Protein AF-0000000071243850 (afdb_homodimer)

Nearest PDB structures (foldseek):
  5xnp-assembly1_B  TM=9.540E-01  e=8.725E-47  Homo sapiens
  5xwt-assembly1_B  TM=9.571E-01  e=5.098E-42  Homo sapiens
  5xnq-assembly1_A-2  TM=9.497E-01  e=1.233E-32  Homo sapiens
  6tl8-assembly1_A  TM=9.738E-01  e=6.598E-27  Homo sapiens
  2id5-assembly1_B  TM=3.981E-01  e=1.956E-21  Homo sapiens

Organism: Cyprinus carpio (NCBI:txid7962)

Foldseek 3Di:
DVVVVVVVVVVVVVVVVPPPQFAPPPWDWDCPPPAIATHQAPVQDCDQDQRHDLSHQHYAHEHYAHAEADLNNNPNNQNHAYYAHYQYAHAYYDFCSCQSPQNHAEYHPDQYAYAEADLRRCHNPQNHAYDAHENYAHAYYDLNNCVSPARYAYDAHYHYAYQDDNLVSQLNRQNHAEYHQDNYAHADDDPASCQSNQNHAEYEHAQYAYQEDADYPVVVQQLECDDPDDDDPSHRHYHYANYQYAQALRCLVVLPRHYDDFPHAHCDDPVRHPPTSNVDDSVPRHKFWKDWDDWDAAAEEEFFAKDKTDIAIDIVVFWFKWKAAQVRHTDDDDPQWDADRRRMIIGNGDDQSRFAWMKIWTDDPVGIDIDIHGYHYDYDPPPPPPPDDDPDDDPDPPPPDPPPDDPDDDDPDPCPVPPPPQQWDWDDDDPVDIRIRGHPPDPPPPPDDDWDWDCDPPRDTDIRD/DVVVVVVVVVVVVVVVVPPPQFAPPPWDWDCPPPAIATHQAPVQDCDQDQRHDLSHQHYAHEHYAHAEADLNNNPNNQNHAYYAHYQYAHAYYDFCSCQSPQNHAEYHPDQYAYAEADLRRCHNPQNHAYDAHENYAHAYYDLNNCVSPARYAYDAHYHYAYQDDNLVSQLNRQNHAEYHQDNYAHADDDPASCQSNQNHAEYEHAQYAYQADADYPVVVQQLECDDPDDDDPSHRHYHYANYQYAQALRCLVVLPRHYDDFPHAHCDDPVRHPPTSNPDDSVPRHKFWKDWDDWDAAAEEEFFAKDKTDIAIDIVVFWFKWKAAQVRHTDDDDPQWDADRRRMIIGRGHDQSRFAWMKIWTDDPVGIDIDIHGYHYDYDPPPPPPPDDPCPDPPDDPCPPPPPPDPDDDDPPPPPPPPPPQQWDWDDDDPVDIRIRGHPPDPPPPPDDDWDWCCDPPRDTDIRD

Secondary structure (DSSP, 8-state):
-HHHHHHHHHHHHHHHTS------TT-EEEEETTEEEEE-TTS--SS--TT--TTEEEEE--SS---EE-TTTTTT-TT--EEE--SS---EE-TTTTTT-TT--EEE--SS---EE-TTTTTT-TT--EEE--SS---EE-TTTTTT-TT-SEEE--SS--S---HHHHHT-TT--EEE--SS------TTTTTT-TT--EEE-TTS--S-----HHHHTTSEE--SS---TT--EEE-TT--EE-SGGGHHHHTSEES----BEEESGGGTT-BTTTS-GGG---EEEEEEEE---EEEETT--EEE-EEEEEESPPEEEEE-TTSPBP---SSEEE-TTS-EEESS--GGG-EEEEEEEEETTEEEEEEEEEEEEPP--------S---------------------S-----------SEEEE---SSEEEEEE---S--TT-----EEEE-SSS-EEEE-/-HHHHHHHHHHHHHHHTS------TT-EEEEETTEEEEE-TTS--SS--TT--TTEEEEE--SS---EE-TTTTTT-TT--EEE--SS---EE-TTTTTT-TT--EEE--SS---EE-TTTTTT-TT--EEE--SS---EE-TTTTTT-TT-SEEE--SS--S---HHHHHT-TT--EEE--SS------TTTTTT-TT--EEE-TTS--S-----HHHHTTSEE--SS---TT--EEE-TT--EE-SGGGHHHHTSEES----BEEESGGGTT-BTTTS-GGG---EEEEEEEE---EEEETT--EEE-EEEEEESPPEEEEE-TTSPBP---SSEEE-TTS-EEESS--GGG-EEEEEEEEETTEEEEEEEEEEEEP---------S---------------------S-----------SEEEE---SSEEEEEE---S--TT-----EEEE-SSS-EEEE-

Radius of gyration: 37.72 Å; Cα contacts (8 Å, |Δi|>4): 2124; chains: 2; bounding box: 123×96×114 Å

InterPro domains:
  IPR001611 Leucine-rich repeat [PF13855] (103-162)
  IPR001611 Leucine-rich repeat [PS51450] (103-124)
  IPR001611 Leucine-rich repeat [PS51450] (151-172)
  IPR001611 Leucine-rich repeat [PS51450] (175-196)
  IPR003591 Leucine-rich repeat, typical subtype [SM00369] (77-100)
  IPR003591 Leucine-rich repeat, typical subtype [SM00369] (101-124)
  IPR003591 Leucine-rich repeat, typical subtype [SM00369] (125-148)
  IPR003591 Leucine-rich repeat, typical subtype [SM00369] (149-172)
  IPR003591 Leucine-rich repeat, typical subtype [SM00369] (173-196)
  IPR003591 Leucine-rich repeat, typical subtype [SM00369] (197-221)
  IPR003598 Immunoglobulin subtype 2 [SM00408] (302-367)
  IPR003599 Immunoglobulin domain subtype [SM00409] (296-378)
  IPR007110 Immunoglobulin-like domain [PS50835] (290-374)
  IPR013098 Immunoglobulin I-set [PF07679] (292-376)
  IPR013783 Immunoglobulin-like fold [G3DSA:2.60.40.10] (286-383)
  IPR032675 Leucine-rich repeat domain superfamily [G3DSA:3.80.10.10] (20-172)
  IPR032675 Leucine-rich repeat domain superfamily [G3DSA:3.80.10.10] (173-285)
  IPR036179 Immunoglobulin-like domain superfamily [SSF48726] (288-383)
  IPR050467 Leucine-rich repeat and fibronectin type-III domain-containing [PTHR45842] (5-465)

Sequence (930 aa):
METLLVYLMVVVMALKAQKIQVCPKRCICQVLSPNLATLCDKKGLLFVPPNIDRRTVELRLGDNFITGIKRKDFANMTKLVDLTLSRNTIGSVTPHAFNDLENLRALHLDSNRLTHITNDTFSGMSKLHHLILNNNQLTHIHIGAFNDLLALEELDLSYNNLESVPWIAIQLMSNLHTLNLDHNMINYIPEGTFSGLQKLKRLDVTSNKLHKLPPDPVFQRAGVLATSGVLGPSSFALSFGGNPLHCNCELLWLRRLRREDDLETCAAPQHLAGRYFWTVSEEEFLCEPPLITRHSQETRALEGQQVSLRCKARGDPDPVIHWIAPDGKLVFNSSRTVLHSDGTLDILISTVKDSGSFTCVASNPSGEAQQTVDLLITKLPHFTNDTSMVQEPDPGSSDIATSAKTGGDGGPSMGNKGGQEKRVLISEITASTALVKFNFQRNIPGIRMFQVQYNGTYDDSLVYRMETLLVYLMVVVMALKAQKIQVCPKRCICQVLSPNLATLCDKKGLLFVPPNIDRRTVELRLGDNFITGIKRKDFANMTKLVDLTLSRNTIGSVTPHAFNDLENLRALHLDSNRLTHITNDTFSGMSKLHHLILNNNQLTHIHIGAFNDLLALEELDLSYNNLESVPWIAIQLMSNLHTLNLDHNMINYIPEGTFSGLQKLKRLDVTSNKLHKLPPDPVFQRAGVLATSGVLGPSSFALSFGGNPLHCNCELLWLRRLRREDDLETCAAPQHLAGRYFWTVSEEEFLCEPPLITRHSQETRALEGQQVSLRCKARGDPDPVIHWIAPDGKLVFNSSRTVLHSDGTLDILISTVKDSGSFTCVASNPSGEAQQTVDLLITKLPHFTNDTSMVQEPDPGSSDIATSAKTGGDGGPSMGNKGGQEKRVLISEITASTALVKFNFQRNIPGIRMFQVQYNGTYDDSLVYR

pLDDT: mean 80.3, std 23.33, range [18.81, 98.81]

Structure (mmCIF, N/CA/C/O backbone):
data_AF-0000000071243850-model_v1
#
loop_
_entity.id
_entity.type
_entity.pdbx_description
1 polymer 'Leucine rich repeat and fibronectin type III domain containing 5b'
#
loop_
_atom_site.group_PDB
_atom_site.id
_atom_site.type_symbol
_atom_site.label_atom_id
_atom_site.label_alt_id
_atom_site.label_comp_id
_atom_site.label_asym_id
_atom_site.label_entity_id
_atom_site.label_seq_id
_atom_site.pdbx_PDB_ins_code
_atom_site.Cartn_x
_atom_site.Cartn_y
_atom_site.Cartn_z
_atom_site.occupancy
_atom_site.B_iso_or_equiv
_atom_site.auth_seq_id
_atom_site.auth_comp_id
_atom_site.auth_asym_id
_atom_site.auth_atom_id
_atom_site.pdbx_PDB_model_num
ATOM 1 N N . MET A 1 1 ? 66.312 -9.656 -31.719 1 66.19 1 MET A N 1
ATOM 2 C CA . MET A 1 1 ? 65.375 -10.75 -31.391 1 66.19 1 MET A CA 1
ATOM 3 C C . MET A 1 1 ? 64.875 -10.617 -29.969 1 66.19 1 MET A C 1
ATOM 5 O O . MET A 1 1 ? 63.688 -10.836 -29.719 1 66.19 1 MET A O 1
ATOM 9 N N . GLU A 1 2 ? 65.688 -10.133 -29.094 1 81.81 2 GLU A N 1
ATOM 10 C CA . GLU A 1 2 ? 65.312 -10 -27.688 1 81.81 2 GLU A CA 1
ATOM 11 C C . GLU A 1 2 ? 64.312 -8.852 -27.484 1 81.81 2 GLU A C 1
ATOM 13 O O . GLU A 1 2 ? 63.375 -8.969 -26.703 1 81.81 2 GLU A O 1
ATOM 18 N N . THR A 1 3 ? 64.5 -7.801 -28.219 1 83.06 3 THR A N 1
ATOM 19 C CA . THR A 1 3 ? 63.594 -6.656 -28.078 1 83.06 3 THR A CA 1
ATOM 20 C C . THR A 1 3 ? 62.219 -6.973 -28.656 1 83.06 3 THR A C 1
ATOM 22 O O . THR A 1 3 ? 61.219 -6.551 -28.094 1 83.06 3 THR A O 1
ATOM 25 N N . LEU A 1 4 ? 62.188 -7.77 -29.703 1 78.44 4 LEU A N 1
ATOM 26 C CA . LEU A 1 4 ? 60.906 -8.172 -30.312 1 78.44 4 LEU A CA 1
ATOM 27 C C . LEU A 1 4 ? 60.125 -9.117 -29.391 1 78.44 4 LEU A C 1
ATOM 29 O O . LEU A 1 4 ? 58.906 -9.016 -29.281 1 78.44 4 LEU A O 1
ATOM 33 N N . LEU A 1 5 ? 60.875 -9.93 -28.656 1 77.94 5 LEU A N 1
ATOM 34 C CA . LEU A 1 5 ? 60.281 -10.875 -27.734 1 77.94 5 LEU A CA 1
ATOM 35 C C . LEU A 1 5 ? 59.656 -10.148 -26.531 1 77.94 5 LEU A C 1
ATOM 37 O O . LEU A 1 5 ? 58.594 -10.508 -26.062 1 77.94 5 LEU A O 1
ATOM 41 N N . VAL A 1 6 ? 60.312 -9.078 -26.094 1 80.31 6 VAL A N 1
ATOM 42 C CA . VAL A 1 6 ? 59.812 -8.297 -24.969 1 80.31 6 VAL A CA 1
ATOM 43 C C . VAL A 1 6 ? 58.531 -7.547 -25.391 1 80.31 6 VAL A C 1
ATOM 45 O O . VAL A 1 6 ? 57.562 -7.488 -24.641 1 80.31 6 VAL A O 1
ATOM 48 N N . TYR A 1 7 ? 58.531 -7.035 -26.625 1 78.25 7 TYR A N 1
ATOM 49 C CA . TYR A 1 7 ? 57.375 -6.34 -27.141 1 78.25 7 TYR A CA 1
ATOM 50 C C . TYR A 1 7 ? 56.188 -7.301 -27.297 1 78.25 7 TYR A C 1
ATOM 52 O O . TYR A 1 7 ? 55.031 -6.953 -26.984 1 78.25 7 TYR A O 1
ATOM 60 N N . LEU A 1 8 ? 56.5 -8.477 -27.703 1 78.31 8 LEU A N 1
ATOM 61 C CA . LEU A 1 8 ? 55.469 -9.492 -27.875 1 78.31 8 LEU A CA 1
ATOM 62 C C . LEU A 1 8 ? 54.906 -9.938 -26.531 1 78.31 8 LEU A C 1
ATOM 64 O O . LEU A 1 8 ? 53.688 -10.125 -26.391 1 78.31 8 LEU A O 1
ATOM 68 N N . MET A 1 9 ? 55.75 -9.984 -25.547 1 78.31 9 MET A N 1
ATOM 69 C CA . MET A 1 9 ? 55.312 -10.375 -24.203 1 78.31 9 MET A CA 1
ATOM 70 C C . MET A 1 9 ? 54.438 -9.289 -23.578 1 78.31 9 MET A C 1
ATOM 72 O O . MET A 1 9 ? 53.438 -9.594 -22.922 1 78.31 9 MET A O 1
ATOM 76 N N . VAL A 1 10 ? 54.75 -8.055 -23.797 1 76.31 10 VAL A N 1
ATOM 77 C CA . VAL A 1 10 ? 53.969 -6.945 -23.266 1 76.31 10 VAL A CA 1
ATOM 78 C C . VAL A 1 10 ? 52.625 -6.891 -23.969 1 76.31 10 VAL A C 1
AT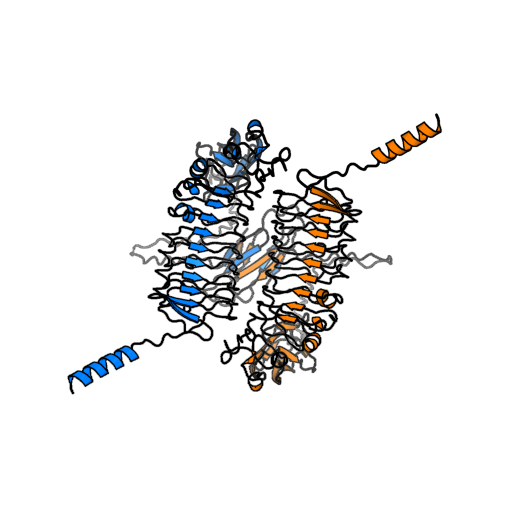OM 80 O O . VAL A 1 10 ? 51.594 -6.645 -23.328 1 76.31 10 VAL A O 1
ATOM 83 N N . VAL A 1 11 ? 52.594 -7.137 -25.25 1 73.81 11 VAL A N 1
ATOM 84 C CA . VAL A 1 11 ? 51.344 -7.137 -26 1 73.81 11 VAL A CA 1
ATOM 85 C C . VAL A 1 11 ? 50.469 -8.289 -25.531 1 73.81 11 VAL A C 1
ATOM 87 O O . VAL A 1 11 ? 49.25 -8.109 -25.359 1 73.81 11 VAL A O 1
ATOM 90 N N . VAL A 1 12 ? 51.094 -9.406 -25.328 1 70.12 12 VAL A N 1
ATOM 91 C CA . VAL A 1 12 ? 50.344 -10.562 -24.859 1 70.12 12 VAL A CA 1
ATOM 92 C C . VAL A 1 12 ? 49.812 -10.305 -23.453 1 70.12 12 VAL A C 1
ATOM 94 O O . VAL A 1 12 ? 48.688 -10.648 -23.141 1 70.12 12 VAL A O 1
ATOM 97 N N . MET A 1 13 ? 50.656 -9.719 -22.625 1 64.56 13 MET A N 1
ATOM 98 C CA . MET A 1 13 ? 50.219 -9.375 -21.281 1 64.56 13 MET A CA 1
ATOM 99 C C . MET A 1 13 ? 49.125 -8.328 -21.312 1 64.56 13 MET A C 1
ATOM 101 O O . MET A 1 13 ? 48.188 -8.375 -20.516 1 64.56 13 MET A O 1
ATOM 105 N N . ALA A 1 14 ? 49.312 -7.34 -22.156 1 63.78 14 ALA A N 1
ATOM 106 C CA . ALA A 1 14 ? 48.25 -6.324 -22.328 1 63.78 14 ALA A CA 1
ATOM 107 C C . ALA A 1 14 ? 46.969 -6.938 -22.844 1 63.78 14 ALA A C 1
ATOM 109 O O . ALA A 1 14 ? 45.875 -6.555 -22.406 1 63.78 14 ALA A O 1
ATOM 110 N N . LEU A 1 15 ? 47.094 -7.809 -23.812 1 61.12 15 LEU A N 1
ATOM 111 C CA . LEU A 1 15 ? 45.906 -8.492 -24.328 1 61.12 15 LEU A CA 1
ATOM 112 C C . LEU A 1 15 ? 45.281 -9.375 -23.266 1 61.12 15 LEU A C 1
ATOM 114 O O . LEU A 1 15 ? 44.062 -9.508 -23.203 1 61.12 15 LEU A O 1
ATOM 118 N N . LYS A 1 16 ? 46.125 -10 -22.594 1 53.56 16 LYS A N 1
ATOM 119 C CA . LYS A 1 16 ? 45.625 -10.82 -21.5 1 53.56 16 LYS A CA 1
ATOM 120 C C . LYS A 1 16 ? 45.031 -9.953 -20.406 1 53.56 16 LYS A C 1
ATOM 122 O O . LYS A 1 16 ? 44.125 -10.398 -19.672 1 53.56 16 LYS A O 1
ATOM 127 N N . ALA A 1 17 ? 45.656 -8.852 -20.203 1 49.78 17 ALA A N 1
ATOM 128 C CA . ALA A 1 17 ? 45.062 -7.945 -19.234 1 49.78 17 ALA A CA 1
ATOM 129 C C . ALA A 1 17 ? 43.688 -7.449 -19.688 1 49.78 17 ALA A C 1
ATOM 131 O O . ALA A 1 17 ? 43.094 -6.59 -19.047 1 49.78 17 ALA A O 1
ATOM 132 N N . GLN A 1 18 ? 43.469 -7.508 -20.906 1 51.44 18 GLN A N 1
ATOM 133 C CA . GLN A 1 18 ? 42.094 -7.191 -21.188 1 51.44 18 GLN A CA 1
ATOM 134 C C . GLN A 1 18 ? 41.125 -7.996 -20.297 1 51.44 18 GLN A C 1
ATOM 136 O O . GLN A 1 18 ? 41 -9.211 -20.469 1 51.44 18 GLN A O 1
ATOM 141 N N . LYS A 1 19 ? 41.188 -7.684 -19.047 1 53.44 19 LYS A N 1
ATOM 142 C CA . LYS A 1 19 ? 40.281 -8.188 -18.031 1 53.44 19 LYS A CA 1
ATOM 143 C C . LYS A 1 19 ? 38.906 -8.531 -18.625 1 53.44 19 LYS A C 1
ATOM 145 O O . LYS A 1 19 ? 38.281 -7.684 -19.25 1 53.44 19 LYS A O 1
ATOM 150 N N . ILE A 1 20 ? 38.719 -9.773 -19 1 58.78 20 ILE A N 1
ATOM 151 C CA . ILE A 1 20 ? 37.469 -10.344 -19.469 1 58.78 20 ILE A CA 1
ATOM 152 C C . ILE A 1 20 ? 36.312 -9.742 -18.688 1 58.78 20 ILE A C 1
ATOM 154 O O . ILE A 1 20 ? 36.219 -9.875 -17.469 1 58.78 20 ILE A O 1
ATOM 158 N N . GLN A 1 21 ? 35.812 -8.602 -19.156 1 67.62 21 GLN A N 1
ATOM 159 C CA . GLN A 1 21 ? 34.562 -8.031 -18.656 1 67.62 21 GLN A CA 1
ATOM 160 C C . GLN A 1 21 ? 33.469 -9.094 -18.562 1 67.62 21 GLN A C 1
ATOM 162 O O . GLN A 1 21 ? 33.188 -9.766 -19.547 1 67.62 21 GLN A O 1
ATOM 167 N N . VAL A 1 22 ? 33.25 -9.57 -17.328 1 82.44 22 VAL A N 1
ATOM 168 C CA . VAL A 1 22 ? 32.188 -10.516 -17.109 1 82.44 22 VAL A CA 1
ATOM 169 C C . VAL A 1 22 ? 30.828 -9.797 -17.266 1 82.44 22 VAL A C 1
ATOM 171 O O . VAL A 1 22 ? 30.625 -8.734 -16.672 1 82.44 22 VAL A O 1
ATOM 174 N N . CYS A 1 23 ? 30.078 -10.102 -18.188 1 89.44 23 CYS A N 1
ATOM 175 C CA . CYS A 1 23 ? 28.75 -9.562 -18.391 1 89.44 23 CYS A CA 1
ATOM 176 C C . CYS A 1 23 ? 27.688 -10.656 -18.25 1 89.44 23 CYS A C 1
ATOM 178 O O . CYS A 1 23 ? 27.734 -11.672 -18.953 1 89.44 23 CYS A O 1
ATOM 180 N N . PRO A 1 24 ? 26.859 -10.445 -17.266 1 87.44 24 PRO A N 1
ATOM 181 C CA . PRO A 1 24 ? 25.812 -11.445 -17.094 1 87.44 24 PRO A CA 1
ATOM 182 C C . PRO A 1 24 ? 25.031 -11.711 -18.375 1 87.44 24 PRO A C 1
ATOM 184 O O . PRO A 1 24 ? 24.922 -10.82 -19.219 1 87.44 24 PRO A O 1
ATOM 187 N N . LYS A 1 25 ? 24.484 -12.875 -18.406 1 81.56 25 LYS A N 1
ATOM 188 C CA . LYS A 1 25 ? 23.75 -13.266 -19.594 1 81.56 25 LYS A CA 1
ATOM 189 C C . LYS A 1 25 ? 22.578 -12.312 -19.859 1 81.56 25 LYS A C 1
ATOM 191 O O . LYS A 1 25 ? 21.859 -11.93 -18.938 1 81.56 25 LYS A O 1
ATOM 196 N N . ARG A 1 26 ? 22.484 -11.656 -21.109 1 80.12 26 ARG A N 1
ATOM 197 C CA . ARG A 1 26 ? 21.391 -10.828 -21.656 1 80.12 26 ARG A CA 1
ATOM 198 C C . ARG A 1 26 ? 21.531 -9.383 -21.203 1 80.12 26 ARG A C 1
ATOM 200 O O . ARG A 1 26 ? 20.781 -8.508 -21.641 1 80.12 26 ARG A O 1
ATOM 207 N N . CYS A 1 27 ? 22.375 -9.281 -20.172 1 91.44 27 CYS A N 1
ATOM 208 C CA . CYS A 1 27 ? 22.656 -7.887 -19.859 1 91.44 27 CYS A CA 1
ATOM 209 C C . CYS A 1 27 ? 23.562 -7.273 -20.938 1 91.44 27 CYS A C 1
ATOM 211 O O . CYS A 1 27 ? 24.156 -7.988 -21.734 1 91.44 27 CYS A O 1
ATOM 213 N N . ILE A 1 28 ? 23.5 -5.945 -21.062 1 93.62 28 ILE A N 1
ATOM 214 C CA . ILE A 1 28 ? 24.375 -5.207 -21.969 1 93.62 28 ILE A CA 1
ATOM 215 C C . ILE A 1 28 ? 25.422 -4.441 -21.188 1 93.62 28 ILE A C 1
ATOM 217 O O . ILE A 1 28 ? 25.094 -3.621 -20.328 1 93.62 28 ILE A O 1
ATOM 221 N N . CYS A 1 29 ? 26.625 -4.867 -21.406 1 92.62 29 CYS A N 1
ATOM 222 C CA . CYS A 1 29 ? 27.734 -4.191 -20.734 1 92.62 29 CYS A CA 1
ATOM 223 C C . CYS A 1 29 ? 28.484 -3.291 -21.703 1 92.62 29 CYS A C 1
ATOM 225 O O . CYS A 1 29 ? 28.953 -3.752 -22.734 1 92.62 29 CYS A O 1
ATOM 227 N N . GLN A 1 30 ? 28.344 -1.951 -21.469 1 91.88 30 GLN A N 1
ATOM 228 C CA . GLN A 1 30 ? 28.953 -0.953 -22.344 1 91.88 30 GLN A CA 1
ATOM 229 C C . GLN A 1 30 ? 30.031 -0.159 -21.609 1 91.88 30 GLN A C 1
ATOM 231 O O . GLN A 1 30 ? 29.859 0.187 -20.438 1 91.88 30 GLN A O 1
ATOM 236 N N . VAL A 1 31 ? 31.172 -0.058 -22.203 1 84.69 31 VAL A N 1
ATOM 237 C CA . VAL A 1 31 ? 32.25 0.774 -21.656 1 84.69 31 VAL A CA 1
ATOM 238 C C . VAL A 1 31 ? 32.188 2.17 -22.266 1 84.69 31 VAL A C 1
ATOM 240 O O . VAL A 1 31 ? 32.344 2.326 -23.484 1 84.69 31 VAL A O 1
ATOM 243 N N . LEU A 1 32 ? 31.328 3.057 -21.781 1 70.56 32 LEU A N 1
ATOM 244 C CA . LEU A 1 32 ? 31.391 4.449 -22.203 1 70.56 32 LEU A CA 1
ATOM 245 C C . LEU A 1 32 ? 32.594 5.152 -21.594 1 70.56 32 LEU A C 1
ATOM 247 O O . LEU A 1 32 ? 32.656 5.355 -20.375 1 70.56 32 LEU A O 1
ATOM 251 N N . SER A 1 33 ? 33.812 5.148 -22.078 1 65.5 33 SER A N 1
ATOM 252 C CA . SER A 1 33 ? 35.125 5.59 -21.609 1 65.5 33 SER A CA 1
ATOM 253 C C . SER A 1 33 ? 35 6.781 -20.656 1 65.5 33 SER A C 1
ATOM 255 O O . SER A 1 33 ? 34.5 7.832 -21.047 1 65.5 33 SER A O 1
ATOM 257 N N . PRO A 1 34 ? 35.5 6.414 -19.391 1 79.44 34 PRO A N 1
ATOM 258 C CA . PRO A 1 34 ? 36.125 5.258 -18.75 1 79.44 34 PRO A CA 1
ATOM 259 C C . PRO A 1 34 ? 35.188 4.473 -17.859 1 79.44 34 PRO A C 1
ATOM 261 O O . PRO A 1 34 ? 35.594 3.547 -17.156 1 79.44 34 PRO A O 1
ATOM 264 N N . ASN A 1 35 ? 33.875 4.738 -17.969 1 89 35 ASN A N 1
ATOM 265 C CA . ASN A 1 35 ? 32.969 4.141 -17 1 89 35 ASN A CA 1
ATOM 266 C C . ASN A 1 35 ? 32.25 2.945 -17.578 1 89 35 ASN A C 1
ATOM 268 O O . ASN A 1 35 ? 31.891 2.951 -18.766 1 89 35 ASN A O 1
ATOM 272 N N . LEU A 1 36 ? 32.25 1.876 -16.781 1 92.75 36 LEU A N 1
ATOM 273 C CA . LEU A 1 36 ? 31.531 0.667 -17.172 1 92.75 36 LEU A CA 1
ATOM 274 C C . LEU A 1 36 ? 30.078 0.746 -16.75 1 92.75 36 LEU A C 1
ATOM 276 O O . LEU A 1 36 ? 29.766 1.03 -15.586 1 92.75 36 LEU A O 1
ATOM 280 N N . ALA A 1 37 ? 29.156 0.633 -17.688 1 95.44 37 ALA A N 1
ATOM 281 C CA . ALA A 1 37 ? 27.719 0.594 -17.422 1 95.44 37 ALA A CA 1
ATOM 282 C C . ALA A 1 37 ? 27.141 -0.789 -17.719 1 95.44 37 ALA A C 1
ATOM 284 O O . ALA A 1 37 ? 27.438 -1.379 -18.766 1 95.44 37 ALA A O 1
ATOM 285 N N . THR A 1 38 ? 26.469 -1.4 -16.766 1 96.12 38 THR A N 1
ATOM 286 C CA . THR A 1 38 ? 25.797 -2.68 -16.922 1 96.12 38 THR A CA 1
ATOM 287 C C . THR A 1 38 ? 24.281 -2.486 -16.969 1 96.12 38 THR A C 1
ATOM 289 O O . THR A 1 38 ? 23.672 -2.084 -15.969 1 96.12 38 THR A O 1
ATOM 292 N N . LEU A 1 39 ? 23.703 -2.713 -18.094 1 96.25 39 LEU A N 1
ATOM 293 C CA . LEU A 1 39 ? 22.281 -2.51 -18.312 1 96.25 39 LEU A CA 1
ATOM 294 C C . LEU A 1 39 ? 21.531 -3.842 -18.344 1 96.25 39 LEU A C 1
ATOM 296 O O . LEU A 1 39 ? 21.656 -4.617 -19.297 1 96.25 39 LEU A O 1
ATOM 300 N N . CYS A 1 40 ? 20.734 -4.125 -17.297 1 95 40 CYS A N 1
ATOM 301 C CA . CYS A 1 40 ? 19.984 -5.367 -17.156 1 95 40 CYS A CA 1
ATOM 302 C C . CYS A 1 40 ? 18.5 -5.09 -17.031 1 95 40 CYS A C 1
ATOM 304 O O . CYS A 1 40 ? 17.781 -5.82 -16.344 1 95 40 CYS A O 1
ATOM 306 N N . ASP A 1 41 ? 18 -4.07 -17.625 1 93.5 41 ASP A N 1
ATOM 307 C CA . ASP A 1 41 ? 16.594 -3.707 -17.531 1 93.5 41 ASP A CA 1
ATOM 308 C C . ASP A 1 41 ? 15.727 -4.621 -18.391 1 93.5 41 ASP A C 1
ATOM 310 O O . ASP A 1 41 ? 16.141 -5.02 -19.484 1 93.5 41 ASP A O 1
ATOM 314 N N . LYS A 1 42 ? 14.562 -4.969 -17.938 1 87.69 42 LYS A N 1
ATOM 315 C CA . LYS A 1 42 ? 13.547 -5.699 -18.688 1 87.69 42 LYS A CA 1
ATOM 316 C C . LYS A 1 42 ? 14.094 -7.035 -19.188 1 87.69 42 LYS A C 1
ATOM 318 O O . LYS A 1 42 ? 13.984 -7.352 -20.375 1 87.69 42 LYS A O 1
ATOM 323 N N . LYS A 1 43 ? 14.758 -7.777 -18.297 1 87 43 LYS A N 1
ATOM 324 C CA . LYS A 1 43 ? 15.312 -9.078 -18.672 1 87 43 LYS A CA 1
ATOM 325 C C . LYS A 1 43 ? 14.594 -10.211 -17.953 1 87 43 LYS A C 1
ATOM 327 O O . LYS A 1 43 ? 14.992 -11.375 -18.062 1 87 43 LYS A O 1
ATOM 332 N N . GLY A 1 44 ? 13.586 -9.859 -17.188 1 84.5 44 GLY A N 1
ATOM 333 C CA . GLY A 1 44 ? 12.805 -10.867 -16.484 1 84.5 44 GLY A CA 1
ATOM 334 C C . GLY A 1 44 ? 13.539 -11.492 -15.312 1 84.5 44 GLY A C 1
ATOM 335 O O . GLY A 1 44 ? 13.297 -12.648 -14.969 1 84.5 44 GLY A O 1
ATOM 336 N N . LEU A 1 45 ? 14.398 -10.711 -14.656 1 89 45 LEU A N 1
ATOM 337 C CA . LEU A 1 45 ? 15.234 -11.211 -13.57 1 89 45 LEU A CA 1
ATOM 338 C C . LEU A 1 45 ? 14.414 -11.383 -12.297 1 89 45 LEU A C 1
ATOM 340 O O . LEU A 1 45 ? 13.609 -10.516 -11.945 1 89 45 LEU A O 1
ATOM 344 N N . LEU A 1 46 ? 14.617 -12.531 -11.641 1 90.44 46 LEU A N 1
ATOM 345 C CA . LEU A 1 46 ? 13.977 -12.773 -10.352 1 90.44 46 LEU A CA 1
ATOM 346 C C . LEU A 1 46 ? 14.906 -12.398 -9.203 1 90.44 46 LEU A C 1
ATOM 348 O O . LEU A 1 46 ? 14.453 -12.211 -8.07 1 90.44 46 LEU A O 1
ATOM 352 N N . PHE A 1 47 ? 16.219 -12.414 -9.656 1 90.25 47 PHE A N 1
ATOM 353 C CA . PHE A 1 47 ? 17.266 -12.094 -8.688 1 90.25 47 PHE A CA 1
ATOM 354 C C . PHE A 1 47 ? 18.344 -11.219 -9.328 1 90.25 47 PHE A C 1
ATOM 356 O O . PHE A 1 47 ? 18.422 -11.133 -10.555 1 90.25 47 PHE A O 1
ATOM 363 N N . VAL A 1 48 ? 19.047 -10.555 -8.438 1 93.69 48 VAL A N 1
ATOM 364 C CA . VAL A 1 48 ? 20.219 -9.852 -8.938 1 93.69 48 VAL A CA 1
ATOM 365 C C . VAL A 1 48 ? 21.234 -10.852 -9.461 1 93.69 48 VAL A C 1
ATOM 367 O O . VAL A 1 48 ? 21.594 -11.812 -8.773 1 93.69 48 VAL A O 1
ATOM 370 N N . PRO A 1 49 ? 21.656 -10.625 -10.695 1 91.06 49 PRO A N 1
ATOM 371 C CA . PRO A 1 49 ? 22.625 -11.57 -11.25 1 91.06 49 PRO A CA 1
ATOM 372 C C . PRO A 1 49 ? 23.906 -11.648 -10.414 1 91.06 49 PRO A C 1
ATOM 374 O O . PRO A 1 49 ? 24.422 -10.617 -9.977 1 91.06 49 PRO A O 1
ATOM 377 N N . PRO A 1 50 ? 24.453 -12.844 -10.172 1 87.31 50 PRO A N 1
ATOM 378 C CA . PRO A 1 50 ? 25.625 -13 -9.32 1 87.31 50 PRO A CA 1
ATOM 379 C C . PRO A 1 50 ? 26.922 -12.617 -10.023 1 87.31 50 PRO A C 1
ATOM 381 O O . PRO A 1 50 ? 27.938 -12.328 -9.367 1 87.31 50 PRO A O 1
ATOM 384 N N . ASN A 1 51 ? 27 -12.547 -11.359 1 88.69 51 ASN A N 1
ATOM 385 C CA . ASN A 1 51 ? 28.25 -12.344 -12.078 1 88.69 51 ASN A CA 1
ATOM 386 C C . ASN A 1 51 ? 28.328 -10.938 -12.672 1 88.69 51 ASN A C 1
ATOM 388 O O . ASN A 1 51 ? 28.75 -10.773 -13.82 1 88.69 51 ASN A O 1
ATOM 392 N N . ILE A 1 52 ? 27.906 -9.992 -11.93 1 93.5 52 ILE A N 1
ATOM 393 C CA . ILE A 1 52 ? 28.047 -8.609 -12.383 1 93.5 52 ILE A CA 1
ATOM 394 C C . ILE A 1 52 ? 29.484 -8.148 -12.148 1 93.5 52 ILE A C 1
ATOM 396 O O . ILE A 1 52 ? 30.078 -8.438 -11.102 1 93.5 52 ILE A O 1
ATOM 400 N N . ASP A 1 53 ? 30.078 -7.496 -13.102 1 93.69 53 ASP A N 1
ATOM 401 C CA . ASP A 1 53 ? 31.406 -6.938 -12.945 1 93.69 53 ASP A CA 1
ATOM 402 C C . ASP A 1 53 ? 31.453 -5.902 -11.828 1 93.69 53 ASP A C 1
ATOM 404 O O . ASP A 1 53 ? 30.688 -4.934 -11.836 1 93.69 53 ASP A O 1
ATOM 408 N N . ARG A 1 54 ? 32.312 -6.102 -10.867 1 93.56 54 ARG A N 1
ATOM 409 C CA . ARG A 1 54 ? 32.375 -5.258 -9.68 1 93.56 54 ARG A CA 1
ATOM 410 C C . ARG A 1 54 ? 32.906 -3.865 -10.016 1 93.56 54 ARG A C 1
ATOM 412 O O . ARG A 1 54 ? 32.75 -2.932 -9.227 1 93.56 54 ARG A O 1
ATOM 419 N N . ARG A 1 55 ? 33.438 -3.619 -11.227 1 93.5 55 ARG A N 1
ATOM 420 C CA . ARG A 1 55 ? 33.969 -2.328 -11.664 1 93.5 55 ARG A CA 1
ATOM 421 C C . ARG A 1 55 ? 32.844 -1.475 -12.273 1 93.5 55 ARG A C 1
ATOM 423 O O . ARG A 1 55 ? 33.094 -0.331 -12.672 1 93.5 55 ARG A O 1
ATOM 430 N N . THR A 1 56 ? 31.578 -2.004 -12.195 1 95.31 56 THR A N 1
ATOM 431 C CA . THR A 1 56 ? 30.453 -1.305 -12.789 1 95.31 56 THR A CA 1
ATOM 432 C C . THR A 1 56 ? 30.203 0.023 -12.078 1 95.31 56 THR A C 1
ATOM 434 O O . THR A 1 56 ? 30.25 0.093 -10.852 1 95.31 56 THR A O 1
ATOM 437 N N . VAL A 1 57 ? 30.016 1.078 -12.852 1 96.94 57 VAL A N 1
ATOM 438 C CA . VAL A 1 57 ? 29.797 2.418 -12.32 1 96.94 57 VAL A CA 1
ATOM 439 C C . VAL A 1 57 ? 28.312 2.76 -12.375 1 96.94 57 VAL A C 1
ATOM 441 O O . VAL A 1 57 ? 27.797 3.451 -11.5 1 96.94 57 VAL A O 1
ATOM 444 N N . GLU A 1 58 ? 27.656 2.367 -13.398 1 97 58 GLU A N 1
ATOM 445 C CA . GLU A 1 58 ? 26.219 2.52 -13.578 1 97 58 GLU A CA 1
ATOM 446 C C . GLU A 1 58 ? 25.531 1.166 -13.766 1 97 58 GLU A C 1
ATOM 448 O O . GLU A 1 58 ? 25.859 0.424 -14.695 1 97 58 GLU A O 1
ATOM 453 N N . LEU A 1 59 ? 24.656 0.833 -12.898 1 97.56 59 LEU A N 1
ATOM 454 C CA . LEU A 1 59 ? 23.953 -0.444 -12.953 1 97.56 59 LEU A CA 1
ATOM 455 C C . LEU A 1 59 ? 22.438 -0.233 -13.047 1 97.56 59 LEU A C 1
ATOM 457 O O . LEU A 1 59 ? 21.844 0.412 -12.188 1 97.56 59 LEU A O 1
ATOM 461 N N . ARG A 1 60 ? 21.828 -0.745 -14.047 1 97.88 60 ARG A N 1
ATOM 462 C CA . ARG A 1 60 ? 20.391 -0.632 -14.258 1 97.88 60 ARG A CA 1
ATOM 463 C C . ARG A 1 60 ? 19.703 -1.994 -14.148 1 97.88 60 ARG A C 1
ATOM 465 O O . ARG A 1 60 ? 19.938 -2.875 -14.977 1 97.88 60 ARG A O 1
ATOM 472 N N . LEU A 1 61 ? 18.922 -2.164 -13.148 1 97.69 61 LEU A N 1
ATOM 473 C CA . LEU A 1 61 ? 18.219 -3.414 -12.883 1 97.69 61 LEU A CA 1
ATOM 474 C C . LEU A 1 61 ? 16.719 -3.189 -12.828 1 97.69 61 LEU A C 1
ATOM 476 O O . LEU A 1 61 ? 15.984 -3.975 -12.211 1 97.69 61 LEU A O 1
ATOM 480 N N . GLY A 1 62 ? 16.234 -2.129 -13.469 1 96.62 62 GLY A N 1
ATOM 481 C CA . GLY A 1 62 ? 14.82 -1.782 -13.406 1 96.62 62 GLY A CA 1
ATOM 482 C C . GLY A 1 62 ? 13.953 -2.654 -14.289 1 96.62 62 GLY A C 1
ATOM 483 O O . GLY A 1 62 ? 14.461 -3.35 -15.172 1 96.62 62 GLY A O 1
ATOM 484 N N . ASP A 1 63 ? 12.695 -2.652 -14.023 1 92.38 63 ASP A N 1
ATOM 485 C CA . ASP A 1 63 ? 11.68 -3.293 -14.852 1 92.38 63 ASP A CA 1
ATOM 486 C C . ASP A 1 63 ? 11.898 -4.801 -14.922 1 92.38 63 ASP A C 1
ATOM 488 O O . ASP A 1 63 ? 11.906 -5.383 -16.016 1 92.38 63 ASP A O 1
ATOM 492 N N . ASN A 1 64 ? 12.219 -5.418 -13.789 1 93.19 64 ASN A N 1
ATOM 493 C CA . ASN A 1 64 ? 12.328 -6.863 -13.617 1 93.19 64 ASN A CA 1
ATOM 494 C C . ASN A 1 64 ? 11.383 -7.371 -12.531 1 93.19 64 ASN A C 1
ATOM 496 O O . ASN A 1 64 ? 10.359 -6.75 -12.25 1 93.19 64 ASN A O 1
ATOM 500 N N . PHE A 1 65 ? 11.703 -8.609 -12.031 1 91.19 65 PHE A N 1
ATOM 501 C CA . PHE A 1 65 ? 10.836 -9.211 -11.023 1 91.19 65 PHE A CA 1
ATOM 502 C C . PHE A 1 65 ? 11.617 -9.539 -9.758 1 91.19 65 PHE A C 1
ATOM 504 O O . PHE A 1 65 ? 11.297 -10.5 -9.055 1 91.19 65 PHE A O 1
ATOM 511 N N . ILE A 1 66 ? 12.609 -8.703 -9.523 1 93.5 66 ILE A N 1
ATOM 512 C CA . ILE A 1 66 ? 13.461 -8.953 -8.367 1 93.5 66 ILE A CA 1
ATOM 513 C C . ILE A 1 66 ? 12.648 -8.805 -7.082 1 93.5 66 ILE A C 1
ATOM 515 O O . ILE A 1 66 ? 11.906 -7.836 -6.922 1 93.5 66 ILE A O 1
ATOM 519 N N . THR A 1 67 ? 12.766 -9.734 -6.168 1 90.88 67 THR A N 1
ATOM 520 C CA . THR A 1 67 ? 11.875 -9.781 -5.012 1 90.88 67 THR A CA 1
ATOM 521 C C . THR A 1 67 ? 12.578 -9.258 -3.766 1 90.88 67 THR A C 1
ATOM 523 O O . THR A 1 67 ? 11.93 -8.797 -2.822 1 90.88 67 THR A O 1
ATOM 526 N N . GLY A 1 68 ? 13.883 -9.375 -3.799 1 94.5 68 GLY A N 1
ATOM 527 C CA . GLY A 1 68 ? 14.633 -8.945 -2.629 1 94.5 68 GLY A CA 1
ATOM 528 C C . GLY A 1 68 ? 16.094 -8.672 -2.926 1 94.5 68 GLY A C 1
ATOM 529 O O . GLY A 1 68 ? 16.609 -9.078 -3.965 1 94.5 68 GLY A O 1
ATOM 530 N N . ILE A 1 69 ? 16.703 -7.934 -2.002 1 97.25 69 ILE A N 1
ATOM 531 C CA . ILE A 1 69 ? 18.125 -7.605 -2.113 1 97.25 69 ILE A CA 1
ATOM 532 C C . ILE A 1 69 ? 18.906 -8.297 -0.993 1 97.25 69 ILE A C 1
ATOM 534 O O . ILE A 1 69 ? 18.562 -8.164 0.183 1 97.25 69 ILE A O 1
ATOM 538 N N . LYS A 1 70 ? 19.875 -8.953 -1.414 1 96 70 LYS A N 1
ATOM 539 C CA . LYS A 1 70 ? 20.719 -9.68 -0.464 1 96 70 LYS A CA 1
ATOM 540 C C . LYS A 1 70 ? 22.047 -8.961 -0.236 1 96 70 LYS A C 1
ATOM 542 O O . LYS A 1 70 ? 22.422 -8.102 -1.029 1 96 70 LYS A O 1
ATOM 547 N N . ARG A 1 71 ? 22.766 -9.391 0.817 1 94.19 71 ARG A N 1
ATOM 548 C CA . ARG A 1 71 ? 24.016 -8.758 1.201 1 94.19 71 ARG A CA 1
ATOM 549 C C . ARG A 1 71 ? 25.078 -8.961 0.129 1 94.19 71 ARG A C 1
ATOM 551 O O . ARG A 1 71 ? 25.891 -8.062 -0.12 1 94.19 71 ARG A O 1
ATOM 558 N N . LYS A 1 72 ? 25.031 -10.07 -0.531 1 94.81 72 LYS A N 1
ATOM 559 C CA . LYS A 1 72 ? 26.078 -10.43 -1.497 1 94.81 72 LYS A CA 1
ATOM 560 C C . LYS A 1 72 ? 25.828 -9.742 -2.84 1 94.81 72 LYS A C 1
ATOM 562 O O . LYS A 1 72 ? 26.719 -9.68 -3.684 1 94.81 72 LYS A O 1
ATOM 567 N N . ASP A 1 73 ? 24.672 -9.203 -3.068 1 96.25 73 ASP A N 1
ATOM 568 C CA . ASP A 1 73 ? 24.266 -8.727 -4.391 1 96.25 73 ASP A CA 1
ATOM 569 C C . ASP A 1 73 ? 25.156 -7.582 -4.859 1 96.25 73 ASP A C 1
ATOM 571 O O . ASP A 1 73 ? 25.547 -7.531 -6.027 1 96.25 73 ASP A O 1
ATOM 575 N N . PHE A 1 74 ? 25.516 -6.715 -3.902 1 96.75 74 PHE A N 1
ATOM 576 C CA . PHE A 1 74 ? 26.297 -5.551 -4.297 1 96.75 74 PHE A CA 1
ATOM 577 C C . PHE A 1 74 ? 27.609 -5.477 -3.508 1 96.75 74 PHE A C 1
ATOM 579 O O . PHE A 1 74 ? 28.188 -4.398 -3.354 1 96.75 74 PHE A O 1
ATOM 586 N N . ALA A 1 75 ? 28.016 -6.656 -3.029 1 95.19 75 ALA A N 1
ATOM 587 C CA . ALA A 1 75 ? 29.25 -6.727 -2.268 1 95.19 75 ALA A CA 1
ATOM 588 C C . ALA A 1 75 ? 30.453 -6.312 -3.125 1 95.19 75 ALA A C 1
ATOM 590 O O . ALA A 1 75 ? 30.531 -6.672 -4.301 1 95.19 75 ALA A O 1
ATOM 591 N N . ASN A 1 76 ? 31.328 -5.477 -2.607 1 94.94 76 ASN A N 1
ATOM 592 C CA . ASN A 1 76 ? 32.594 -5.062 -3.186 1 94.94 76 ASN A CA 1
ATOM 593 C C . ASN A 1 76 ? 32.406 -4.152 -4.391 1 94.94 76 ASN A C 1
ATOM 595 O O . ASN A 1 76 ? 33.312 -3.975 -5.199 1 94.94 76 ASN A O 1
ATOM 599 N N . MET A 1 77 ? 31.234 -3.502 -4.527 1 95.62 77 MET A N 1
ATOM 600 C CA . MET A 1 77 ? 31.016 -2.582 -5.641 1 95.62 77 MET A CA 1
ATOM 601 C C . MET A 1 77 ? 31.25 -1.14 -5.207 1 95.62 77 MET A C 1
ATOM 603 O O . MET A 1 77 ? 30.344 -0.306 -5.293 1 95.62 77 MET A O 1
ATOM 607 N N . THR A 1 78 ? 32.438 -0.824 -4.879 1 95.56 78 THR A N 1
ATOM 608 C CA . THR A 1 78 ? 32.812 0.454 -4.281 1 95.56 78 THR A CA 1
ATOM 609 C C . THR A 1 78 ? 32.812 1.562 -5.332 1 95.56 78 THR A C 1
ATOM 611 O O . THR A 1 78 ? 32.75 2.746 -4.992 1 95.56 78 THR A O 1
ATOM 614 N N . LYS A 1 79 ? 32.781 1.242 -6.637 1 95.25 79 LYS A N 1
ATOM 615 C CA . LYS A 1 79 ? 32.875 2.252 -7.688 1 95.25 79 LYS A CA 1
ATOM 616 C C . LYS A 1 79 ? 31.484 2.613 -8.219 1 95.25 79 LYS A C 1
ATOM 618 O O . LYS A 1 79 ? 31.344 3.537 -9.023 1 95.25 79 LYS A O 1
ATOM 623 N N . LEU A 1 80 ? 30.5 1.935 -7.75 1 97.12 80 LEU A N 1
ATOM 624 C CA . LEU A 1 80 ? 29.141 2.16 -8.242 1 97.12 80 LEU A CA 1
ATOM 625 C C . LEU A 1 80 ? 28.656 3.568 -7.898 1 97.12 80 LEU A C 1
ATOM 627 O O . LEU A 1 80 ? 28.797 4.008 -6.754 1 97.12 80 LEU A O 1
ATOM 631 N N . VAL A 1 81 ? 28.125 4.262 -8.875 1 97.94 81 VAL A N 1
ATOM 632 C CA . VAL A 1 81 ? 27.703 5.648 -8.688 1 97.94 81 VAL A CA 1
ATOM 633 C C . VAL A 1 81 ? 26.188 5.754 -8.836 1 97.94 81 VAL A C 1
ATOM 635 O O . VAL A 1 81 ? 25.547 6.543 -8.141 1 97.94 81 VAL A O 1
ATOM 638 N N . ASP A 1 82 ? 25.641 5 -9.766 1 98.12 82 ASP A N 1
ATOM 639 C CA . ASP A 1 82 ? 24.203 5.027 -10.055 1 98.12 82 ASP A CA 1
ATOM 640 C C . ASP A 1 82 ? 23.609 3.621 -10.047 1 98.12 82 ASP A C 1
ATOM 642 O O . ASP A 1 82 ? 24.062 2.75 -10.797 1 98.12 82 ASP A O 1
ATOM 646 N N . LEU A 1 83 ? 22.625 3.414 -9.219 1 98.5 83 LEU A N 1
ATOM 647 C CA . LEU A 1 83 ? 21.953 2.125 -9.125 1 98.5 83 LEU A CA 1
ATOM 648 C C . LEU A 1 83 ? 20.453 2.285 -9.312 1 98.5 83 LEU A C 1
ATOM 650 O O . LEU A 1 83 ? 19.797 3.018 -8.562 1 98.5 83 LEU A O 1
ATOM 654 N N . THR A 1 84 ? 19.875 1.648 -10.305 1 98.69 84 THR A N 1
ATOM 655 C CA . THR A 1 84 ? 18.453 1.706 -10.578 1 98.69 84 THR A CA 1
ATOM 656 C C . THR A 1 84 ? 17.797 0.353 -10.312 1 98.69 84 THR A C 1
ATOM 658 O O . THR A 1 84 ? 18.094 -0.632 -10.984 1 98.69 84 THR A O 1
ATOM 661 N N . LEU A 1 85 ? 16.969 0.319 -9.344 1 98.44 85 LEU A N 1
ATOM 662 C CA . LEU A 1 85 ? 16.219 -0.872 -8.969 1 98.44 85 LEU A CA 1
ATOM 663 C C . LEU A 1 85 ? 14.711 -0.625 -9.086 1 98.44 85 LEU A C 1
ATOM 665 O O . LEU A 1 85 ? 13.914 -1.305 -8.438 1 98.44 85 LEU A O 1
ATOM 669 N N . SER A 1 86 ? 14.312 0.282 -9.938 1 97.62 86 SER A N 1
ATOM 670 C CA . SER A 1 86 ? 12.93 0.725 -10.086 1 97.62 86 SER A CA 1
ATOM 671 C C . SER A 1 86 ? 12.062 -0.357 -10.727 1 97.62 86 SER A C 1
ATOM 673 O O . SER A 1 86 ? 12.539 -1.107 -11.578 1 97.62 86 SER A O 1
ATOM 675 N N . ARG A 1 87 ? 10.797 -0.402 -10.336 1 93 87 ARG A N 1
ATOM 676 C CA . ARG A 1 87 ? 9.766 -1.203 -10.984 1 93 87 ARG A CA 1
ATOM 677 C C . ARG A 1 87 ? 10.117 -2.686 -10.953 1 93 87 ARG A C 1
ATOM 679 O O . ARG A 1 87 ? 10.172 -3.338 -12 1 93 87 ARG A O 1
ATOM 686 N N . ASN A 1 88 ? 10.43 -3.172 -9.797 1 95.06 88 ASN A N 1
ATOM 687 C CA . ASN A 1 88 ? 10.523 -4.582 -9.445 1 95.06 88 ASN A CA 1
ATOM 688 C C . ASN A 1 88 ? 9.445 -4.984 -8.438 1 95.06 88 ASN A C 1
ATOM 690 O O . ASN A 1 88 ? 8.367 -4.395 -8.414 1 95.06 88 ASN A O 1
ATOM 694 N N . THR A 1 89 ? 9.609 -6.02 -7.738 1 92.44 89 THR A N 1
ATOM 695 C CA . THR A 1 89 ? 8.734 -6.453 -6.656 1 92.44 89 THR A CA 1
ATOM 696 C C . THR A 1 89 ? 9.523 -6.637 -5.363 1 92.44 89 THR A C 1
ATOM 698 O O . THR A 1 89 ? 9.266 -7.57 -4.598 1 92.44 89 THR A O 1
ATOM 701 N N . ILE A 1 90 ? 10.453 -5.723 -5.156 1 95.75 90 ILE A N 1
ATOM 702 C CA . ILE A 1 90 ? 11.336 -5.844 -4.004 1 95.75 90 ILE A CA 1
ATOM 703 C C . ILE A 1 90 ? 10.547 -5.602 -2.719 1 95.75 90 ILE A C 1
ATOM 705 O O . ILE A 1 90 ? 10.016 -4.508 -2.506 1 95.75 90 ILE A O 1
ATOM 709 N N . GLY A 1 91 ? 10.531 -6.574 -1.932 1 94.19 91 GLY A N 1
ATOM 710 C CA . GLY A 1 91 ? 9.789 -6.461 -0.688 1 94.19 91 GLY A CA 1
ATOM 711 C C . GLY A 1 91 ? 10.68 -6.328 0.533 1 94.19 91 GLY A C 1
ATOM 712 O O . GLY A 1 91 ? 10.211 -5.934 1.605 1 94.19 91 GLY A O 1
ATOM 713 N N . SER A 1 92 ? 11.953 -6.652 0.227 1 94.69 92 SER A N 1
ATOM 714 C CA . SER A 1 92 ? 12.852 -6.59 1.374 1 94.69 92 SER A CA 1
ATOM 715 C C . SER A 1 92 ? 14.289 -6.305 0.938 1 94.69 92 SER A C 1
ATOM 717 O O . SER A 1 92 ? 14.703 -6.715 -0.147 1 94.69 92 SER A O 1
ATOM 719 N N . VAL A 1 93 ? 14.984 -5.582 1.877 1 96.81 93 VAL A N 1
ATOM 720 C CA . VAL A 1 93 ? 16.422 -5.34 1.744 1 96.81 93 VAL A CA 1
ATOM 721 C C . VAL A 1 93 ? 17.141 -5.848 2.986 1 96.81 93 VAL A C 1
ATOM 723 O O . VAL A 1 93 ? 16.859 -5.41 4.102 1 96.81 93 VAL A O 1
ATOM 726 N N . THR A 1 94 ? 18.031 -6.773 2.773 1 96.5 94 THR A N 1
ATOM 727 C CA . THR A 1 94 ? 18.797 -7.309 3.893 1 96.5 94 THR A CA 1
ATOM 728 C C . THR A 1 94 ? 19.641 -6.215 4.543 1 96.5 94 THR A C 1
ATOM 730 O O . THR A 1 94 ? 20.203 -5.367 3.854 1 96.5 94 THR A O 1
ATOM 733 N N . PRO A 1 95 ? 19.75 -6.277 5.883 1 93.25 95 PRO A N 1
ATOM 734 C CA . PRO A 1 95 ? 20.578 -5.277 6.57 1 93.25 95 PRO A CA 1
ATOM 735 C C . PRO A 1 95 ? 22 -5.211 6.023 1 93.25 95 PRO A C 1
ATOM 737 O O . PRO A 1 95 ? 22.609 -6.25 5.746 1 93.25 95 PRO A O 1
ATOM 740 N N . HIS A 1 96 ? 22.5 -4.059 5.75 1 94.12 96 HIS A N 1
ATOM 741 C CA . HIS A 1 96 ? 23.875 -3.777 5.344 1 94.12 96 HIS A CA 1
ATOM 742 C C . HIS A 1 96 ? 24.125 -4.238 3.912 1 94.12 96 HIS A C 1
ATOM 744 O O . HIS A 1 96 ? 25.281 -4.418 3.508 1 94.12 96 HIS A O 1
ATOM 750 N N . ALA A 1 97 ? 23.016 -4.434 3.209 1 95.94 97 ALA A N 1
ATOM 751 C CA . ALA A 1 97 ? 23.156 -4.895 1.831 1 95.94 97 ALA A CA 1
ATOM 752 C C . ALA A 1 97 ? 23.859 -3.846 0.973 1 95.94 97 ALA A C 1
ATOM 754 O O . ALA A 1 97 ? 24.531 -4.184 -0.007 1 95.94 97 ALA A O 1
ATOM 755 N N . PHE A 1 98 ? 23.828 -2.547 1.347 1 96.69 98 PHE A N 1
ATOM 756 C CA . PHE A 1 98 ? 24.375 -1.469 0.538 1 96.69 98 PHE A CA 1
ATOM 757 C C . PHE A 1 98 ? 25.656 -0.915 1.173 1 96.69 98 PHE A C 1
ATOM 759 O O . PHE A 1 98 ? 26.125 0.155 0.788 1 96.69 98 PHE A O 1
ATOM 766 N N . ASN A 1 99 ? 26.266 -1.582 2.082 1 94.81 99 ASN A N 1
ATOM 767 C CA . ASN A 1 99 ? 27.359 -1.077 2.902 1 94.81 99 ASN A CA 1
ATOM 768 C C . ASN A 1 99 ? 28.578 -0.74 2.057 1 94.81 99 ASN A C 1
ATOM 770 O O . ASN A 1 99 ? 29.344 0.174 2.389 1 94.81 99 ASN A O 1
ATOM 774 N N . ASP A 1 100 ? 28.812 -1.43 0.98 1 95.75 100 ASP A N 1
ATOM 775 C CA . ASP A 1 100 ? 30.031 -1.273 0.188 1 95.75 100 ASP A CA 1
ATOM 776 C C . ASP A 1 100 ? 29.859 -0.197 -0.881 1 95.75 100 ASP A C 1
ATOM 778 O O . ASP A 1 100 ? 30.812 0.147 -1.584 1 95.75 100 ASP A O 1
ATOM 782 N N . LEU A 1 101 ? 28.641 0.377 -0.965 1 96.75 101 LEU A N 1
ATOM 783 C CA . LEU A 1 101 ? 28.375 1.362 -2.008 1 96.75 101 LEU A CA 1
ATOM 784 C C . LEU A 1 101 ? 28.75 2.764 -1.54 1 96.75 101 LEU A C 1
ATOM 786 O O . LEU A 1 101 ? 27.922 3.674 -1.562 1 96.75 101 LEU A O 1
ATOM 790 N N . GLU A 1 102 ? 29.969 2.977 -1.261 1 94.69 102 GLU A N 1
ATOM 791 C CA . GLU A 1 102 ? 30.469 4.191 -0.628 1 94.69 102 GLU A CA 1
ATOM 792 C C . GLU A 1 102 ? 30.406 5.379 -1.589 1 94.69 102 GLU A C 1
ATOM 794 O O . GLU A 1 102 ? 30.297 6.527 -1.158 1 94.69 102 GLU A O 1
ATOM 799 N N . ASN A 1 103 ? 30.453 5.145 -2.861 1 96.62 103 ASN A N 1
ATOM 800 C CA . ASN A 1 103 ? 30.516 6.23 -3.834 1 96.62 103 ASN A CA 1
ATOM 801 C C . ASN A 1 103 ? 29.172 6.414 -4.551 1 96.62 103 ASN A C 1
ATOM 803 O O . ASN A 1 103 ? 29.078 7.199 -5.496 1 96.62 103 ASN A O 1
ATOM 807 N N . LEU A 1 104 ? 28.172 5.707 -4.066 1 98.06 104 LEU A N 1
ATOM 808 C CA . LEU A 1 104 ? 26.875 5.797 -4.715 1 98.06 104 LEU A CA 1
ATOM 809 C C . LEU A 1 104 ? 26.297 7.203 -4.586 1 98.06 104 LEU A C 1
ATOM 811 O O . LEU A 1 104 ? 26.297 7.785 -3.5 1 98.06 104 LEU A O 1
ATOM 815 N N . ARG A 1 105 ? 25.781 7.754 -5.656 1 98.56 105 ARG A N 1
ATOM 816 C CA . ARG A 1 105 ? 25.234 9.109 -5.672 1 98.56 105 ARG A CA 1
ATOM 817 C C . ARG A 1 105 ? 23.719 9.078 -5.887 1 98.56 105 ARG A C 1
ATOM 819 O O . ARG A 1 105 ? 23.016 9.984 -5.441 1 98.56 105 ARG A O 1
ATOM 826 N N . ALA A 1 106 ? 23.297 8.078 -6.617 1 98.69 106 ALA A N 1
ATOM 827 C CA . ALA A 1 106 ? 21.859 7.992 -6.91 1 98.69 106 ALA A CA 1
ATOM 828 C C . ALA A 1 106 ? 21.359 6.562 -6.734 1 98.69 106 ALA A C 1
ATOM 830 O O . ALA A 1 106 ? 21.938 5.621 -7.289 1 98.69 106 ALA A O 1
ATOM 831 N N . LEU A 1 107 ? 20.344 6.422 -5.953 1 98.69 107 LEU A N 1
ATOM 832 C CA . LEU A 1 107 ? 19.656 5.145 -5.75 1 98.69 107 LEU A CA 1
ATOM 833 C C . LEU A 1 107 ? 18.172 5.258 -6.074 1 98.69 107 LEU A C 1
ATOM 835 O O . LEU A 1 107 ? 17.453 6.008 -5.426 1 98.69 107 LEU A O 1
ATOM 839 N N . HIS A 1 108 ? 17.734 4.566 -7.078 1 98.75 108 HIS A N 1
ATOM 840 C CA . HIS A 1 108 ? 16.328 4.492 -7.449 1 98.75 108 HIS A CA 1
ATOM 841 C C . HIS A 1 108 ? 15.703 3.182 -6.98 1 98.75 108 HIS A C 1
ATOM 843 O O . HIS A 1 108 ? 15.969 2.119 -7.547 1 98.75 108 HIS A O 1
ATOM 849 N N . LEU A 1 109 ? 14.922 3.268 -5.961 1 98.31 109 LEU A N 1
ATOM 850 C CA . LEU A 1 109 ? 14.25 2.113 -5.383 1 98.31 109 LEU A CA 1
ATOM 851 C C . LEU A 1 109 ? 12.734 2.285 -5.445 1 98.31 109 LEU A C 1
ATOM 853 O O . LEU A 1 109 ? 12.008 1.704 -4.637 1 98.31 109 LEU A O 1
ATOM 857 N N . ASP A 1 110 ? 12.273 3.057 -6.379 1 97.19 110 ASP A N 1
ATOM 858 C CA . ASP A 1 110 ? 10.859 3.395 -6.504 1 97.19 110 ASP A CA 1
ATOM 859 C C . ASP A 1 110 ? 10.078 2.256 -7.152 1 97.19 110 ASP A C 1
ATOM 861 O O . ASP A 1 110 ? 10.664 1.392 -7.812 1 97.19 110 ASP A O 1
ATOM 865 N N . SER A 1 111 ? 8.781 2.273 -6.945 1 93.88 111 SER A N 1
ATOM 866 C CA . SER A 1 111 ? 7.848 1.354 -7.59 1 93.88 111 SER A CA 1
ATOM 867 C C . SER A 1 111 ? 8.203 -0.097 -7.277 1 93.88 111 SER A C 1
ATOM 869 O O . SER A 1 111 ? 8.336 -0.919 -8.188 1 93.88 111 SER A O 1
ATOM 871 N N . ASN A 1 112 ? 8.422 -0.366 -5.992 1 96.12 112 ASN A N 1
ATOM 872 C CA . ASN A 1 112 ? 8.609 -1.7 -5.434 1 96.12 112 ASN A CA 1
ATOM 873 C C . ASN A 1 112 ? 7.578 -2.014 -4.359 1 96.12 112 ASN A C 1
ATOM 875 O O . ASN A 1 112 ? 6.445 -1.533 -4.422 1 96.12 112 ASN A O 1
ATOM 879 N N . ARG A 1 113 ? 7.93 -2.924 -3.488 1 94.75 113 ARG A N 1
ATOM 880 C CA . ARG A 1 113 ? 6.949 -3.346 -2.492 1 94.75 113 ARG A CA 1
ATOM 881 C C . ARG A 1 113 ? 7.535 -3.27 -1.086 1 94.75 113 ARG A C 1
ATOM 883 O O . ARG A 1 113 ? 7.23 -4.113 -0.237 1 94.75 113 ARG A O 1
ATOM 890 N N . LEU A 1 114 ? 8.359 -2.291 -0.862 1 96.5 114 LEU A N 1
ATOM 891 C CA . LEU A 1 114 ? 8.93 -2.115 0.468 1 96.5 114 LEU A CA 1
ATOM 892 C C . LEU A 1 114 ? 7.879 -1.627 1.455 1 96.5 114 LEU A C 1
ATOM 894 O O . LEU A 1 114 ? 7.066 -0.762 1.124 1 96.5 114 LEU A O 1
ATOM 898 N N . THR A 1 115 ? 7.883 -2.145 2.639 1 95.12 115 THR A N 1
ATOM 899 C CA . THR A 1 115 ? 6.898 -1.751 3.643 1 95.12 115 THR A CA 1
ATOM 900 C C . THR A 1 115 ? 7.57 -1.004 4.793 1 95.12 115 THR A C 1
ATOM 902 O O . THR A 1 115 ? 6.918 -0.242 5.508 1 95.12 115 THR A O 1
ATOM 905 N N . HIS A 1 116 ? 8.859 -1.325 5.016 1 97.06 116 HIS A N 1
ATOM 906 C CA . HIS A 1 116 ? 9.586 -0.684 6.105 1 97.06 116 HIS A CA 1
ATOM 907 C C . HIS A 1 116 ? 11.039 -0.423 5.727 1 97.06 116 HIS A C 1
ATOM 909 O O . HIS A 1 116 ? 11.586 -1.107 4.863 1 97.06 116 HIS A O 1
ATOM 915 N N . ILE A 1 117 ? 11.656 0.547 6.336 1 97.44 117 ILE A N 1
ATOM 916 C CA . ILE A 1 117 ? 13.078 0.844 6.23 1 97.44 117 ILE A CA 1
ATOM 917 C C . ILE A 1 117 ? 13.727 0.786 7.617 1 97.44 117 ILE A C 1
ATOM 919 O O . ILE A 1 117 ? 13.273 1.459 8.547 1 97.44 117 ILE A O 1
ATOM 923 N N . THR A 1 118 ? 14.711 -0.044 7.699 1 96.31 118 THR A N 1
ATOM 924 C CA . THR A 1 118 ? 15.375 -0.21 8.984 1 96.31 118 THR A CA 1
ATOM 925 C C . THR A 1 118 ? 16.562 0.748 9.109 1 96.31 118 THR A C 1
ATOM 927 O O . THR A 1 118 ? 16.906 1.439 8.148 1 96.31 118 THR A O 1
ATOM 930 N N . ASN A 1 119 ? 17.172 0.828 10.305 1 94.75 119 ASN A N 1
ATOM 931 C CA . ASN A 1 119 ? 18.25 1.766 10.594 1 94.75 119 ASN A CA 1
ATOM 932 C C . ASN A 1 119 ? 19.5 1.438 9.789 1 94.75 119 ASN A C 1
ATOM 934 O O . ASN A 1 119 ? 20.328 2.314 9.547 1 94.75 119 ASN A O 1
ATOM 938 N N . ASP A 1 120 ? 19.562 0.181 9.328 1 94.44 120 ASP A N 1
ATOM 939 C CA . ASP A 1 120 ? 20.797 -0.259 8.688 1 94.44 120 ASP A CA 1
ATOM 940 C C . ASP A 1 120 ? 20.609 -0.381 7.172 1 94.44 120 ASP A C 1
ATOM 942 O O . ASP A 1 120 ? 21.531 -0.793 6.461 1 94.44 120 ASP A O 1
ATOM 946 N N . THR A 1 121 ? 19.5 -0.01 6.676 1 95.56 121 THR A N 1
ATOM 947 C CA . THR A 1 121 ? 19.203 -0.22 5.266 1 95.56 121 THR A CA 1
ATOM 948 C C . THR A 1 121 ? 20.125 0.61 4.383 1 95.56 121 THR A C 1
ATOM 950 O O . THR A 1 121 ? 20.625 0.121 3.369 1 95.56 121 THR A O 1
ATOM 953 N N . PHE A 1 122 ? 20.406 1.88 4.781 1 96.12 122 PHE A N 1
ATOM 954 C CA . PHE A 1 122 ? 21.203 2.781 3.959 1 96.12 122 PHE A CA 1
ATOM 955 C C . PHE A 1 122 ? 22.547 3.092 4.633 1 96.12 122 PHE A C 1
ATOM 957 O O . PHE A 1 122 ? 23.109 4.164 4.426 1 96.12 122 PHE A O 1
ATOM 964 N N . SER A 1 123 ? 22.984 2.102 5.379 1 92.06 123 SER A N 1
ATOM 965 C CA . SER A 1 123 ? 24.266 2.281 6.07 1 92.06 123 SER A CA 1
ATOM 966 C C . SER A 1 123 ? 25.406 2.391 5.082 1 92.06 123 SER A C 1
ATOM 968 O O . SER A 1 123 ? 25.453 1.666 4.082 1 92.06 123 SER A O 1
ATOM 970 N N . GLY A 1 124 ? 26.297 3.402 5.273 1 88.12 124 GLY A N 1
ATOM 971 C CA . GLY A 1 124 ? 27.516 3.521 4.492 1 88.12 124 GLY A CA 1
ATOM 972 C C . GLY A 1 124 ? 27.359 4.41 3.275 1 88.12 124 GLY A C 1
ATOM 973 O O . GLY A 1 124 ? 28.344 4.703 2.586 1 88.12 124 GLY A O 1
ATOM 974 N N . MET A 1 125 ? 26.188 4.957 3.021 1 94.12 125 MET A N 1
ATOM 975 C CA . MET A 1 125 ? 25.953 5.727 1.805 1 94.12 125 MET A CA 1
ATOM 976 C C . MET A 1 125 ? 26.062 7.223 2.078 1 94.12 125 MET A C 1
ATOM 978 O O . MET A 1 125 ? 25.141 7.98 1.77 1 94.12 125 MET A O 1
ATOM 982 N N . SER A 1 126 ? 27.203 7.707 2.482 1 94.31 126 SER A N 1
ATOM 983 C CA . SER A 1 126 ? 27.422 9.086 2.922 1 94.31 126 SER A CA 1
ATOM 984 C C . SER A 1 126 ? 27.453 10.039 1.737 1 94.31 126 SER A C 1
ATOM 986 O O . SER A 1 126 ? 27.25 11.242 1.897 1 94.31 126 SER A O 1
ATOM 988 N N . LYS A 1 127 ? 27.641 9.492 0.51 1 97.44 127 LYS A N 1
ATOM 989 C CA . LYS A 1 127 ? 27.797 10.359 -0.655 1 97.44 127 LYS A CA 1
ATOM 990 C C . LYS A 1 127 ? 26.531 10.359 -1.507 1 97.44 127 LYS A C 1
ATOM 992 O O . LYS A 1 127 ? 26.516 10.914 -2.607 1 97.44 127 LYS A O 1
ATOM 997 N N . LEU A 1 128 ? 25.469 9.758 -0.976 1 98.12 128 LEU A N 1
ATOM 998 C CA . LEU A 1 128 ? 24.234 9.656 -1.732 1 98.12 128 LEU A CA 1
ATOM 999 C C . LEU A 1 128 ? 23.578 11.031 -1.883 1 98.12 128 LEU A C 1
ATOM 1001 O O . LEU A 1 128 ? 23.406 11.75 -0.898 1 98.12 128 LEU A O 1
ATOM 1005 N N . HIS A 1 129 ? 23.188 11.414 -3.119 1 98.56 129 HIS A N 1
ATOM 1006 C CA . HIS A 1 129 ? 22.562 12.695 -3.41 1 98.56 129 HIS A CA 1
ATOM 1007 C C . HIS A 1 129 ? 21.078 12.523 -3.682 1 98.56 129 HIS A C 1
ATOM 1009 O O . HIS A 1 129 ? 20.266 13.391 -3.316 1 98.56 129 HIS A O 1
ATOM 1015 N N . HIS A 1 130 ? 20.719 11.461 -4.348 1 98.62 130 HIS A N 1
ATOM 1016 C CA . HIS A 1 130 ? 19.344 11.234 -4.758 1 98.62 130 HIS A CA 1
ATOM 1017 C C . HIS A 1 130 ? 18.828 9.898 -4.234 1 98.62 130 HIS A C 1
ATOM 1019 O O . HIS A 1 130 ? 19.359 8.844 -4.578 1 98.62 130 HIS A O 1
ATOM 1025 N N . LEU A 1 131 ? 17.891 9.938 -3.408 1 98.75 131 LEU A N 1
ATOM 1026 C CA . LEU A 1 131 ? 17.219 8.742 -2.9 1 98.75 131 LEU A CA 1
ATOM 1027 C C . LEU A 1 131 ? 15.75 8.734 -3.285 1 98.75 131 LEU A C 1
ATOM 1029 O O . LEU A 1 131 ? 14.961 9.516 -2.74 1 98.75 131 LEU A O 1
ATOM 1033 N N . ILE A 1 132 ? 15.375 7.914 -4.203 1 98.75 132 ILE A N 1
ATOM 1034 C CA . ILE A 1 132 ? 14.023 7.863 -4.75 1 98.75 132 ILE A CA 1
ATOM 1035 C C . ILE A 1 132 ? 13.312 6.609 -4.25 1 98.75 132 ILE A C 1
ATOM 1037 O O . ILE A 1 132 ? 13.648 5.496 -4.648 1 98.75 132 ILE A O 1
ATOM 1041 N N . LEU A 1 133 ? 12.328 6.77 -3.357 1 98.5 133 LEU A N 1
ATOM 1042 C CA . LEU A 1 133 ? 11.648 5.664 -2.701 1 98.5 133 LEU A CA 1
ATOM 1043 C C . LEU A 1 133 ? 10.141 5.734 -2.945 1 98.5 133 LEU A C 1
ATOM 1045 O O . LEU A 1 133 ? 9.367 5.055 -2.27 1 98.5 133 LEU A O 1
ATOM 1049 N N . ASN A 1 134 ? 9.734 6.496 -3.939 1 97.31 134 ASN A N 1
ATOM 1050 C CA . ASN A 1 134 ? 8.305 6.715 -4.156 1 97.31 134 ASN A CA 1
ATOM 1051 C C . ASN A 1 134 ? 7.625 5.461 -4.691 1 97.31 134 ASN A C 1
ATOM 1053 O O . ASN A 1 134 ? 8.289 4.562 -5.215 1 97.31 134 ASN A O 1
ATOM 1057 N N . ASN A 1 135 ? 6.34 5.363 -4.504 1 92.88 135 ASN A N 1
ATOM 1058 C CA . ASN A 1 135 ? 5.496 4.305 -5.047 1 92.88 135 ASN A CA 1
ATOM 1059 C C . ASN A 1 135 ? 5.895 2.938 -4.504 1 92.88 135 ASN A C 1
ATOM 1061 O O . ASN A 1 135 ? 6.086 1.989 -5.266 1 92.88 135 ASN A O 1
ATOM 1065 N N . ASN A 1 136 ? 6.191 2.877 -3.25 1 95.75 136 ASN A N 1
ATOM 1066 C CA . ASN A 1 136 ? 6.289 1.647 -2.471 1 95.75 136 ASN A CA 1
ATOM 1067 C C . ASN A 1 136 ? 5.082 1.471 -1.55 1 95.75 136 ASN A C 1
ATOM 1069 O O . ASN A 1 136 ? 3.994 1.965 -1.843 1 95.75 136 ASN A O 1
ATOM 1073 N N . GLN A 1 137 ? 5.191 0.695 -0.546 1 92.75 137 GLN A N 1
ATOM 1074 C CA . GLN A 1 137 ? 4.156 0.487 0.46 1 92.75 137 GLN A CA 1
ATOM 1075 C C . GLN A 1 137 ? 4.672 0.813 1.857 1 92.75 137 GLN A C 1
ATOM 1077 O O . GLN A 1 137 ? 4.316 0.144 2.83 1 92.75 137 GLN A O 1
ATOM 1082 N N . LEU A 1 138 ? 5.48 1.816 1.937 1 96.94 138 LEU A N 1
ATOM 1083 C CA . LEU A 1 138 ? 6.137 2.139 3.199 1 96.94 138 LEU A CA 1
ATOM 1084 C C . LEU A 1 138 ? 5.125 2.609 4.234 1 96.94 138 LEU A C 1
ATOM 1086 O O . LEU A 1 138 ? 4.324 3.508 3.965 1 96.94 138 LEU A O 1
ATOM 1090 N N . THR A 1 139 ? 5.145 2.033 5.336 1 95.69 139 THR A N 1
ATOM 1091 C CA . THR A 1 139 ? 4.305 2.443 6.457 1 95.69 139 THR A CA 1
ATOM 1092 C C . THR A 1 139 ? 5.156 3 7.594 1 95.69 139 THR A C 1
ATOM 1094 O O . THR A 1 139 ? 4.668 3.773 8.422 1 95.69 139 THR A O 1
ATOM 1097 N N . HIS A 1 140 ? 6.441 2.494 7.52 1 97.31 140 HIS A N 1
ATOM 1098 C CA . HIS A 1 140 ? 7.301 2.896 8.625 1 97.31 140 HIS A CA 1
ATOM 1099 C C . HIS A 1 140 ? 8.742 3.068 8.164 1 97.31 140 HIS A C 1
ATOM 1101 O O . HIS A 1 140 ? 9.258 2.246 7.406 1 97.31 140 HIS A O 1
ATOM 1107 N N . ILE A 1 141 ? 9.344 4.129 8.656 1 97.88 141 ILE A N 1
ATOM 1108 C CA . ILE A 1 141 ? 10.773 4.375 8.477 1 97.88 141 ILE A CA 1
ATOM 1109 C C . ILE A 1 141 ? 11.43 4.586 9.836 1 97.88 141 ILE A C 1
ATOM 1111 O O . ILE A 1 141 ? 11.023 5.465 10.602 1 97.88 141 ILE A O 1
ATOM 1115 N N . HIS A 1 142 ? 12.414 3.793 10.086 1 96.94 142 HIS A N 1
ATOM 1116 C CA . HIS A 1 142 ? 13.125 3.902 11.359 1 96.94 142 HIS A CA 1
ATOM 1117 C C . HIS A 1 142 ? 13.711 5.297 11.547 1 96.94 142 HIS A C 1
ATOM 1119 O O . HIS A 1 142 ? 14.18 5.91 10.586 1 96.94 142 HIS A O 1
ATOM 1125 N N . ILE A 1 143 ? 13.75 5.805 12.734 1 94.69 143 ILE A N 1
ATOM 1126 C CA . ILE A 1 143 ? 14.172 7.16 13.078 1 94.69 143 ILE A CA 1
ATOM 1127 C C . ILE A 1 143 ? 15.625 7.363 12.664 1 94.69 143 ILE A C 1
ATOM 1129 O O . ILE A 1 143 ? 16.016 8.469 12.281 1 94.69 143 ILE A O 1
ATOM 1133 N N . GLY A 1 144 ? 16.391 6.262 12.68 1 94.19 144 GLY A N 1
ATOM 1134 C CA . GLY A 1 144 ? 17.797 6.359 12.352 1 94.19 144 GLY A CA 1
ATOM 1135 C C . GLY A 1 144 ? 18.109 5.91 10.938 1 94.19 144 GLY A C 1
ATOM 1136 O O . GLY A 1 144 ? 19.281 5.73 10.578 1 94.19 144 GLY A O 1
ATOM 1137 N N . ALA A 1 145 ? 17.109 5.73 10.117 1 95.25 145 ALA A N 1
ATOM 1138 C CA . ALA A 1 145 ? 17.297 5.141 8.789 1 95.25 145 ALA A CA 1
ATOM 1139 C C . ALA A 1 145 ? 18.141 6.043 7.898 1 95.25 145 ALA A C 1
ATOM 1141 O O . ALA A 1 145 ? 18.859 5.559 7.027 1 95.25 145 ALA A O 1
ATOM 1142 N N . PHE A 1 146 ? 18.125 7.43 8.172 1 95.69 146 PHE A N 1
ATOM 1143 C CA . PHE A 1 146 ? 18.75 8.383 7.266 1 95.69 146 PHE A CA 1
ATOM 1144 C C . PHE A 1 146 ? 20 8.992 7.902 1 95.69 146 PHE A C 1
ATOM 1146 O O . PHE A 1 146 ? 20.531 9.992 7.41 1 95.69 146 PHE A O 1
ATOM 1153 N N . ASN A 1 147 ? 20.531 8.43 8.898 1 91.31 147 ASN A N 1
ATOM 1154 C CA . ASN A 1 147 ? 21.609 9.023 9.688 1 91.31 147 ASN A CA 1
ATOM 1155 C C . ASN A 1 147 ? 22.906 9.125 8.875 1 91.31 147 ASN A C 1
ATOM 1157 O O . ASN A 1 147 ? 23.672 10.078 9.047 1 91.31 147 ASN A O 1
ATOM 1161 N N . ASP A 1 148 ? 23.094 8.219 7.953 1 92.25 148 ASP A N 1
ATOM 1162 C CA . ASP A 1 148 ? 24.359 8.18 7.215 1 92.25 148 ASP A CA 1
ATOM 1163 C C . ASP A 1 148 ? 24.25 8.984 5.918 1 92.25 148 ASP A C 1
ATOM 1165 O O . ASP A 1 148 ? 25.234 9.117 5.188 1 92.25 148 ASP A O 1
ATOM 1169 N N . LEU A 1 149 ? 23.078 9.5 5.633 1 95.25 149 LEU A N 1
ATOM 1170 C CA . LEU A 1 149 ? 22.875 10.195 4.367 1 95.25 149 LEU A CA 1
ATOM 1171 C C . LEU A 1 149 ? 23.203 11.672 4.492 1 95.25 149 LEU A C 1
ATOM 1173 O O . LEU A 1 149 ? 22.297 12.516 4.547 1 95.25 149 LEU A O 1
ATOM 1177 N N . LEU A 1 150 ? 24.406 12.055 4.355 1 93.56 150 LEU A N 1
ATOM 1178 C CA . LEU A 1 150 ? 24.922 13.375 4.707 1 93.56 150 LEU A CA 1
ATOM 1179 C C . LEU A 1 150 ? 24.891 14.305 3.498 1 93.56 150 LEU A C 1
ATOM 1181 O O . LEU A 1 150 ? 24.938 15.531 3.648 1 93.56 150 LEU A O 1
ATOM 1185 N N . ALA A 1 151 ? 24.719 13.773 2.33 1 96.88 151 ALA A N 1
ATOM 1186 C CA . ALA A 1 151 ? 24.859 14.602 1.135 1 96.88 151 ALA A CA 1
ATOM 1187 C C . ALA A 1 151 ? 23.562 14.641 0.329 1 96.88 151 ALA A C 1
ATOM 1189 O O . ALA A 1 151 ? 23.562 15.094 -0.819 1 96.88 151 ALA A O 1
ATOM 1190 N N . LEU A 1 152 ? 22.469 14.281 0.922 1 97.69 152 LEU A N 1
ATOM 1191 C CA . LEU A 1 152 ? 21.203 14.133 0.19 1 97.69 152 LEU A CA 1
ATOM 1192 C C . LEU A 1 152 ? 20.734 15.477 -0.348 1 97.69 152 LEU A C 1
ATOM 1194 O O . LEU A 1 152 ? 20.688 16.469 0.388 1 97.69 152 LEU A O 1
ATOM 1198 N N . GLU A 1 153 ? 20.406 15.531 -1.627 1 98.38 153 GLU A N 1
ATOM 1199 C CA . GLU A 1 153 ? 19.844 16.703 -2.283 1 98.38 153 GLU A CA 1
ATOM 1200 C C . GLU A 1 153 ? 18.391 16.484 -2.674 1 98.38 153 GLU A C 1
ATOM 1202 O O . GLU A 1 153 ? 17.625 17.438 -2.811 1 98.38 153 GLU A O 1
ATOM 1207 N N . GLU A 1 154 ? 18.047 15.281 -2.891 1 98.56 154 GLU A N 1
ATOM 1208 C CA . GLU A 1 154 ? 16.688 14.922 -3.258 1 98.56 154 GLU A CA 1
ATOM 1209 C C . GLU A 1 154 ? 16.219 13.68 -2.502 1 98.56 154 GLU A C 1
ATOM 1211 O O . GLU A 1 154 ? 16.891 12.656 -2.508 1 98.56 154 GLU A O 1
ATOM 1216 N N . LEU A 1 155 ? 15.125 13.805 -1.859 1 98.62 155 LEU A N 1
ATOM 1217 C CA . LEU A 1 155 ? 14.453 12.695 -1.181 1 98.62 155 LEU A CA 1
ATOM 1218 C C . LEU A 1 155 ? 13 12.586 -1.615 1 98.62 155 LEU A C 1
ATOM 1220 O O . LEU A 1 155 ? 12.219 13.523 -1.433 1 98.62 155 LEU A O 1
ATOM 1224 N N . ASP A 1 156 ? 12.664 11.516 -2.229 1 98.69 156 ASP A N 1
ATOM 1225 C CA . ASP A 1 156 ? 11.297 11.305 -2.697 1 98.69 156 ASP A CA 1
ATOM 1226 C C . ASP A 1 156 ? 10.633 10.148 -1.951 1 98.69 156 ASP A C 1
ATOM 1228 O O . ASP A 1 156 ? 10.961 8.984 -2.178 1 98.69 156 ASP A O 1
ATOM 1232 N N . LEU A 1 157 ? 9.711 10.461 -1.118 1 98.56 157 LEU A N 1
ATOM 1233 C CA . LEU A 1 157 ? 8.961 9.484 -0.338 1 98.56 157 LEU A CA 1
ATOM 1234 C C . LEU A 1 157 ? 7.484 9.508 -0.717 1 98.56 157 LEU A C 1
ATOM 1236 O O . LEU A 1 157 ? 6.633 9.094 0.071 1 98.56 157 LEU A O 1
ATOM 1240 N N . SER A 1 158 ? 7.184 9.953 -1.935 1 96.94 158 SER A N 1
ATOM 1241 C CA . SER A 1 158 ? 5.801 10.141 -2.355 1 96.94 158 SER A CA 1
ATOM 1242 C C . SER A 1 158 ? 5.117 8.805 -2.627 1 96.94 158 SER A C 1
ATOM 1244 O O . SER A 1 158 ? 5.785 7.797 -2.846 1 96.94 158 SER A O 1
ATOM 1246 N N . TYR A 1 159 ? 3.793 8.781 -2.523 1 92.06 159 TYR A N 1
ATOM 1247 C CA . TYR A 1 159 ? 2.953 7.645 -2.877 1 92.06 159 TYR A CA 1
ATOM 1248 C C . TYR A 1 159 ? 3.32 6.418 -2.049 1 92.06 159 TYR A C 1
ATOM 1250 O O . TYR A 1 159 ? 3.59 5.348 -2.6 1 92.06 159 TYR A O 1
ATOM 1258 N N . ASN A 1 160 ? 3.361 6.586 -0.806 1 95.81 160 ASN A N 1
ATOM 1259 C CA . ASN A 1 160 ? 3.482 5.531 0.194 1 95.81 160 ASN A CA 1
ATOM 1260 C C . ASN A 1 160 ? 2.348 5.594 1.215 1 95.81 160 ASN A C 1
ATOM 1262 O O . ASN A 1 160 ? 1.279 6.137 0.929 1 95.81 160 ASN A O 1
ATOM 1266 N N . ASN A 1 161 ? 2.469 4.914 2.32 1 93.81 161 ASN A N 1
ATOM 1267 C CA . ASN A 1 161 ? 1.461 4.902 3.377 1 93.81 161 ASN A CA 1
ATOM 1268 C C . ASN A 1 161 ? 2.027 5.418 4.695 1 93.81 161 ASN A C 1
ATOM 1270 O O . ASN A 1 161 ? 1.704 4.895 5.762 1 93.81 161 ASN A O 1
ATOM 1274 N N . LEU A 1 162 ? 2.82 6.422 4.598 1 97.38 162 LEU A N 1
ATOM 1275 C CA . LEU A 1 162 ? 3.512 6.93 5.777 1 97.38 162 LEU A CA 1
ATOM 1276 C C . LEU A 1 162 ? 2.596 7.828 6.602 1 97.38 162 LEU A C 1
ATOM 1278 O O . LEU A 1 162 ? 1.963 8.742 6.059 1 97.38 162 LEU A O 1
ATOM 1282 N N . GLU A 1 163 ? 2.566 7.555 7.855 1 96.56 163 GLU A N 1
ATOM 1283 C CA . GLU A 1 163 ? 1.858 8.438 8.781 1 96.56 163 GLU A CA 1
ATOM 1284 C C . GLU A 1 163 ? 2.799 9.477 9.383 1 96.56 163 GLU A C 1
ATOM 1286 O O . GLU A 1 163 ? 2.354 10.523 9.852 1 96.56 163 GLU A O 1
ATOM 1291 N N . SER A 1 164 ? 3.996 9.086 9.367 1 96.81 164 SER A N 1
ATOM 1292 C CA . SER A 1 164 ? 5.055 9.961 9.859 1 96.81 164 SER A CA 1
ATOM 1293 C C . SER A 1 164 ? 6.395 9.625 9.211 1 96.81 164 SER A C 1
ATOM 1295 O O . SER A 1 164 ? 6.551 8.555 8.625 1 96.81 164 SER A O 1
ATOM 1297 N N . VAL A 1 165 ? 7.301 10.562 9.266 1 97.25 165 VAL A N 1
ATOM 1298 C CA . VAL A 1 165 ? 8.656 10.375 8.766 1 97.25 165 VAL A CA 1
ATOM 1299 C C . VAL A 1 165 ? 9.664 10.773 9.836 1 97.25 165 VAL A C 1
ATOM 1301 O O . VAL A 1 165 ? 9.297 11.375 10.852 1 97.25 165 VAL A O 1
ATOM 1304 N N . PRO A 1 166 ? 10.883 10.305 9.711 1 96.62 166 PRO A N 1
ATOM 1305 C CA . PRO A 1 166 ? 11.891 10.719 10.695 1 96.62 166 PRO A CA 1
ATOM 1306 C C . PRO A 1 166 ? 12.227 12.203 10.602 1 96.62 166 PRO A C 1
ATOM 1308 O O . PRO A 1 166 ? 13.25 12.578 10.016 1 96.62 166 PRO A O 1
ATOM 1311 N N . TRP A 1 167 ? 11.5 13.031 11.258 1 96.31 167 TRP A N 1
ATOM 1312 C CA . TRP A 1 167 ? 11.562 14.484 11.133 1 96.31 167 TRP A CA 1
ATOM 1313 C C . TRP A 1 167 ? 12.914 15.016 11.594 1 96.31 167 TRP A C 1
ATOM 1315 O O . TRP A 1 167 ? 13.469 15.938 10.992 1 96.31 167 TRP A O 1
ATOM 1325 N N . ILE A 1 168 ? 13.445 14.484 12.641 1 94.44 168 ILE A N 1
ATOM 1326 C CA . ILE A 1 168 ? 14.719 14.961 13.172 1 94.44 168 ILE A CA 1
ATOM 1327 C C . ILE A 1 168 ? 15.82 14.758 12.125 1 94.44 168 ILE A C 1
ATOM 1329 O O . ILE A 1 168 ? 16.641 15.648 11.891 1 94.44 168 ILE A O 1
ATOM 1333 N N . ALA A 1 169 ? 15.758 13.602 11.547 1 94.75 169 ALA A N 1
ATOM 1334 C CA . ALA A 1 169 ? 16.734 13.336 10.5 1 94.75 169 ALA A CA 1
ATOM 1335 C C . ALA A 1 169 ? 16.578 14.312 9.336 1 94.75 169 ALA A C 1
ATOM 1337 O O . ALA A 1 169 ? 17.562 14.805 8.789 1 94.75 169 ALA A O 1
ATOM 1338 N N . ILE A 1 170 ? 15.359 14.617 8.945 1 95.31 170 ILE A N 1
ATOM 1339 C CA . ILE A 1 170 ? 15.07 15.516 7.84 1 95.31 170 ILE A CA 1
ATOM 1340 C C . ILE A 1 170 ? 15.562 16.922 8.18 1 95.31 170 ILE A C 1
ATOM 1342 O O . ILE A 1 170 ? 16.141 17.609 7.328 1 95.31 170 ILE A O 1
ATOM 1346 N N . GLN A 1 171 ? 15.445 17.344 9.375 1 94.25 171 GLN A N 1
ATOM 1347 C CA . GLN A 1 171 ? 15.875 18.672 9.828 1 94.25 171 GLN A CA 1
ATOM 1348 C C . GLN A 1 171 ? 17.375 18.844 9.617 1 94.25 171 GLN A C 1
ATOM 1350 O O . GLN A 1 171 ? 17.844 19.969 9.438 1 94.25 171 GLN A O 1
ATOM 1355 N N . LEU A 1 172 ? 18.062 17.734 9.625 1 93.38 172 LEU A N 1
ATOM 1356 C CA . LEU A 1 172 ? 19.516 17.797 9.578 1 93.38 172 LEU A CA 1
ATOM 1357 C C . LEU A 1 172 ? 20.016 17.703 8.141 1 93.38 172 LEU A C 1
ATOM 1359 O O . LEU A 1 172 ? 21.219 17.797 7.898 1 93.38 172 LEU A O 1
ATOM 1363 N N . MET A 1 173 ? 19.094 17.625 7.195 1 95.31 173 MET A N 1
ATOM 1364 C CA . MET A 1 173 ? 19.5 17.484 5.797 1 95.31 173 MET A CA 1
ATOM 1365 C C . MET A 1 173 ? 19.672 18.859 5.156 1 95.31 173 MET A C 1
ATOM 1367 O O . MET A 1 173 ? 18.906 19.234 4.262 1 95.31 173 MET A O 1
ATOM 1371 N N . SER A 1 174 ? 20.734 19.516 5.395 1 94 174 SER A N 1
ATOM 1372 C CA . SER A 1 174 ? 20.953 20.906 5.031 1 94 174 SER A CA 1
ATOM 1373 C C . SER A 1 174 ? 21.156 21.062 3.529 1 94 174 SER A C 1
ATOM 1375 O O . SER A 1 174 ? 21 22.156 2.986 1 94 174 SER A O 1
ATOM 1377 N N . ASN A 1 175 ? 21.422 19.938 2.834 1 96.19 175 ASN A N 1
ATOM 1378 C CA . ASN A 1 175 ? 21.703 20.031 1.405 1 96.19 175 ASN A CA 1
ATOM 1379 C C . ASN A 1 175 ? 20.484 19.688 0.571 1 96.19 175 ASN A C 1
ATOM 1381 O O . ASN A 1 175 ? 20.531 19.688 -0.66 1 96.19 175 ASN A O 1
ATOM 1385 N N . LEU A 1 176 ? 19.406 19.5 1.236 1 96.25 176 LEU A N 1
ATOM 1386 C CA . LEU A 1 176 ? 18.188 19.047 0.553 1 96.25 176 LEU A CA 1
ATOM 1387 C C . LEU A 1 176 ? 17.625 20.141 -0.341 1 96.25 176 LEU A C 1
ATOM 1389 O O . LEU A 1 176 ? 17.438 21.281 0.108 1 96.25 176 LEU A O 1
ATOM 1393 N N . HIS A 1 177 ? 17.391 19.797 -1.634 1 96 177 HIS A N 1
ATOM 1394 C CA . HIS A 1 177 ? 16.797 20.719 -2.604 1 96 177 HIS A CA 1
ATOM 1395 C C . HIS A 1 177 ? 15.328 20.375 -2.85 1 96 177 HIS A C 1
ATOM 1397 O O . HIS A 1 177 ? 14.508 21.266 -3.029 1 96 177 HIS A O 1
ATOM 1403 N N . THR A 1 178 ? 15.086 19.141 -2.891 1 96.69 178 THR A N 1
ATOM 1404 C CA . THR A 1 178 ? 13.727 18.688 -3.184 1 96.69 178 THR A CA 1
ATOM 1405 C C . THR A 1 178 ? 13.289 17.625 -2.176 1 96.69 178 THR A C 1
ATOM 1407 O O . THR A 1 178 ? 14 16.656 -1.934 1 96.69 178 THR A O 1
ATOM 1410 N N . LEU A 1 179 ? 12.18 17.828 -1.555 1 97.38 179 LEU A N 1
ATOM 1411 C CA . LEU A 1 179 ? 11.562 16.891 -0.63 1 97.38 179 LEU A CA 1
ATOM 1412 C C . LEU A 1 179 ? 10.125 16.578 -1.037 1 97.38 179 LEU A C 1
ATOM 1414 O O . LEU A 1 179 ? 9.266 17.469 -0.98 1 97.38 179 LEU A O 1
ATOM 1418 N N . ASN A 1 180 ? 9.883 15.406 -1.477 1 97.81 180 ASN A N 1
ATOM 1419 C CA . ASN A 1 180 ? 8.547 14.984 -1.881 1 97.81 180 ASN A CA 1
ATOM 1420 C C . ASN A 1 180 ? 7.918 14.047 -0.852 1 97.81 180 ASN A C 1
ATOM 1422 O O . ASN A 1 180 ? 8.398 12.93 -0.646 1 97.81 180 ASN A O 1
ATOM 1426 N N . LEU A 1 181 ? 6.867 14.5 -0.234 1 97.88 181 LEU A N 1
ATOM 1427 C CA . LEU A 1 181 ? 6.148 13.734 0.78 1 97.88 181 LEU A CA 1
ATOM 1428 C C . LEU A 1 181 ? 4.684 13.562 0.394 1 97.88 181 LEU A C 1
ATOM 1430 O O . LEU A 1 181 ? 3.859 13.18 1.227 1 97.88 181 LEU A O 1
ATOM 1434 N N . ASP A 1 182 ? 4.391 13.789 -0.844 1 94.25 182 ASP A N 1
ATOM 1435 C CA . ASP A 1 182 ? 2.996 13.844 -1.268 1 94.25 182 ASP A CA 1
ATOM 1436 C C . ASP A 1 182 ? 2.385 12.445 -1.306 1 94.25 182 ASP A C 1
ATOM 1438 O O . ASP A 1 182 ? 3.105 11.445 -1.38 1 94.25 182 ASP A O 1
ATOM 1442 N N . HIS A 1 183 ? 1.061 12.352 -1.183 1 92.06 183 HIS A N 1
ATOM 1443 C CA . HIS A 1 183 ? 0.245 11.148 -1.279 1 92.06 183 HIS A CA 1
ATOM 1444 C C . HIS A 1 183 ? 0.657 10.117 -0.232 1 92.06 183 HIS A C 1
ATOM 1446 O O . HIS A 1 183 ? 0.943 8.969 -0.567 1 92.06 183 HIS A O 1
ATOM 1452 N N . ASN A 1 184 ? 0.749 10.57 0.983 1 95.81 184 ASN A N 1
ATOM 1453 C CA . ASN A 1 184 ? 0.906 9.758 2.188 1 95.81 184 ASN A CA 1
ATOM 1454 C C . ASN A 1 184 ? -0.222 10.008 3.184 1 95.81 184 ASN A C 1
ATOM 1456 O O . ASN A 1 184 ? -1.315 10.43 2.797 1 95.81 184 ASN A O 1
ATOM 1460 N N . MET A 1 185 ? -0.059 9.578 4.379 1 95.06 185 MET A N 1
ATOM 1461 C CA . MET A 1 185 ? -1.053 9.773 5.43 1 95.06 185 MET A CA 1
ATOM 1462 C C . MET A 1 185 ? -0.489 10.633 6.559 1 95.06 185 MET A C 1
ATOM 1464 O O . MET A 1 185 ? -0.853 10.453 7.723 1 95.06 185 MET A O 1
ATOM 1468 N N . ILE A 1 186 ? 0.398 11.469 6.207 1 97.06 186 ILE A N 1
ATOM 1469 C CA . ILE A 1 186 ? 1.037 12.312 7.207 1 97.06 186 ILE A CA 1
ATOM 1470 C C . ILE A 1 186 ? 0.018 13.297 7.777 1 97.06 186 ILE A C 1
ATOM 1472 O O . ILE A 1 186 ? -0.683 13.984 7.027 1 97.06 186 ILE A O 1
ATOM 1476 N N . ASN A 1 187 ? -0.079 13.367 9.07 1 95.81 187 ASN A N 1
ATOM 1477 C CA . ASN A 1 187 ? -1.123 14.195 9.664 1 95.81 187 ASN A CA 1
ATOM 1478 C C . ASN A 1 187 ? -0.535 15.305 10.531 1 95.81 187 ASN A C 1
ATOM 1480 O O . ASN A 1 187 ? -1.271 16.125 11.07 1 95.81 187 ASN A O 1
ATOM 1484 N N . TYR A 1 188 ? 0.808 15.242 10.648 1 94.31 188 TYR A N 1
ATOM 1485 C CA . TYR A 1 188 ? 1.438 16.219 11.531 1 94.31 188 TYR A CA 1
ATOM 1486 C C . TYR A 1 188 ? 2.857 16.531 11.078 1 94.31 188 TYR A C 1
ATOM 1488 O O . TYR A 1 188 ? 3.602 15.633 10.68 1 94.31 188 TYR A O 1
ATOM 1496 N N . ILE A 1 189 ? 3.178 17.797 11.07 1 95.75 189 ILE A N 1
ATOM 1497 C CA . ILE A 1 189 ? 4.539 18.266 10.828 1 95.75 189 ILE A CA 1
ATOM 1498 C C . ILE A 1 189 ? 5.02 19.109 12 1 95.75 189 ILE A C 1
ATOM 1500 O O . ILE A 1 189 ? 4.414 20.141 12.32 1 95.75 189 ILE A O 1
ATOM 1504 N N . PRO A 1 190 ? 6.098 18.688 12.586 1 94.56 190 PRO A N 1
ATOM 1505 C CA . PRO A 1 190 ? 6.605 19.484 13.711 1 94.56 190 PRO A CA 1
ATOM 1506 C C . PRO A 1 190 ? 7.051 20.875 13.297 1 94.56 190 PRO A C 1
ATOM 1508 O O . PRO A 1 190 ? 7.602 21.062 12.211 1 94.56 190 PRO A O 1
ATOM 1511 N N . GLU A 1 191 ? 6.887 21.797 14.227 1 92 191 GLU A N 1
ATOM 1512 C CA . GLU A 1 191 ? 7.297 23.172 13.984 1 92 191 GLU A CA 1
ATOM 1513 C C . GLU A 1 191 ? 8.812 23.281 13.828 1 92 191 GLU A C 1
ATOM 1515 O O . GLU A 1 191 ? 9.562 22.625 14.562 1 92 191 GLU A O 1
ATOM 1520 N N . GLY A 1 192 ? 9.203 23.984 12.859 1 92 192 GLY A N 1
ATOM 1521 C CA . GLY A 1 192 ? 10.617 24.266 12.68 1 92 192 GLY A CA 1
ATOM 1522 C C . GLY A 1 192 ? 11.336 23.203 11.875 1 92 192 GLY A C 1
ATOM 1523 O O . GLY A 1 192 ? 12.562 23.25 11.719 1 92 192 GLY A O 1
ATOM 1524 N N . THR A 1 193 ? 10.648 22.312 11.352 1 93.31 193 THR A N 1
ATOM 1525 C CA . THR A 1 193 ? 11.242 21.188 10.641 1 93.31 193 THR A CA 1
ATOM 1526 C C . THR A 1 193 ? 12.102 21.688 9.469 1 93.31 193 THR A C 1
ATOM 1528 O O . THR A 1 193 ? 13.18 21.141 9.211 1 93.31 193 THR A O 1
ATOM 1531 N N . PHE A 1 194 ? 11.703 22.766 8.844 1 93.31 194 PHE A N 1
ATOM 1532 C CA . PHE A 1 194 ? 12.352 23.156 7.598 1 93.31 194 PHE A CA 1
ATOM 1533 C C . PHE A 1 194 ? 13.227 24.375 7.793 1 93.31 194 PHE A C 1
ATOM 1535 O O . PHE A 1 194 ? 13.789 24.906 6.832 1 93.31 194 PHE A O 1
ATOM 1542 N N . SER A 1 195 ? 13.352 24.906 8.945 1 90.44 195 SER A N 1
ATOM 1543 C CA . SER A 1 195 ? 14.055 26.141 9.242 1 90.44 195 SER A CA 1
ATOM 1544 C C . SER A 1 195 ? 15.531 26.047 8.867 1 90.44 195 SER A C 1
ATOM 1546 O O . SER A 1 195 ? 16.125 27.031 8.414 1 90.44 195 SER A O 1
ATOM 1548 N N . GLY A 1 196 ? 16.094 24.859 8.984 1 88.88 196 GLY A N 1
ATOM 1549 C CA . GLY A 1 196 ? 17.5 24.672 8.711 1 88.88 196 GLY A CA 1
ATOM 1550 C C . GLY A 1 196 ? 17.781 24.25 7.277 1 88.88 196 GLY A C 1
ATOM 1551 O O . GLY A 1 196 ? 18.938 24.078 6.887 1 88.88 196 GLY A O 1
ATOM 1552 N N . LEU A 1 197 ? 16.734 24.156 6.512 1 93.06 197 LEU A N 1
ATOM 1553 C CA . LEU A 1 197 ? 16.891 23.688 5.141 1 93.06 197 LEU A CA 1
ATOM 1554 C C . LEU A 1 197 ? 16.953 24.859 4.168 1 93.06 197 LEU A C 1
ATOM 1556 O O . LEU A 1 197 ? 16.062 25.016 3.33 1 93.06 197 LEU A O 1
ATOM 1560 N N . GLN A 1 198 ? 18.047 25.531 4.094 1 87.94 198 GLN A N 1
ATOM 1561 C CA . GLN A 1 198 ? 18.203 26.781 3.352 1 87.94 198 GLN A CA 1
ATOM 1562 C C . GLN A 1 198 ? 18.25 26.531 1.849 1 87.94 198 GLN A C 1
ATOM 1564 O O . GLN A 1 198 ? 17.891 27.406 1.054 1 87.94 198 GLN A O 1
ATOM 1569 N N . LYS A 1 199 ? 18.609 25.328 1.527 1 92 199 LYS A N 1
ATOM 1570 C CA . LYS A 1 199 ? 18.766 25.031 0.105 1 92 199 LYS A CA 1
ATOM 1571 C C . LYS A 1 199 ? 17.484 24.438 -0.477 1 92 199 LYS A C 1
ATOM 1573 O O . LYS A 1 199 ? 17.391 24.188 -1.681 1 92 199 LYS A O 1
ATOM 1578 N N . LEU A 1 200 ? 16.5 24.25 0.38 1 92.94 200 LEU A N 1
ATOM 1579 C CA . LEU A 1 200 ? 15.258 23.641 -0.063 1 92.94 200 LEU A CA 1
ATOM 1580 C C . LEU A 1 200 ? 14.539 24.516 -1.078 1 92.94 200 LEU A C 1
ATOM 1582 O O . LEU A 1 200 ? 14.258 25.688 -0.8 1 92.94 200 LEU A O 1
ATOM 1586 N N . LYS A 1 201 ? 14.219 23.922 -2.283 1 89.25 201 LYS A N 1
ATOM 1587 C CA . LYS A 1 201 ? 13.57 24.672 -3.348 1 89.25 201 LYS A CA 1
ATOM 1588 C C . LYS A 1 201 ? 12.164 24.156 -3.615 1 89.25 201 LYS A C 1
ATOM 1590 O O . LYS A 1 201 ? 11.305 24.891 -4.105 1 89.25 201 LYS A O 1
ATOM 1595 N N . ARG A 1 202 ? 12.016 22.906 -3.293 1 92.12 202 ARG A N 1
ATOM 1596 C CA . ARG A 1 202 ? 10.703 22.312 -3.553 1 92.12 202 ARG A CA 1
ATOM 1597 C C . ARG A 1 202 ? 10.273 21.422 -2.398 1 92.12 202 ARG A C 1
ATOM 1599 O O . ARG A 1 202 ? 11.023 20.547 -1.966 1 92.12 202 ARG A O 1
ATOM 1606 N N . LEU A 1 203 ? 9.109 21.656 -1.886 1 93.56 203 LEU A N 1
ATOM 1607 C CA . LEU A 1 203 ? 8.453 20.812 -0.881 1 93.56 203 LEU A CA 1
ATOM 1608 C C . LEU A 1 203 ? 7.043 20.453 -1.32 1 93.56 203 LEU A C 1
ATOM 1610 O O . LEU A 1 203 ? 6.219 21.328 -1.592 1 93.56 203 LEU A O 1
ATOM 1614 N N . ASP A 1 204 ? 6.777 19.203 -1.408 1 93.69 204 ASP A N 1
ATOM 1615 C CA . ASP A 1 204 ? 5.453 18.734 -1.806 1 93.69 204 ASP A CA 1
ATOM 1616 C C . ASP A 1 204 ? 4.812 17.891 -0.704 1 93.69 204 ASP A C 1
ATOM 1618 O O . ASP A 1 204 ? 5.293 16.797 -0.391 1 93.69 204 ASP A O 1
ATOM 1622 N N . VAL A 1 205 ? 3.773 18.359 -0.125 1 94.31 205 VAL A N 1
ATOM 1623 C CA . VAL A 1 205 ? 3.035 17.641 0.902 1 94.31 205 VAL A CA 1
ATOM 1624 C C . VAL A 1 205 ? 1.581 17.469 0.471 1 94.31 205 VAL A C 1
ATOM 1626 O O . VAL A 1 205 ? 0.676 17.453 1.31 1 94.31 205 VAL A O 1
ATOM 1629 N N . THR A 1 206 ? 1.403 17.375 -0.803 1 91.06 206 THR A N 1
ATOM 1630 C CA . THR A 1 206 ? 0.074 17.234 -1.386 1 91.06 206 THR A CA 1
ATOM 1631 C C . THR A 1 206 ? -0.575 15.93 -0.947 1 91.06 206 THR A C 1
ATOM 1633 O O . THR A 1 206 ? 0.096 14.898 -0.855 1 91.06 206 THR A O 1
ATOM 1636 N N . SER A 1 207 ? -1.911 15.953 -0.694 1 90.5 207 SER A N 1
ATOM 1637 C CA . SER A 1 207 ? -2.754 14.781 -0.472 1 90.5 207 SER A CA 1
ATOM 1638 C C . SER A 1 207 ? -2.252 13.953 0.709 1 90.5 207 SER A C 1
ATOM 1640 O O . SER A 1 207 ? -2.029 12.75 0.582 1 90.5 207 SER A O 1
ATOM 1642 N N . ASN A 1 208 ? -2.033 14.609 1.806 1 94.44 208 ASN A N 1
ATOM 1643 C CA . ASN A 1 208 ? -1.833 13.992 3.113 1 94.44 208 ASN A CA 1
ATOM 1644 C C . ASN A 1 208 ? -3.035 14.219 4.027 1 94.44 208 ASN A C 1
ATOM 1646 O O . ASN A 1 208 ? -4.156 14.414 3.551 1 94.44 208 ASN A O 1
ATOM 1650 N N . LYS A 1 209 ? -2.879 14.031 5.277 1 94.75 209 LYS A N 1
ATOM 1651 C CA . LYS A 1 209 ? -3.955 14.242 6.246 1 94.75 209 LYS A CA 1
ATOM 1652 C C . LYS A 1 209 ? -3.654 15.422 7.16 1 94.75 209 LYS A C 1
ATOM 1654 O O . LYS A 1 209 ? -3.955 15.383 8.352 1 94.75 209 LYS A O 1
ATOM 1659 N N . LEU A 1 210 ? -3.096 16.391 6.566 1 95.81 210 LEU A N 1
ATOM 1660 C CA . LEU A 1 210 ? -2.699 17.562 7.344 1 95.81 210 LEU A CA 1
ATOM 1661 C C . LEU A 1 210 ? -3.875 18.516 7.539 1 95.81 210 LEU A C 1
ATOM 1663 O O . LEU A 1 210 ? -4.527 18.906 6.57 1 95.81 210 LEU A O 1
ATOM 1667 N N . HIS A 1 211 ? -4.094 18.922 8.805 1 95.81 211 HIS A N 1
ATOM 1668 C CA . HIS A 1 211 ? -5.121 19.906 9.102 1 95.81 211 HIS A CA 1
ATOM 1669 C C . HIS A 1 211 ? -4.543 21.312 9.117 1 95.81 211 HIS A C 1
ATOM 1671 O O . HIS A 1 211 ? -5.285 22.297 9.039 1 95.81 211 HIS A O 1
ATOM 1677 N N . LYS A 1 212 ? -3.258 21.328 9.297 1 94.5 212 LYS A N 1
ATOM 1678 C CA . LYS A 1 212 ? -2.559 22.625 9.305 1 94.5 212 LYS A CA 1
ATOM 1679 C C . LYS A 1 212 ? -1.11 22.453 8.852 1 94.5 212 LYS A C 1
ATOM 1681 O O . LYS A 1 212 ? -0.595 21.344 8.781 1 94.5 212 LYS A O 1
ATOM 1686 N N . LEU A 1 213 ? -0.516 23.547 8.453 1 92.62 213 LEU A N 1
ATOM 1687 C CA . LEU A 1 213 ? 0.907 23.656 8.156 1 92.62 213 LEU A CA 1
ATOM 1688 C C . LEU A 1 213 ? 1.569 24.703 9.055 1 92.62 213 LEU A C 1
ATOM 1690 O O . LEU A 1 213 ? 1.181 25.875 9.047 1 92.62 213 LEU A O 1
ATOM 1694 N N . PRO A 1 214 ? 2.516 24.203 9.82 1 92.44 214 PRO A N 1
ATOM 1695 C CA . PRO A 1 214 ? 3.178 25.203 10.664 1 92.44 214 PRO A CA 1
ATOM 1696 C C . PRO A 1 214 ? 3.98 26.219 9.844 1 92.44 214 PRO A C 1
ATOM 1698 O O . PRO A 1 214 ? 4.578 25.859 8.828 1 92.44 214 PRO A O 1
ATOM 1701 N N . PRO A 1 215 ? 3.945 27.391 10.352 1 90.06 215 PRO A N 1
ATOM 1702 C CA . PRO A 1 215 ? 4.77 28.375 9.664 1 90.06 215 PRO A CA 1
ATOM 1703 C C . PRO A 1 215 ? 6.258 28.047 9.703 1 90.06 215 PRO A C 1
ATOM 1705 O O . PRO A 1 215 ? 6.727 27.422 10.656 1 90.06 215 PRO A O 1
ATOM 1708 N N . ASP A 1 216 ? 6.895 28.375 8.695 1 89.06 216 ASP A N 1
ATOM 1709 C CA . ASP A 1 216 ? 8.328 28.141 8.57 1 89.06 216 ASP A CA 1
ATOM 1710 C C . ASP A 1 216 ? 8.992 29.266 7.77 1 89.06 216 ASP A C 1
ATOM 1712 O O . ASP A 1 216 ? 8.422 29.766 6.797 1 89.06 216 ASP A O 1
ATOM 1716 N N . PRO A 1 217 ? 10.172 29.688 8.25 1 83.69 217 PRO A N 1
ATOM 1717 C CA . PRO A 1 217 ? 10.859 30.766 7.531 1 83.69 217 PRO A CA 1
ATOM 1718 C C . PRO A 1 217 ? 11.094 30.438 6.055 1 83.69 217 PRO A C 1
ATOM 1720 O O . PRO A 1 217 ? 11.109 31.344 5.215 1 83.69 217 PRO A O 1
ATOM 1723 N N . VAL A 1 218 ? 11.18 29.203 5.773 1 85.19 218 VAL A N 1
ATOM 172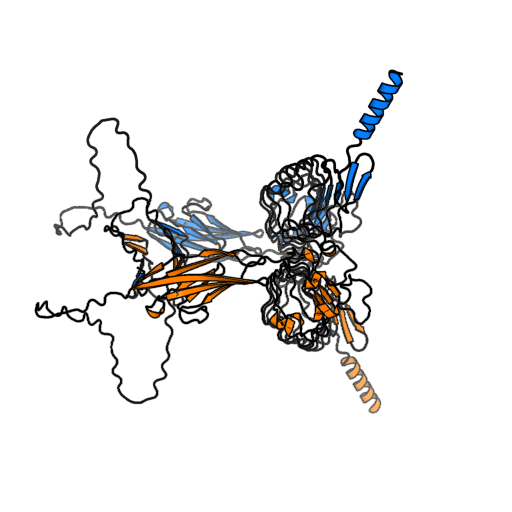4 C CA . VAL A 1 218 ? 11.438 28.797 4.395 1 85.19 218 VAL A CA 1
ATOM 1725 C C . VAL A 1 218 ? 10.234 29.141 3.52 1 85.19 218 VAL A C 1
ATOM 1727 O O . VAL A 1 218 ? 10.391 29.438 2.332 1 85.19 218 VAL A O 1
ATOM 1730 N N . PHE A 1 219 ? 9.039 29.156 4.121 1 82.56 219 PHE A N 1
ATOM 1731 C CA . PHE A 1 219 ? 7.816 29.406 3.365 1 82.56 219 PHE A CA 1
ATOM 1732 C C . PHE A 1 219 ? 7.695 30.891 3.025 1 82.56 219 PHE A C 1
ATOM 1734 O O . PHE A 1 219 ? 7.004 31.266 2.072 1 82.56 219 PHE A O 1
ATOM 1741 N N . GLN A 1 220 ? 8.297 31.672 3.809 1 73.25 220 GLN A N 1
ATOM 1742 C CA . GLN A 1 220 ? 8.242 33.125 3.582 1 73.25 220 GLN A CA 1
ATOM 1743 C C . GLN A 1 220 ? 9.047 33.5 2.35 1 73.25 220 GLN A C 1
ATOM 1745 O O . GLN A 1 220 ? 8.789 34.531 1.736 1 73.25 220 GLN A O 1
ATOM 1750 N N . ARG A 1 221 ? 9.961 32.625 2.059 1 71.25 221 ARG A N 1
ATOM 1751 C CA . ARG A 1 221 ? 10.758 32.875 0.854 1 71.25 221 ARG A CA 1
ATOM 1752 C C . ARG A 1 221 ? 9.945 32.562 -0.4 1 71.25 221 ARG A C 1
ATOM 1754 O O . ARG A 1 221 ? 10.32 32.969 -1.503 1 71.25 221 ARG A O 1
ATOM 1761 N N . ALA A 1 222 ? 8.953 31.656 -0.277 1 63.31 222 ALA A N 1
ATOM 1762 C CA . ALA A 1 222 ? 8.164 31.156 -1.404 1 63.31 222 ALA A CA 1
ATOM 1763 C C . ALA A 1 222 ? 7.418 32.312 -2.09 1 63.31 222 ALA A C 1
ATOM 1765 O O . ALA A 1 222 ? 7.125 32.219 -3.285 1 63.31 222 ALA A O 1
ATOM 1766 N N . GLY A 1 223 ? 7.727 33.5 -1.713 1 55.72 223 GLY A N 1
ATOM 1767 C CA . GLY A 1 223 ? 6.938 34.594 -2.26 1 55.72 223 GLY A CA 1
ATOM 1768 C C . GLY A 1 223 ? 5.645 34.125 -2.908 1 55.72 223 GLY A C 1
ATOM 1769 O O . GLY A 1 223 ? 4.566 34.594 -2.562 1 55.72 223 GLY A O 1
ATOM 1770 N N . VAL A 1 224 ? 5.73 33.344 -4.129 1 53.03 224 VAL A N 1
ATOM 1771 C CA . VAL A 1 224 ? 4.625 32.844 -4.938 1 53.03 224 VAL A CA 1
ATOM 1772 C C . VAL A 1 224 ? 4.539 31.328 -4.812 1 53.03 224 VAL A C 1
ATOM 1774 O O . VAL A 1 224 ? 5.516 30.625 -5.082 1 53.03 224 VAL A O 1
ATOM 1777 N N . LEU A 1 225 ? 3.66 30.891 -3.99 1 55.16 225 LEU A N 1
ATOM 1778 C CA . LEU A 1 225 ? 3.42 29.453 -3.928 1 55.16 225 LEU A CA 1
ATOM 1779 C C . LEU A 1 225 ? 3.121 28.891 -5.312 1 55.16 225 LEU A C 1
ATOM 1781 O O . LEU A 1 225 ? 2.1 29.219 -5.918 1 55.16 225 LEU A O 1
ATOM 1785 N N . ALA A 1 226 ? 4.191 28.984 -6.258 1 49.81 226 ALA A N 1
ATOM 1786 C CA . ALA A 1 226 ? 4.078 28.672 -7.68 1 49.81 226 ALA A CA 1
ATOM 1787 C C . ALA A 1 226 ? 3.727 27.219 -7.906 1 49.81 226 ALA A C 1
ATOM 1789 O O . ALA A 1 226 ? 4.113 26.344 -7.117 1 49.81 226 ALA A O 1
ATOM 1790 N N . THR A 1 227 ? 2.676 26.875 -8.555 1 51.38 227 THR A N 1
ATOM 1791 C CA . THR A 1 227 ? 2.508 25.578 -9.203 1 51.38 227 THR A CA 1
ATOM 1792 C C . THR A 1 227 ? 3.77 25.188 -9.961 1 51.38 227 THR A C 1
ATOM 1794 O O . THR A 1 227 ? 4.629 26.031 -10.227 1 51.38 227 THR A O 1
ATOM 1797 N N . SER A 1 228 ? 3.908 23.859 -10.438 1 48.81 228 SER A N 1
ATOM 1798 C CA . SER A 1 228 ? 5.004 23.141 -11.078 1 48.81 228 SER A CA 1
ATOM 1799 C C . SER A 1 228 ? 5.695 24.016 -12.125 1 48.81 228 SER A C 1
ATOM 1801 O O . SER A 1 228 ? 6.605 23.562 -12.812 1 48.81 228 SER A O 1
ATOM 1803 N N . GLY A 1 229 ? 5.117 25.094 -12.531 1 46.03 229 GLY A N 1
ATOM 1804 C CA . GLY A 1 229 ? 5.75 25.641 -13.719 1 46.03 229 GLY A CA 1
ATOM 1805 C C . GLY A 1 229 ? 7.105 26.25 -13.453 1 46.03 229 GLY A C 1
ATOM 1806 O O . GLY A 1 229 ? 7.68 26.062 -12.375 1 46.03 229 GLY A O 1
ATOM 1807 N N . VAL A 1 230 ? 7.578 27.188 -14.391 1 47.31 230 VAL A N 1
ATOM 1808 C CA . VAL A 1 230 ? 8.883 27.797 -14.633 1 47.31 230 VAL A CA 1
ATOM 1809 C C . VAL A 1 230 ? 9.305 28.625 -13.414 1 47.31 230 VAL A C 1
ATOM 1811 O O . VAL A 1 230 ? 8.703 29.672 -13.133 1 47.31 230 VAL A O 1
ATOM 1814 N N . LEU A 1 231 ? 9.727 27.969 -12.398 1 52.22 231 LEU A N 1
ATOM 1815 C CA . LEU A 1 231 ? 10.25 28.656 -11.219 1 52.22 231 LEU A CA 1
ATOM 1816 C C . LEU A 1 231 ? 11.492 29.469 -11.57 1 52.22 231 LEU A C 1
ATOM 1818 O O . LEU A 1 231 ? 12.383 28.969 -12.266 1 52.22 231 LEU A O 1
ATOM 1822 N N . GLY A 1 232 ? 11.438 30.625 -11.539 1 52.59 232 GLY A N 1
ATOM 1823 C CA . GLY A 1 232 ? 12.695 31.344 -11.594 1 52.59 232 GLY A CA 1
ATOM 1824 C C . GLY A 1 232 ? 13.719 30.859 -10.586 1 52.59 232 GLY A C 1
ATOM 1825 O O . GLY A 1 232 ? 13.406 30.016 -9.742 1 52.59 232 GLY A O 1
ATOM 1826 N N . PRO A 1 233 ? 14.992 31.094 -10.672 1 54.56 233 PRO A N 1
ATOM 1827 C CA . PRO A 1 233 ? 16.141 30.578 -9.914 1 54.56 233 PRO A CA 1
ATOM 1828 C C . PRO A 1 233 ? 15.945 30.703 -8.398 1 54.56 233 PRO A C 1
ATOM 1830 O O . PRO A 1 233 ? 16.5 29.891 -7.641 1 54.56 233 PRO A O 1
ATOM 1833 N N . SER A 1 234 ? 15.242 31.688 -7.789 1 58.81 234 SER A N 1
ATOM 1834 C CA . SER A 1 234 ? 15.172 31.922 -6.352 1 58.81 234 SER A CA 1
ATOM 1835 C C . SER A 1 234 ? 13.844 31.438 -5.777 1 58.81 234 SER A C 1
ATOM 1837 O O . SER A 1 234 ? 13.594 31.578 -4.578 1 58.81 234 SER A O 1
ATOM 1839 N N . SER A 1 235 ? 13.148 30.641 -6.535 1 70.38 235 SER A N 1
ATOM 1840 C CA . SER A 1 235 ? 11.758 30.469 -6.133 1 70.38 235 SER A CA 1
ATOM 1841 C C . SER A 1 235 ? 11.531 29.125 -5.449 1 70.38 235 SER A C 1
ATOM 1843 O O . SER A 1 235 ? 12.125 28.125 -5.836 1 70.38 235 SER A O 1
ATOM 1845 N N . PHE A 1 236 ? 11.109 29.234 -4.145 1 83 236 PHE A N 1
ATOM 1846 C CA . PHE A 1 236 ? 10.672 28.094 -3.344 1 83 236 PHE A CA 1
ATOM 1847 C C . PHE A 1 236 ? 9.25 27.688 -3.721 1 83 236 PHE A C 1
ATOM 1849 O O . PHE A 1 236 ? 8.352 28.531 -3.787 1 83 236 PHE A O 1
ATOM 1856 N N . ALA A 1 237 ? 9.102 26.391 -4.109 1 84.75 237 ALA A N 1
ATOM 1857 C CA . ALA A 1 237 ? 7.789 25.875 -4.488 1 84.75 237 ALA A CA 1
ATOM 1858 C C . ALA A 1 237 ? 7.211 24.984 -3.396 1 84.75 237 ALA A C 1
ATOM 1860 O O . ALA A 1 237 ? 7.832 24 -2.996 1 84.75 237 ALA A O 1
ATOM 1861 N N . LEU A 1 238 ? 6.051 25.328 -2.854 1 88.25 238 LEU A N 1
ATOM 1862 C CA . LEU A 1 238 ? 5.328 24.547 -1.854 1 88.25 238 LEU A CA 1
ATOM 1863 C C . LEU A 1 238 ? 4.008 24.031 -2.412 1 88.25 238 LEU A C 1
ATOM 1865 O O . LEU A 1 238 ? 3.205 24.812 -2.936 1 88.25 238 LEU A O 1
ATOM 1869 N N . SER A 1 239 ? 3.809 22.766 -2.418 1 86.88 239 SER A N 1
ATOM 1870 C CA . SER A 1 239 ? 2.539 22.141 -2.793 1 86.88 239 SER A CA 1
ATOM 1871 C C . SER A 1 239 ? 1.88 21.469 -1.6 1 86.88 239 SER A C 1
ATOM 1873 O O . SER A 1 239 ? 2.523 20.688 -0.887 1 86.88 239 SER A O 1
ATOM 1875 N N . PHE A 1 240 ? 0.638 21.734 -1.346 1 89.69 240 PHE A N 1
ATOM 1876 C CA . PHE A 1 240 ? -0.01 21.172 -0.165 1 89.69 240 PHE A CA 1
ATOM 1877 C C . PHE A 1 240 ? -1.48 20.875 -0.441 1 89.69 240 PHE A C 1
ATOM 1879 O O . PHE A 1 240 ? -2.27 20.703 0.49 1 89.69 240 PHE A O 1
ATOM 1886 N N . GLY A 1 241 ? -1.827 20.812 -1.656 1 86.31 241 GLY A N 1
ATOM 1887 C CA . GLY A 1 241 ? -3.213 20.562 -2.018 1 86.31 241 GLY A CA 1
ATOM 1888 C C . GLY A 1 241 ? -3.715 19.203 -1.563 1 86.31 241 GLY A C 1
ATOM 1889 O O . GLY A 1 241 ? -2.926 18.281 -1.373 1 86.31 241 GLY A O 1
ATOM 1890 N N . GLY A 1 242 ? -5.09 19.109 -1.3 1 89.12 242 GLY A N 1
ATOM 1891 C CA . GLY A 1 242 ? -5.703 17.828 -1.006 1 89.12 242 GLY A CA 1
ATOM 1892 C C . GLY A 1 242 ? -5.648 17.453 0.465 1 89.12 242 GLY A C 1
ATOM 1893 O O . GLY A 1 242 ? -6.051 16.359 0.853 1 89.12 242 GLY A O 1
ATOM 1894 N N . ASN A 1 243 ? -5.039 18.281 1.243 1 92.12 243 ASN A N 1
ATOM 1895 C CA . ASN A 1 243 ? -5.066 18.094 2.688 1 92.12 243 ASN A CA 1
ATOM 1896 C C . ASN A 1 243 ? -6.355 18.625 3.305 1 92.12 243 ASN A C 1
ATOM 1898 O O . ASN A 1 243 ? -6.895 19.625 2.852 1 92.12 243 ASN A O 1
ATOM 1902 N N . PRO A 1 244 ? -6.926 17.875 4.238 1 93.88 244 PRO A N 1
ATOM 1903 C CA . PRO A 1 244 ? -8.125 18.375 4.91 1 93.88 244 PRO A CA 1
ATOM 1904 C C . PRO A 1 244 ? -7.828 19.531 5.871 1 93.88 244 PRO A C 1
ATOM 1906 O O . PRO A 1 244 ? -7.918 19.359 7.09 1 93.88 244 PRO A O 1
ATOM 1909 N N . LEU A 1 245 ? -7.605 20.688 5.348 1 95.12 245 LEU A N 1
ATOM 1910 C CA . LEU A 1 245 ? -7.148 21.844 6.102 1 95.12 245 LEU A CA 1
ATOM 1911 C C . LEU A 1 245 ? -8.25 22.359 7.023 1 95.12 245 LEU A C 1
ATOM 1913 O O . LEU A 1 245 ? -9.414 22.422 6.625 1 95.12 245 LEU A O 1
ATOM 1917 N N . HIS A 1 246 ? -7.879 22.594 8.234 1 96.75 246 HIS A N 1
ATOM 1918 C CA . HIS A 1 246 ? -8.719 23.328 9.172 1 96.75 246 HIS A CA 1
ATOM 1919 C C . HIS A 1 246 ? -8.461 24.828 9.094 1 96.75 246 HIS A C 1
ATOM 1921 O O . HIS A 1 246 ? -7.508 25.328 9.695 1 96.75 246 HIS A O 1
ATOM 1927 N N . CYS A 1 247 ? -9.344 25.484 8.43 1 95.75 247 CYS A N 1
ATOM 1928 C CA . CYS A 1 247 ? -9.109 26.891 8.094 1 95.75 247 CYS A CA 1
ATOM 1929 C C . CYS A 1 247 ? -9.445 27.797 9.273 1 95.75 247 CYS A C 1
ATOM 1931 O O . CYS A 1 247 ? -10.523 28.391 9.312 1 95.75 247 CYS A O 1
ATOM 1933 N N . ASN A 1 248 ? -8.508 27.906 10.172 1 96.5 248 ASN A N 1
ATOM 1934 C CA . ASN A 1 248 ? -8.609 28.797 11.32 1 96.5 248 ASN A CA 1
ATOM 1935 C C . ASN A 1 248 ? -7.387 29.703 11.43 1 96.5 248 ASN A C 1
ATOM 1937 O O . ASN A 1 248 ? -6.656 29.891 10.453 1 96.5 248 ASN A O 1
ATOM 1941 N N . CYS A 1 249 ? -7.148 30.359 12.586 1 95.44 249 CYS A N 1
ATOM 1942 C CA . CYS A 1 249 ? -6.113 31.391 12.727 1 95.44 249 CYS A CA 1
ATOM 1943 C C . CYS A 1 249 ? -4.73 30.781 12.516 1 95.44 249 CYS A C 1
ATOM 1945 O O . CYS A 1 249 ? -3.789 31.5 12.164 1 95.44 249 CYS A O 1
ATOM 1947 N N . GLU A 1 250 ? -4.645 29.484 12.695 1 94.75 250 GLU A N 1
ATOM 1948 C CA . GLU A 1 250 ? -3.34 28.844 12.578 1 94.75 250 GLU A CA 1
ATOM 1949 C C . GLU A 1 250 ? -2.873 28.797 11.125 1 94.75 250 GLU A C 1
ATOM 1951 O O . GLU A 1 250 ? -1.685 28.609 10.859 1 94.75 250 GLU A O 1
ATOM 1956 N N . LEU A 1 251 ? -3.799 28.984 10.195 1 94.25 251 LEU A N 1
ATOM 1957 C CA . LEU A 1 251 ? -3.455 28.922 8.781 1 94.25 251 LEU A CA 1
ATOM 1958 C C . LEU A 1 251 ? -3.473 30.328 8.164 1 94.25 251 LEU A C 1
ATOM 1960 O O . LEU A 1 251 ? -3.336 30.469 6.949 1 94.25 251 LEU A O 1
ATOM 1964 N N . LEU A 1 252 ? -3.641 31.328 8.961 1 92.75 252 LEU A N 1
ATOM 1965 C CA . LEU A 1 252 ? -3.713 32.688 8.469 1 92.75 252 LEU A CA 1
ATOM 1966 C C . LEU A 1 252 ? -2.43 33.094 7.742 1 92.75 252 LEU A C 1
ATOM 1968 O O . LEU A 1 252 ? -2.473 33.781 6.734 1 92.75 252 LEU A O 1
ATOM 1972 N N . TRP A 1 253 ? -1.293 32.625 8.266 1 89.56 253 TRP A N 1
ATOM 1973 C CA . TRP A 1 253 ? -0.011 32.938 7.637 1 89.56 253 TRP A CA 1
ATOM 1974 C C . TRP A 1 253 ? 0.03 32.438 6.199 1 89.56 253 TRP A C 1
ATOM 1976 O O . TRP A 1 253 ? 0.576 33.094 5.316 1 89.56 253 TRP A O 1
ATOM 1986 N N . LEU A 1 254 ? -0.513 31.266 6.02 1 89.44 254 LEU A N 1
ATOM 1987 C CA . LEU A 1 254 ? -0.546 30.641 4.699 1 89.44 254 LEU A CA 1
ATOM 1988 C C . LEU A 1 254 ? -1.472 31.406 3.76 1 89.44 254 LEU A C 1
ATOM 1990 O O . LEU A 1 254 ? -1.153 31.594 2.584 1 89.44 254 LEU A O 1
ATOM 1994 N N . ARG A 1 255 ? -2.615 31.781 4.266 1 89 255 ARG A N 1
ATOM 1995 C CA . ARG A 1 255 ? -3.592 32.562 3.498 1 89 255 ARG A CA 1
ATOM 1996 C C . ARG A 1 255 ? -2.984 33.844 2.988 1 89 255 ARG A C 1
ATOM 1998 O O . ARG A 1 255 ? -3.363 34.344 1.925 1 89 255 ARG A O 1
ATOM 2005 N N . ARG A 1 256 ? -1.995 34.344 3.586 1 86.5 256 ARG A N 1
ATOM 2006 C CA . ARG A 1 256 ? -1.398 35.625 3.26 1 86.5 256 ARG A CA 1
ATOM 2007 C C . ARG A 1 256 ? -0.367 35.5 2.145 1 86.5 256 ARG A C 1
ATOM 2009 O O . ARG A 1 256 ? 0.063 36.5 1.561 1 86.5 256 ARG A O 1
ATOM 2016 N N . LEU A 1 257 ? -0.142 34.281 1.895 1 80.44 257 LEU A N 1
ATOM 2017 C CA . LEU A 1 257 ? 0.791 34.031 0.797 1 80.44 257 LEU A CA 1
ATOM 2018 C C . LEU A 1 257 ? 0.094 34.188 -0.551 1 80.44 257 LEU A C 1
ATOM 2020 O O . LEU A 1 257 ? -1.116 33.969 -0.657 1 80.44 257 LEU A O 1
ATOM 2024 N N . ARG A 1 258 ? 0.763 34.656 -1.576 1 72.25 258 ARG A N 1
ATOM 2025 C CA . ARG A 1 258 ? 0.172 34.844 -2.896 1 72.25 258 ARG A CA 1
ATOM 2026 C C . ARG A 1 258 ? 0.174 33.562 -3.689 1 72.25 258 ARG A C 1
ATOM 2028 O O . ARG A 1 258 ? 1.157 32.812 -3.67 1 72.25 258 ARG A O 1
ATOM 2035 N N . ARG A 1 259 ? -1.025 33.188 -4.051 1 70.75 259 ARG A N 1
ATOM 2036 C CA . ARG A 1 259 ? -1.056 31.984 -4.867 1 70.75 259 ARG A CA 1
ATOM 2037 C C . ARG A 1 259 ? -1.87 32.188 -6.141 1 70.75 259 ARG A C 1
ATOM 2039 O O . ARG A 1 259 ? -2.877 32.906 -6.121 1 70.75 259 ARG A O 1
ATOM 2046 N N . GLU A 1 260 ? -1.213 31.688 -7.309 1 62.53 260 GLU A N 1
ATOM 2047 C CA . GLU A 1 260 ? -1.897 31.797 -8.594 1 62.53 260 GLU A CA 1
ATOM 2048 C C . GLU A 1 260 ? -2.986 30.734 -8.727 1 62.53 260 GLU A C 1
ATOM 2050 O O . GLU A 1 260 ? -4.035 30.984 -9.328 1 62.53 260 GLU A O 1
ATOM 2055 N N . ASP A 1 261 ? -2.658 29.484 -8.281 1 59.16 261 ASP A N 1
ATOM 2056 C CA . ASP A 1 261 ? -3.592 28.391 -8.508 1 59.16 261 ASP A CA 1
ATOM 2057 C C . ASP A 1 261 ? -4.371 28.062 -7.238 1 59.16 261 ASP A C 1
ATOM 2059 O O . ASP A 1 261 ? -3.785 27.938 -6.156 1 59.16 261 ASP A O 1
ATOM 2063 N N . ASP A 1 262 ? -5.699 28.141 -7.223 1 62.38 262 ASP A N 1
ATOM 2064 C CA . ASP A 1 262 ? -6.676 28.156 -6.137 1 62.38 262 ASP A CA 1
ATOM 2065 C C . ASP A 1 262 ? -7.371 26.812 -5.988 1 62.38 262 ASP A C 1
ATOM 2067 O O . ASP A 1 262 ? -8.594 26.75 -5.871 1 62.38 262 ASP A O 1
ATOM 2071 N N . LEU A 1 263 ? -6.582 25.75 -6.008 1 71.06 263 LEU A N 1
ATOM 2072 C CA . LEU A 1 263 ? -7.426 24.562 -5.992 1 71.06 263 LEU A CA 1
ATOM 2073 C C . LEU A 1 263 ? -7.516 23.984 -4.582 1 71.06 263 LEU A C 1
ATOM 2075 O O . LEU A 1 263 ? -8.258 23.016 -4.348 1 71.06 263 LEU A O 1
ATOM 2079 N N . GLU A 1 264 ? -6.93 24.656 -3.613 1 83.06 264 GLU A N 1
ATOM 2080 C CA . GLU A 1 264 ? -7.016 24.141 -2.248 1 83.06 264 GLU A CA 1
ATOM 2081 C C . GLU A 1 264 ? -8.328 24.562 -1.587 1 83.06 264 GLU A C 1
ATOM 2083 O O . GLU A 1 264 ? -8.836 25.656 -1.83 1 83.06 264 GLU A O 1
ATOM 2088 N N . THR A 1 265 ? -8.914 23.609 -0.857 1 86.94 265 THR A N 1
ATOM 2089 C CA . THR A 1 265 ? -10.18 23.906 -0.186 1 86.94 265 THR A CA 1
ATOM 2090 C C . THR A 1 265 ? -10.062 23.641 1.314 1 86.94 265 THR A C 1
ATOM 2092 O O . THR A 1 265 ? -9.148 22.953 1.763 1 86.94 265 THR A O 1
ATOM 2095 N N . CYS A 1 266 ? -10.93 24.25 1.984 1 91.81 266 CYS A N 1
ATOM 2096 C CA . CYS A 1 266 ? -11 24.031 3.422 1 91.81 266 CYS A CA 1
ATOM 2097 C C . CYS A 1 266 ? -11.859 22.812 3.736 1 91.81 266 CYS A C 1
ATOM 2099 O O . CYS A 1 266 ? -12.891 22.578 3.098 1 91.81 266 CYS A O 1
ATOM 2101 N N . ALA A 1 267 ? -11.422 22.047 4.617 1 93 267 ALA A N 1
ATOM 2102 C CA . ALA A 1 267 ? -12.195 20.906 5.07 1 93 267 ALA A CA 1
ATOM 2103 C C . ALA A 1 267 ? -13.023 21.25 6.309 1 93 267 ALA A C 1
ATOM 2105 O O . ALA A 1 267 ? -14.109 20.703 6.512 1 93 267 ALA A O 1
ATOM 2106 N N . ALA A 1 268 ? -12.477 22.062 7.133 1 94.25 268 ALA A N 1
ATOM 2107 C CA . ALA A 1 268 ? -13.094 22.547 8.367 1 94.25 268 ALA A CA 1
ATOM 2108 C C . ALA A 1 268 ? -12.688 23.984 8.641 1 94.25 268 ALA A C 1
ATOM 2110 O O . ALA A 1 268 ? -11.672 24.469 8.117 1 94.25 268 ALA A O 1
ATOM 2111 N N . PRO A 1 269 ? -13.484 24.562 9.406 1 94.38 269 PRO A N 1
ATOM 2112 C CA . PRO A 1 269 ? -14.727 24.188 10.094 1 94.38 269 PRO A CA 1
ATOM 2113 C C . PRO A 1 269 ? -15.906 24.031 9.133 1 94.38 269 PRO A C 1
ATOM 2115 O O . PRO A 1 269 ? -15.773 24.312 7.938 1 94.38 269 PRO A O 1
ATOM 2118 N N . GLN A 1 270 ? -17.078 23.719 9.641 1 91.31 270 GLN A N 1
ATOM 2119 C CA . GLN A 1 270 ? -18.219 23.328 8.828 1 91.31 270 GLN A CA 1
ATOM 2120 C C . GLN A 1 270 ? -18.672 24.484 7.926 1 91.31 270 GLN A C 1
ATOM 2122 O O . GLN A 1 270 ? -18.969 24.266 6.75 1 91.31 270 GLN A O 1
ATOM 2127 N N . HIS A 1 271 ? -18.625 25.688 8.438 1 92.38 271 HIS A N 1
ATOM 2128 C CA . HIS A 1 271 ? -19.125 26.828 7.684 1 92.38 271 HIS A CA 1
ATOM 2129 C C . HIS A 1 271 ? -18.172 27.203 6.555 1 92.38 271 HIS A C 1
ATOM 2131 O O . HIS A 1 271 ? -18.562 27.891 5.613 1 92.38 271 HIS A O 1
ATOM 2137 N N . LEU A 1 272 ? -16.953 26.703 6.582 1 93.44 272 LEU A N 1
ATOM 2138 C CA . LEU A 1 272 ? -15.984 27.016 5.543 1 93.44 272 LEU A CA 1
ATOM 2139 C C . LEU A 1 272 ? -15.672 25.781 4.707 1 93.44 272 LEU A C 1
ATOM 2141 O O . LEU A 1 272 ? -14.898 25.859 3.752 1 93.44 272 LEU A O 1
ATOM 2145 N N . ALA A 1 273 ? -16.281 24.703 5.055 1 89.38 273 ALA A N 1
ATOM 2146 C CA . ALA A 1 273 ? -15.984 23.438 4.383 1 89.38 273 ALA A CA 1
ATOM 2147 C C . ALA A 1 273 ? -16.328 23.5 2.9 1 89.38 273 ALA A C 1
ATOM 2149 O O . ALA A 1 273 ? -17.438 23.922 2.533 1 89.38 273 ALA A O 1
ATOM 2150 N N . GLY A 1 274 ? -15.305 23.172 2.051 1 82.75 274 GLY A N 1
ATOM 2151 C CA . GLY A 1 274 ? -15.547 23.109 0.617 1 82.75 274 GLY A CA 1
ATOM 2152 C C . GLY A 1 274 ? -15.203 24.422 -0.09 1 82.75 274 GLY A C 1
ATOM 2153 O O . GLY A 1 274 ? -15.141 24.453 -1.32 1 82.75 274 GLY A O 1
ATOM 2154 N N . ARG A 1 275 ? -15.031 25.438 0.688 1 86.88 275 ARG A N 1
ATOM 2155 C CA . ARG A 1 275 ? -14.672 26.719 0.079 1 86.88 275 ARG A CA 1
ATOM 2156 C C . ARG A 1 275 ? -13.203 26.734 -0.323 1 86.88 275 ARG A C 1
ATOM 2158 O O . ARG A 1 275 ? -12.367 26.125 0.341 1 86.88 275 ARG A O 1
ATOM 2165 N N . TYR A 1 276 ? -12.969 27.344 -1.383 1 85.25 276 TYR A N 1
ATOM 2166 C CA . TYR A 1 276 ? -11.586 27.484 -1.827 1 85.25 276 TYR A CA 1
ATOM 2167 C C . TYR A 1 276 ? -10.781 28.328 -0.848 1 85.25 276 TYR A C 1
ATOM 2169 O O . TYR A 1 276 ? -11.25 29.375 -0.385 1 85.25 276 TYR A O 1
ATOM 2177 N N . PHE A 1 277 ? -9.625 27.953 -0.618 1 89.12 277 PHE A N 1
ATOM 2178 C CA . PHE A 1 277 ? -8.766 28.484 0.438 1 89.12 277 PHE A CA 1
ATOM 2179 C C . PHE A 1 277 ? -8.5 29.969 0.233 1 89.12 277 PHE A C 1
ATOM 2181 O O . PHE A 1 277 ? -8.57 30.75 1.181 1 89.12 277 PHE A O 1
ATOM 2188 N N . TRP A 1 278 ? -8.273 30.406 -0.962 1 87.81 278 TRP A N 1
ATOM 2189 C CA . TRP A 1 278 ? -7.859 31.781 -1.217 1 87.81 278 TRP A CA 1
ATOM 2190 C C . TRP A 1 278 ? -9.07 32.688 -1.473 1 87.81 278 TRP A C 1
ATOM 2192 O O . TRP A 1 278 ? -8.93 33.875 -1.625 1 87.81 278 TRP A O 1
ATOM 2202 N N . THR A 1 279 ? -10.258 32.094 -1.486 1 87.12 279 THR A N 1
ATOM 2203 C CA . THR A 1 279 ? -11.477 32.875 -1.582 1 87.12 279 THR A CA 1
ATOM 2204 C C . THR A 1 279 ? -11.992 33.25 -0.194 1 87.12 279 THR A C 1
ATOM 2206 O O . THR A 1 279 ? -12.781 34.188 -0.05 1 87.12 279 THR A O 1
ATOM 2209 N N . VAL A 1 280 ? -11.547 32.562 0.742 1 91.25 280 VAL A N 1
ATOM 2210 C CA . VAL A 1 280 ? -11.93 32.844 2.117 1 91.25 280 VAL A CA 1
ATOM 2211 C C . VAL A 1 280 ? -11.188 34.094 2.602 1 91.25 280 VAL A C 1
ATOM 2213 O O . VAL A 1 280 ? -9.977 34.219 2.438 1 91.25 280 VAL A O 1
ATOM 2216 N N . SER A 1 281 ? -11.867 35 3.166 1 93.56 281 SER A N 1
ATOM 2217 C CA . SER A 1 281 ? -11.242 36.219 3.643 1 93.56 281 SER A CA 1
ATOM 2218 C C . SER A 1 281 ? -10.367 35.969 4.867 1 93.56 281 SER A C 1
ATOM 2220 O O . SER A 1 281 ? -10.609 35.031 5.617 1 93.56 281 SER A O 1
ATOM 2222 N N . GLU A 1 282 ? -9.336 36.75 5.035 1 94 282 GLU A N 1
ATOM 2223 C CA . GLU A 1 282 ? -8.422 36.625 6.164 1 94 282 GLU A CA 1
ATOM 2224 C C . GLU A 1 282 ? -9.164 36.719 7.492 1 94 282 GLU A C 1
ATOM 2226 O O . GLU A 1 282 ? -8.797 36.094 8.477 1 94 282 GLU A O 1
ATOM 2231 N N . GLU A 1 283 ? -10.305 37.5 7.508 1 95.12 283 GLU A N 1
ATOM 2232 C CA . GLU A 1 283 ? -11.055 37.75 8.734 1 95.12 283 GLU A CA 1
ATOM 2233 C C . GLU A 1 283 ? -11.828 36.5 9.172 1 95.12 283 GLU A C 1
ATOM 2235 O O . GLU A 1 283 ? -12.234 36.406 10.336 1 95.12 283 GLU A O 1
ATOM 2240 N N . GLU A 1 284 ? -11.945 35.594 8.281 1 95.56 284 GLU A N 1
ATOM 2241 C CA . GLU A 1 284 ? -12.719 34.406 8.578 1 95.56 284 GLU A CA 1
ATOM 2242 C C . GLU A 1 284 ? -11.844 33.312 9.203 1 95.56 284 GLU A C 1
ATOM 2244 O O . GLU A 1 284 ? -12.352 32.312 9.727 1 95.56 284 GLU A O 1
ATOM 2249 N N . PHE A 1 285 ? -10.562 33.531 9.156 1 95.75 285 PHE A N 1
ATOM 2250 C CA . PHE A 1 285 ? -9.641 32.594 9.812 1 95.75 285 PHE A CA 1
ATOM 2251 C C . PHE A 1 285 ? -9.562 32.875 11.305 1 95.75 285 PHE A C 1
ATOM 2253 O O . PHE A 1 285 ? -8.594 33.469 11.773 1 95.75 285 PHE A O 1
ATOM 2260 N N . LEU A 1 286 ? -10.516 32.344 12.039 1 95 286 LEU A N 1
ATOM 2261 C CA . LEU A 1 286 ? -10.648 32.688 13.453 1 95 286 LEU A CA 1
ATOM 2262 C C . LEU A 1 286 ? -10.398 31.469 14.336 1 95 286 LEU A C 1
ATOM 2264 O O . LEU A 1 286 ? -10.672 30.344 13.938 1 95 286 LEU A O 1
ATOM 2268 N N . CYS A 1 287 ? -9.805 31.734 15.43 1 95.62 287 CYS A N 1
ATOM 2269 C CA . CYS A 1 287 ? -9.656 30.75 16.5 1 95.62 287 CYS A CA 1
ATOM 2270 C C . CYS A 1 287 ? -10.578 31.078 17.672 1 95.62 287 CYS A C 1
ATOM 2272 O O . CYS A 1 287 ? -11.016 32.219 17.828 1 95.62 287 CYS A O 1
ATOM 2274 N N . GLU A 1 288 ? -11 30.062 18.391 1 95.69 288 GLU A N 1
ATOM 2275 C CA . GLU A 1 288 ? -11.828 30.203 19.578 1 95.69 288 GLU A CA 1
ATOM 2276 C C . GLU A 1 288 ? -11.039 29.875 20.844 1 95.69 288 GLU A C 1
ATOM 2278 O O . GLU A 1 288 ? -10.391 28.844 20.922 1 95.69 288 GLU A O 1
ATOM 2283 N N . PRO A 1 289 ? -11.07 30.75 21.766 1 96 289 PRO A N 1
ATOM 2284 C CA . PRO A 1 289 ? -10.352 30.484 23.016 1 96 289 PRO A CA 1
ATOM 2285 C C . PRO A 1 289 ? -10.906 29.281 23.766 1 96 289 PRO A C 1
ATOM 2287 O O . PRO A 1 289 ? -12.07 28.922 23.578 1 96 289 PRO A O 1
ATOM 2290 N N . PRO A 1 290 ? -10.062 28.703 24.516 1 96.44 290 PRO A N 1
ATOM 2291 C CA . PRO A 1 290 ? -10.5 27.531 25.266 1 96.44 290 PRO A CA 1
ATOM 2292 C C . PRO A 1 290 ? -11.57 27.844 26.297 1 96.44 290 PRO A C 1
ATOM 2294 O O . PRO A 1 290 ? -11.539 28.922 26.906 1 96.44 290 PRO A O 1
ATOM 2297 N N . LEU A 1 291 ? -12.531 26.969 26.438 1 96.38 291 LEU A N 1
ATOM 2298 C CA . LEU A 1 291 ? -13.562 27 27.469 1 96.38 291 LEU A CA 1
ATOM 2299 C C . LEU A 1 291 ? -13.625 25.672 28.203 1 96.38 291 LEU A C 1
ATOM 2301 O O . LEU A 1 291 ? -13.891 24.625 27.594 1 96.38 291 LEU A O 1
ATOM 2305 N N . ILE A 1 292 ? -13.32 25.734 29.422 1 95.69 292 ILE A N 1
ATOM 2306 C CA . ILE A 1 292 ? -13.367 24.516 30.219 1 95.69 292 ILE A CA 1
ATOM 2307 C C . ILE A 1 292 ? -14.82 24.094 30.453 1 95.69 292 ILE A C 1
ATOM 2309 O O . ILE A 1 292 ? -15.594 24.844 31.047 1 95.69 292 ILE A O 1
ATOM 2313 N N . THR A 1 293 ? -15.188 22.969 29.922 1 94.94 293 THR A N 1
ATOM 2314 C CA . THR A 1 293 ? -16.578 22.516 29.938 1 94.94 293 THR A CA 1
ATOM 2315 C C . THR A 1 293 ? -16.812 21.547 31.094 1 94.94 293 THR A C 1
ATOM 2317 O O . THR A 1 293 ? -17.906 21.5 31.656 1 94.94 293 THR A O 1
ATOM 2320 N N . ARG A 1 294 ? -15.883 20.75 31.375 1 94.06 294 ARG A N 1
ATOM 2321 C CA . ARG A 1 294 ? -16.016 19.766 32.438 1 94.06 294 ARG A CA 1
ATOM 2322 C C . ARG A 1 294 ? -14.758 19.703 33.281 1 94.06 294 ARG A C 1
ATOM 2324 O O . ARG A 1 294 ? -13.641 19.828 32.781 1 94.06 294 ARG A O 1
ATOM 2331 N N . HIS A 1 295 ? -14.898 19.578 34.562 1 93.38 295 HIS A N 1
ATOM 2332 C CA . HIS A 1 295 ? -13.781 19.422 35.5 1 93.38 295 HIS A CA 1
ATOM 2333 C C . HIS A 1 295 ? -14.234 18.719 36.781 1 93.38 295 HIS A C 1
ATOM 2335 O O . HIS A 1 295 ? -15.414 18.734 37.125 1 93.38 295 HIS A O 1
ATOM 2341 N N . SER A 1 296 ? -13.297 18.094 37.281 1 93.5 296 SER A N 1
ATOM 2342 C CA . SER A 1 296 ? -13.578 17.453 38.562 1 93.5 296 SER A CA 1
ATOM 2343 C C . SER A 1 296 ? -13.883 18.469 39.656 1 93.5 296 SER A C 1
ATOM 2345 O O . SER A 1 296 ? -13.312 19.562 39.656 1 93.5 296 SER A O 1
ATOM 2347 N N . GLN A 1 297 ? -14.844 18.094 40.5 1 89.62 297 GLN A N 1
ATOM 2348 C CA . GLN A 1 297 ? -15.125 18.906 41.656 1 89.62 297 GLN A CA 1
ATOM 2349 C C . GLN A 1 297 ? -14.242 18.516 42.844 1 89.62 297 GLN A C 1
ATOM 2351 O O . GLN A 1 297 ? -13.359 17.656 42.688 1 89.62 297 GLN A O 1
ATOM 2356 N N . GLU A 1 298 ? -14.5 19.125 43.906 1 91 298 GLU A N 1
ATOM 2357 C CA . GLU A 1 298 ? -13.711 18.797 45.094 1 91 298 GLU A CA 1
ATOM 2358 C C . GLU A 1 298 ? -13.648 17.297 45.312 1 91 298 GLU A C 1
ATOM 2360 O O . GLU A 1 298 ? -14.688 16.625 45.375 1 91 298 GLU A O 1
ATOM 2365 N N . THR A 1 299 ? -12.367 16.844 45.281 1 91.06 299 THR A N 1
ATOM 2366 C CA . THR A 1 299 ? -12.141 15.414 45.406 1 91.06 299 THR A CA 1
ATOM 2367 C C . THR A 1 299 ? -11.438 15.078 46.688 1 91.06 299 THR A C 1
ATOM 2369 O O . THR A 1 299 ? -10.484 15.758 47.094 1 91.06 299 THR A O 1
ATOM 2372 N N . ARG A 1 300 ? -11.914 14.055 47.406 1 91.56 300 ARG A N 1
ATOM 2373 C CA . ARG A 1 300 ? -11.312 13.57 48.656 1 91.56 300 ARG A CA 1
ATOM 2374 C C . ARG A 1 300 ? -10.766 12.156 48.469 1 91.56 300 ARG A C 1
ATOM 2376 O O . ARG A 1 300 ? -11.359 11.336 47.781 1 91.56 300 ARG A O 1
ATOM 2383 N N . ALA A 1 301 ? -9.594 11.984 49 1 91.44 301 ALA A N 1
ATOM 2384 C CA . ALA A 1 301 ? -9 10.656 48.906 1 91.44 301 ALA A CA 1
ATOM 2385 C C . ALA A 1 301 ? -8.125 10.359 50.125 1 91.44 301 ALA A C 1
ATOM 2387 O O . ALA A 1 301 ? -7.754 11.273 50.844 1 91.44 301 ALA A O 1
ATOM 2388 N N . LEU A 1 302 ? -7.957 8.984 50.344 1 88.56 302 LEU A N 1
ATOM 2389 C CA . LEU A 1 302 ? -7.035 8.555 51.375 1 88.56 302 LEU A CA 1
ATOM 2390 C C . LEU A 1 302 ? -5.609 8.477 50.844 1 88.56 302 LEU A C 1
ATOM 2392 O O . LEU A 1 302 ? -5.398 8.258 49.656 1 88.56 302 LEU A O 1
ATOM 2396 N N . GLU A 1 303 ? -4.762 8.711 51.812 1 88.81 303 GLU A N 1
ATOM 2397 C CA . GLU A 1 303 ? -3.359 8.617 51.406 1 88.81 303 GLU A CA 1
ATOM 2398 C C . GLU A 1 303 ? -3.055 7.27 50.75 1 88.81 303 GLU A C 1
ATOM 2400 O O . GLU A 1 303 ? -3.488 6.23 51.25 1 88.81 303 GLU A O 1
ATOM 2405 N N . GLY A 1 304 ? -2.441 7.301 49.594 1 87.06 304 GLY A N 1
ATOM 2406 C CA . GLY A 1 304 ? -2.066 6.07 48.938 1 87.06 304 GLY A CA 1
ATOM 2407 C C . GLY A 1 304 ? -3.049 5.668 47.844 1 87.06 304 GLY A C 1
ATOM 2408 O O . GLY A 1 304 ? -2.727 4.852 46.969 1 87.06 304 GLY A O 1
ATOM 2409 N N . GLN A 1 305 ? -4.195 6.32 47.906 1 89.62 305 GLN A N 1
ATOM 2410 C CA . GLN A 1 305 ? -5.242 5.977 46.938 1 89.62 305 GLN A CA 1
ATOM 2411 C C . GLN A 1 305 ? -5.008 6.656 45.594 1 89.62 305 GLN A C 1
ATOM 2413 O O . GLN A 1 305 ? -4.453 7.758 45.531 1 89.62 305 GLN A O 1
ATOM 2418 N N . GLN A 1 306 ? -5.414 5.961 44.562 1 93.5 306 GLN A N 1
ATOM 2419 C CA . GLN A 1 306 ? -5.34 6.559 43.25 1 93.5 306 GLN A CA 1
ATOM 2420 C C . GLN A 1 306 ? -6.457 7.578 43.031 1 93.5 306 GLN A C 1
ATOM 2422 O O . GLN A 1 306 ? -7.609 7.328 43.406 1 93.5 306 GLN A O 1
ATOM 2427 N N . VAL A 1 307 ? -6.035 8.766 42.594 1 94.25 307 VAL A N 1
ATOM 2428 C CA . VAL A 1 307 ? -7.004 9.836 42.375 1 94.25 307 VAL A CA 1
ATOM 2429 C C . VAL A 1 307 ? -6.941 10.289 40.906 1 94.25 307 VAL A C 1
ATOM 2431 O O . VAL A 1 307 ? -5.859 10.375 40.344 1 94.25 307 VAL A O 1
ATOM 2434 N N . SER A 1 308 ? -8.109 10.477 40.281 1 95.69 308 SER A N 1
ATOM 2435 C CA . SER A 1 308 ? -8.188 10.984 38.938 1 95.69 308 SER A CA 1
ATOM 2436 C C . SER A 1 308 ? -8.859 12.352 38.875 1 95.69 308 SER A C 1
ATOM 2438 O O . SER A 1 308 ? -9.984 12.516 39.375 1 95.69 308 SER A O 1
ATOM 2440 N N . LEU A 1 309 ? -8.117 13.312 38.469 1 95.94 309 LEU A N 1
ATOM 2441 C CA . LEU A 1 309 ? -8.648 14.656 38.25 1 95.94 309 LEU A CA 1
ATOM 2442 C C . LEU A 1 309 ? -8.977 14.891 36.781 1 95.94 309 LEU A C 1
ATOM 2444 O O . LEU A 1 309 ? -8.109 14.727 35.906 1 95.94 309 LEU A O 1
ATOM 2448 N N . ARG A 1 310 ? -10.133 15.266 36.469 1 96.25 310 ARG A N 1
ATOM 2449 C CA . ARG A 1 310 ? -10.578 15.43 35.094 1 96.25 310 ARG A CA 1
ATOM 2450 C C . ARG A 1 310 ? -10.703 16.906 34.719 1 96.25 310 ARG A C 1
ATOM 2452 O O . ARG A 1 310 ? -11.086 17.734 35.562 1 96.25 310 ARG A O 1
ATOM 2459 N N . CYS A 1 311 ? -10.328 17.234 33.562 1 95 311 CYS A N 1
ATOM 2460 C CA . CYS A 1 311 ? -10.445 18.578 32.969 1 95 311 CYS A CA 1
ATOM 2461 C C . CYS A 1 311 ? -10.641 18.5 31.469 1 95 311 CYS A C 1
ATOM 2463 O O . CYS A 1 311 ? -9.781 17.984 30.75 1 95 311 CYS A O 1
ATOM 2465 N N . LYS A 1 312 ? -11.789 18.953 30.984 1 95.62 312 LYS A N 1
ATOM 2466 C CA . LYS A 1 312 ? -12.078 18.969 29.562 1 95.62 312 LYS A CA 1
ATOM 2467 C C . LYS A 1 312 ? -12.344 20.375 29.062 1 95.62 312 LYS A C 1
ATOM 2469 O O . LYS A 1 312 ? -13.008 21.172 29.75 1 95.62 312 LYS A O 1
ATOM 2474 N N . ALA A 1 313 ? -11.727 20.688 28.031 1 95.69 313 ALA A N 1
ATOM 2475 C CA . ALA A 1 313 ? -11.898 22.016 27.453 1 95.69 313 ALA A CA 1
ATOM 2476 C C . ALA A 1 313 ? -12.203 21.938 25.953 1 95.69 313 ALA A C 1
ATOM 2478 O O . ALA A 1 313 ? -11.836 20.969 25.297 1 95.69 313 ALA A O 1
ATOM 2479 N N . ARG A 1 314 ? -13 22.875 25.547 1 95.06 314 ARG A N 1
ATOM 2480 C CA . ARG A 1 314 ? -13.297 23 24.125 1 95.06 314 ARG A CA 1
ATOM 2481 C C . ARG A 1 314 ? -12.734 24.297 23.562 1 95.06 314 ARG A C 1
ATOM 2483 O O . ARG A 1 314 ? -12.617 25.297 24.266 1 95.06 314 ARG A O 1
ATOM 2490 N N . GLY A 1 315 ? -12.258 24.25 22.375 1 95 315 GLY A N 1
ATOM 2491 C CA . GLY A 1 315 ? -11.711 25.391 21.656 1 95 315 GLY A CA 1
ATOM 2492 C C . GLY A 1 315 ? -11.32 25.062 20.219 1 95 315 GLY A C 1
ATOM 2493 O O . GLY A 1 315 ? -11.406 23.906 19.797 1 95 315 GLY A O 1
ATOM 2494 N N . ASP A 1 316 ? -10.93 26.141 19.562 1 94.25 316 ASP A N 1
ATOM 2495 C CA . ASP A 1 316 ? -10.453 25.953 18.203 1 94.25 316 ASP A CA 1
ATOM 2496 C C . ASP A 1 316 ? -9.125 26.688 17.984 1 94.25 316 ASP A C 1
ATOM 2498 O O . ASP A 1 316 ? -9.094 27.922 17.922 1 94.25 316 ASP A O 1
ATOM 2502 N N . PRO A 1 317 ? -8.125 25.969 17.781 1 93.94 317 PRO A N 1
ATOM 2503 C CA . PRO A 1 317 ? -7.977 24.516 17.797 1 93.94 317 PRO A CA 1
ATOM 2504 C C . PRO A 1 317 ? -8.164 23.906 19.188 1 93.94 317 PRO A C 1
ATOM 2506 O O . PRO A 1 317 ? -8.273 24.641 20.172 1 93.94 317 PRO A O 1
ATOM 2509 N N . ASP A 1 318 ? -8.203 22.641 19.188 1 93.5 318 ASP A N 1
ATOM 2510 C CA . ASP A 1 318 ? -8.336 21.953 20.484 1 93.5 318 ASP A CA 1
ATOM 2511 C C . ASP A 1 318 ? -7.219 22.359 21.438 1 93.5 318 ASP A C 1
ATOM 2513 O O . ASP A 1 318 ? -6.039 22.281 21.094 1 93.5 318 ASP A O 1
ATOM 2517 N N . PRO A 1 319 ? -7.57 22.766 22.594 1 94.88 319 PRO A N 1
ATOM 2518 C CA . PRO A 1 319 ? -6.566 23.25 23.547 1 94.88 319 PRO A CA 1
ATOM 2519 C C . PRO A 1 319 ? -5.715 22.125 24.125 1 94.88 319 PRO A C 1
ATOM 2521 O O . PRO A 1 319 ? -6.18 20.984 24.25 1 94.88 319 PRO A O 1
ATOM 2524 N N . VAL A 1 320 ? -4.578 22.516 24.453 1 93.12 320 VAL A N 1
ATOM 2525 C CA . VAL A 1 320 ? -3.695 21.609 25.188 1 93.12 320 VAL A CA 1
ATOM 2526 C C . VAL A 1 320 ? -3.867 21.812 26.688 1 93.12 320 VAL A C 1
ATOM 2528 O O . VAL A 1 320 ? -3.848 22.938 27.172 1 93.12 320 VAL A O 1
ATOM 2531 N N . ILE A 1 321 ? -4.008 20.672 27.406 1 95.06 321 ILE A N 1
ATOM 2532 C CA . ILE A 1 321 ? -4.297 20.75 28.844 1 95.06 321 ILE A CA 1
ATOM 2533 C C . ILE A 1 321 ? -3.027 20.469 29.641 1 95.06 321 ILE A C 1
ATOM 2535 O O . ILE A 1 321 ? -2.322 19.5 29.359 1 95.06 321 ILE A O 1
ATOM 2539 N N . HIS A 1 322 ? -2.797 21.344 30.531 1 95 322 HIS A N 1
ATOM 2540 C CA . HIS A 1 322 ? -1.711 21.203 31.484 1 95 322 HIS A CA 1
ATOM 2541 C C . HIS A 1 322 ? -2.221 21.328 32.906 1 95 322 HIS A C 1
ATOM 2543 O O . HIS A 1 322 ? -3.25 21.969 33.156 1 95 322 HIS A O 1
ATOM 2549 N N . TRP A 1 323 ? -1.413 20.703 33.844 1 96.06 323 TRP A N 1
ATOM 2550 C CA . TRP A 1 323 ? -1.798 20.781 35.25 1 96.06 323 TRP A CA 1
ATOM 2551 C C . TRP A 1 323 ? -0.692 21.422 36.062 1 96.06 323 TRP A C 1
ATOM 2553 O O . TRP A 1 323 ? 0.491 21.141 35.875 1 96.06 323 TRP A O 1
ATOM 2563 N N . ILE A 1 324 ? -1.182 22.297 36.938 1 95.62 324 ILE A N 1
ATOM 2564 C CA . ILE A 1 324 ? -0.28 22.922 37.906 1 95.62 324 ILE A CA 1
ATOM 2565 C C . ILE A 1 324 ? -0.575 22.391 39.312 1 95.62 324 ILE A C 1
ATOM 2567 O O . ILE A 1 324 ? -1.715 22.453 39.781 1 95.62 324 ILE A O 1
ATOM 2571 N N . ALA A 1 325 ? 0.442 21.891 39.875 1 94.12 325 ALA A N 1
ATOM 2572 C CA . ALA A 1 325 ? 0.313 21.344 41.219 1 94.12 325 ALA A CA 1
ATOM 2573 C C . ALA A 1 325 ? 0.108 22.453 42.25 1 94.12 325 ALA A C 1
ATOM 2575 O O . ALA A 1 325 ? 0.277 23.641 41.938 1 94.12 325 ALA A O 1
ATOM 2576 N N . PRO A 1 326 ? -0.336 22.062 43.5 1 93.5 326 PRO A N 1
ATOM 2577 C CA . PRO A 1 326 ? -0.558 23.078 44.531 1 93.5 326 PRO A CA 1
ATOM 2578 C C . PRO A 1 326 ? 0.702 23.875 44.844 1 93.5 326 PRO A C 1
ATOM 2580 O O . PRO A 1 326 ? 0.611 25.016 45.312 1 93.5 326 PRO A O 1
ATOM 2583 N N . ASP A 1 327 ? 1.845 23.297 44.531 1 91.69 327 ASP A N 1
ATOM 2584 C CA . ASP A 1 327 ? 3.098 23.984 44.812 1 91.69 327 ASP A CA 1
ATOM 2585 C C . ASP A 1 327 ? 3.455 24.953 43.688 1 91.69 327 ASP A C 1
ATOM 2587 O O . ASP A 1 327 ? 4.496 25.609 43.719 1 91.69 327 ASP A O 1
ATOM 2591 N N . GLY A 1 328 ? 2.637 25.016 42.688 1 91.75 328 GLY A N 1
ATOM 2592 C CA . GLY A 1 328 ? 2.824 25.969 41.594 1 91.75 328 GLY A CA 1
ATOM 2593 C C . GLY A 1 328 ? 3.627 25.391 40.438 1 91.75 328 GLY A C 1
ATOM 2594 O O . GLY A 1 328 ? 3.848 26.078 39.438 1 91.75 328 GLY A O 1
ATOM 2595 N N . LYS A 1 329 ? 3.986 24.234 40.594 1 92.88 329 LYS A N 1
ATOM 2596 C CA . LYS A 1 329 ? 4.812 23.641 39.562 1 92.88 329 LYS A CA 1
ATOM 2597 C C . LYS A 1 329 ? 3.953 22.875 38.562 1 92.88 329 LYS A C 1
ATOM 2599 O O . LYS A 1 329 ? 2.904 22.344 38.906 1 92.88 329 LYS A O 1
ATOM 2604 N N . LEU A 1 330 ? 4.441 22.859 37.344 1 93.81 330 LEU A N 1
ATOM 2605 C CA . LEU A 1 330 ? 3.77 22.109 36.281 1 93.81 330 LEU A CA 1
ATOM 2606 C C . LEU A 1 330 ? 3.914 20.609 36.531 1 93.81 330 LEU A C 1
ATOM 2608 O O . LEU A 1 330 ? 4.992 20.125 36.875 1 93.81 330 LEU A O 1
ATOM 2612 N N . VAL A 1 331 ? 2.838 19.953 36.344 1 92.44 331 VAL A N 1
ATOM 2613 C CA . VAL A 1 331 ? 2.838 18.5 36.562 1 92.44 331 VAL A CA 1
ATOM 2614 C C . VAL A 1 331 ? 3.334 17.797 35.312 1 92.44 331 VAL A C 1
ATOM 2616 O O . VAL A 1 331 ? 2.871 18.078 34.188 1 92.44 331 VAL A O 1
ATOM 2619 N N . PHE A 1 332 ? 4.305 16.938 35.469 1 90 332 PHE A N 1
ATOM 2620 C CA . PHE A 1 332 ? 4.82 16.109 34.375 1 90 332 PHE A CA 1
ATOM 2621 C C . PHE A 1 332 ? 4.59 14.633 34.656 1 90 332 PHE A C 1
ATOM 2623 O O . PHE A 1 332 ? 4.293 14.25 35.781 1 90 332 PHE A O 1
ATOM 2630 N N . ASN A 1 333 ? 4.641 13.906 33.5 1 90.31 333 ASN A N 1
ATOM 2631 C CA . ASN A 1 333 ? 4.523 12.469 33.688 1 90.31 333 ASN A CA 1
ATOM 2632 C C . ASN A 1 333 ? 5.691 11.898 34.5 1 90.31 333 ASN A C 1
ATOM 2634 O O . ASN A 1 333 ? 6.848 12.25 34.25 1 90.31 333 ASN A O 1
ATOM 2638 N N . SER A 1 334 ? 5.309 11.227 35.531 1 89.94 334 SER A N 1
ATOM 2639 C CA . SER A 1 334 ? 6.27 10.57 36.406 1 89.94 334 SER A CA 1
ATOM 2640 C C . SER A 1 334 ? 5.777 9.195 36.844 1 89.94 334 SER A C 1
ATOM 2642 O O . SER A 1 334 ? 4.805 8.68 36.281 1 89.94 334 SER A O 1
ATOM 2644 N N . SER A 1 335 ? 6.465 8.602 37.75 1 89.12 335 SER A N 1
ATOM 2645 C CA . SER A 1 335 ? 6.035 7.316 38.281 1 89.12 335 SER A CA 1
ATOM 2646 C C . SER A 1 335 ? 4.75 7.453 39.094 1 89.12 335 SER A C 1
ATOM 2648 O O . SER A 1 335 ? 3.988 6.496 39.219 1 89.12 335 SER A O 1
ATOM 2650 N N . ARG A 1 336 ? 4.531 8.625 39.531 1 91.44 336 ARG A N 1
ATOM 2651 C CA . ARG A 1 336 ? 3.379 8.82 40.406 1 91.44 336 ARG A CA 1
ATOM 2652 C C . ARG A 1 336 ? 2.232 9.492 39.656 1 91.44 336 ARG A C 1
ATOM 2654 O O . ARG A 1 336 ? 1.084 9.453 40.094 1 91.44 336 ARG A O 1
ATOM 2661 N N . THR A 1 337 ? 2.602 10.242 38.594 1 93.12 337 THR A N 1
ATOM 2662 C CA . THR A 1 337 ? 1.575 11.016 37.906 1 93.12 337 THR A CA 1
ATOM 2663 C C . THR A 1 337 ? 1.575 10.711 36.406 1 93.12 337 THR A C 1
ATOM 2665 O O . THR A 1 337 ? 2.635 10.523 35.781 1 93.12 337 THR A O 1
ATOM 2668 N N . VAL A 1 338 ? 0.366 10.594 35.844 1 94.81 338 VAL A N 1
ATOM 2669 C CA . VAL A 1 338 ? 0.203 10.359 34.438 1 94.81 338 VAL A CA 1
ATOM 2670 C C . VAL A 1 338 ? -0.84 11.312 33.844 1 94.81 338 VAL A C 1
ATOM 2672 O O . VAL A 1 338 ? -1.989 11.328 34.312 1 94.81 338 VAL A O 1
ATOM 2675 N N . LEU A 1 339 ? -0.294 12.102 32.969 1 93.62 339 LEU A N 1
ATOM 2676 C CA . LEU A 1 339 ? -1.207 12.984 32.25 1 93.62 339 LEU A CA 1
ATOM 2677 C C . LEU A 1 339 ? -1.645 12.367 30.938 1 93.62 339 LEU A C 1
ATOM 2679 O O . LEU A 1 339 ? -0.812 12.086 30.062 1 93.62 339 LEU A O 1
ATOM 2683 N N . HIS A 1 340 ? -2.998 12.266 30.766 1 91.5 340 HIS A N 1
ATOM 2684 C CA . HIS A 1 340 ? -3.551 11.672 29.562 1 91.5 340 HIS A CA 1
ATOM 2685 C C . HIS A 1 340 ? -3.855 12.727 28.516 1 91.5 340 HIS A C 1
ATOM 2687 O O . HIS A 1 340 ? -3.975 13.914 28.828 1 91.5 340 HIS A O 1
ATOM 2693 N N . SER A 1 341 ? -4.09 12.281 27.266 1 88.06 341 SER A N 1
ATOM 2694 C CA . SER A 1 341 ? -4.336 13.172 26.141 1 88.06 341 SER A CA 1
ATOM 2695 C C . SER A 1 341 ? -5.691 13.859 26.266 1 88.06 341 SER A C 1
ATOM 2697 O O . SER A 1 341 ? -5.895 14.945 25.719 1 88.06 341 SER A O 1
ATOM 2699 N N . ASP A 1 342 ? -6.488 13.203 27.031 1 87.5 342 ASP A N 1
ATOM 2700 C CA . ASP A 1 342 ? -7.824 13.781 27.141 1 87.5 342 ASP A CA 1
ATOM 2701 C C . ASP A 1 342 ? -7.867 14.844 28.25 1 87.5 342 ASP A C 1
ATOM 2703 O O . ASP A 1 342 ? -8.914 15.445 28.484 1 87.5 342 ASP A O 1
ATOM 2707 N N . GLY A 1 343 ? -6.742 15.023 28.938 1 91.88 343 GLY A N 1
ATOM 2708 C CA . GLY A 1 343 ? -6.66 16.062 29.953 1 91.88 343 GLY A CA 1
ATOM 2709 C C . GLY A 1 343 ? -6.801 15.531 31.359 1 91.88 343 GLY A C 1
ATOM 2710 O O . GLY A 1 343 ? -6.68 16.281 32.344 1 91.88 343 GLY A O 1
ATOM 2711 N N . THR A 1 344 ? -6.973 14.258 31.469 1 94.12 344 THR A N 1
ATOM 2712 C CA . THR A 1 344 ? -7.121 13.648 32.781 1 94.12 344 THR A CA 1
ATOM 2713 C C . THR A 1 344 ? -5.762 13.453 33.438 1 94.12 344 THR A C 1
ATOM 2715 O O . THR A 1 344 ? -4.812 13 32.812 1 94.12 344 THR A O 1
ATOM 2718 N N . LEU A 1 345 ? -5.73 13.82 34.656 1 95.62 345 LEU A N 1
ATOM 2719 C CA . LEU A 1 345 ? -4.531 13.609 35.469 1 95.62 345 LEU A CA 1
ATOM 2720 C C . LEU A 1 345 ? -4.746 12.492 36.469 1 95.62 345 LEU A C 1
ATOM 2722 O O . LEU A 1 345 ? -5.602 12.617 37.375 1 95.62 345 LEU A O 1
ATOM 2726 N N . ASP A 1 346 ? -3.947 11.523 36.375 1 95.25 346 ASP A N 1
ATOM 2727 C CA . ASP A 1 346 ? -4.012 10.43 37.344 1 95.25 346 ASP A CA 1
ATOM 2728 C C . ASP A 1 346 ? -2.844 10.484 38.312 1 95.25 346 ASP A C 1
ATOM 2730 O O . ASP A 1 346 ? -1.681 10.461 37.906 1 95.25 346 ASP A O 1
ATOM 2734 N N . ILE A 1 347 ? -3.211 10.57 39.531 1 94.75 347 ILE A N 1
ATOM 2735 C CA . ILE A 1 347 ? -2.236 10.43 40.625 1 94.75 347 ILE A CA 1
ATOM 2736 C C . ILE A 1 347 ? -2.277 9.008 41.156 1 94.75 347 ILE A C 1
ATOM 2738 O O . ILE A 1 347 ? -3.209 8.648 41.875 1 94.75 347 ILE A O 1
ATOM 2742 N N . LEU A 1 348 ? -1.324 8.281 40.812 1 93.88 348 LEU A N 1
ATOM 2743 C CA . LEU A 1 348 ? -1.322 6.852 41.094 1 93.88 348 LEU A CA 1
ATOM 2744 C C . LEU A 1 348 ? -1.119 6.602 42.594 1 93.88 348 LEU A C 1
ATOM 2746 O O . LEU A 1 348 ? -1.716 5.684 43.156 1 93.88 348 LEU A O 1
ATOM 2750 N N . ILE A 1 349 ? -0.212 7.375 43.156 1 90.06 349 ILE A N 1
ATOM 2751 C CA . ILE A 1 349 ? 0.039 7.309 44.594 1 90.06 349 ILE A CA 1
ATOM 2752 C C . ILE A 1 349 ? -0.1 8.695 45.219 1 90.06 349 ILE A C 1
ATOM 2754 O O . ILE A 1 349 ? 0.806 9.531 45.094 1 90.06 349 ILE A O 1
ATOM 2758 N N . SER A 1 350 ? -1.166 8.836 45.906 1 91.56 350 SER A N 1
ATOM 2759 C CA . SER A 1 350 ? -1.416 10.141 46.5 1 91.56 350 SER A CA 1
ATOM 2760 C C . SER A 1 350 ? -0.72 10.273 47.844 1 91.56 350 SER A C 1
ATOM 2762 O O . SER A 1 350 ? -0.614 9.305 48.594 1 91.56 350 SER A O 1
ATOM 2764 N N . THR A 1 351 ? -0.147 11.352 48.094 1 90.19 351 THR A N 1
ATOM 2765 C CA . THR A 1 351 ? 0.456 11.703 49.375 1 90.19 351 THR A CA 1
ATOM 2766 C C . THR A 1 351 ? -0.193 12.953 49.969 1 90.19 351 THR A C 1
ATOM 2768 O O . THR A 1 351 ? -0.942 13.648 49.281 1 90.19 351 THR A O 1
ATOM 2771 N N . VAL A 1 352 ? 0.085 13.164 51.25 1 89.75 352 VAL A N 1
ATOM 2772 C CA . VAL A 1 352 ? -0.487 14.32 51.938 1 89.75 352 VAL A CA 1
ATOM 2773 C C . VAL A 1 352 ? -0.002 15.602 51.25 1 89.75 352 VAL A C 1
ATOM 2775 O O . VAL A 1 352 ? -0.695 16.625 51.281 1 89.75 352 VAL A O 1
ATOM 2778 N N . LYS A 1 353 ? 1.128 15.508 50.594 1 88 353 LYS A N 1
ATOM 2779 C CA . LYS A 1 353 ? 1.683 16.672 49.906 1 88 353 LYS A CA 1
ATOM 2780 C C . LYS A 1 353 ? 0.842 17.062 48.688 1 88 353 LYS A C 1
ATOM 2782 O O . LYS A 1 353 ? 0.922 18.188 48.219 1 88 353 LYS A O 1
ATOM 2787 N N . ASP A 1 354 ? 0.053 16.141 48.281 1 91.56 354 ASP A N 1
ATOM 2788 C CA . ASP A 1 354 ? -0.778 16.359 47.094 1 91.56 354 ASP A CA 1
ATOM 2789 C C . ASP A 1 354 ? -2.064 17.094 47.469 1 91.56 354 ASP A C 1
ATOM 2791 O O . ASP A 1 354 ? -2.842 17.469 46.594 1 91.56 354 ASP A O 1
ATOM 2795 N N . SER A 1 355 ? -2.244 17.219 48.75 1 92.62 355 SER A N 1
ATOM 2796 C CA . SER A 1 355 ? -3.445 17.938 49.156 1 92.62 355 SER A CA 1
ATOM 2797 C C . SER A 1 355 ? -3.352 19.422 48.812 1 92.62 355 SER A C 1
ATOM 2799 O O . SER A 1 355 ? -2.314 20.047 49.031 1 92.62 355 SER A O 1
ATOM 2801 N N . GLY A 1 356 ? -4.34 19.969 48.156 1 93.88 356 GLY A N 1
ATOM 2802 C CA . GLY A 1 356 ? -4.367 21.359 47.75 1 93.88 356 GLY A CA 1
ATOM 2803 C C . GLY A 1 356 ? -5.133 21.578 46.438 1 93.88 356 GLY A C 1
ATOM 2804 O O . GLY A 1 356 ? -5.938 20.75 46.031 1 93.88 356 GLY A O 1
ATOM 2805 N N . SER A 1 357 ? -4.852 22.797 45.938 1 94.62 357 SER A N 1
ATOM 2806 C CA . SER A 1 357 ? -5.586 23.188 44.75 1 94.62 357 SER A CA 1
ATOM 2807 C C . SER A 1 357 ? -4.758 22.938 43.5 1 94.62 357 SER A C 1
ATOM 2809 O O . SER A 1 357 ? -3.715 23.562 43.281 1 94.62 357 SER A O 1
ATOM 2811 N N . PHE A 1 358 ? -5.277 22.016 42.719 1 96.19 358 PHE A N 1
ATOM 2812 C CA . PHE A 1 358 ? -4.707 21.797 41.375 1 96.19 358 PHE A CA 1
ATOM 2813 C C . PHE A 1 358 ? -5.348 22.719 40.375 1 96.19 358 PHE A C 1
ATOM 2815 O O . PHE A 1 358 ? -6.555 22.969 40.406 1 96.19 358 PHE A O 1
ATOM 2822 N N . THR A 1 359 ? -4.504 23.219 39.5 1 96.5 359 THR A N 1
ATOM 2823 C CA . THR A 1 359 ? -5.043 24.094 38.469 1 96.5 359 THR A CA 1
ATOM 2824 C C . THR A 1 359 ? -4.887 23.484 37.094 1 96.5 359 THR A C 1
ATOM 2826 O O . THR A 1 359 ? -3.777 23.141 36.688 1 96.5 359 THR A O 1
ATOM 2829 N N . CYS A 1 360 ? -5.977 23.297 36.438 1 96.12 360 CYS A N 1
ATOM 2830 C CA . CYS A 1 360 ? -5.961 22.844 35.062 1 96.12 360 CYS A CA 1
ATOM 2831 C C . CYS A 1 360 ? -5.93 24.031 34.094 1 96.12 360 CYS A C 1
ATOM 2833 O O . CYS A 1 360 ? -6.781 24.922 34.188 1 96.12 360 CYS A O 1
ATOM 2835 N N . VAL A 1 361 ? -4.934 24.062 33.312 1 96.69 361 VAL A N 1
ATOM 2836 C CA . VAL A 1 361 ? -4.777 25.172 32.344 1 96.69 361 VAL A CA 1
ATOM 2837 C C . VAL A 1 361 ? -4.965 24.656 30.938 1 96.69 361 VAL A C 1
ATOM 2839 O O . VAL A 1 361 ? -4.199 23.812 30.469 1 96.69 361 VAL A O 1
ATOM 2842 N N . ALA A 1 362 ? -5.988 25.125 30.25 1 96.69 362 ALA A N 1
ATOM 2843 C CA . ALA A 1 362 ? -6.211 24.859 28.828 1 96.69 362 ALA A CA 1
ATOM 2844 C C . ALA A 1 362 ? -5.703 26 27.953 1 96.69 362 ALA A C 1
ATOM 2846 O O . ALA A 1 362 ? -6.086 27.156 28.156 1 96.69 362 ALA A O 1
ATOM 2847 N N . SER A 1 363 ? -4.82 25.609 27.062 1 95.56 363 SER A N 1
ATOM 2848 C CA . SER A 1 363 ? -4.215 26.688 26.281 1 95.56 363 SER A CA 1
ATOM 2849 C C . SER A 1 363 ? -4.277 26.391 24.797 1 95.56 363 SER A C 1
ATOM 2851 O O . SER A 1 363 ? -4.125 25.25 24.375 1 95.56 363 SER A O 1
ATOM 2853 N N . ASN A 1 364 ? -4.59 27.438 23.969 1 94.06 364 ASN A N 1
ATOM 2854 C CA . ASN A 1 364 ? -4.445 27.438 22.516 1 94.06 364 ASN A CA 1
ATOM 2855 C C . ASN A 1 364 ? -4.02 28.797 21.984 1 94.06 364 ASN A C 1
ATOM 2857 O O . ASN A 1 364 ? -3.766 29.719 22.766 1 94.06 364 ASN A O 1
ATOM 2861 N N . PRO A 1 365 ? -3.846 29.031 20.688 1 91.5 365 PRO A N 1
ATOM 2862 C CA . PRO A 1 365 ? -3.312 30.281 20.156 1 91.5 365 PRO A CA 1
ATOM 2863 C C . PRO A 1 365 ? -4.223 31.484 20.422 1 91.5 365 PRO A C 1
ATOM 2865 O O . PRO A 1 365 ? -3.773 32.625 20.375 1 91.5 365 PRO A O 1
ATOM 2868 N N . SER A 1 366 ? -5.379 31.188 20.781 1 93.94 366 SER A N 1
ATOM 2869 C CA . SER A 1 366 ? -6.324 32.281 20.984 1 93.94 366 SER A CA 1
ATOM 2870 C C . SER A 1 366 ? -6.371 32.688 22.453 1 93.94 366 SER A C 1
ATOM 2872 O O . SER A 1 366 ? -6.867 33.781 22.781 1 93.94 366 SER A O 1
ATOM 2874 N N . GLY A 1 367 ? -5.953 31.688 23.297 1 94.31 367 GLY A N 1
ATOM 2875 C CA . GLY A 1 367 ? -5.953 32.094 24.703 1 94.31 367 GLY A CA 1
ATOM 2876 C C . GLY A 1 367 ? -5.812 30.922 25.656 1 94.31 367 GLY A C 1
ATOM 2877 O O . GLY A 1 367 ? -5.293 29.859 25.281 1 94.31 367 GLY A O 1
ATOM 2878 N N . GLU A 1 368 ? -6.059 31.281 26.906 1 96.12 368 GLU A N 1
ATOM 2879 C CA . GLU A 1 368 ? -5.953 30.266 27.969 1 96.12 368 GLU A CA 1
ATOM 2880 C C . GLU A 1 368 ? -7.152 30.344 28.906 1 96.12 368 GLU A C 1
ATOM 2882 O O . GLU A 1 368 ? -7.777 31.391 29.047 1 96.12 368 GLU A O 1
ATOM 2887 N N . ALA A 1 369 ? -7.504 29.234 29.391 1 96.81 369 ALA A N 1
ATOM 2888 C CA . ALA A 1 369 ? -8.516 29.094 30.438 1 96.81 369 ALA A CA 1
ATOM 2889 C C . ALA A 1 369 ? -8.008 28.234 31.594 1 96.81 369 ALA A C 1
ATOM 2891 O O . ALA A 1 369 ? -7.234 27.297 31.375 1 96.81 369 ALA A O 1
ATOM 2892 N N . GLN A 1 370 ? -8.375 28.672 32.781 1 96.38 370 GLN A N 1
ATOM 2893 C CA . GLN A 1 370 ? -7.906 27.922 33.938 1 96.38 370 GLN A CA 1
ATOM 2894 C C . GLN A 1 370 ? -9.062 27.578 34.875 1 96.38 370 GLN A C 1
ATOM 2896 O O . GLN A 1 370 ? -10.062 28.297 34.906 1 96.38 370 GLN A O 1
ATOM 2901 N N . GLN A 1 371 ? -8.984 26.484 35.5 1 95.56 371 GLN A N 1
ATOM 2902 C CA . GLN A 1 371 ? -9.922 26.031 36.5 1 95.56 371 GLN A CA 1
ATOM 2903 C C . GLN A 1 371 ? -9.195 25.297 37.625 1 95.56 371 GLN A C 1
ATOM 2905 O O . GLN A 1 371 ? -8.266 24.531 37.375 1 95.56 371 GLN A O 1
ATOM 2910 N N . THR A 1 372 ? -9.562 25.594 38.844 1 95.25 372 THR A N 1
ATOM 2911 C CA . THR A 1 372 ? -8.922 24.953 40 1 95.25 372 THR A CA 1
ATOM 2912 C C . THR A 1 372 ? -9.758 23.797 40.5 1 95.25 372 THR A C 1
ATOM 2914 O O . THR A 1 372 ? -10.992 23.844 40.469 1 95.25 372 THR A O 1
ATOM 2917 N N . VAL A 1 373 ? -9.086 22.734 40.875 1 94.94 373 VAL A N 1
ATOM 2918 C CA . VAL A 1 373 ? -9.711 21.562 41.469 1 94.94 373 VAL A CA 1
ATOM 2919 C C . VAL A 1 373 ? -9.055 21.281 42.812 1 94.94 373 VAL A C 1
ATOM 2921 O O . VAL A 1 373 ? -7.844 21.078 42.906 1 94.94 373 VAL A O 1
ATOM 2924 N N . ASP A 1 374 ? -9.93 21.188 43.844 1 95.06 374 ASP A N 1
ATOM 2925 C CA . ASP A 1 374 ? -9.406 20.953 45.188 1 95.06 374 ASP A CA 1
ATOM 2926 C C . ASP A 1 374 ? -9.32 19.453 45.5 1 95.06 374 ASP A C 1
ATOM 2928 O O . ASP A 1 374 ? -10.297 18.719 45.281 1 95.06 374 ASP A O 1
ATOM 2932 N N . LEU A 1 375 ? -8.148 19.109 45.875 1 95.19 375 LEU A N 1
ATOM 2933 C CA . LEU A 1 375 ? -7.926 17.734 46.312 1 95.19 375 LEU A CA 1
ATOM 2934 C C . LEU A 1 375 ? -7.57 17.688 47.781 1 95.19 375 LEU A C 1
ATOM 2936 O O . LEU A 1 375 ? -6.625 18.344 48.219 1 95.19 375 LEU A O 1
ATOM 2940 N N . LEU A 1 376 ? -8.383 16.875 48.562 1 93.38 376 LEU A N 1
ATOM 2941 C CA . LEU A 1 376 ? -8.133 16.703 49.969 1 93.38 376 LEU A CA 1
ATOM 2942 C C . LEU A 1 376 ? -7.727 15.273 50.281 1 93.38 376 LEU A C 1
ATOM 2944 O O . LEU A 1 376 ? -8.508 14.336 50.062 1 93.38 376 LEU A O 1
ATOM 2948 N N . ILE A 1 377 ? -6.531 15.18 50.719 1 92.12 377 ILE A N 1
ATOM 2949 C CA . ILE A 1 377 ? -6.035 13.852 51.094 1 92.12 377 ILE A CA 1
ATOM 2950 C C . ILE A 1 377 ? -6.051 13.695 52.594 1 92.12 377 ILE A C 1
ATOM 2952 O O . ILE A 1 377 ? -5.488 14.516 53.344 1 92.12 377 ILE A O 1
ATOM 2956 N N . THR A 1 378 ? -6.68 12.602 53.094 1 88.81 378 THR A N 1
ATOM 2957 C CA . THR A 1 378 ? -6.715 12.297 54.531 1 88.81 378 THR A CA 1
ATOM 2958 C C . THR A 1 378 ? -5.656 11.258 54.875 1 88.81 378 THR A C 1
ATOM 2960 O O . THR A 1 378 ? -5.496 10.258 54.188 1 88.81 378 THR A O 1
ATOM 2963 N N . LYS A 1 379 ? -4.926 11.586 55.875 1 82.62 379 LYS A N 1
ATOM 2964 C CA . LYS A 1 379 ? -3.881 10.68 56.344 1 82.62 379 LYS A CA 1
ATOM 2965 C C . LYS A 1 379 ? -4.48 9.414 56.938 1 82.62 379 LYS A C 1
ATOM 2967 O O . LYS A 1 379 ? -5.535 9.461 57.562 1 82.62 379 LYS A O 1
ATOM 2972 N N . LEU A 1 380 ? -3.896 8.375 56.562 1 73.19 380 LEU A N 1
ATOM 2973 C CA . LEU A 1 380 ? -4.324 7.125 57.219 1 73.19 380 LEU A CA 1
ATOM 2974 C C . LEU A 1 380 ? -4.082 7.168 58.719 1 73.19 380 LEU A C 1
ATOM 2976 O O . LEU A 1 380 ? -3.014 7.586 59.156 1 73.19 380 LEU A O 1
ATOM 2980 N N . PRO A 1 381 ? -5.098 7.09 59.5 1 60.62 381 PRO A N 1
ATOM 2981 C CA . PRO A 1 381 ? -4.898 7.109 60.969 1 60.62 381 PRO A CA 1
ATOM 2982 C C . PRO A 1 381 ? -3.816 6.133 61.438 1 60.62 381 PRO A C 1
ATOM 2984 O O . PRO A 1 381 ? -3.76 5 60.938 1 60.62 381 PRO A O 1
ATOM 2987 N N . HIS A 1 382 ? -2.676 6.691 61.656 1 51.72 382 HIS A N 1
ATOM 2988 C CA . HIS A 1 382 ? -1.757 5.809 62.344 1 51.72 382 HIS A CA 1
ATOM 2989 C C . HIS A 1 382 ? -2.365 5.324 63.656 1 51.72 382 HIS A C 1
ATOM 2991 O O . HIS A 1 382 ? -2.793 6.133 64.5 1 51.72 382 HIS A O 1
ATOM 2997 N N . PHE A 1 383 ? -2.963 4.254 63.719 1 39.66 383 PHE A N 1
ATOM 2998 C CA . PHE A 1 383 ? -3.359 3.732 65 1 39.66 383 PHE A CA 1
ATOM 2999 C C . PHE A 1 383 ? -2.184 3.74 66 1 39.66 383 PHE A C 1
ATOM 3001 O O . PHE A 1 383 ? -1.153 3.115 65.688 1 39.66 383 PHE A O 1
ATOM 3008 N N . THR A 1 384 ? -1.838 4.879 66.5 1 35.75 384 THR A N 1
ATOM 3009 C CA . THR A 1 384 ? -0.939 4.738 67.625 1 35.75 384 THR A CA 1
ATOM 3010 C C . THR A 1 384 ? -1.457 3.676 68.625 1 35.75 384 THR A C 1
ATOM 3012 O O . THR A 1 384 ? -2.639 3.674 68.938 1 35.75 384 THR A O 1
ATOM 3015 N N . ASN A 1 385 ? -0.851 2.514 68.625 1 35.66 385 ASN A N 1
ATOM 3016 C CA . ASN A 1 385 ? -0.987 1.577 69.688 1 35.66 385 ASN A CA 1
ATOM 3017 C C . ASN A 1 385 ? -0.879 2.285 71.062 1 35.66 385 ASN A C 1
ATOM 3019 O O . ASN A 1 385 ? 0.223 2.52 71.562 1 35.66 385 ASN A O 1
ATOM 3023 N N . ASP A 1 386 ? -1.587 3.322 71.312 1 31.88 386 ASP A N 1
ATOM 3024 C CA . ASP A 1 386 ? -1.655 3.627 72.75 1 31.88 386 ASP A CA 1
ATOM 3025 C C . ASP A 1 386 ? -2.191 2.436 73.562 1 31.88 386 ASP A C 1
ATOM 3027 O O . ASP A 1 386 ? -3.387 2.135 73.5 1 31.88 386 ASP A O 1
ATOM 3031 N N . THR A 1 387 ? -1.405 1.359 73.812 1 33.28 387 THR A N 1
ATOM 3032 C CA . THR A 1 387 ? -1.49 0.344 74.875 1 33.28 387 THR A CA 1
ATOM 3033 C C . THR A 1 387 ? -1.815 0.98 76.188 1 33.28 387 THR A C 1
ATOM 3035 O O . THR A 1 387 ? -0.924 1.187 77 1 33.28 387 THR A O 1
ATOM 3038 N N . SER A 1 388 ? -2.365 2.045 76.5 1 31.83 388 SER A N 1
ATOM 3039 C CA . SER A 1 388 ? -2.836 1.951 77.875 1 31.83 388 SER A CA 1
ATOM 3040 C C . SER A 1 388 ? -3.727 0.729 78.125 1 31.83 388 SER A C 1
ATOM 3042 O O . SER A 1 388 ? -4.172 0.114 77.125 1 31.83 388 SER A O 1
ATOM 3044 N N . MET A 1 389 ? -4.727 0.605 79.312 1 29.77 389 MET A N 1
ATOM 3045 C CA . MET A 1 389 ? -5.152 -0.485 80.188 1 29.77 389 MET A CA 1
ATOM 3046 C C . MET A 1 389 ? -6.074 -1.448 79.5 1 29.77 389 MET A C 1
ATOM 3048 O O . MET A 1 389 ? -6.531 -2.439 80.062 1 29.77 389 MET A O 1
ATOM 3052 N N . VAL A 1 390 ? -7.035 -1.061 78.625 1 31.36 390 VAL A N 1
ATOM 3053 C CA . VAL A 1 390 ? -8.078 -2.078 78.625 1 31.36 390 VAL A CA 1
ATOM 3054 C C . VAL A 1 390 ? -7.512 -3.41 78.125 1 31.36 390 VAL A C 1
ATOM 3056 O O . VAL A 1 390 ? -6.766 -3.449 77.188 1 31.36 390 VAL A O 1
ATOM 3059 N N . GLN A 1 391 ? -7.582 -4.469 79 1 29.22 391 GLN A N 1
ATOM 3060 C CA . GLN A 1 391 ? -7.32 -5.902 79.062 1 29.22 391 GLN A CA 1
ATOM 3061 C C . GLN A 1 391 ? -7.859 -6.617 77.812 1 29.22 391 GLN A C 1
ATOM 3063 O O . GLN A 1 391 ? -8.828 -7.375 77.938 1 29.22 391 GLN A O 1
ATOM 3068 N N . GLU A 1 392 ? -8.398 -5.906 76.812 1 30.64 392 GLU A N 1
ATOM 3069 C CA . GLU A 1 392 ? -9.078 -6.965 76.062 1 30.64 392 GLU A CA 1
ATOM 3070 C C . GLU A 1 392 ? -8.102 -8.062 75.625 1 30.64 392 GLU A C 1
ATOM 3072 O O . GLU A 1 392 ? -6.926 -7.797 75.375 1 30.64 392 GLU A O 1
ATOM 3077 N N . PRO A 1 393 ? -8.508 -9.391 75.812 1 27.12 393 PRO A N 1
ATOM 3078 C CA . PRO A 1 393 ? -7.785 -10.648 75.625 1 27.12 393 PRO A CA 1
ATOM 3079 C C . PRO A 1 393 ? -7 -10.672 74.312 1 27.12 393 PRO A C 1
ATOM 3081 O O . PRO A 1 393 ? -7.25 -9.852 73.438 1 27.12 393 PRO A O 1
ATOM 3084 N N . ASP A 1 394 ? -6.129 -11.555 74.188 1 26.17 394 ASP A N 1
ATOM 3085 C CA . ASP A 1 394 ? -5.094 -12.086 73.312 1 26.17 394 ASP A CA 1
ATOM 3086 C C . ASP A 1 394 ? -5.629 -12.266 71.875 1 26.17 394 ASP A C 1
ATOM 3088 O O . ASP A 1 394 ? -4.973 -12.883 71.062 1 26.17 394 ASP A O 1
ATOM 3092 N N . PRO A 1 395 ? -6.664 -11.438 71.375 1 26.69 395 PRO A N 1
ATOM 3093 C CA . PRO A 1 395 ? -7.023 -12.188 70.188 1 26.69 395 PRO A CA 1
ATOM 3094 C C . PRO A 1 395 ? -5.816 -12.516 69.312 1 26.69 395 PRO A C 1
ATOM 3096 O O . PRO A 1 395 ? -4.785 -11.844 69.375 1 26.69 395 PRO A O 1
ATOM 3099 N N . GLY A 1 396 ? -5.754 -13.664 68.75 1 22.84 396 GLY A N 1
ATOM 3100 C CA . GLY A 1 396 ? -4.941 -14.492 67.875 1 22.84 396 GLY A CA 1
ATOM 3101 C C . GLY A 1 396 ? -4.445 -13.758 66.625 1 22.84 396 GLY A C 1
ATOM 3102 O O . GLY A 1 396 ? -5.234 -13.406 65.75 1 22.84 396 GLY A O 1
ATOM 3103 N N . SER A 1 397 ? -3.664 -12.719 66.812 1 23.14 397 SER A N 1
ATOM 3104 C CA . SER A 1 397 ? -3.053 -11.953 65.75 1 23.14 397 SER A CA 1
ATOM 3105 C C . SER A 1 397 ? -2.42 -12.875 64.688 1 23.14 397 SER A C 1
ATOM 3107 O O . SER A 1 397 ? -1.634 -13.758 65 1 23.14 397 SER A O 1
ATOM 3109 N N . SER A 1 398 ? -3.203 -13.203 63.719 1 22.17 398 SER A N 1
ATOM 3110 C CA . SER A 1 398 ? -2.752 -13.977 62.594 1 22.17 398 SER A CA 1
ATOM 3111 C C . SER A 1 398 ? -1.419 -13.461 62.062 1 22.17 398 SER A C 1
ATOM 3113 O O . SER A 1 398 ? -1.386 -12.656 61.125 1 22.17 398 SER A O 1
ATOM 3115 N N . ASP A 1 399 ? -0.584 -12.859 62.906 1 20.72 399 ASP A N 1
ATOM 3116 C CA . ASP A 1 399 ? 0.689 -12.281 62.5 1 20.72 399 ASP A CA 1
ATOM 3117 C C . ASP A 1 399 ? 1.577 -13.328 61.812 1 20.72 399 ASP A C 1
ATOM 3119 O O . ASP A 1 399 ? 1.907 -14.352 62.438 1 20.72 399 ASP A O 1
ATOM 3123 N N . ILE A 1 400 ? 1.425 -13.5 60.5 1 22.61 400 ILE A N 1
ATOM 3124 C CA . ILE A 1 400 ? 2.377 -14.266 59.719 1 22.61 400 ILE A CA 1
ATOM 3125 C C . ILE A 1 400 ? 3.799 -13.797 60.031 1 22.61 400 ILE A C 1
ATOM 3127 O O . ILE A 1 400 ? 4.133 -12.625 59.812 1 22.61 400 ILE A O 1
ATOM 3131 N N . ALA A 1 401 ? 4.496 -14.289 60.969 1 20.25 401 ALA A N 1
ATOM 3132 C CA . ALA A 1 401 ? 5.801 -14.109 61.594 1 20.25 401 ALA A CA 1
ATOM 3133 C C . ALA A 1 401 ? 6.922 -14.164 60.562 1 20.25 401 ALA A C 1
ATOM 3135 O O . ALA A 1 401 ? 7.164 -15.211 59.938 1 20.25 401 ALA A O 1
ATOM 3136 N N . THR A 1 402 ? 7.16 -13.133 59.75 1 19.83 402 THR A N 1
ATOM 3137 C CA . THR A 1 402 ? 8.383 -13.07 58.938 1 19.83 402 THR A CA 1
ATOM 3138 C C . THR A 1 402 ? 9.602 -13.352 59.812 1 19.83 402 THR A C 1
ATOM 3140 O O . THR A 1 402 ? 9.742 -12.789 60.906 1 19.83 402 THR A O 1
ATOM 3143 N N . SER A 1 403 ? 10.328 -14.43 59.594 1 20.75 403 SER A N 1
ATOM 3144 C CA . SER A 1 403 ? 11.5 -15 60.25 1 20.75 403 SER A CA 1
ATOM 3145 C C . SER A 1 403 ? 12.617 -13.969 60.375 1 20.75 403 SER A C 1
ATOM 3147 O O . SER A 1 403 ? 13.148 -13.5 59.375 1 20.75 403 SER A O 1
ATOM 3149 N N . ALA A 1 404 ? 12.555 -13.109 61.25 1 21.39 404 ALA A N 1
ATOM 3150 C CA . ALA A 1 404 ? 13.625 -12.164 61.531 1 21.39 404 ALA A CA 1
ATOM 3151 C C . ALA A 1 404 ? 14.914 -12.883 61.906 1 21.39 404 ALA A C 1
ATOM 3153 O O . ALA A 1 404 ? 14.945 -13.609 62.906 1 21.39 404 ALA A O 1
ATOM 3154 N N . LYS A 1 405 ? 15.781 -13.188 60.875 1 22.22 405 LYS A N 1
ATOM 3155 C CA . LYS A 1 405 ? 17.125 -13.695 61.156 1 22.22 405 LYS A CA 1
ATOM 3156 C C . LYS A 1 405 ? 17.828 -12.844 62.219 1 22.22 405 LYS A C 1
ATOM 3158 O O . LYS A 1 405 ? 17.688 -11.617 62.219 1 22.22 405 LYS A O 1
ATOM 3163 N N . THR A 1 406 ? 18.359 -13.492 63.156 1 21.66 406 THR A N 1
ATOM 3164 C CA . THR A 1 406 ? 19.094 -13.211 64.375 1 21.66 406 THR A CA 1
ATOM 3165 C C . THR A 1 406 ? 20.469 -12.633 64.062 1 21.66 406 THR A C 1
ATOM 3167 O O . THR A 1 406 ? 21.219 -13.188 63.25 1 21.66 406 THR A O 1
ATOM 3170 N N . GLY A 1 407 ? 20.734 -11.367 64.188 1 21.61 407 GLY A N 1
ATOM 3171 C CA . GLY A 1 407 ? 21.938 -10.562 64 1 21.61 407 GLY A CA 1
ATOM 3172 C C . GLY A 1 407 ? 23.125 -11.109 64.75 1 21.61 407 GLY A C 1
ATOM 3173 O O . GLY A 1 407 ? 24.109 -10.398 65 1 21.61 407 GLY A O 1
ATOM 3174 N N . GLY A 1 408 ? 23.219 -12.375 65.188 1 20.66 408 GLY A N 1
ATOM 3175 C CA . GLY A 1 408 ? 24.312 -12.336 66.188 1 20.66 408 GLY A CA 1
ATOM 3176 C C . GLY A 1 408 ? 25.609 -11.836 65.562 1 20.66 408 GLY A C 1
ATOM 3177 O O . GLY A 1 408 ? 25.922 -10.648 65.625 1 20.66 408 GLY A O 1
ATOM 3178 N N . ASP A 1 409 ? 26.656 -12.648 65.5 1 24.2 409 ASP A N 1
ATOM 3179 C CA . ASP A 1 409 ? 28.062 -12.438 65.812 1 24.2 409 ASP A CA 1
ATOM 3180 C C . ASP A 1 409 ? 28.781 -11.742 64.625 1 24.2 409 ASP A C 1
ATOM 3182 O O . ASP A 1 409 ? 28.297 -11.734 63.5 1 24.2 409 ASP A O 1
ATOM 3186 N N . GLY A 1 410 ? 30.109 -11.242 64.75 1 24.8 410 GLY A N 1
ATOM 3187 C CA . GLY A 1 410 ? 31.078 -10.258 64.25 1 24.8 410 GLY A CA 1
ATOM 3188 C C . GLY A 1 410 ? 31.484 -10.492 62.844 1 24.8 410 GLY A C 1
ATOM 3189 O O . GLY A 1 410 ? 31.984 -9.586 62.188 1 24.8 410 GLY A O 1
ATOM 3190 N N . GLY A 1 411 ? 31.812 -11.773 62.5 1 27.03 411 GLY A N 1
ATOM 3191 C CA . GLY A 1 411 ? 32.906 -11.961 61.562 1 27.03 411 GLY A CA 1
ATOM 3192 C C . GLY A 1 411 ? 32.531 -11.547 60.156 1 27.03 411 GLY A C 1
ATOM 3193 O O . GLY A 1 411 ? 31.359 -11.391 59.812 1 27.03 411 GLY A O 1
ATOM 3194 N N . PRO A 1 412 ? 33.469 -10.891 59.25 1 30.06 412 PRO A N 1
ATOM 3195 C CA . PRO A 1 412 ? 33.219 -10.125 58.031 1 30.06 412 PRO A CA 1
ATOM 3196 C C . PRO A 1 412 ? 32.375 -10.898 57.031 1 30.06 412 PRO A C 1
ATOM 3198 O O . PRO A 1 412 ? 32.812 -11.922 56.5 1 30.06 412 PRO A O 1
ATOM 3201 N N . SER A 1 413 ? 31.078 -11.289 57.406 1 24.22 413 SER A N 1
ATOM 3202 C CA . SER A 1 413 ? 30.297 -12.359 56.781 1 24.22 413 SER A CA 1
ATOM 3203 C C . SER A 1 413 ? 29.953 -12.039 55.344 1 24.22 413 SER A C 1
ATOM 3205 O O . SER A 1 413 ? 29.625 -10.898 55.031 1 24.22 413 SER A O 1
ATOM 3207 N N . MET A 1 414 ? 30.5 -12.82 54.312 1 24.34 414 MET A N 1
ATOM 3208 C CA . MET A 1 414 ? 30.344 -12.922 52.844 1 24.34 414 MET A CA 1
ATOM 3209 C C . MET A 1 414 ? 28.875 -12.898 52.469 1 24.34 414 MET A C 1
ATOM 3211 O O . MET A 1 414 ? 28.141 -13.859 52.688 1 24.34 414 MET A O 1
ATOM 3215 N N . GLY A 1 415 ? 28.078 -11.844 52.719 1 23.75 415 GLY A N 1
ATOM 3216 C CA . GLY A 1 415 ? 26.641 -11.68 52.562 1 23.75 415 GLY A CA 1
ATOM 3217 C C . GLY A 1 415 ? 26.141 -11.992 51.156 1 23.75 415 GLY A C 1
ATOM 3218 O O . GLY A 1 415 ? 26.406 -11.242 50.219 1 23.75 415 GLY A O 1
ATOM 3219 N N . ASN A 1 416 ? 26.203 -13.32 50.781 1 24.08 416 ASN A N 1
ATOM 3220 C CA . ASN A 1 416 ? 25.656 -13.727 49.469 1 24.08 416 ASN A CA 1
ATOM 3221 C C . ASN A 1 416 ? 24.172 -13.375 49.375 1 24.08 416 ASN A C 1
ATOM 3223 O O . ASN A 1 416 ? 23.344 -13.93 50.094 1 24.08 416 ASN A O 1
ATOM 3227 N N . LYS A 1 417 ? 23.688 -12.133 49.312 1 27.33 417 LYS A N 1
ATOM 3228 C CA . LYS A 1 417 ? 22.328 -11.664 49.094 1 27.33 417 LYS A CA 1
ATOM 3229 C C . LYS A 1 417 ? 21.656 -12.43 47.969 1 27.33 417 LYS A C 1
ATOM 3231 O O . LYS A 1 417 ? 22.016 -12.273 46.781 1 27.33 417 LYS A O 1
ATOM 3236 N N . GLY A 1 418 ? 21.391 -13.734 48.125 1 26.44 418 GLY A N 1
ATOM 3237 C CA . GLY A 1 418 ? 20.641 -14.477 47.125 1 26.44 418 GLY A CA 1
ATOM 3238 C C . GLY A 1 418 ? 19.312 -13.836 46.75 1 26.44 418 GLY A C 1
ATOM 3239 O O . GLY A 1 418 ? 18.5 -13.531 47.625 1 26.44 418 GLY A O 1
ATOM 3240 N N . GLY A 1 419 ? 19.219 -12.805 45.875 1 29.78 419 GLY A N 1
ATOM 3241 C CA . GLY A 1 419 ? 18.047 -12.227 45.25 1 29.78 419 GLY A CA 1
ATOM 3242 C C . GLY A 1 419 ? 16.953 -13.25 44.969 1 29.78 419 GLY A C 1
ATOM 3243 O O . GLY A 1 419 ? 17.219 -14.305 44.406 1 29.78 419 GLY A O 1
ATOM 3244 N N . GLN A 1 420 ? 16.047 -13.445 45.938 1 30.8 420 GLN A N 1
ATOM 3245 C CA . GLN A 1 420 ? 14.859 -14.281 45.812 1 30.8 420 GLN A CA 1
ATOM 3246 C C . GLN A 1 420 ? 14.156 -14.039 44.469 1 30.8 420 GLN A C 1
ATOM 3248 O O . GLN A 1 420 ? 13.688 -12.93 44.219 1 30.8 420 GLN A O 1
ATOM 3253 N N . GLU A 1 421 ? 14.656 -14.555 43.344 1 37.16 421 GLU A N 1
ATOM 3254 C CA . GLU A 1 421 ? 14.023 -14.594 42.031 1 37.16 421 GLU A CA 1
ATOM 3255 C C . GLU A 1 421 ? 12.523 -14.844 42.156 1 37.16 421 GLU A C 1
ATOM 3257 O O . GLU A 1 421 ? 12.102 -15.844 42.75 1 37.16 421 GLU A O 1
ATOM 3262 N N . LYS A 1 422 ? 11.773 -13.852 42.219 1 45.16 422 LYS A N 1
ATOM 3263 C CA . LYS A 1 422 ? 10.32 -13.914 42.156 1 45.16 422 LYS A CA 1
ATOM 3264 C C . LYS A 1 422 ? 9.867 -15 41.156 1 45.16 422 LYS A C 1
ATOM 3266 O O . LYS A 1 422 ? 10.242 -14.984 40 1 45.16 422 LYS A O 1
ATOM 3271 N N . ARG A 1 423 ? 9.359 -16.125 41.656 1 47.75 423 ARG A N 1
ATOM 3272 C CA . ARG A 1 423 ? 9.078 -17.391 40.969 1 47.75 423 ARG A CA 1
ATOM 3273 C C . ARG A 1 423 ? 7.953 -17.234 39.938 1 47.75 423 ARG A C 1
ATOM 3275 O O . ARG A 1 423 ? 7.969 -17.875 38.906 1 47.75 423 ARG A O 1
ATOM 3282 N N . VAL A 1 424 ? 6.766 -16.547 40.281 1 44.97 424 VAL A N 1
ATOM 3283 C CA . VAL A 1 424 ? 5.699 -16.266 39.344 1 44.97 424 VAL A CA 1
ATOM 3284 C C . VAL A 1 424 ? 5.582 -14.758 39.125 1 44.97 424 VAL A C 1
ATOM 3286 O O . VAL A 1 424 ? 5.551 -13.984 40.062 1 44.97 424 VAL A O 1
ATOM 3289 N N . LEU A 1 425 ? 5.855 -14.281 37.938 1 56.94 425 LEU A N 1
ATOM 3290 C CA . LEU A 1 425 ? 5.703 -12.898 37.5 1 56.94 425 LEU A CA 1
ATOM 3291 C C . LEU A 1 425 ? 4.461 -12.742 36.625 1 56.94 425 LEU A C 1
ATOM 3293 O O . LEU A 1 425 ? 4.238 -13.531 35.719 1 56.94 425 LEU A O 1
ATOM 3297 N N . ILE A 1 426 ? 3.355 -12.039 37.125 1 52.34 426 ILE A N 1
ATOM 3298 C CA . ILE A 1 426 ? 2.232 -11.664 36.25 1 52.34 426 ILE A CA 1
ATOM 3299 C C . ILE A 1 426 ? 2.562 -10.375 35.5 1 52.34 426 ILE A C 1
ATOM 3301 O O . ILE A 1 426 ? 2.953 -9.383 36.125 1 52.34 426 ILE A O 1
ATOM 3305 N N . SER A 1 427 ? 2.648 -10.438 34.312 1 63.78 427 SER A N 1
ATOM 3306 C CA . SER A 1 427 ? 2.912 -9.289 33.438 1 63.78 427 SER A CA 1
ATOM 3307 C C . SER A 1 427 ? 1.825 -9.133 32.375 1 63.78 427 SER A C 1
ATOM 3309 O O . SER A 1 427 ? 0.995 -10.023 32.188 1 63.78 427 SER A O 1
ATOM 3311 N N . GLU A 1 428 ? 1.554 -8.07 31.781 1 57.97 428 GLU A N 1
ATOM 3312 C CA . GLU A 1 428 ? 0.704 -7.738 30.641 1 57.97 428 GLU A CA 1
ATOM 3313 C C . GLU A 1 428 ? -0.774 -7.832 31.016 1 57.97 428 GLU A C 1
ATOM 3315 O O . GLU A 1 428 ? -1.542 -8.531 30.344 1 57.97 428 GLU A O 1
ATOM 3320 N N . ILE A 1 429 ? -1.035 -7.316 32.188 1 52.88 429 ILE A N 1
ATOM 3321 C CA . ILE A 1 429 ? -2.408 -7.297 32.656 1 52.88 429 ILE A CA 1
ATOM 3322 C C . ILE A 1 429 ? -3.211 -6.234 31.922 1 52.88 429 ILE A C 1
ATOM 3324 O O . ILE A 1 429 ? -2.809 -5.07 31.859 1 52.88 429 ILE A O 1
ATOM 3328 N N . THR A 1 430 ? -4.105 -6.707 31.094 1 55.94 430 THR A N 1
ATOM 3329 C CA . THR A 1 430 ? -5.07 -5.801 30.469 1 55.94 430 THR A CA 1
ATOM 3330 C C . THR A 1 430 ? -6.441 -5.949 31.125 1 55.94 430 THR A C 1
ATOM 3332 O O . THR A 1 430 ? -6.602 -6.711 32.094 1 55.94 430 THR A O 1
ATOM 3335 N N . ALA A 1 431 ? -7.523 -5.293 30.609 1 58.91 431 ALA A N 1
ATOM 3336 C CA . ALA A 1 431 ? -8.891 -5.352 31.125 1 58.91 431 ALA A CA 1
ATOM 3337 C C . ALA A 1 431 ? -9.484 -6.746 30.953 1 58.91 431 ALA A C 1
ATOM 3339 O O . ALA A 1 431 ? -10.398 -7.137 31.672 1 58.91 431 ALA A O 1
ATOM 3340 N N . SER A 1 432 ? -8.875 -7.461 30.016 1 57.12 432 SER A N 1
ATOM 3341 C CA . SER A 1 432 ? -9.477 -8.75 29.703 1 57.12 432 SER A CA 1
ATOM 3342 C C . SER A 1 432 ? -8.422 -9.859 29.656 1 57.12 432 SER A C 1
ATOM 3344 O O . SER A 1 432 ? -8.758 -11.031 29.469 1 57.12 432 SER A O 1
ATOM 3346 N N . THR A 1 433 ? -7.059 -9.477 29.812 1 65 433 THR A N 1
ATOM 3347 C CA . THR A 1 433 ? -6.039 -10.516 29.703 1 65 433 THR A CA 1
ATOM 3348 C C . THR A 1 433 ? -4.914 -10.266 30.703 1 65 433 THR A C 1
ATOM 3350 O O . THR A 1 433 ? -4.656 -9.125 31.094 1 65 433 THR A O 1
ATOM 3353 N N . ALA A 1 434 ? -4.379 -11.242 31.438 1 63.69 434 ALA A N 1
ATOM 3354 C CA . ALA A 1 434 ? -3.145 -11.172 32.219 1 63.69 434 ALA A CA 1
ATOM 3355 C C . ALA A 1 434 ? -2.188 -12.297 31.828 1 63.69 434 ALA A C 1
ATOM 3357 O O . ALA A 1 434 ? -2.611 -13.438 31.609 1 63.69 434 ALA A O 1
ATOM 3358 N N . LEU A 1 435 ? -0.888 -11.953 31.547 1 67.44 435 LEU A N 1
ATOM 3359 C CA . LEU A 1 435 ? 0.181 -12.922 31.328 1 67.44 435 LEU A CA 1
ATOM 3360 C C . LEU A 1 435 ? 0.848 -13.305 32.625 1 67.44 435 LEU A C 1
ATOM 3362 O O . LEU A 1 435 ? 1.354 -12.438 33.344 1 67.44 435 LEU A O 1
ATOM 3366 N N . VAL A 1 436 ? 0.782 -14.508 33.062 1 61.5 436 VAL A N 1
ATOM 3367 C CA . VAL A 1 436 ? 1.424 -15.047 34.25 1 61.5 436 VAL A CA 1
ATOM 3368 C C . VAL A 1 436 ? 2.697 -15.789 33.875 1 61.5 436 VAL A C 1
ATOM 3370 O O . VAL A 1 436 ? 2.656 -16.719 33.062 1 61.5 436 VAL A O 1
ATOM 3373 N N . LYS A 1 437 ? 3.883 -15.281 34.188 1 63.5 437 LYS A N 1
ATOM 3374 C CA . LYS A 1 437 ? 5.184 -15.914 34 1 63.5 437 LYS A CA 1
ATOM 3375 C C . LYS A 1 437 ? 5.68 -16.547 35.312 1 63.5 437 LYS A C 1
ATOM 3377 O O . LYS A 1 437 ? 5.59 -15.945 36.375 1 63.5 437 LYS A O 1
ATOM 3382 N N . PHE A 1 438 ? 6.012 -17.844 35.375 1 55.91 438 PHE A N 1
ATOM 3383 C CA . PHE A 1 438 ? 6.527 -18.469 36.594 1 55.91 438 PHE A CA 1
ATOM 3384 C C . PHE A 1 438 ? 7.812 -19.234 36.312 1 55.91 438 PHE A C 1
ATOM 3386 O O . PHE A 1 438 ? 7.996 -19.766 35.219 1 55.91 438 PHE A O 1
ATOM 3393 N N . ASN A 1 439 ? 9.016 -18.828 36.781 1 48.03 439 ASN A N 1
ATOM 3394 C CA . ASN A 1 439 ? 10.328 -19.469 36.656 1 48.03 439 ASN A CA 1
ATOM 3395 C C . ASN A 1 439 ? 10.5 -20.578 37.688 1 48.03 439 ASN A C 1
ATOM 3397 O O . ASN A 1 439 ? 10.523 -20.312 38.906 1 48.03 439 ASN A O 1
ATOM 3401 N N . PHE A 1 440 ? 10.234 -21.859 37.344 1 41.84 440 PHE A N 1
ATOM 3402 C CA . PHE A 1 440 ? 10.422 -22.984 38.25 1 41.84 440 PHE A CA 1
ATOM 3403 C C . PHE A 1 440 ? 11.891 -23.375 38.344 1 41.84 440 PHE A C 1
ATOM 3405 O O . PHE A 1 440 ? 12.391 -24.094 37.469 1 41.84 440 PHE A O 1
ATOM 3412 N N . GLN A 1 441 ? 12.836 -22.625 38.531 1 42.03 441 GLN A N 1
ATOM 3413 C CA . GLN A 1 441 ? 14.172 -23.203 38.562 1 42.03 441 GLN A CA 1
ATOM 3414 C C . GLN A 1 441 ? 14.203 -24.453 39.469 1 42.03 441 GLN A C 1
ATOM 3416 O O . GLN A 1 441 ? 15.016 -25.344 39.25 1 42.03 441 GLN A O 1
ATOM 3421 N N . ARG A 1 442 ? 13.734 -24.406 40.656 1 38.81 442 ARG A N 1
ATOM 3422 C CA . ARG A 1 442 ? 13.945 -25.562 41.531 1 38.81 442 ARG A CA 1
ATOM 3423 C C . ARG A 1 442 ? 12.781 -26.547 41.406 1 38.81 442 ARG A C 1
ATOM 3425 O O . ARG A 1 442 ? 11.617 -26.141 41.406 1 38.81 442 ARG A O 1
ATOM 3432 N N . ASN A 1 443 ? 13.008 -27.734 40.688 1 38.31 443 ASN A N 1
ATOM 3433 C CA . ASN A 1 443 ? 12.125 -28.891 40.688 1 38.31 443 ASN A CA 1
ATOM 3434 C C . ASN A 1 443 ? 11.523 -29.156 42.062 1 38.31 443 ASN A C 1
ATOM 3436 O O . ASN A 1 443 ? 12.25 -29.484 43 1 38.31 443 ASN A O 1
ATOM 3440 N N . ILE A 1 444 ? 10.695 -28.266 42.5 1 38.44 444 ILE A N 1
ATOM 3441 C CA . ILE A 1 444 ? 10.125 -28.703 43.781 1 38.44 444 ILE A CA 1
ATOM 3442 C C . ILE A 1 444 ? 9.453 -30.062 43.594 1 38.44 444 ILE A C 1
ATOM 3444 O O . ILE A 1 444 ? 8.477 -30.188 42.844 1 38.44 444 ILE A O 1
ATOM 3448 N N . PRO A 1 445 ? 10.148 -31.141 44 1 39.22 445 PRO A N 1
ATOM 3449 C CA . PRO A 1 445 ? 9.625 -32.5 43.969 1 39.22 445 PRO A CA 1
ATOM 3450 C C . PRO A 1 445 ? 8.25 -32.625 44.625 1 39.22 445 PRO A C 1
ATOM 3452 O O . PRO A 1 445 ? 7.988 -31.984 45.656 1 39.22 445 PRO A O 1
ATOM 3455 N N . GLY A 1 446 ? 7.133 -33.062 43.938 1 37.59 446 GLY A N 1
ATOM 3456 C CA . GLY A 1 446 ? 5.797 -33.344 44.406 1 37.59 446 GLY A CA 1
ATOM 3457 C C . GLY A 1 446 ? 4.727 -32.469 43.812 1 37.59 446 GLY A C 1
ATOM 3458 O O . GLY A 1 446 ? 3.568 -32.5 44.219 1 37.59 446 GLY A O 1
ATOM 3459 N N . ILE A 1 447 ? 5.188 -31.406 43.094 1 36.59 447 ILE A N 1
ATOM 3460 C CA . ILE A 1 447 ? 4.117 -30.594 42.531 1 36.59 447 ILE A CA 1
ATOM 3461 C C . ILE A 1 447 ? 3.514 -31.328 41.312 1 36.59 447 ILE A C 1
ATOM 3463 O O . ILE A 1 447 ? 4.207 -31.594 40.344 1 36.59 447 ILE A O 1
ATOM 3467 N N . ARG A 1 448 ? 2.369 -32.031 41.375 1 35.59 448 ARG A N 1
ATOM 3468 C CA . ARG A 1 448 ? 1.74 -32.812 40.312 1 35.59 448 ARG A CA 1
ATOM 3469 C C . ARG A 1 448 ? 0.763 -31.953 39.531 1 35.59 448 ARG A C 1
ATOM 3471 O O . ARG A 1 448 ? 0.507 -32.25 38.344 1 35.59 448 ARG A O 1
ATOM 3478 N N . MET A 1 449 ? -0.111 -31.062 40.125 1 36.56 449 MET A N 1
ATOM 3479 C CA . MET A 1 449 ? -1.159 -30.375 39.375 1 36.56 449 MET A CA 1
ATOM 3480 C C . MET A 1 449 ? -1.145 -28.875 39.656 1 36.56 449 MET A C 1
ATOM 3482 O O . MET A 1 449 ? -0.728 -28.469 40.75 1 36.56 449 MET A O 1
ATOM 3486 N N . PHE A 1 450 ? -1.084 -27.984 38.688 1 36.19 450 PHE A N 1
ATOM 3487 C CA . PHE A 1 450 ? -1.313 -26.547 38.812 1 36.19 450 PHE A CA 1
ATOM 3488 C C . PHE A 1 450 ? -2.793 -26.219 38.625 1 36.19 450 PHE A C 1
ATOM 3490 O O . PHE A 1 450 ? -3.465 -26.781 37.781 1 36.19 450 PHE A O 1
ATOM 3497 N N . GLN A 1 451 ? -3.561 -25.641 39.719 1 40.78 451 GLN A N 1
ATOM 3498 C CA . GLN A 1 451 ? -4.961 -25.234 39.656 1 40.78 451 GLN A CA 1
ATOM 3499 C C . GLN A 1 451 ? -5.094 -23.719 39.562 1 40.78 451 GLN A C 1
ATOM 3501 O O . GLN A 1 451 ? -4.426 -23 40.312 1 40.78 451 GLN A O 1
ATOM 3506 N N . VAL A 1 452 ? -5.578 -23.109 38.531 1 40.91 452 VAL A N 1
ATOM 3507 C CA . VAL A 1 452 ? -5.949 -21.703 38.344 1 40.91 452 VAL A CA 1
ATOM 3508 C C . VAL A 1 452 ? -7.43 -21.531 38.688 1 40.91 452 VAL A C 1
ATOM 3510 O O . VAL A 1 452 ? -8.289 -22.203 38.125 1 40.91 452 VAL A O 1
ATOM 3513 N N . GLN A 1 453 ? -7.734 -20.812 39.938 1 40.22 453 GLN A N 1
ATOM 3514 C CA . GLN A 1 453 ? -9.102 -20.594 40.406 1 40.22 453 GLN A CA 1
ATOM 3515 C C . GLN A 1 453 ? -9.516 -19.141 40.25 1 40.22 453 GLN A C 1
ATOM 3517 O O . GLN A 1 453 ? -8.734 -18.234 40.562 1 40.22 453 GLN A O 1
ATOM 3522 N N . TYR A 1 454 ? -10.531 -18.875 39.375 1 36.25 454 TYR A N 1
ATOM 3523 C CA . TYR A 1 454 ? -11.234 -17.594 39.219 1 36.25 454 TYR A CA 1
ATOM 3524 C C . TYR A 1 454 ? -12.43 -17.531 40.188 1 36.25 454 TYR A C 1
ATOM 3526 O O . TYR A 1 454 ? -13.32 -18.375 40.125 1 36.25 454 TYR A O 1
ATOM 3534 N N . ASN A 1 455 ? -12.234 -16.688 41.281 1 36.16 455 ASN A N 1
ATOM 3535 C CA . ASN A 1 455 ? -13.344 -16.484 42.219 1 36.16 455 ASN A CA 1
ATOM 3536 C C . ASN A 1 455 ? -14.156 -15.25 41.844 1 36.16 455 ASN A C 1
ATOM 3538 O O . ASN A 1 455 ? -13.625 -14.141 41.812 1 36.16 455 ASN A O 1
ATOM 3542 N N . GLY A 1 456 ? -15.227 -15.406 41 1 33.53 456 GLY A N 1
ATOM 3543 C CA . GLY A 1 456 ? -16.172 -14.32 40.781 1 33.53 456 GLY A CA 1
ATOM 3544 C C . GLY A 1 456 ? -16.922 -13.914 42.031 1 33.53 456 GLY A C 1
ATOM 3545 O O . GLY A 1 456 ? -16.859 -14.617 43.062 1 33.53 456 GLY A O 1
ATOM 3546 N N . THR A 1 457 ? -17.219 -12.617 42.188 1 37.31 457 THR A N 1
ATOM 3547 C CA . THR A 1 457 ? -17.984 -12.18 43.344 1 37.31 457 THR A CA 1
ATOM 3548 C C . THR A 1 457 ? -19.094 -13.18 43.656 1 37.31 457 THR A C 1
ATOM 3550 O O . THR A 1 457 ? -19.453 -13.383 44.812 1 37.31 457 THR A O 1
ATOM 3553 N N . TYR A 1 458 ? -19.906 -13.453 42.625 1 35.34 458 TYR A N 1
ATOM 3554 C CA . TYR A 1 458 ? -20.953 -14.43 42.938 1 35.34 458 TYR A CA 1
ATOM 3555 C C . TYR A 1 458 ? -20.406 -15.852 42.812 1 35.34 458 TYR A C 1
ATOM 3557 O O . TYR A 1 458 ? -19.688 -16.172 41.875 1 35.34 458 TYR A O 1
ATOM 3565 N N . ASP A 1 459 ? -20.297 -16.562 43.969 1 37.66 459 ASP A N 1
ATOM 3566 C CA . ASP A 1 459 ? -19.953 -17.906 44.438 1 37.66 459 ASP A CA 1
ATOM 3567 C C . ASP A 1 459 ? -19.344 -18.734 43.312 1 37.66 459 ASP A C 1
ATOM 3569 O O . ASP A 1 459 ? -19.188 -19.953 43.469 1 37.66 459 ASP A O 1
ATOM 3573 N N . ASP A 1 460 ? -19.25 -18.156 42.031 1 37.25 460 ASP A N 1
ATOM 3574 C CA . ASP A 1 460 ? -18.812 -19.141 41.031 1 37.25 460 ASP A CA 1
ATOM 3575 C C . ASP A 1 460 ? -17.297 -19.094 40.875 1 37.25 460 ASP A C 1
ATOM 3577 O O . ASP A 1 460 ? -16.703 -18.031 40.75 1 37.25 460 ASP A O 1
ATOM 3581 N N . SER A 1 461 ? -16.469 -19.828 41.625 1 39.09 461 SER A N 1
ATOM 3582 C CA . SER A 1 461 ? -15.023 -20.031 41.5 1 39.09 461 SER A CA 1
ATOM 3583 C C . SER A 1 461 ? -14.688 -20.922 40.312 1 39.09 461 SER A C 1
ATOM 3585 O O . SER A 1 461 ? -15.352 -21.938 40.094 1 39.09 461 SER A O 1
ATOM 3587 N N . LEU A 1 462 ? -14.227 -20.375 39.219 1 37.56 462 LEU A N 1
ATOM 3588 C CA . LEU A 1 462 ? -13.758 -21.234 38.156 1 37.56 462 LEU A CA 1
ATOM 3589 C C . LEU A 1 462 ? -12.336 -21.719 38.406 1 37.56 462 LEU A C 1
ATOM 3591 O O . LEU A 1 462 ? -11.461 -20.922 38.75 1 37.56 462 LEU A O 1
ATOM 3595 N N . VAL A 1 463 ? -12.133 -22.953 38.844 1 39.44 463 VAL A N 1
ATOM 3596 C CA . VAL A 1 463 ? -10.867 -23.609 39.125 1 39.44 463 VAL A CA 1
ATOM 3597 C C . VAL A 1 463 ? -10.359 -24.344 37.906 1 39.44 463 VAL A C 1
ATOM 3599 O O . VAL A 1 463 ? -11.086 -25.156 37.312 1 39.44 463 VAL A O 1
ATOM 3602 N N . TYR A 1 464 ? -9.352 -23.812 37.25 1 37.62 464 TYR A N 1
ATOM 3603 C CA . TYR A 1 464 ? -8.711 -24.625 36.219 1 37.62 464 TYR A CA 1
ATOM 3604 C C . TYR A 1 464 ? -7.48 -25.328 36.781 1 37.62 464 TYR A C 1
ATOM 3606 O O . TYR A 1 464 ? -6.664 -24.734 37.469 1 37.62 464 TYR A O 1
ATOM 3614 N N . ARG A 1 465 ? -7.363 -26.719 36.688 1 40.47 465 ARG A N 1
ATOM 3615 C CA . ARG A 1 465 ? -6.258 -27.578 37.094 1 40.47 465 ARG A CA 1
ATOM 3616 C C . ARG A 1 465 ? -5.359 -27.922 35.938 1 40.47 465 ARG A C 1
ATOM 3618 O O . ARG A 1 465 ? -5.844 -28.172 34.812 1 40.47 465 ARG A O 1
ATOM 3625 N N . MET B 1 1 ? -57.281 35.781 -29.656 1 65.75 1 MET B N 1
ATOM 3626 C CA . MET B 1 1 ? -56.625 36.125 -28.406 1 65.75 1 MET B CA 1
ATOM 3627 C C . MET B 1 1 ? -56.438 34.938 -27.5 1 65.75 1 MET B C 1
ATOM 3629 O O . MET B 1 1 ? -55.375 34.75 -26.891 1 65.75 1 MET B O 1
ATOM 3633 N N . GLU B 1 2 ? -57.312 34.031 -27.547 1 81.56 2 GLU B N 1
ATOM 3634 C CA . GLU B 1 2 ? -57.281 32.844 -26.703 1 81.56 2 GLU B CA 1
ATOM 3635 C C . GLU B 1 2 ? -56.25 31.844 -27.188 1 81.56 2 GLU B C 1
ATOM 3637 O O . GLU B 1 2 ? -55.531 31.234 -26.391 1 81.56 2 GLU B O 1
ATOM 3642 N N . THR B 1 3 ? -56.094 31.734 -28.469 1 83 3 THR B N 1
ATOM 3643 C CA . THR B 1 3 ? -55.125 30.797 -29.016 1 83 3 THR B CA 1
ATOM 3644 C C . THR B 1 3 ? -53.719 31.281 -28.781 1 83 3 THR B C 1
ATOM 3646 O O . THR B 1 3 ? -52.812 30.5 -28.5 1 83 3 THR B O 1
ATOM 3649 N N . LEU B 1 4 ? -53.531 32.594 -28.797 1 78 4 LEU B N 1
ATOM 3650 C CA . LEU B 1 4 ? -52.219 33.188 -28.547 1 78 4 LEU B CA 1
ATOM 3651 C C . LEU B 1 4 ? -51.812 33.031 -27.094 1 78 4 LEU B C 1
ATOM 3653 O O . LEU B 1 4 ? -50.625 32.781 -26.781 1 78 4 LEU B O 1
ATOM 3657 N N . LEU B 1 5 ? -52.812 33.062 -26.219 1 77.69 5 LEU B N 1
ATOM 3658 C CA . LEU B 1 5 ? -52.562 32.938 -24.797 1 77.69 5 LEU B CA 1
ATOM 3659 C C . LEU B 1 5 ? -52.156 31.484 -24.453 1 77.69 5 LEU B C 1
ATOM 3661 O O . LEU B 1 5 ? -51.281 31.266 -23.625 1 77.69 5 LEU B O 1
ATOM 3665 N N . VAL B 1 6 ? -52.75 30.531 -25.141 1 80.06 6 VAL B N 1
ATOM 3666 C CA . VAL B 1 6 ? -52.438 29.125 -24.922 1 80.06 6 VAL B CA 1
ATOM 3667 C C . VAL B 1 6 ? -51 28.828 -25.422 1 80.06 6 VAL B C 1
ATOM 3669 O O . VAL B 1 6 ? -50.25 28.125 -24.766 1 80.06 6 VAL B O 1
ATOM 3672 N N . TYR B 1 7 ? -50.656 29.438 -26.547 1 77.88 7 TYR B N 1
ATOM 3673 C CA . TYR B 1 7 ? -49.312 29.25 -27.094 1 77.88 7 TYR B CA 1
ATOM 3674 C C . TYR B 1 7 ? -48.25 29.875 -26.172 1 77.88 7 TYR B C 1
ATOM 3676 O O . TYR B 1 7 ? -47.188 29.297 -25.953 1 77.88 7 TYR B O 1
ATOM 3684 N N . LEU B 1 8 ? -48.625 30.969 -25.609 1 77.88 8 LEU B N 1
ATOM 3685 C CA . LEU B 1 8 ? -47.688 31.641 -24.703 1 77.88 8 LEU B CA 1
ATOM 3686 C C . LEU B 1 8 ? -47.531 30.875 -23.406 1 77.88 8 LEU B C 1
ATOM 3688 O O . LEU B 1 8 ? -46.438 30.766 -22.859 1 77.88 8 LEU B O 1
ATOM 3692 N N . MET B 1 9 ? -48.562 30.234 -22.984 1 77.94 9 MET B N 1
ATOM 3693 C CA . MET B 1 9 ? -48.5 29.438 -21.766 1 77.94 9 MET B CA 1
ATOM 3694 C C . MET B 1 9 ? -47.688 28.172 -21.969 1 77.94 9 MET B C 1
ATOM 3696 O O . MET B 1 9 ? -46.938 27.766 -21.094 1 77.94 9 MET B O 1
ATOM 3700 N N . VAL B 1 10 ? -47.781 27.562 -23.109 1 76.38 10 VAL B N 1
ATOM 3701 C CA . VAL B 1 10 ? -47.031 26.359 -23.422 1 76.38 10 VAL B CA 1
ATOM 3702 C C . VAL B 1 10 ? -45.531 26.703 -23.531 1 76.38 10 VAL B C 1
ATOM 3704 O O . VAL B 1 10 ? -44.688 25.953 -23.078 1 76.38 10 VAL B O 1
ATOM 3707 N N . VAL B 1 11 ? -45.25 27.859 -24.109 1 73.75 11 VAL B N 1
ATOM 3708 C CA . VAL B 1 11 ? -43.875 28.297 -24.25 1 73.75 11 VAL B CA 1
ATOM 3709 C C . VAL B 1 11 ? -43.281 28.594 -22.875 1 73.75 11 VAL B C 1
ATOM 3711 O O . VAL B 1 11 ? -42.156 28.234 -22.578 1 73.75 11 VAL B O 1
ATOM 3714 N N . VAL B 1 12 ? -44.094 29.219 -22.078 1 69.56 12 VAL B N 1
ATOM 3715 C CA . VAL B 1 12 ? -43.625 29.547 -20.734 1 69.56 12 VAL B CA 1
ATOM 3716 C C . VAL B 1 12 ? -43.438 28.266 -19.938 1 69.56 12 VAL B C 1
ATOM 3718 O O . VAL B 1 12 ? -42.438 28.141 -19.203 1 69.56 12 VAL B O 1
ATOM 3721 N N . MET B 1 13 ? -44.344 27.344 -20.094 1 64.88 13 MET B N 1
ATOM 3722 C CA . MET B 1 13 ? -44.219 26.062 -19.406 1 64.88 13 MET B CA 1
ATOM 3723 C C . MET B 1 13 ? -43 25.297 -19.922 1 64.88 13 MET B C 1
ATOM 3725 O O . MET B 1 13 ? -42.312 24.641 -19.156 1 64.88 13 MET B O 1
ATOM 3729 N N . ALA B 1 14 ? -42.844 25.312 -21.219 1 63.81 14 ALA B N 1
ATOM 3730 C CA . ALA B 1 14 ? -41.656 24.672 -21.812 1 63.81 14 ALA B CA 1
ATOM 3731 C C . ALA B 1 14 ? -40.375 25.328 -21.328 1 63.81 14 ALA B C 1
ATOM 3733 O O . ALA B 1 14 ? -39.375 24.641 -21.078 1 63.81 14 ALA B O 1
ATOM 3734 N N . LEU B 1 15 ? -40.344 26.641 -21.328 1 60.59 15 LEU B N 1
ATOM 3735 C CA . LEU B 1 15 ? -39.188 27.359 -20.828 1 60.59 15 LEU B CA 1
ATOM 3736 C C . LEU B 1 15 ? -38.969 27.062 -19.344 1 60.59 15 LEU B C 1
ATOM 3738 O O . LEU B 1 15 ? -37.812 26.984 -18.891 1 60.59 15 LEU B O 1
ATOM 3742 N N . LYS B 1 16 ? -40.031 27.047 -18.688 1 53.19 16 LYS B N 1
ATOM 3743 C CA . LYS B 1 16 ? -39.906 26.719 -17.281 1 53.19 16 LYS B CA 1
ATOM 3744 C C . LYS B 1 16 ? -39.469 25.266 -17.078 1 53.19 16 LYS B C 1
ATOM 3746 O O . LYS B 1 16 ? -38.844 24.938 -16.078 1 53.19 16 LYS B O 1
ATOM 3751 N N . ALA B 1 17 ? -40 24.484 -17.938 1 50.19 17 ALA B N 1
ATOM 3752 C CA . ALA B 1 17 ? -39.531 23.094 -17.859 1 50.19 17 ALA B CA 1
ATOM 3753 C C . ALA B 1 17 ? -38.031 22.984 -18.172 1 50.19 17 ALA B C 1
ATOM 3755 O O . ALA B 1 17 ? -37.5 21.891 -18.219 1 50.19 17 ALA B O 1
ATOM 3756 N N . GLN B 1 18 ? -37.562 23.938 -18.828 1 51.44 18 GLN B N 1
ATOM 3757 C CA . GLN B 1 18 ? -36.125 23.812 -18.891 1 51.44 18 GLN B CA 1
ATOM 3758 C C . GLN B 1 18 ? -35.5 23.641 -17.5 1 51.44 18 GLN B C 1
ATOM 3760 O O . GLN B 1 18 ? -35.469 24.578 -16.703 1 51.44 18 GLN B O 1
ATOM 3765 N N . LYS B 1 19 ? -35.781 22.531 -16.906 1 53.41 19 LYS B N 1
ATOM 3766 C CA . LYS B 1 19 ? -35.219 22.031 -15.656 1 53.41 19 LYS B CA 1
ATOM 3767 C C . LYS B 1 19 ? -33.781 22.562 -15.469 1 53.41 19 LYS B C 1
ATOM 3769 O O . LYS B 1 19 ? -32.938 22.359 -16.328 1 53.41 19 LYS B O 1
ATOM 3774 N N . ILE B 1 20 ? -33.656 23.656 -14.781 1 58.75 20 ILE B N 1
ATOM 3775 C CA . ILE B 1 20 ? -32.406 24.25 -14.359 1 58.75 20 ILE B CA 1
ATOM 3776 C C . ILE B 1 20 ? -31.406 23.141 -14.008 1 58.75 20 ILE B C 1
ATOM 3778 O O . ILE B 1 20 ? -31.656 22.344 -13.102 1 58.75 20 ILE B O 1
ATOM 3782 N N . GLN B 1 21 ? -30.703 22.672 -15.008 1 67.75 21 GLN B N 1
ATOM 3783 C CA . GLN B 1 21 ? -29.562 21.781 -14.797 1 67.75 21 GLN B CA 1
ATOM 3784 C C . GLN B 1 21 ? -28.641 22.328 -13.711 1 67.75 21 GLN B C 1
ATOM 3786 O O . GLN B 1 21 ? -28.203 23.484 -13.781 1 67.75 21 GLN B O 1
ATOM 3791 N N . VAL B 1 22 ? -28.781 21.734 -12.516 1 82.44 22 VAL B N 1
ATOM 3792 C CA . VAL B 1 22 ? -27.875 22.109 -11.43 1 82.44 22 VAL B CA 1
ATOM 3793 C C . VAL B 1 22 ? -26.469 21.578 -11.719 1 82.44 22 VAL B C 1
ATOM 3795 O O . VAL B 1 22 ? -26.297 20.406 -12.031 1 82.44 22 VAL B O 1
ATOM 3798 N N . CYS B 1 23 ? -25.562 22.391 -11.922 1 89.44 23 CYS B N 1
ATOM 3799 C CA . CYS B 1 23 ? -24.156 22.031 -12.125 1 89.44 23 CYS B CA 1
ATOM 3800 C C . CYS B 1 23 ? -23.297 22.562 -10.984 1 89.44 23 CYS B C 1
ATOM 3802 O O . CYS B 1 23 ? -23.281 23.766 -10.711 1 89.44 23 CYS B O 1
ATOM 3804 N N . PRO B 1 24 ? -22.688 21.609 -10.312 1 87.5 24 PRO B N 1
ATOM 3805 C CA . PRO B 1 24 ? -21.812 22.047 -9.219 1 87.5 24 PRO B CA 1
ATOM 3806 C C . PRO B 1 24 ? -20.781 23.078 -9.68 1 87.5 24 PRO B C 1
ATOM 3808 O O . PRO B 1 24 ? -20.375 23.078 -10.844 1 87.5 24 PRO B O 1
ATOM 3811 N N . LYS B 1 25 ? -20.375 23.828 -8.703 1 81.56 25 LYS B N 1
ATOM 3812 C CA . LYS B 1 25 ? -19.406 24.891 -9.008 1 81.56 25 LYS B CA 1
ATOM 3813 C C . LYS B 1 25 ? -18.125 24.312 -9.594 1 81.56 25 LYS B C 1
ATOM 3815 O O . LYS B 1 25 ? -17.609 23.297 -9.102 1 81.56 25 LYS B O 1
ATOM 3820 N N . ARG B 1 26 ? -17.656 24.75 -10.844 1 80.19 26 ARG B N 1
ATOM 3821 C CA . ARG B 1 26 ? -16.391 24.469 -11.531 1 80.19 26 ARG B CA 1
ATOM 3822 C C . ARG B 1 26 ? -16.484 23.172 -12.32 1 80.19 26 ARG B C 1
ATOM 3824 O O . ARG B 1 26 ? -15.555 22.828 -13.055 1 80.19 26 ARG B O 1
ATOM 3831 N N . CYS B 1 27 ? -17.547 22.453 -11.953 1 91.5 27 CYS B N 1
ATOM 3832 C CA . CYS B 1 27 ? -17.734 21.312 -12.836 1 91.5 27 CYS B CA 1
ATOM 3833 C C . CYS B 1 27 ? -18.297 21.766 -14.188 1 91.5 27 CYS B C 1
ATOM 3835 O O . CYS B 1 27 ? -18.75 22.891 -14.328 1 91.5 27 CYS B O 1
ATOM 3837 N N . ILE B 1 28 ? -18.062 20.938 -15.219 1 93.62 28 ILE B N 1
ATOM 3838 C CA . ILE B 1 28 ? -18.609 21.203 -16.547 1 93.62 28 ILE B CA 1
ATOM 3839 C C . ILE B 1 28 ? -19.734 20.219 -16.844 1 93.62 28 ILE B C 1
ATOM 3841 O O . ILE B 1 28 ? -19.531 19 -16.812 1 93.62 28 ILE B O 1
ATOM 3845 N N . CYS B 1 29 ? -20.875 20.781 -16.969 1 92.62 29 CYS B N 1
ATOM 3846 C CA . CYS B 1 29 ? -22.031 19.953 -17.297 1 92.62 29 CYS B CA 1
ATOM 3847 C C . CYS B 1 29 ? -22.438 20.125 -18.75 1 92.62 29 CYS B C 1
ATOM 3849 O O . CYS B 1 29 ? -22.703 21.234 -19.203 1 92.62 29 CYS B O 1
ATOM 3851 N N . GLN B 1 30 ? -22.219 19.047 -19.516 1 91.81 30 GLN B N 1
ATOM 3852 C CA . GLN B 1 30 ? -22.484 19.062 -20.953 1 91.81 30 GLN B CA 1
ATOM 3853 C C . GLN B 1 30 ? -23.625 18.109 -21.312 1 91.81 30 GLN B C 1
ATOM 3855 O O . GLN B 1 30 ? -23.703 17 -20.766 1 91.81 30 GLN B O 1
ATOM 3860 N N . VAL B 1 31 ? -24.562 18.609 -22.047 1 84.38 31 VAL B N 1
ATOM 3861 C CA . VAL B 1 31 ? -25.641 17.766 -22.547 1 84.38 31 VAL B CA 1
ATOM 3862 C C . VAL B 1 31 ? -25.297 17.25 -23.938 1 84.38 31 VAL B C 1
ATOM 3864 O O . VAL B 1 31 ? -25.125 18.031 -24.875 1 84.38 31 VAL B O 1
ATOM 3867 N N . LEU B 1 32 ? -24.5 16.203 -24.078 1 70.38 32 LEU B N 1
ATOM 3868 C CA . LEU B 1 32 ? -24.328 15.57 -25.391 1 70.38 32 LEU B CA 1
ATOM 3869 C C . LEU B 1 32 ? -25.562 14.773 -25.781 1 70.38 32 LEU B C 1
ATOM 3871 O O . LEU B 1 32 ? -25.875 13.75 -25.156 1 70.38 32 LEU B O 1
ATOM 3875 N N . SER B 1 33 ? -26.641 15.273 -26.344 1 65.69 33 SER B N 1
ATOM 3876 C CA . SER B 1 33 ? -27.969 14.758 -26.656 1 65.69 33 SER B CA 1
ATOM 3877 C C . SER B 1 33 ? -27.938 13.258 -26.922 1 65.69 33 SER B C 1
ATOM 3879 O O . SER B 1 33 ? -27.234 12.805 -27.828 1 65.69 33 SER B O 1
ATOM 3881 N N . PRO B 1 34 ? -28.734 12.609 -25.969 1 79.25 34 PRO B N 1
ATOM 3882 C CA . PRO B 1 34 ? -29.625 12.984 -24.859 1 79.25 34 PRO B CA 1
ATOM 3883 C C . PRO B 1 34 ? -29 12.766 -23.484 1 79.25 34 PRO B C 1
ATOM 3885 O O . PRO B 1 34 ? -29.672 12.93 -22.469 1 79.25 34 PRO B O 1
ATOM 3888 N N . ASN B 1 35 ? -27.719 12.539 -23.469 1 88.75 35 ASN B N 1
ATOM 3889 C CA . ASN B 1 35 ? -27.125 12.148 -22.188 1 88.75 35 ASN B CA 1
ATOM 3890 C C . ASN B 1 35 ? -26.406 13.312 -21.531 1 88.75 35 ASN B C 1
ATOM 3892 O O . ASN B 1 35 ? -25.797 14.141 -22.203 1 88.75 35 ASN B O 1
ATOM 3896 N N . LEU B 1 36 ? -26.719 13.445 -20.219 1 92.62 36 LEU B N 1
ATOM 3897 C CA . LEU B 1 36 ? -26.062 14.477 -19.422 1 92.62 36 LEU B CA 1
ATOM 3898 C C . LEU B 1 36 ? -24.734 13.961 -18.859 1 92.62 36 LEU B C 1
ATOM 3900 O O . LEU B 1 36 ? -24.688 12.898 -18.25 1 92.62 36 LEU B O 1
ATOM 3904 N N . ALA B 1 37 ? -23.656 14.625 -19.172 1 95.44 37 ALA B N 1
ATOM 3905 C CA . ALA B 1 37 ? -22.328 14.312 -18.641 1 95.44 37 ALA B CA 1
ATOM 3906 C C . ALA B 1 37 ? -21.844 15.406 -17.688 1 95.44 37 ALA B C 1
ATOM 3908 O O . ALA B 1 37 ? -21.938 16.594 -18 1 95.44 37 ALA B O 1
ATOM 3909 N N . THR B 1 38 ? -21.484 15.055 -16.453 1 96.12 38 THR B N 1
ATOM 3910 C CA . THR B 1 38 ? -20.922 15.977 -15.469 1 96.12 38 THR B CA 1
ATOM 3911 C C . THR B 1 38 ? -19.438 15.711 -15.273 1 96.12 38 THR B C 1
ATOM 3913 O O . THR B 1 38 ? -19.047 14.648 -14.781 1 96.12 38 THR B O 1
ATOM 3916 N N . LEU B 1 39 ? -18.625 16.625 -15.711 1 96.31 39 LEU B N 1
ATOM 3917 C CA . LEU B 1 39 ? -17.172 16.5 -15.664 1 96.31 39 LEU B CA 1
ATOM 3918 C C . LEU B 1 39 ? -16.594 17.344 -14.531 1 96.31 39 LEU B C 1
ATOM 3920 O O . LEU B 1 39 ? -16.578 18.562 -14.609 1 96.31 39 LEU B O 1
ATOM 3924 N N . CYS B 1 40 ? -16.094 16.688 -13.461 1 95 40 CYS B N 1
ATOM 3925 C CA . CYS B 1 40 ? -15.539 17.344 -12.289 1 95 40 CYS B CA 1
ATOM 3926 C C . CYS B 1 40 ? -14.102 16.906 -12.055 1 95 40 CYS B C 1
ATOM 3928 O O . CYS B 1 40 ? -13.648 16.828 -10.906 1 95 40 CYS B O 1
ATOM 3930 N N . ASP B 1 41 ? -13.375 16.609 -13.07 1 93.5 41 ASP B N 1
ATOM 3931 C CA . ASP B 1 41 ? -11.992 16.141 -12.938 1 93.5 41 ASP B CA 1
ATOM 3932 C C . ASP B 1 41 ? -11.047 17.297 -12.633 1 93.5 41 ASP B C 1
ATOM 3934 O O . ASP B 1 41 ? -11.227 18.406 -13.148 1 93.5 41 ASP B O 1
ATOM 3938 N N . LYS B 1 42 ? -10.062 17.078 -11.789 1 87.75 42 LYS B N 1
ATOM 3939 C CA . LYS B 1 42 ? -8.984 18.016 -11.5 1 87.75 42 LYS B CA 1
ATOM 3940 C C . LYS B 1 42 ? -9.531 19.344 -10.984 1 87.75 42 LYS B C 1
ATOM 3942 O O . LYS B 1 42 ? -9.18 20.406 -11.5 1 87.75 42 LYS B O 1
ATOM 3947 N N . LYS B 1 43 ? -10.461 19.266 -10.039 1 86.94 43 LYS B N 1
ATOM 3948 C CA . LYS B 1 43 ? -11.055 20.469 -9.469 1 86.94 43 LYS B CA 1
ATOM 3949 C C . LYS B 1 43 ? -10.656 20.641 -8.008 1 86.94 43 LYS B C 1
ATOM 3951 O O . LYS B 1 43 ? -11.133 21.562 -7.328 1 86.94 43 LYS B O 1
ATOM 3956 N N . GLY B 1 44 ? -9.812 19.75 -7.516 1 84.44 44 GLY B N 1
ATOM 3957 C CA . GLY B 1 44 ? -9.336 19.844 -6.148 1 84.44 44 GLY B CA 1
ATOM 3958 C C . GLY B 1 44 ? -10.391 19.5 -5.113 1 84.44 44 GLY B C 1
ATOM 3959 O O . GLY B 1 44 ? -10.359 20 -3.99 1 84.44 44 GLY B O 1
ATOM 3960 N N . LEU B 1 45 ? -11.281 18.578 -5.465 1 89.06 45 LEU B N 1
ATOM 3961 C CA . LEU B 1 45 ? -12.398 18.219 -4.602 1 89.06 45 LEU B CA 1
ATOM 3962 C C . LEU B 1 45 ? -11.93 17.312 -3.459 1 89.06 45 LEU B C 1
ATOM 3964 O O . LEU B 1 45 ? -11.148 16.391 -3.672 1 89.06 45 LEU B O 1
ATOM 3968 N N . LEU B 1 46 ? -12.398 17.641 -2.252 1 90.31 46 LEU B N 1
ATOM 3969 C CA . LEU B 1 46 ? -12.117 16.812 -1.093 1 90.31 46 LEU B CA 1
ATOM 3970 C C . LEU B 1 46 ? -13.25 15.82 -0.843 1 90.31 46 LEU B C 1
ATOM 3972 O O . LEU B 1 46 ? -13.07 14.82 -0.14 1 90.31 46 LEU B O 1
ATOM 3976 N N . PHE B 1 47 ? -14.406 16.297 -1.432 1 90.31 47 PHE B N 1
ATOM 3977 C CA . PHE B 1 47 ? -15.617 15.5 -1.288 1 90.31 47 PHE B CA 1
ATOM 3978 C C . PHE B 1 47 ? -16.406 15.477 -2.588 1 90.31 47 PHE B C 1
ATOM 3980 O O . PHE B 1 47 ? -16.188 16.312 -3.471 1 90.31 47 PHE B O 1
ATOM 3987 N N . VAL B 1 48 ? -17.234 14.461 -2.668 1 93.75 48 VAL B N 1
ATOM 3988 C CA . VAL B 1 48 ? -18.188 14.461 -3.785 1 93.75 48 VAL B CA 1
ATOM 3989 C C . VAL B 1 48 ? -19.141 15.633 -3.646 1 93.75 48 VAL B C 1
ATOM 3991 O O . VAL B 1 48 ? -19.75 15.828 -2.59 1 93.75 48 VAL B O 1
ATOM 3994 N N . PRO B 1 49 ? -19.219 16.422 -4.695 1 91 49 PRO B N 1
ATOM 3995 C CA . PRO B 1 49 ? -20.141 17.562 -4.598 1 91 49 PRO B CA 1
ATOM 3996 C C . PRO B 1 49 ? -21.578 17.141 -4.305 1 91 49 PRO B C 1
ATOM 3998 O O . PRO B 1 49 ? -22.078 16.172 -4.887 1 91 49 PRO B O 1
ATOM 4001 N N . PRO B 1 50 ? -22.281 17.844 -3.416 1 87.38 50 PRO B N 1
ATOM 4002 C CA . PRO B 1 50 ? -23.625 17.453 -3.027 1 87.38 50 PRO B CA 1
ATOM 4003 C C . PRO B 1 50 ? -24.672 17.828 -4.07 1 87.38 50 PRO B C 1
ATOM 4005 O O . PRO B 1 50 ? -25.766 17.266 -4.09 1 87.38 50 PRO B O 1
ATOM 4008 N N . ASN B 1 51 ? -24.422 18.766 -4.988 1 88.62 51 ASN B N 1
ATOM 4009 C CA . ASN B 1 51 ? -25.438 19.281 -5.902 1 88.62 51 ASN B CA 1
ATOM 4010 C C . ASN B 1 51 ? -25.234 18.766 -7.324 1 88.62 51 ASN B C 1
ATOM 4012 O O . ASN B 1 51 ? -25.359 19.531 -8.281 1 88.62 51 ASN B O 1
ATOM 4016 N N . ILE B 1 52 ? -24.891 17.531 -7.441 1 93.5 52 ILE B N 1
ATOM 4017 C CA . ILE B 1 52 ? -24.781 16.922 -8.766 1 93.5 52 ILE B CA 1
ATOM 4018 C C . ILE B 1 52 ? -26.188 16.594 -9.297 1 93.5 52 ILE B C 1
ATOM 4020 O O . ILE B 1 52 ? -27.031 16.109 -8.555 1 93.5 52 ILE B O 1
ATOM 4024 N N . ASP B 1 53 ? -26.438 16.906 -10.516 1 93.69 53 ASP B N 1
ATOM 4025 C CA . ASP B 1 53 ? -27.719 16.562 -11.141 1 93.69 53 ASP B CA 1
ATOM 4026 C C . ASP B 1 53 ? -27.906 15.047 -11.172 1 93.69 53 ASP B C 1
ATOM 4028 O O . ASP B 1 53 ? -27.062 14.312 -11.703 1 93.69 53 ASP B O 1
ATOM 4032 N N . ARG B 1 54 ? -29 14.57 -10.648 1 93.56 54 ARG B N 1
ATOM 4033 C CA . ARG B 1 54 ? -29.25 13.141 -10.492 1 93.56 54 ARG B CA 1
ATOM 4034 C C . ARG B 1 54 ? -29.531 12.484 -11.836 1 93.56 54 ARG B C 1
ATOM 4036 O O . ARG B 1 54 ? -29.5 11.258 -11.953 1 93.56 54 ARG B O 1
ATOM 4043 N N . ARG B 1 55 ? -29.766 13.172 -12.961 1 93.88 55 ARG B N 1
ATOM 4044 C CA . ARG B 1 55 ? -30.031 12.664 -14.297 1 93.88 55 ARG B CA 1
ATOM 4045 C C . ARG B 1 55 ? -28.719 12.414 -15.047 1 93.88 55 ARG B C 1
ATOM 4047 O O . ARG B 1 55 ? -28.734 11.961 -16.188 1 93.88 55 ARG B O 1
ATOM 4054 N N . THR B 1 56 ? -27.562 12.672 -14.281 1 95.25 56 THR B N 1
ATOM 4055 C CA . THR B 1 56 ? -26.25 12.516 -14.906 1 95.25 56 THR B CA 1
ATOM 4056 C C . THR B 1 56 ? -26.031 11.07 -15.359 1 95.25 56 THR B C 1
ATOM 4058 O O . THR B 1 56 ? -26.359 10.133 -14.625 1 95.25 56 THR B O 1
ATOM 4061 N N . VAL B 1 57 ? -25.594 10.898 -16.562 1 96.94 57 VAL B N 1
ATOM 4062 C CA . VAL B 1 57 ? -25.359 9.586 -17.156 1 96.94 57 VAL B CA 1
ATOM 4063 C C . VAL B 1 57 ? -23.875 9.242 -17.078 1 96.94 57 VAL B C 1
ATOM 4065 O O . VAL B 1 57 ? -23.5 8.078 -16.891 1 96.94 57 VAL B O 1
ATOM 4068 N N . GLU B 1 58 ? -23.031 10.18 -17.312 1 97.06 58 GLU B N 1
ATOM 4069 C CA . GLU B 1 58 ? -21.578 10.055 -17.188 1 97.06 58 GLU B CA 1
ATOM 4070 C C . GLU B 1 58 ? -21.016 11.039 -16.172 1 97.06 58 GLU B C 1
ATOM 4072 O O . GLU B 1 58 ? -21.188 12.25 -16.312 1 97.06 58 GLU B O 1
ATOM 4077 N N . LEU B 1 59 ? -20.406 10.531 -15.148 1 97.56 59 LEU B N 1
ATOM 4078 C CA . LEU B 1 59 ? -19.844 11.367 -14.094 1 97.56 59 LEU B CA 1
ATOM 4079 C C . LEU B 1 59 ? -18.344 11.133 -13.953 1 97.56 59 LEU B C 1
ATOM 4081 O O . LEU B 1 59 ? -17.906 10 -13.719 1 97.56 59 LEU B O 1
ATOM 4085 N N . ARG B 1 60 ? -17.562 12.141 -14.086 1 97.88 60 ARG B N 1
ATOM 4086 C CA . ARG B 1 60 ? -16.109 12.07 -13.961 1 97.88 60 ARG B CA 1
ATOM 4087 C C . ARG B 1 60 ? -15.625 12.844 -12.734 1 97.88 60 ARG B C 1
ATOM 4089 O O . ARG B 1 60 ? -15.734 14.07 -12.688 1 97.88 60 ARG B O 1
ATOM 4096 N N . LEU B 1 61 ? -15.117 12.148 -11.781 1 97.69 61 LEU B N 1
ATOM 4097 C CA . LEU B 1 61 ? -14.633 12.727 -10.531 1 97.69 61 LEU B CA 1
ATOM 4098 C C . LEU B 1 61 ? -13.164 12.375 -10.297 1 97.69 61 LEU B C 1
ATOM 4100 O O . LEU B 1 61 ? -12.695 12.391 -9.164 1 97.69 61 LEU B O 1
ATOM 4104 N N . GLY B 1 62 ? -12.438 12.07 -11.375 1 96.75 62 GLY B N 1
ATOM 4105 C CA . GLY B 1 62 ? -11.055 11.641 -11.25 1 96.75 62 GLY B CA 1
ATOM 4106 C C . GLY B 1 62 ? -10.102 12.781 -10.977 1 96.75 62 GLY B C 1
ATOM 4107 O O . GLY B 1 62 ? -10.445 13.953 -11.164 1 96.75 62 GLY B O 1
ATOM 4108 N N . ASP B 1 63 ? -8.945 12.461 -10.5 1 92.31 63 ASP B N 1
ATOM 4109 C CA . ASP B 1 63 ? -7.836 13.391 -10.336 1 92.31 63 ASP B CA 1
ATOM 4110 C C . ASP B 1 63 ? -8.188 14.492 -9.336 1 92.31 63 ASP B C 1
ATOM 4112 O O . ASP B 1 63 ? -8 15.68 -9.617 1 92.31 63 ASP B O 1
ATOM 4116 N N . ASN B 1 64 ? -8.836 14.117 -8.234 1 93.12 64 ASN B N 1
ATOM 4117 C CA . ASN B 1 64 ? -9.125 14.992 -7.098 1 93.12 64 ASN B CA 1
ATOM 4118 C C . ASN B 1 64 ? -8.531 14.445 -5.805 1 93.12 64 ASN B C 1
ATOM 4120 O O . ASN B 1 64 ? -7.535 13.719 -5.832 1 93.12 64 ASN B O 1
ATOM 4124 N N . PHE B 1 65 ? -9.094 14.961 -4.652 1 91.12 65 PHE B N 1
ATOM 4125 C CA . PHE B 1 65 ? -8.555 14.547 -3.361 1 91.12 65 PHE B CA 1
ATOM 4126 C C . PHE B 1 65 ? -9.641 13.93 -2.49 1 91.12 65 PHE B C 1
ATOM 4128 O O . PHE B 1 65 ? -9.594 14.039 -1.264 1 91.12 65 PHE B O 1
ATOM 4135 N N . ILE B 1 66 ? -10.562 13.297 -3.182 1 93.56 66 ILE B N 1
ATOM 4136 C CA . ILE B 1 66 ? -11.688 12.719 -2.457 1 93.56 66 ILE B CA 1
ATOM 4137 C C . ILE B 1 66 ? -11.195 11.602 -1.541 1 93.56 66 ILE B C 1
ATOM 4139 O O . ILE B 1 66 ? -10.414 10.75 -1.963 1 93.56 66 ILE B O 1
ATOM 4143 N N . THR B 1 67 ? -11.617 11.594 -0.305 1 90.75 67 THR B N 1
ATOM 4144 C CA . THR B 1 67 ? -11.047 10.695 0.688 1 90.75 67 THR B CA 1
ATOM 4145 C C . THR B 1 67 ? -11.969 9.508 0.943 1 90.75 67 THR B C 1
ATOM 4147 O O . THR B 1 67 ? -11.516 8.445 1.371 1 90.75 67 THR B O 1
ATOM 4150 N N . GLY B 1 68 ? -13.227 9.758 0.696 1 94.5 68 GLY B N 1
ATOM 4151 C CA . GLY B 1 68 ? -14.18 8.688 0.959 1 94.5 68 GLY B CA 1
ATOM 4152 C C . GLY B 1 68 ? -15.492 8.867 0.224 1 94.5 68 GLY B C 1
ATOM 4153 O O . GLY B 1 68 ? -15.797 9.961 -0.259 1 94.5 68 GLY B O 1
ATOM 4154 N N . ILE B 1 69 ? -16.234 7.77 0.142 1 97.25 69 ILE B N 1
ATOM 4155 C CA . ILE B 1 69 ? -17.547 7.777 -0.503 1 97.25 69 ILE B CA 1
ATOM 4156 C C . ILE B 1 69 ? -18.625 7.512 0.534 1 97.25 69 ILE B C 1
ATOM 4158 O O . ILE B 1 69 ? -18.562 6.535 1.282 1 97.25 69 ILE B O 1
ATOM 4162 N N . LYS B 1 70 ? -19.547 8.375 0.516 1 96 70 LYS B N 1
ATOM 4163 C CA . LYS B 1 70 ? -20.656 8.266 1.454 1 96 70 LYS B CA 1
ATOM 4164 C C . LYS B 1 70 ? -21.906 7.742 0.76 1 96 70 LYS B C 1
ATOM 4166 O O . LYS B 1 70 ? -22 7.773 -0.469 1 96 70 LYS B O 1
ATOM 4171 N N . ARG B 1 71 ? -22.906 7.352 1.577 1 94.19 71 ARG B N 1
ATOM 4172 C CA . ARG B 1 71 ? -24.141 6.766 1.06 1 94.19 71 ARG B CA 1
ATOM 4173 C C . ARG B 1 71 ? -24.938 7.789 0.256 1 94.19 71 ARG B C 1
ATOM 4175 O O . ARG B 1 71 ? -25.562 7.449 -0.749 1 94.19 71 ARG B O 1
ATOM 4182 N N . LYS B 1 72 ? -24.859 9.016 0.651 1 94.75 72 LYS B N 1
ATOM 4183 C CA . LYS B 1 72 ? -25.656 10.062 0.038 1 94.75 72 LYS B CA 1
ATOM 4184 C C . LYS B 1 72 ? -25.031 10.555 -1.267 1 94.75 72 LYS B C 1
ATOM 4186 O O . LYS B 1 72 ? -25.703 11.211 -2.068 1 94.75 72 LYS B O 1
ATOM 4191 N N . ASP B 1 73 ? -23.797 10.234 -1.531 1 96.25 73 ASP B N 1
ATOM 4192 C CA . ASP B 1 73 ? -23.047 10.828 -2.631 1 96.25 73 ASP B CA 1
ATOM 4193 C C . ASP B 1 73 ? -23.672 10.477 -3.979 1 96.25 73 ASP B C 1
ATOM 4195 O O . ASP B 1 73 ? -23.766 11.328 -4.863 1 96.25 73 ASP B O 1
ATOM 4199 N N . PHE B 1 74 ? -24.172 9.242 -4.082 1 96.81 74 PHE B N 1
ATOM 4200 C CA . PHE B 1 74 ? -24.703 8.812 -5.367 1 96.81 74 PHE B CA 1
ATOM 4201 C C . PHE B 1 74 ? -26.141 8.32 -5.219 1 96.81 74 PHE B C 1
ATOM 4203 O O . PHE B 1 74 ? -26.625 7.531 -6.035 1 96.81 74 PHE B O 1
ATOM 4210 N N . ALA B 1 75 ? -26.781 8.82 -4.152 1 95.25 75 ALA B N 1
ATOM 4211 C CA . ALA B 1 75 ? -28.172 8.445 -3.906 1 95.25 75 ALA B CA 1
ATOM 4212 C C . ALA B 1 75 ? -29.078 8.906 -5.043 1 95.25 75 ALA B C 1
ATOM 4214 O O . ALA B 1 75 ? -28.906 10.016 -5.562 1 95.25 75 ALA B O 1
ATOM 4215 N N . ASN B 1 76 ? -29.938 8.055 -5.508 1 95 76 ASN B N 1
ATOM 4216 C CA . ASN B 1 76 ? -30.984 8.328 -6.484 1 95 76 ASN B CA 1
ATOM 4217 C C . ASN B 1 76 ? -30.422 8.57 -7.875 1 95 76 ASN B C 1
ATOM 4219 O O . ASN B 1 76 ? -31.078 9.141 -8.742 1 95 76 ASN B O 1
ATOM 4223 N N . MET B 1 77 ? -29.188 8.102 -8.164 1 95.62 77 MET B N 1
ATOM 4224 C CA . MET B 1 77 ? -28.625 8.266 -9.5 1 95.62 77 MET B CA 1
ATOM 4225 C C . MET B 1 77 ? -28.797 6.992 -10.328 1 95.62 77 MET B C 1
ATOM 4227 O O . MET B 1 77 ? -27.812 6.395 -10.766 1 95.62 77 MET B O 1
ATOM 4231 N N . THR B 1 78 ? -29.984 6.66 -10.625 1 95.5 78 THR B N 1
ATOM 4232 C CA . THR B 1 78 ? -30.344 5.402 -11.258 1 95.5 78 THR B CA 1
ATOM 4233 C C . THR B 1 78 ? -29.969 5.414 -12.742 1 95.5 78 THR B C 1
ATOM 4235 O O . THR B 1 78 ? -29.875 4.359 -13.367 1 95.5 78 THR B O 1
ATOM 4238 N N . LYS B 1 79 ? -29.719 6.57 -13.352 1 95.31 79 LYS B N 1
ATOM 4239 C CA . LYS B 1 79 ? -29.438 6.66 -14.781 1 95.31 79 LYS B CA 1
ATOM 4240 C C . LYS B 1 79 ? -27.938 6.648 -15.055 1 95.31 79 LYS B C 1
ATOM 4242 O O . LYS B 1 79 ? -27.516 6.594 -16.219 1 95.31 79 LYS B O 1
ATOM 4247 N N . LEU B 1 80 ? -27.141 6.66 -14.016 1 97.19 80 LEU B N 1
ATOM 4248 C CA . LEU B 1 80 ? -25.703 6.719 -14.172 1 97.19 80 LEU B CA 1
ATOM 4249 C C . LEU B 1 80 ? -25.172 5.461 -14.859 1 97.19 80 LEU B C 1
ATOM 4251 O O . LEU B 1 80 ? -25.531 4.344 -14.469 1 97.19 80 LEU B O 1
ATOM 4255 N N . VAL B 1 81 ? -24.359 5.648 -15.867 1 97.94 81 VAL B N 1
ATOM 4256 C CA . VAL B 1 81 ? -23.859 4.531 -16.656 1 97.94 81 VAL B CA 1
ATOM 4257 C C . VAL B 1 81 ? -22.344 4.402 -16.469 1 97.94 81 VAL B C 1
ATOM 4259 O O . VAL B 1 81 ? -21.812 3.293 -16.438 1 97.94 81 VAL B O 1
ATOM 4262 N N . ASP B 1 82 ? -21.656 5.535 -16.391 1 98.12 82 ASP B N 1
ATOM 4263 C CA . ASP B 1 82 ? -20.203 5.578 -16.266 1 98.12 82 ASP B CA 1
ATOM 4264 C C . ASP B 1 82 ? -19.781 6.469 -15.094 1 98.12 82 ASP B C 1
ATOM 4266 O O . ASP B 1 82 ? -20.125 7.652 -15.062 1 98.12 82 ASP B O 1
ATOM 4270 N N . LEU B 1 83 ? -19.062 5.902 -14.18 1 98.5 83 LEU B N 1
ATOM 4271 C CA . LEU B 1 83 ? -18.562 6.637 -13.016 1 98.5 83 LEU B CA 1
ATOM 4272 C C . LEU B 1 83 ? -17.047 6.504 -12.898 1 98.5 83 LEU B C 1
ATOM 4274 O O . LEU B 1 83 ? -16.531 5.395 -12.781 1 98.5 83 LEU B O 1
ATOM 4278 N N . THR B 1 84 ? -16.328 7.594 -12.945 1 98.69 84 THR B N 1
ATOM 4279 C CA . THR B 1 84 ? -14.867 7.602 -12.82 1 98.69 84 THR B CA 1
ATOM 4280 C C . THR B 1 84 ? -14.438 8.266 -11.516 1 98.69 84 THR B C 1
ATOM 4282 O O . THR B 1 84 ? -14.68 9.453 -11.312 1 98.69 84 THR B O 1
ATOM 4285 N N . LEU B 1 85 ? -13.875 7.5 -10.672 1 98.44 85 LEU B N 1
ATOM 4286 C CA . LEU B 1 85 ? -13.359 7.957 -9.383 1 98.44 85 LEU B CA 1
ATOM 4287 C C . LEU B 1 85 ? -11.859 7.711 -9.273 1 98.44 85 LEU B C 1
ATOM 4289 O O . LEU B 1 85 ? -11.32 7.609 -8.172 1 98.44 85 LEU B O 1
ATOM 4293 N N . SER B 1 86 ? -11.164 7.676 -10.383 1 97.69 86 SER B N 1
ATOM 4294 C CA . SER B 1 86 ? -9.75 7.332 -10.469 1 97.69 86 SER B CA 1
ATOM 4295 C C . SER B 1 86 ? -8.875 8.438 -9.891 1 97.69 86 SER B C 1
ATOM 4297 O O . SER B 1 86 ? -9.203 9.625 -10.016 1 97.69 86 SER B O 1
ATOM 4299 N N . ARG B 1 87 ? -7.738 8.047 -9.297 1 93.06 87 ARG B N 1
ATOM 4300 C CA . ARG B 1 87 ? -6.672 8.953 -8.891 1 93.06 87 ARG B CA 1
ATOM 4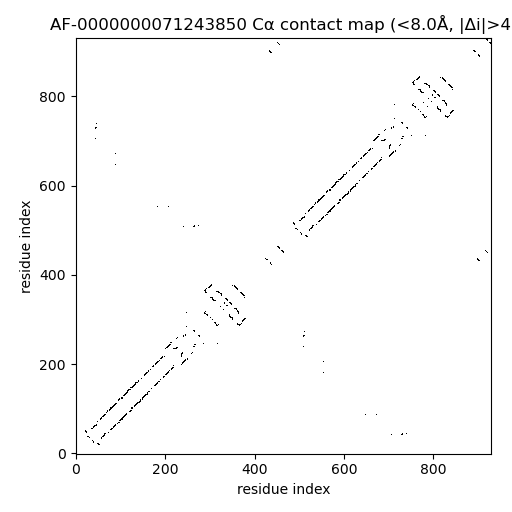301 C C . ARG B 1 87 ? -7.184 9.984 -7.883 1 93.06 87 ARG B C 1
ATOM 4303 O O . ARG B 1 87 ? -7.043 11.188 -8.094 1 93.06 87 ARG B O 1
ATOM 4310 N N . ASN B 1 88 ? -7.801 9.5 -6.855 1 95.19 88 ASN B N 1
ATOM 4311 C CA . ASN B 1 88 ? -8.125 10.211 -5.625 1 95.19 88 ASN B CA 1
ATOM 4312 C C . ASN B 1 88 ? -7.375 9.641 -4.43 1 95.19 88 ASN B C 1
ATOM 4314 O O . ASN B 1 88 ? -6.281 9.094 -4.578 1 95.19 88 ASN B O 1
ATOM 4318 N N . THR B 1 89 ? -7.816 9.859 -3.26 1 92.56 89 THR B N 1
ATOM 4319 C CA . THR B 1 89 ? -7.273 9.281 -2.039 1 92.56 89 THR B CA 1
ATOM 4320 C C . THR B 1 89 ? -8.359 8.547 -1.257 1 92.56 89 THR B C 1
ATOM 4322 O O . THR B 1 89 ? -8.391 8.602 -0.025 1 92.56 89 THR B O 1
ATOM 4325 N N . ILE B 1 90 ? -9.203 7.879 -2.012 1 95.88 90 ILE B N 1
ATOM 4326 C CA . ILE B 1 90 ? -10.352 7.219 -1.389 1 95.88 90 ILE B CA 1
ATOM 4327 C C . ILE B 1 90 ? -9.867 6.039 -0.547 1 95.88 90 ILE B C 1
ATOM 4329 O O . ILE B 1 90 ? -9.297 5.082 -1.076 1 95.88 90 ILE B O 1
ATOM 4333 N N . GLY B 1 91 ? -10.148 6.137 0.673 1 94.19 91 GLY B N 1
ATOM 4334 C CA . GLY B 1 91 ? -9.711 5.082 1.575 1 94.19 91 GLY B CA 1
ATOM 4335 C C . GLY B 1 91 ? -10.852 4.199 2.053 1 94.19 91 GLY B C 1
ATOM 4336 O O . GLY B 1 91 ? -10.617 3.107 2.572 1 94.19 91 GLY B O 1
ATOM 4337 N N . SER B 1 92 ? -12.039 4.77 1.782 1 94.75 92 SER B N 1
ATOM 4338 C CA . SER B 1 92 ? -13.172 3.986 2.26 1 94.75 92 SER B CA 1
ATOM 4339 C C . SER B 1 92 ? -14.422 4.262 1.429 1 94.75 92 SER B C 1
ATOM 4341 O O . SER B 1 92 ? -14.609 5.371 0.925 1 94.75 92 SER B O 1
ATOM 4343 N N . VAL B 1 93 ? -15.242 3.162 1.352 1 96.88 93 VAL B N 1
ATOM 4344 C CA . VAL B 1 93 ? -16.562 3.244 0.747 1 96.88 93 VAL B CA 1
ATOM 4345 C C . VAL B 1 93 ? -17.625 2.762 1.741 1 96.88 93 VAL B C 1
ATOM 4347 O O . VAL B 1 93 ? -17.562 1.62 2.205 1 96.88 93 VAL B O 1
ATOM 4350 N N . THR B 1 94 ? -18.531 3.645 2.068 1 96.5 94 THR B N 1
ATOM 4351 C CA . THR B 1 94 ? -19.594 3.273 2.996 1 96.5 94 THR B CA 1
ATOM 4352 C C . THR B 1 94 ? -20.453 2.148 2.418 1 96.5 94 THR B C 1
ATOM 4354 O O . THR B 1 94 ? -20.734 2.137 1.221 1 96.5 94 THR B O 1
ATOM 4357 N N . PRO B 1 95 ? -20.875 1.225 3.299 1 93.44 95 PRO B N 1
ATOM 4358 C CA . PRO B 1 95 ? -21.734 0.134 2.814 1 93.44 95 PRO B CA 1
ATOM 4359 C C . PRO B 1 95 ? -22.969 0.636 2.078 1 93.44 95 PRO B C 1
ATOM 4361 O O . PRO B 1 95 ? -23.609 1.599 2.516 1 93.44 95 PRO B O 1
ATOM 4364 N N . HIS B 1 96 ? -23.266 0.107 0.944 1 94.19 96 HIS B N 1
ATOM 4365 C CA . HIS B 1 96 ? -24.453 0.357 0.145 1 94.19 96 HIS B CA 1
ATOM 4366 C C . HIS B 1 96 ? -24.406 1.736 -0.502 1 94.19 96 HIS B C 1
ATOM 4368 O O . HIS B 1 96 ? -25.438 2.275 -0.904 1 94.19 96 HIS B O 1
ATOM 4374 N N . ALA B 1 97 ? -23.203 2.264 -0.551 1 96 97 ALA B N 1
ATOM 4375 C CA . ALA B 1 97 ? -23.062 3.59 -1.144 1 96 97 ALA B CA 1
ATOM 4376 C C . ALA B 1 97 ? -23.422 3.572 -2.625 1 96 97 ALA B C 1
ATOM 4378 O O . ALA B 1 97 ? -23.875 4.578 -3.172 1 96 97 ALA B O 1
ATOM 4379 N N . PHE B 1 98 ? -23.328 2.422 -3.318 1 96.69 98 PHE B N 1
ATOM 4380 C CA . PHE B 1 98 ? -23.562 2.328 -4.754 1 96.69 98 PHE B CA 1
ATOM 4381 C C . PHE B 1 98 ? -24.875 1.624 -5.047 1 96.69 98 PHE B C 1
ATOM 4383 O O . PHE B 1 98 ? -25.141 1.228 -6.184 1 96.69 98 PHE B O 1
ATOM 4390 N N . ASN B 1 99 ? -25.75 1.483 -4.109 1 94.81 99 ASN B N 1
ATOM 4391 C CA . ASN B 1 99 ? -26.953 0.654 -4.207 1 94.81 99 ASN B CA 1
ATOM 4392 C C . ASN B 1 99 ? -27.906 1.169 -5.285 1 94.81 99 ASN B C 1
ATOM 4394 O O . ASN B 1 99 ? -28.609 0.385 -5.918 1 94.81 99 ASN B O 1
ATOM 4398 N N . ASP B 1 100 ? -27.938 2.439 -5.531 1 95.81 100 ASP B N 1
ATOM 4399 C CA . ASP B 1 100 ? -28.906 3.039 -6.441 1 95.81 100 ASP B CA 1
ATOM 4400 C C . ASP B 1 100 ? -28.375 3.066 -7.871 1 95.81 100 ASP B C 1
ATOM 4402 O O . ASP B 1 100 ? -29.094 3.443 -8.805 1 95.81 100 ASP B O 1
ATOM 4406 N N . LEU B 1 101 ? -27.141 2.615 -8.055 1 96.81 101 LEU B N 1
ATOM 4407 C CA . LEU B 1 101 ? -26.531 2.674 -9.383 1 96.81 101 LEU B CA 1
ATOM 4408 C C . LEU B 1 101 ? -26.859 1.418 -10.188 1 96.81 101 LEU B C 1
ATOM 4410 O O . LEU B 1 101 ? -25.953 0.727 -10.656 1 96.81 101 LEU B O 1
ATOM 4414 N N . GLU B 1 102 ? -28.078 1.197 -10.453 1 94.69 102 GLU B N 1
ATOM 4415 C CA . GLU B 1 102 ? -28.594 -0.037 -11.047 1 94.69 102 GLU B CA 1
ATOM 4416 C C . GLU B 1 102 ? -28.172 -0.153 -12.508 1 94.69 102 GLU B C 1
ATOM 4418 O O . GLU B 1 102 ? -28.047 -1.259 -13.039 1 94.69 102 GLU B O 1
ATOM 4423 N N . ASN B 1 103 ? -27.938 0.929 -13.172 1 96.75 103 ASN B N 1
ATOM 4424 C CA . ASN B 1 103 ? -27.656 0.903 -14.602 1 96.75 103 ASN B CA 1
ATOM 4425 C C . ASN B 1 103 ? -26.188 1.157 -14.891 1 96.75 103 ASN B C 1
ATOM 4427 O O . ASN B 1 103 ? -25.781 1.299 -16.047 1 96.75 103 ASN B O 1
ATOM 4431 N N . LEU B 1 104 ? -25.391 1.175 -13.812 1 98.12 104 LEU B N 1
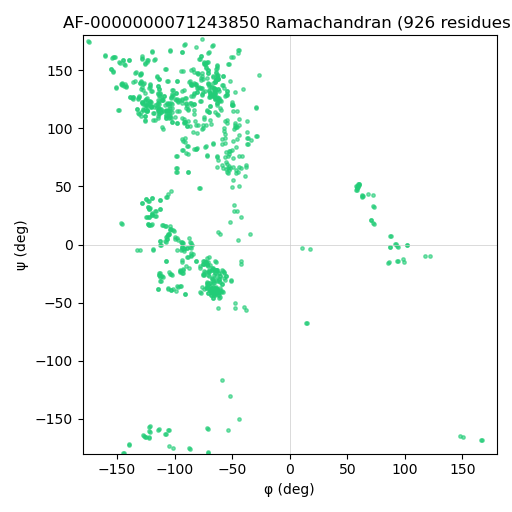ATOM 4432 C CA . LEU B 1 104 ? -23.969 1.446 -13.992 1 98.12 104 LEU B CA 1
ATOM 4433 C C . LEU B 1 104 ? -23.297 0.336 -14.797 1 98.12 104 LEU B C 1
ATOM 4435 O O . LEU B 1 104 ? -23.5 -0.848 -14.516 1 98.12 104 LEU B O 1
ATOM 4439 N N . ARG B 1 105 ? -22.516 0.689 -15.758 1 98.56 105 ARG B N 1
ATOM 4440 C CA . ARG B 1 105 ? -21.828 -0.277 -16.625 1 98.56 105 ARG B CA 1
ATOM 4441 C C . ARG B 1 105 ? -20.328 -0.263 -16.391 1 98.56 105 ARG B C 1
ATOM 4443 O O . ARG B 1 105 ? -19.656 -1.277 -16.578 1 98.56 105 ARG B O 1
ATOM 4450 N N . ALA B 1 106 ? -19.828 0.898 -16.031 1 98.75 106 ALA B N 1
ATOM 4451 C CA . ALA B 1 106 ? -18.391 1.024 -15.82 1 98.75 106 ALA B CA 1
ATOM 4452 C C . ALA B 1 106 ? -18.094 1.818 -14.555 1 98.75 106 ALA B C 1
ATOM 4454 O O . ALA B 1 106 ? -18.609 2.92 -14.367 1 98.75 106 ALA B O 1
ATOM 4455 N N . LEU B 1 107 ? -17.297 1.241 -13.703 1 98.69 107 LEU B N 1
ATOM 4456 C CA . LEU B 1 107 ? -16.828 1.889 -12.484 1 98.69 107 LEU B CA 1
ATOM 4457 C C . LEU B 1 107 ? -15.305 1.894 -12.422 1 98.69 107 LEU B C 1
ATOM 4459 O O . LEU B 1 107 ? -14.68 0.832 -12.367 1 98.69 107 LEU B O 1
ATOM 4463 N N . HIS B 1 108 ? -14.703 3.041 -12.453 1 98.75 108 HIS B N 1
ATOM 4464 C CA . HIS B 1 108 ? -13.258 3.215 -12.305 1 98.75 108 HIS B CA 1
ATOM 4465 C C . HIS B 1 108 ? -12.906 3.699 -10.898 1 98.75 108 HIS B C 1
ATOM 4467 O O . HIS B 1 108 ? -13.148 4.859 -10.562 1 98.75 108 HIS B O 1
ATOM 4473 N N . LEU B 1 109 ? -12.383 2.816 -10.125 1 98.31 109 LEU B N 1
ATOM 4474 C CA . LEU B 1 109 ? -11.984 3.109 -8.75 1 98.31 109 LEU B CA 1
ATOM 4475 C C . LEU B 1 109 ? -10.492 2.885 -8.555 1 98.31 109 LEU B C 1
ATOM 4477 O O . LEU B 1 109 ? -10.039 2.625 -7.438 1 98.31 109 LEU B O 1
ATOM 4481 N N . ASP B 1 110 ? -9.75 2.992 -9.625 1 97.19 110 ASP B N 1
ATOM 4482 C CA . ASP B 1 110 ? -8.32 2.705 -9.617 1 97.19 110 ASP B CA 1
ATOM 4483 C C . ASP B 1 110 ? -7.535 3.869 -9.016 1 97.19 110 ASP B C 1
ATOM 4485 O O . ASP B 1 110 ? -8.031 4.996 -8.953 1 97.19 110 ASP B O 1
ATOM 4489 N N . SER B 1 111 ? -6.32 3.561 -8.578 1 93.88 111 SER B N 1
ATOM 4490 C CA . SER B 1 111 ? -5.367 4.559 -8.102 1 93.88 111 SER B CA 1
ATOM 4491 C C . SER B 1 111 ? -5.938 5.355 -6.934 1 93.88 111 SER B C 1
ATOM 4493 O O . SER B 1 111 ? -5.938 6.59 -6.957 1 93.88 111 SER B O 1
ATOM 4495 N N . ASN B 1 112 ? -6.48 4.633 -5.961 1 96.19 112 ASN B N 1
ATOM 4496 C CA . ASN B 1 112 ? -6.941 5.152 -4.68 1 96.19 112 ASN B CA 1
ATOM 4497 C C . ASN B 1 112 ? -6.234 4.477 -3.51 1 96.19 112 ASN B C 1
ATOM 4499 O O . ASN B 1 112 ? -5.074 4.074 -3.629 1 96.19 112 ASN B O 1
ATOM 4503 N N . ARG B 1 113 ? -6.875 4.508 -2.365 1 94.75 113 ARG B N 1
ATOM 4504 C CA . ARG B 1 113 ? -6.211 3.971 -1.183 1 94.75 113 ARG B CA 1
ATOM 4505 C C . ARG B 1 113 ? -7.102 2.961 -0.467 1 94.75 113 ARG B C 1
ATOM 4507 O O . ARG B 1 113 ? -7.102 2.887 0.763 1 94.75 113 ARG B O 1
ATOM 4514 N N . LEU B 1 114 ? -7.852 2.215 -1.231 1 96.56 114 LEU B N 1
ATOM 4515 C CA . LEU B 1 114 ? -8.703 1.193 -0.637 1 96.56 114 LEU B CA 1
ATOM 4516 C C . LEU B 1 114 ? -7.875 0.033 -0.101 1 96.56 114 LEU B C 1
ATOM 4518 O O . LEU B 1 114 ? -6.918 -0.403 -0.749 1 96.56 114 LEU B O 1
ATOM 4522 N N . THR B 1 115 ? -8.203 -0.466 1.044 1 95.12 115 THR B N 1
ATOM 4523 C CA . THR B 1 115 ? -7.453 -1.566 1.642 1 95.12 115 THR B CA 1
ATOM 4524 C C . THR B 1 115 ? -8.297 -2.836 1.682 1 95.12 115 THR B C 1
ATOM 4526 O O . THR B 1 115 ? -7.758 -3.943 1.746 1 95.12 115 THR B O 1
ATOM 4529 N N . HIS B 1 116 ? -9.641 -2.645 1.737 1 97.12 116 HIS B N 1
ATOM 4530 C CA . HIS B 1 116 ? -10.531 -3.797 1.803 1 97.12 116 HIS B CA 1
ATOM 4531 C C . HIS B 1 116 ? -11.82 -3.543 1.02 1 97.12 116 HIS B C 1
ATOM 4533 O O . HIS B 1 116 ? -12.211 -2.393 0.822 1 97.12 116 HIS B O 1
ATOM 4539 N N . ILE B 1 117 ? -12.461 -4.594 0.579 1 97.5 117 ILE B N 1
ATOM 4540 C CA . ILE B 1 117 ? -13.781 -4.57 -0.042 1 97.5 117 ILE B CA 1
ATOM 4541 C C . ILE B 1 117 ? -14.734 -5.469 0.74 1 97.5 117 ILE B C 1
ATOM 4543 O O . ILE B 1 117 ? -14.453 -6.648 0.956 1 97.5 117 ILE B O 1
ATOM 4547 N N . THR B 1 118 ? -15.797 -4.852 1.166 1 96.38 118 THR B N 1
ATOM 4548 C CA . THR B 1 118 ? -16.766 -5.605 1.955 1 96.38 118 THR B CA 1
ATOM 4549 C C . THR B 1 118 ? -17.828 -6.219 1.057 1 96.38 118 THR B C 1
ATOM 4551 O O . THR B 1 118 ? -17.875 -5.957 -0.148 1 96.38 118 THR B O 1
ATOM 4554 N N . ASN B 1 119 ? -18.703 -7.066 1.63 1 94.88 119 ASN B N 1
ATOM 4555 C CA . ASN B 1 119 ? -19.703 -7.801 0.879 1 94.88 119 ASN B CA 1
ATOM 4556 C C . ASN B 1 119 ? -20.766 -6.867 0.297 1 94.88 119 ASN B C 1
ATOM 4558 O O . ASN B 1 119 ? -21.406 -7.191 -0.704 1 94.88 119 ASN B O 1
ATOM 4562 N N . ASP B 1 120 ? -20.859 -5.672 0.893 1 94.38 120 ASP B N 1
ATOM 4563 C CA . ASP B 1 120 ? -21.938 -4.781 0.5 1 94.38 120 ASP B CA 1
ATOM 4564 C C . ASP B 1 120 ? -21.422 -3.621 -0.347 1 94.38 120 ASP B C 1
ATOM 4566 O O . ASP B 1 120 ? -22.188 -2.732 -0.73 1 94.38 120 ASP B O 1
ATOM 4570 N N . THR B 1 121 ? -20.188 -3.629 -0.667 1 95.62 121 THR B N 1
ATOM 4571 C CA . THR B 1 121 ? -19.578 -2.494 -1.352 1 95.62 121 THR B CA 1
ATOM 4572 C C . THR B 1 121 ? -20.172 -2.322 -2.746 1 95.62 121 THR B C 1
ATOM 4574 O O . THR B 1 121 ? -20.469 -1.201 -3.164 1 95.62 121 THR B O 1
ATOM 4577 N N . PHE B 1 122 ? -20.406 -3.443 -3.486 1 96.31 122 PHE B N 1
ATOM 4578 C CA . PHE B 1 122 ? -20.891 -3.375 -4.859 1 96.31 122 PHE B CA 1
ATOM 4579 C C . PHE B 1 122 ? -22.312 -3.934 -4.969 1 96.31 122 PHE B C 1
ATOM 4581 O O . PHE B 1 122 ? -22.703 -4.445 -6.016 1 96.31 122 PHE B O 1
ATOM 4588 N N . SER B 1 123 ? -23 -3.754 -3.863 1 92.12 123 SER B N 1
ATOM 4589 C CA . SER B 1 123 ? -24.375 -4.246 -3.85 1 92.12 123 SER B CA 1
ATOM 4590 C C . SER B 1 123 ? -25.25 -3.48 -4.84 1 92.12 123 SER B C 1
ATOM 4592 O O . SER B 1 123 ? -25.125 -2.26 -4.969 1 92.12 123 SER B O 1
ATOM 4594 N N . GLY B 1 124 ? -26.031 -4.227 -5.656 1 88.31 124 GLY B N 1
ATOM 4595 C CA . GLY B 1 124 ? -27.016 -3.613 -6.535 1 88.31 124 GLY B CA 1
ATOM 4596 C C . GLY B 1 124 ? -26.484 -3.355 -7.934 1 88.31 124 GLY B C 1
ATOM 4597 O O . GLY B 1 124 ? -27.234 -2.957 -8.828 1 88.31 124 GLY B O 1
ATOM 4598 N N . MET B 1 125 ? -25.234 -3.654 -8.219 1 94.19 125 MET B N 1
ATOM 4599 C CA . MET B 1 125 ? -24.641 -3.322 -9.508 1 94.19 125 MET B CA 1
ATOM 4600 C C . MET B 1 125 ? -24.656 -4.527 -10.445 1 94.19 125 MET B C 1
ATOM 4602 O O . MET B 1 125 ? -23.609 -4.922 -10.969 1 94.19 125 MET B O 1
ATOM 4606 N N . SER B 1 126 ? -25.812 -5.023 -10.797 1 94.44 126 SER B N 1
ATOM 4607 C CA . SER B 1 126 ? -25.969 -6.258 -11.562 1 94.44 126 SER B CA 1
ATOM 4608 C C . SER B 1 126 ? -25.625 -6.047 -13.031 1 94.44 126 SER B C 1
ATOM 4610 O O . SER B 1 126 ? -25.344 -7.004 -13.75 1 94.44 126 SER B O 1
ATOM 4612 N N . LYS B 1 127 ? -25.578 -4.781 -13.484 1 97.44 127 LYS B N 1
ATOM 4613 C CA . LYS B 1 127 ? -25.359 -4.512 -14.898 1 97.44 127 LYS B CA 1
ATOM 4614 C C . LYS B 1 127 ? -23.938 -4.027 -15.148 1 97.44 127 LYS B C 1
ATOM 4616 O O . LYS B 1 127 ? -23.594 -3.615 -16.266 1 97.44 127 LYS B O 1
ATOM 4621 N N . LEU B 1 128 ? -23.094 -4.102 -14.117 1 98.12 128 LEU B N 1
ATOM 4622 C CA . LEU B 1 128 ? -21.734 -3.615 -14.242 1 98.12 128 LEU B CA 1
ATOM 4623 C C . LEU B 1 128 ? -20.922 -4.508 -15.18 1 98.12 128 LEU B C 1
ATOM 4625 O O . LEU B 1 128 ? -20.906 -5.73 -15.023 1 98.12 128 LEU B O 1
ATOM 4629 N N . HIS B 1 129 ? -20.219 -3.914 -16.156 1 98.56 129 HIS B N 1
ATOM 4630 C CA . HIS B 1 129 ? -19.406 -4.645 -17.125 1 98.56 129 HIS B CA 1
ATOM 4631 C C . HIS B 1 129 ? -17.922 -4.488 -16.828 1 98.56 129 HIS B C 1
ATOM 4633 O O . HIS B 1 129 ? -17.141 -5.422 -17.031 1 98.56 129 HIS B O 1
ATOM 4639 N N . HIS B 1 130 ? -17.531 -3.316 -16.406 1 98.69 130 HIS B N 1
ATOM 4640 C CA . HIS B 1 130 ? -16.125 -3.008 -16.188 1 98.69 130 HIS B CA 1
ATOM 4641 C C . HIS B 1 130 ? -15.898 -2.529 -14.75 1 98.69 130 HIS B C 1
ATOM 4643 O O . HIS B 1 130 ? -16.438 -1.507 -14.336 1 98.69 130 HIS B O 1
ATOM 4649 N N . LEU B 1 131 ? -15.172 -3.248 -14.016 1 98.75 131 LEU B N 1
ATOM 4650 C CA . LEU B 1 131 ? -14.773 -2.871 -12.664 1 98.75 131 LEU B CA 1
ATOM 4651 C C . LEU B 1 131 ? -13.258 -2.748 -12.555 1 98.75 131 LEU B C 1
ATOM 4653 O O . LEU B 1 131 ? -12.547 -3.754 -12.578 1 98.75 131 LEU B O 1
ATOM 4657 N N . ILE B 1 132 ? -12.758 -1.558 -12.461 1 98.81 132 ILE B N 1
ATOM 4658 C CA . ILE B 1 132 ? -11.328 -1.272 -12.453 1 98.81 132 ILE B CA 1
ATOM 4659 C C . ILE B 1 132 ? -10.891 -0.859 -11.047 1 98.81 132 ILE B C 1
ATOM 4661 O O . ILE B 1 132 ? -11.25 0.222 -10.578 1 98.81 132 ILE B O 1
ATOM 4665 N N . LEU B 1 133 ? -10.141 -1.728 -10.367 1 98.5 133 LEU B N 1
ATOM 4666 C CA . LEU B 1 133 ? -9.75 -1.522 -8.977 1 98.5 133 LEU B CA 1
ATOM 4667 C C . LEU B 1 133 ? -8.234 -1.554 -8.828 1 98.5 133 LEU B C 1
ATOM 4669 O O . LEU B 1 133 ? -7.715 -1.653 -7.711 1 98.5 133 LEU B O 1
ATOM 4673 N N . ASN B 1 134 ? -7.52 -1.392 -9.914 1 97.38 134 ASN B N 1
ATOM 4674 C CA . ASN B 1 134 ? -6.066 -1.533 -9.883 1 97.38 134 ASN B CA 1
ATOM 4675 C C . ASN B 1 134 ? -5.41 -0.365 -9.148 1 97.38 134 ASN B C 1
ATOM 4677 O O . ASN B 1 134 ? -6.016 0.695 -8.992 1 97.38 134 ASN B O 1
ATOM 4681 N N . ASN B 1 135 ? -4.227 -0.567 -8.648 1 92.88 135 ASN B N 1
ATOM 4682 C CA . ASN B 1 135 ? -3.395 0.458 -8.023 1 92.88 135 ASN B CA 1
ATOM 4683 C C . ASN B 1 135 ? -4.055 1.037 -6.777 1 92.88 135 ASN B C 1
ATOM 4685 O O . ASN B 1 135 ? -4.152 2.256 -6.633 1 92.88 135 ASN B O 1
ATOM 4689 N N . ASN B 1 136 ? -4.645 0.202 -5.988 1 95.69 136 ASN B N 1
ATOM 4690 C CA . ASN B 1 136 ? -5.055 0.482 -4.617 1 95.69 136 ASN B CA 1
ATOM 4691 C C . ASN B 1 136 ? -4.133 -0.193 -3.605 1 95.69 136 ASN B C 1
ATOM 4693 O O . ASN B 1 136 ? -2.957 -0.433 -3.893 1 95.69 136 ASN B O 1
ATOM 4697 N N . GLN B 1 137 ? -4.551 -0.374 -2.424 1 92.75 137 GLN B N 1
ATOM 4698 C CA . GLN B 1 137 ? -3.814 -1.072 -1.376 1 92.75 137 GLN B CA 1
ATOM 4699 C C . GLN B 1 137 ? -4.613 -2.254 -0.834 1 92.75 137 GLN B C 1
ATOM 4701 O O . GLN B 1 137 ? -4.57 -2.543 0.363 1 92.75 137 GLN B O 1
ATOM 4706 N N . LEU B 1 138 ? -5.309 -2.912 -1.708 1 96.94 138 LEU B N 1
ATOM 4707 C CA . LEU B 1 138 ? -6.211 -3.977 -1.281 1 96.94 138 LEU B CA 1
ATOM 4708 C C . LEU B 1 138 ? -5.43 -5.156 -0.71 1 96.94 138 LEU B C 1
ATOM 4710 O O . LEU B 1 138 ? -4.496 -5.652 -1.345 1 96.94 138 LEU B O 1
ATOM 4714 N N . THR B 1 139 ? -5.781 -5.559 0.414 1 95.69 139 THR B N 1
ATOM 4715 C CA . THR B 1 139 ? -5.195 -6.738 1.041 1 95.69 139 THR B CA 1
ATOM 4716 C C . THR B 1 139 ? -6.23 -7.852 1.171 1 95.69 139 THR B C 1
ATOM 4718 O O . THR B 1 139 ? -5.875 -9.031 1.258 1 95.69 139 THR B O 1
ATOM 4721 N N . HIS B 1 140 ? -7.512 -7.316 1.182 1 97.31 140 HIS B N 1
ATOM 4722 C CA . HIS B 1 140 ? -8.562 -8.305 1.4 1 97.31 140 HIS B CA 1
ATOM 4723 C C . HIS B 1 140 ? -9.828 -7.938 0.635 1 97.31 140 HIS B C 1
ATOM 4725 O O . HIS B 1 140 ? -10.242 -6.773 0.626 1 97.31 140 HIS B O 1
ATOM 4731 N N . ILE B 1 141 ? -10.414 -8.961 0.04 1 97.94 141 ILE B N 1
ATOM 4732 C CA . ILE B 1 141 ? -11.719 -8.852 -0.597 1 97.94 141 ILE B CA 1
ATOM 4733 C C . ILE B 1 141 ? -12.664 -9.914 -0.033 1 97.94 141 ILE B C 1
ATOM 4735 O O . ILE B 1 141 ? -12.359 -11.109 -0.076 1 97.94 141 ILE B O 1
ATOM 4739 N N . HIS B 1 142 ? -13.758 -9.438 0.476 1 97 142 HIS B N 1
ATOM 4740 C CA . HIS B 1 142 ? -14.734 -10.359 1.049 1 97 142 HIS B CA 1
ATOM 4741 C C . HIS B 1 142 ? -15.195 -11.383 0.017 1 97 142 HIS B C 1
ATOM 4743 O O . HIS B 1 142 ? -15.352 -11.055 -1.161 1 97 142 HIS B O 1
ATOM 4749 N N . ILE B 1 143 ? -15.461 -12.578 0.409 1 94.88 143 ILE B N 1
ATOM 4750 C CA . ILE B 1 143 ? -15.805 -13.703 -0.454 1 94.88 143 ILE B CA 1
ATOM 4751 C C . ILE B 1 143 ? -17.094 -13.391 -1.22 1 94.88 143 ILE B C 1
ATOM 4753 O O . ILE B 1 143 ? -17.266 -13.828 -2.361 1 94.88 143 ILE B O 1
ATOM 4757 N N . GLY B 1 144 ? -17.953 -12.586 -0.599 1 94.25 144 GLY B N 1
ATOM 4758 C CA . GLY B 1 144 ? -19.234 -12.266 -1.225 1 94.25 144 GLY B CA 1
ATOM 4759 C C . GLY B 1 144 ? -19.234 -10.898 -1.888 1 94.25 144 GLY B C 1
ATOM 4760 O O . GLY B 1 144 ? -20.297 -10.398 -2.266 1 94.25 144 GLY B O 1
ATOM 4761 N N . ALA B 1 145 ? -18.094 -10.281 -2.033 1 95.31 145 ALA B N 1
ATOM 4762 C CA . ALA B 1 145 ? -18.016 -8.898 -2.502 1 95.31 145 ALA B CA 1
ATOM 4763 C C . ALA B 1 145 ? -18.531 -8.773 -3.936 1 95.31 145 ALA B C 1
ATOM 4765 O O . ALA B 1 145 ? -19.062 -7.734 -4.32 1 95.31 145 ALA B O 1
ATOM 4766 N N . PHE B 1 146 ? -18.438 -9.906 -4.785 1 95.88 146 PHE B N 1
ATOM 4767 C CA . PHE B 1 146 ? -18.719 -9.828 -6.211 1 95.88 146 PHE B CA 1
ATOM 4768 C C . PHE B 1 146 ? -20.016 -10.578 -6.543 1 95.88 146 PHE B C 1
ATOM 4770 O O . PHE B 1 146 ? -20.297 -10.836 -7.711 1 95.88 146 PHE B O 1
ATOM 4777 N N . ASN B 1 147 ? -20.812 -10.867 -5.602 1 91.5 147 ASN B N 1
ATOM 4778 C CA . ASN B 1 147 ? -21.984 -11.727 -5.781 1 91.5 147 ASN B CA 1
ATOM 4779 C C . ASN B 1 147 ? -23.016 -11.078 -6.684 1 91.5 147 ASN B C 1
ATOM 4781 O O . ASN B 1 147 ? -23.703 -11.766 -7.445 1 91.5 147 ASN B O 1
ATOM 4785 N N . ASP B 1 148 ? -23.094 -9.773 -6.656 1 92.44 148 ASP B N 1
ATOM 4786 C CA . ASP B 1 148 ? -24.141 -9.078 -7.406 1 92.44 148 ASP B CA 1
ATOM 4787 C C . ASP B 1 148 ? -23.641 -8.695 -8.805 1 92.44 148 ASP B C 1
ATOM 4789 O O . ASP B 1 148 ? -24.406 -8.156 -9.609 1 92.44 148 ASP B O 1
ATOM 4793 N N . LEU B 1 149 ? -22.391 -8.953 -9.094 1 95.44 149 LEU B N 1
ATOM 4794 C CA . LEU B 1 149 ? -21.812 -8.539 -10.359 1 95.44 149 LEU B CA 1
ATOM 4795 C C . LEU B 1 149 ? -22.016 -9.602 -11.43 1 95.44 149 LEU B C 1
ATOM 4797 O O . LEU B 1 149 ? -21.078 -10.32 -11.781 1 95.44 149 LEU B O 1
ATOM 4801 N N . LEU B 1 150 ? -23.109 -9.633 -12.086 1 93.75 150 LEU B N 1
ATOM 4802 C CA . LEU B 1 150 ? -23.547 -10.734 -12.938 1 93.75 150 LEU B CA 1
ATOM 4803 C C . LEU B 1 150 ? -23.141 -10.492 -14.391 1 93.75 150 LEU B C 1
ATOM 4805 O O . LEU B 1 150 ? -23.094 -11.422 -15.188 1 93.75 150 LEU B O 1
ATOM 4809 N N . ALA B 1 151 ? -22.734 -9.32 -14.719 1 96.94 151 ALA B N 1
ATOM 4810 C CA . ALA B 1 151 ? -22.516 -9 -16.125 1 96.94 151 ALA B CA 1
ATOM 4811 C C . ALA B 1 151 ? -21.062 -8.578 -16.359 1 96.94 151 ALA B C 1
ATOM 4813 O O . ALA B 1 151 ? -20.734 -8.047 -17.422 1 96.94 151 ALA B O 1
ATOM 4814 N N . LEU B 1 152 ? -20.156 -8.867 -15.453 1 97.69 152 LEU B N 1
ATOM 4815 C CA . LEU B 1 152 ? -18.781 -8.367 -15.516 1 97.69 152 LEU B CA 1
ATOM 4816 C C . LEU B 1 152 ? -18.047 -8.938 -16.719 1 97.69 152 LEU B C 1
ATOM 4818 O O . LEU B 1 152 ? -18.078 -10.156 -16.953 1 97.69 152 LEU B O 1
ATOM 4822 N N . GLU B 1 153 ? -17.438 -8.086 -17.516 1 98.38 153 GLU B N 1
ATOM 4823 C CA . GLU B 1 153 ? -16.625 -8.477 -18.672 1 98.38 153 GLU B CA 1
ATOM 4824 C C . GLU B 1 153 ? -15.148 -8.195 -18.406 1 98.38 153 GLU B C 1
ATOM 4826 O O . GLU B 1 153 ? -14.281 -8.828 -19.016 1 98.38 153 GLU B O 1
ATOM 4831 N N . GLU B 1 154 ? -14.891 -7.25 -17.609 1 98.56 154 GLU B N 1
ATOM 4832 C CA . GLU B 1 154 ? -13.523 -6.887 -17.25 1 98.56 154 GLU B CA 1
ATOM 4833 C C . GLU B 1 154 ? -13.383 -6.641 -15.758 1 98.56 154 GLU B C 1
ATOM 4835 O O . GLU B 1 154 ? -14.141 -5.859 -15.18 1 98.56 154 GLU B O 1
ATOM 4840 N N . LEU B 1 155 ? -12.484 -7.309 -15.141 1 98.62 155 LEU B N 1
ATOM 4841 C CA . LEU B 1 155 ? -12.117 -7.117 -13.742 1 98.62 155 LEU B CA 1
ATOM 4842 C C . LEU B 1 155 ? -10.617 -6.883 -13.602 1 98.62 155 LEU B C 1
ATOM 4844 O O . LEU B 1 155 ? -9.812 -7.742 -13.969 1 98.62 155 LEU B O 1
ATOM 4848 N N . ASP B 1 156 ? -10.258 -5.746 -13.133 1 98.69 156 ASP B N 1
ATOM 4849 C CA . ASP B 1 156 ? -8.852 -5.414 -12.953 1 98.69 156 ASP B CA 1
ATOM 4850 C C . ASP B 1 156 ? -8.508 -5.234 -11.477 1 98.69 156 ASP B C 1
ATOM 4852 O O . ASP B 1 156 ? -8.891 -4.238 -10.859 1 98.69 156 ASP B O 1
ATOM 4856 N N . LEU B 1 157 ? -7.766 -6.137 -10.961 1 98.62 157 LEU B N 1
ATOM 4857 C CA . LEU B 1 157 ? -7.332 -6.117 -9.57 1 98.62 157 LEU B CA 1
ATOM 4858 C C . LEU B 1 157 ? -5.812 -6.008 -9.477 1 98.62 157 LEU B C 1
ATOM 4860 O O . LEU B 1 157 ? -5.219 -6.383 -8.461 1 98.62 157 LEU B O 1
ATOM 4864 N N . SER B 1 158 ? -5.191 -5.457 -10.523 1 96.88 158 SER B N 1
ATOM 4865 C CA . SER B 1 158 ? -3.732 -5.426 -10.602 1 96.88 158 SER B CA 1
ATOM 4866 C C . SER B 1 158 ? -3.148 -4.395 -9.641 1 96.88 158 SER B C 1
ATOM 4868 O O . SER B 1 158 ? -3.848 -3.475 -9.211 1 96.88 158 SER B O 1
ATOM 4870 N N . TYR B 1 159 ? -1.891 -4.594 -9.242 1 92.19 159 TYR B N 1
ATOM 4871 C CA . TYR B 1 159 ? -1.116 -3.65 -8.445 1 92.19 159 TYR B CA 1
ATOM 4872 C C . TYR B 1 159 ? -1.798 -3.379 -7.105 1 92.19 159 TYR B C 1
ATOM 4874 O O . TYR B 1 159 ? -2.049 -2.225 -6.754 1 92.19 159 TYR B O 1
ATOM 4882 N N . ASN B 1 160 ? -2.104 -4.398 -6.43 1 95.81 160 ASN B N 1
ATOM 4883 C CA . ASN B 1 160 ? -2.57 -4.395 -5.047 1 95.81 160 ASN B CA 1
ATOM 4884 C C . ASN B 1 160 ? -1.715 -5.301 -4.164 1 95.81 160 ASN B C 1
ATOM 4886 O O . ASN B 1 160 ? -0.557 -5.574 -4.484 1 95.81 160 ASN B O 1
ATOM 4890 N N . ASN B 1 161 ? -2.166 -5.617 -2.988 1 93.62 161 ASN B N 1
ATOM 4891 C CA . ASN B 1 161 ? -1.446 -6.484 -2.061 1 93.62 161 ASN B CA 1
ATOM 4892 C C . ASN B 1 161 ? -2.256 -7.73 -1.714 1 93.62 161 ASN B C 1
ATOM 4894 O O . ASN B 1 161 ? -2.252 -8.18 -0.566 1 93.62 161 ASN B O 1
ATOM 4898 N N . LEU B 1 162 ? -2.895 -8.258 -2.68 1 97.38 162 LEU B N 1
ATOM 4899 C CA . LEU B 1 162 ? -3.791 -9.391 -2.449 1 97.38 162 LEU B CA 1
ATOM 4900 C C . LEU B 1 162 ? -3.008 -10.695 -2.355 1 97.38 162 LEU B C 1
ATOM 4902 O O . LEU B 1 162 ? -2.172 -10.984 -3.213 1 97.38 162 LEU B O 1
ATOM 4906 N N . GLU B 1 163 ? -3.311 -11.422 -1.342 1 96.56 163 GLU B N 1
ATOM 4907 C CA . GLU B 1 163 ? -2.756 -12.766 -1.221 1 96.56 163 GLU B CA 1
ATOM 4908 C C . GLU B 1 163 ? -3.701 -13.812 -1.812 1 96.56 163 GLU B C 1
ATOM 4910 O O . GLU B 1 163 ? -3.277 -14.914 -2.156 1 96.56 163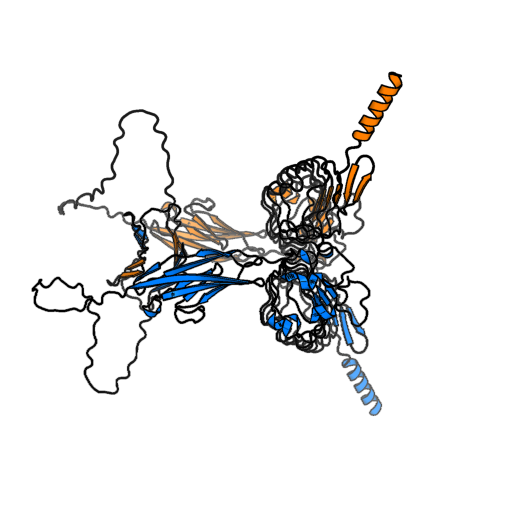 GLU B O 1
ATOM 4915 N N . SER B 1 164 ? -4.895 -13.406 -1.816 1 96.88 164 SER B N 1
ATOM 4916 C CA . SER B 1 164 ? -5.941 -14.242 -2.391 1 96.88 164 SER B CA 1
ATOM 4917 C C . SER B 1 164 ? -7.117 -13.406 -2.885 1 96.88 164 SER B C 1
ATOM 4919 O O . SER B 1 164 ? -7.242 -12.234 -2.525 1 96.88 164 SER B O 1
ATOM 4921 N N . VAL B 1 165 ? -7.918 -13.992 -3.744 1 97.31 165 VAL B N 1
ATOM 4922 C CA . VAL B 1 165 ? -9.125 -13.359 -4.262 1 97.31 165 VAL B CA 1
ATOM 4923 C C . VAL B 1 165 ? -10.312 -14.297 -4.094 1 97.31 165 VAL B C 1
ATOM 4925 O O . VAL B 1 165 ? -10.141 -15.477 -3.791 1 97.31 165 VAL B O 1
ATOM 4928 N N . PRO B 1 166 ? -11.5 -13.75 -4.125 1 96.75 166 PRO B N 1
ATOM 4929 C CA . PRO B 1 166 ? -12.664 -14.641 -4.031 1 96.75 166 PRO B CA 1
ATOM 4930 C C . PRO B 1 166 ? -12.812 -15.547 -5.25 1 96.75 166 PRO B C 1
ATOM 4932 O O . PRO B 1 166 ? -13.617 -15.266 -6.145 1 96.75 166 PRO B O 1
ATOM 4935 N N . TRP B 1 167 ? -12.188 -16.672 -5.254 1 96.44 167 TRP B N 1
ATOM 4936 C CA . TRP B 1 167 ? -12.07 -17.562 -6.402 1 96.44 167 TRP B CA 1
ATOM 4937 C C . TRP B 1 167 ? -13.43 -18.109 -6.809 1 96.44 167 TRP B C 1
ATOM 4939 O O . TRP B 1 167 ? -13.719 -18.25 -8 1 96.44 167 TRP B O 1
ATOM 4949 N N . ILE B 1 168 ? -14.242 -18.453 -5.867 1 94.44 168 ILE B N 1
ATOM 4950 C CA . ILE B 1 168 ? -15.555 -19.016 -6.176 1 94.44 168 ILE B CA 1
ATOM 4951 C C . ILE B 1 168 ? -16.375 -18.016 -6.965 1 94.44 168 ILE B C 1
ATOM 4953 O O . ILE B 1 168 ? -17.016 -18.375 -7.957 1 94.44 168 ILE B O 1
ATOM 4957 N N . ALA B 1 169 ? -16.312 -16.812 -6.48 1 94.88 169 ALA B N 1
ATOM 4958 C CA . ALA B 1 169 ? -17.031 -15.773 -7.195 1 94.88 169 ALA B CA 1
ATOM 4959 C C . ALA B 1 169 ? -16.5 -15.609 -8.617 1 94.88 169 ALA B C 1
ATOM 4961 O O . ALA B 1 169 ? -17.266 -15.445 -9.562 1 94.88 169 ALA B O 1
ATOM 4962 N N . ILE B 1 170 ? -15.195 -15.656 -8.82 1 95.44 170 ILE B N 1
ATOM 4963 C CA . ILE B 1 170 ? -14.555 -15.5 -10.117 1 95.44 170 ILE B CA 1
ATOM 4964 C C . ILE B 1 170 ? -14.961 -16.656 -11.039 1 95.44 170 ILE B C 1
ATOM 4966 O O . ILE B 1 170 ? -15.242 -16.438 -12.219 1 95.44 170 ILE B O 1
ATOM 4970 N N . GLN B 1 171 ? -15.102 -17.812 -10.547 1 94.31 171 GLN B N 1
ATOM 4971 C CA . GLN B 1 171 ? -15.492 -19 -11.305 1 94.31 171 GLN B CA 1
ATOM 4972 C C . GLN B 1 171 ? -16.875 -18.812 -11.938 1 94.31 171 GLN B C 1
ATOM 4974 O O . GLN B 1 171 ? -17.156 -19.391 -12.984 1 94.31 171 GLN B O 1
ATOM 4979 N N . LEU B 1 172 ? -17.641 -17.984 -11.289 1 93.44 172 LEU B N 1
ATOM 4980 C CA . LEU B 1 172 ? -19.031 -17.844 -11.711 1 93.44 172 LEU B CA 1
ATOM 4981 C C . LEU B 1 172 ? -19.188 -16.688 -12.688 1 93.44 172 LEU B C 1
ATOM 4983 O O . LEU B 1 172 ? -20.281 -16.438 -13.195 1 93.44 172 LEU B O 1
ATOM 4987 N N . MET B 1 173 ? -18.078 -16.031 -13.008 1 95.44 173 MET B N 1
ATOM 4988 C CA . MET B 1 173 ? -18.141 -14.898 -13.914 1 95.44 173 MET B CA 1
ATOM 4989 C C . MET B 1 173 ? -18.016 -15.344 -15.367 1 95.44 173 MET B C 1
ATOM 4991 O O . MET B 1 173 ? -17.031 -15.031 -16.031 1 95.44 173 MET B O 1
ATOM 4995 N N . SER B 1 174 ? -19.031 -15.852 -15.93 1 94.12 174 SER B N 1
ATOM 4996 C CA . SER B 1 174 ? -19.016 -16.516 -17.234 1 94.12 174 SER B CA 1
ATOM 4997 C C . SER B 1 174 ? -18.828 -15.508 -18.359 1 94.12 174 SER B C 1
ATOM 4999 O O . SER B 1 174 ? -18.438 -15.875 -19.469 1 94.12 174 SER B O 1
ATOM 5001 N N . ASN B 1 175 ? -19.047 -14.211 -18.062 1 96.25 175 ASN B N 1
ATOM 5002 C CA . ASN B 1 175 ? -18.953 -13.211 -19.109 1 96.25 175 ASN B CA 1
ATOM 5003 C C . ASN B 1 175 ? -17.609 -12.508 -19.125 1 96.25 175 ASN B C 1
ATOM 5005 O O . ASN B 1 175 ? -17.375 -11.609 -19.938 1 96.25 175 ASN B O 1
ATOM 5009 N N . LEU B 1 176 ? -16.734 -12.969 -18.297 1 96.38 176 LEU B N 1
ATOM 5010 C CA . LEU B 1 176 ? -15.453 -12.297 -18.125 1 96.38 176 LEU B CA 1
ATOM 5011 C C . LEU B 1 176 ? -14.586 -12.453 -19.375 1 96.38 176 LEU B C 1
ATOM 5013 O O . LEU B 1 176 ? -14.398 -13.57 -19.859 1 96.38 176 LEU B O 1
ATOM 5017 N N . HIS B 1 177 ? -14.094 -11.32 -19.906 1 96.06 177 HIS B N 1
ATOM 5018 C CA . HIS B 1 177 ? -13.195 -11.297 -21.047 1 96.06 177 HIS B CA 1
ATOM 5019 C C . HIS B 1 177 ? -11.758 -11.047 -20.609 1 96.06 177 HIS B C 1
ATOM 5021 O O . HIS B 1 177 ? -10.82 -11.609 -21.188 1 96.06 177 HIS B O 1
ATOM 5027 N N . THR B 1 178 ? -11.625 -10.195 -19.672 1 96.69 178 THR B N 1
ATOM 5028 C CA . THR B 1 178 ? -10.297 -9.812 -19.219 1 96.69 178 THR B CA 1
ATOM 5029 C C . THR B 1 178 ? -10.219 -9.867 -17.688 1 96.69 178 THR B C 1
ATOM 5031 O O . THR B 1 178 ? -11.07 -9.305 -17 1 96.69 178 THR B O 1
ATOM 5034 N N . LEU B 1 179 ? -9.281 -10.586 -17.172 1 97.44 179 LEU B N 1
ATOM 5035 C CA . LEU B 1 179 ? -9.008 -10.68 -15.742 1 97.44 179 LEU B CA 1
ATOM 5036 C C . LEU B 1 179 ? -7.551 -10.336 -15.445 1 97.44 179 LEU B C 1
ATOM 5038 O O . LEU B 1 179 ? -6.641 -11.062 -15.844 1 97.44 179 LEU B O 1
ATOM 5042 N N . ASN B 1 180 ? -7.328 -9.227 -14.82 1 97.81 180 ASN B N 1
ATOM 5043 C CA . ASN B 1 180 ? -5.984 -8.789 -14.453 1 97.81 180 ASN B CA 1
ATOM 5044 C C . ASN B 1 180 ? -5.723 -8.961 -12.961 1 97.81 180 ASN B C 1
ATOM 5046 O O . ASN B 1 180 ? -6.359 -8.305 -12.133 1 97.81 180 ASN B O 1
ATOM 5050 N N . LEU B 1 181 ? -4.801 -9.836 -12.633 1 97.94 181 LEU B N 1
ATOM 5051 C CA . LEU B 1 181 ? -4.43 -10.125 -11.25 1 97.94 181 LEU B CA 1
ATOM 5052 C C . LEU B 1 181 ? -2.943 -9.883 -11.023 1 97.94 181 LEU B C 1
ATOM 5054 O O . LEU B 1 181 ? -2.387 -10.312 -10.008 1 97.94 181 LEU B O 1
ATOM 5058 N N . ASP B 1 182 ? -2.336 -9.164 -11.922 1 94.31 182 ASP B N 1
ATOM 5059 C CA . ASP B 1 182 ? -0.882 -9.039 -11.891 1 94.31 182 ASP B CA 1
ATOM 5060 C C . ASP B 1 182 ? -0.432 -8.117 -10.758 1 94.31 182 ASP B C 1
ATOM 5062 O O . ASP B 1 182 ? -1.215 -7.309 -10.258 1 94.31 182 ASP B O 1
ATOM 5066 N N . HIS B 1 183 ? 0.813 -8.289 -10.305 1 92.06 183 HIS B N 1
ATOM 5067 C CA . HIS B 1 183 ? 1.494 -7.477 -9.297 1 92.06 183 HIS B CA 1
ATOM 5068 C C . HIS B 1 183 ? 0.737 -7.492 -7.977 1 92.06 183 HIS B C 1
ATOM 5070 O O . HIS B 1 183 ? 0.417 -6.438 -7.426 1 92.06 183 HIS B O 1
ATOM 5076 N N . ASN B 1 184 ? 0.401 -8.68 -7.535 1 95.81 184 ASN B N 1
ATOM 5077 C CA . ASN B 1 184 ? -0.125 -8.984 -6.211 1 95.81 184 ASN B CA 1
ATOM 5078 C C . ASN B 1 184 ? 0.75 -10 -5.48 1 95.81 184 ASN B C 1
ATOM 5080 O O . ASN B 1 184 ? 1.94 -10.125 -5.777 1 95.81 184 ASN B O 1
ATOM 5084 N N . MET B 1 185 ? 0.269 -10.547 -4.438 1 95.06 185 MET B N 1
ATOM 5085 C CA . MET B 1 185 ? 0.997 -11.547 -3.662 1 95.06 185 MET B CA 1
ATOM 5086 C C . MET B 1 185 ? 0.275 -12.891 -3.691 1 95.06 185 MET B C 1
ATOM 5088 O O . MET B 1 185 ? 0.33 -13.648 -2.723 1 95.06 185 MET B O 1
ATOM 5092 N N . ILE B 1 186 ? -0.419 -13.117 -4.734 1 97.06 186 ILE B N 1
ATOM 5093 C CA . ILE B 1 186 ? -1.186 -14.352 -4.859 1 97.06 186 ILE B CA 1
ATOM 5094 C C . ILE B 1 186 ? -0.234 -15.539 -4.961 1 97.06 186 ILE B C 1
ATOM 5096 O O . ILE B 1 186 ? 0.698 -15.531 -5.77 1 97.06 186 ILE B O 1
ATOM 5100 N N . ASN B 1 187 ? -0.441 -16.531 -4.148 1 95.75 187 ASN B N 1
ATOM 5101 C CA . ASN B 1 187 ? 0.515 -17.641 -4.121 1 95.75 187 ASN B CA 1
ATOM 5102 C C . ASN B 1 187 ? -0.143 -18.953 -4.5 1 95.75 187 ASN B C 1
ATOM 5104 O O . ASN B 1 187 ? 0.528 -19.984 -4.582 1 95.75 187 ASN B O 1
ATOM 5108 N N . TYR B 1 188 ? -1.49 -18.859 -4.707 1 94.19 188 TYR B N 1
ATOM 5109 C CA . TYR B 1 188 ? -2.207 -20.094 -4.992 1 94.19 188 TYR B CA 1
ATOM 5110 C C . TYR B 1 188 ? -3.436 -19.828 -5.855 1 94.19 188 TYR B C 1
ATOM 5112 O O . TYR B 1 188 ? -4.152 -18.844 -5.637 1 94.19 188 TYR B O 1
ATOM 5120 N N . ILE B 1 189 ? -3.619 -20.656 -6.84 1 95.69 189 ILE B N 1
ATOM 5121 C CA . ILE B 1 189 ? -4.824 -20.656 -7.66 1 95.69 189 ILE B CA 1
ATOM 5122 C C . ILE B 1 189 ? -5.477 -22.031 -7.633 1 95.69 189 ILE B C 1
ATOM 5124 O O . ILE B 1 189 ? -4.863 -23.031 -8.023 1 95.69 189 ILE B O 1
ATOM 5128 N N . PRO B 1 190 ? -6.699 -22.062 -7.211 1 94.62 190 PRO B N 1
ATOM 5129 C CA . PRO B 1 190 ? -7.375 -23.359 -7.176 1 94.62 190 PRO B CA 1
ATOM 5130 C C . PRO B 1 190 ? -7.559 -23.969 -8.562 1 94.62 190 PRO B C 1
ATOM 5132 O O . PRO B 1 190 ? -7.812 -23.234 -9.531 1 94.62 190 PRO B O 1
ATOM 5135 N N . GLU B 1 191 ? -7.516 -25.281 -8.594 1 92.19 191 GLU B N 1
ATOM 5136 C CA . GLU B 1 191 ? -7.707 -26 -9.852 1 92.19 191 GLU B CA 1
ATOM 5137 C C . GLU B 1 191 ? -9.125 -25.797 -10.383 1 92.19 191 GLU B C 1
ATOM 5139 O O . GLU B 1 191 ? -10.094 -25.812 -9.625 1 92.19 191 GLU B O 1
ATOM 5144 N N . GLY B 1 192 ? -9.195 -25.531 -11.625 1 92.19 192 GLY B N 1
ATOM 5145 C CA . GLY B 1 192 ? -10.484 -25.453 -12.281 1 92.19 192 GLY B CA 1
ATOM 5146 C C . GLY B 1 192 ? -11.102 -24.062 -12.195 1 92.19 192 GLY B C 1
ATOM 5147 O O . GLY B 1 192 ? -12.242 -23.859 -12.617 1 92.19 192 GLY B O 1
ATOM 5148 N N . THR B 1 193 ? -10.414 -23.156 -11.719 1 93.44 193 THR B N 1
ATOM 5149 C CA . THR B 1 193 ? -10.938 -21.812 -11.508 1 93.44 193 THR B CA 1
ATOM 5150 C C . THR B 1 193 ? -11.438 -21.203 -12.812 1 93.44 193 THR B C 1
ATOM 5152 O O . THR B 1 193 ? -12.469 -20.531 -12.844 1 93.44 193 THR B O 1
ATOM 5155 N N . PHE B 1 194 ? -10.789 -21.531 -13.922 1 93.5 194 PHE B N 1
ATOM 5156 C CA . PHE B 1 194 ? -11.078 -20.812 -15.156 1 93.5 194 PHE B CA 1
ATOM 5157 C C . PHE B 1 194 ? -11.844 -21.719 -16.125 1 93.5 194 PHE B C 1
ATOM 5159 O O . PHE B 1 194 ? -12.109 -21.312 -17.266 1 93.5 194 PHE B O 1
ATOM 5166 N N . SER B 1 195 ? -12.18 -22.875 -15.781 1 90.69 195 SER B N 1
ATOM 5167 C CA . SER B 1 195 ? -12.805 -23.859 -16.656 1 90.69 195 SER B CA 1
ATOM 5168 C C . SER B 1 195 ? -14.148 -23.375 -17.172 1 90.69 195 SER B C 1
ATOM 5170 O O . SER B 1 195 ? -14.523 -23.656 -18.312 1 90.69 195 SER B O 1
ATOM 5172 N N . GLY B 1 196 ? -14.836 -22.578 -16.375 1 89.06 196 GLY B N 1
ATOM 5173 C CA . GLY B 1 196 ? -16.156 -22.109 -16.75 1 89.06 196 GLY B CA 1
ATOM 5174 C C . GLY B 1 196 ? -16.125 -20.75 -17.438 1 89.06 196 GLY B C 1
ATOM 5175 O O . GLY B 1 196 ? -17.172 -20.234 -17.844 1 89.06 196 GLY B O 1
ATOM 5176 N N . LEU B 1 197 ? -14.938 -20.25 -17.625 1 93.12 197 LEU B N 1
ATOM 5177 C CA . LEU B 1 197 ? -14.812 -18.922 -18.203 1 93.12 197 LEU B CA 1
ATOM 5178 C C . LEU B 1 197 ? -14.516 -19 -19.703 1 93.12 197 LEU B C 1
ATOM 5180 O O . LEU B 1 197 ? -13.438 -18.609 -20.156 1 93.12 197 LEU B O 1
ATOM 5184 N N . GLN B 1 198 ? -15.492 -19.297 -20.5 1 88.06 198 GLN B N 1
ATOM 5185 C CA . GLN B 1 198 ? -15.344 -19.594 -21.922 1 88.06 198 GLN B CA 1
ATOM 5186 C C . GLN B 1 198 ? -15.055 -18.328 -22.703 1 88.06 198 GLN B C 1
ATOM 5188 O O . GLN B 1 198 ? -14.43 -18.375 -23.766 1 88.06 198 GLN B O 1
ATOM 5193 N N . LYS B 1 199 ? -15.445 -17.234 -22.141 1 91.94 199 LYS B N 1
ATOM 5194 C CA . LYS B 1 199 ? -15.281 -15.984 -22.875 1 91.94 199 LYS B CA 1
ATOM 5195 C C . LYS B 1 199 ? -13.969 -15.297 -22.516 1 91.94 199 LYS B C 1
ATOM 5197 O O . LYS B 1 199 ? -13.625 -14.266 -23.094 1 91.94 199 LYS B O 1
ATOM 5202 N N . LEU B 1 200 ? -13.25 -15.891 -21.609 1 92.94 200 LEU B N 1
ATOM 5203 C CA . LEU B 1 200 ? -12 -15.281 -21.141 1 92.94 200 LEU B CA 1
ATOM 5204 C C . LEU B 1 200 ? -10.977 -15.227 -22.281 1 92.94 200 LEU B C 1
ATOM 5206 O O . LEU B 1 200 ? -10.648 -16.25 -22.875 1 92.94 200 LEU B O 1
ATOM 5210 N N . LYS B 1 201 ? -10.453 -13.977 -22.547 1 89.25 201 LYS B N 1
ATOM 5211 C CA . LYS B 1 201 ? -9.492 -13.789 -23.625 1 89.25 201 LYS B CA 1
ATOM 5212 C C . LYS B 1 201 ? -8.125 -13.391 -23.094 1 89.25 201 LYS B C 1
ATOM 5214 O O . LYS B 1 201 ? -7.102 -13.625 -23.734 1 89.25 201 LYS B O 1
ATOM 5219 N N . ARG B 1 202 ? -8.172 -12.789 -21.938 1 92.19 202 ARG B N 1
ATOM 5220 C CA . ARG B 1 202 ? -6.906 -12.336 -21.375 1 92.19 202 ARG B CA 1
ATOM 5221 C C . ARG B 1 202 ? -6.855 -12.609 -19.875 1 92.19 202 ARG B C 1
ATOM 5223 O O . ARG B 1 202 ? -7.777 -12.25 -19.141 1 92.19 202 ARG B O 1
ATOM 5230 N N . LEU B 1 203 ? -5.84 -13.266 -19.422 1 93.56 203 LEU B N 1
ATOM 5231 C CA . LEU B 1 203 ? -5.531 -13.5 -18.016 1 93.56 203 LEU B CA 1
ATOM 5232 C C . LEU B 1 203 ? -4.102 -13.07 -17.688 1 93.56 203 LEU B C 1
ATOM 5234 O O . LEU B 1 203 ? -3.152 -13.562 -18.312 1 93.56 203 LEU B O 1
ATOM 5238 N N . ASP B 1 204 ? -3.951 -12.18 -16.797 1 93.75 204 ASP B N 1
ATOM 5239 C CA . ASP B 1 204 ? -2.625 -11.711 -16.406 1 93.75 204 ASP B CA 1
ATOM 5240 C C . ASP B 1 204 ? -2.357 -12.008 -14.93 1 93.75 204 ASP B C 1
ATOM 5242 O O . ASP B 1 204 ? -3.01 -11.438 -14.047 1 93.75 204 ASP B O 1
ATOM 5246 N N . VAL B 1 205 ? -1.442 -12.859 -14.633 1 94.38 205 VAL B N 1
ATOM 5247 C CA . VAL B 1 205 ? -1.05 -13.188 -13.258 1 94.38 205 VAL B CA 1
ATOM 5248 C C . VAL B 1 205 ? 0.439 -12.906 -13.07 1 94.38 205 VAL B C 1
ATOM 5250 O O . VAL B 1 205 ? 1.114 -13.602 -12.305 1 94.38 205 VAL B O 1
ATOM 5253 N N . THR B 1 206 ? 0.911 -11.938 -13.789 1 91.31 206 THR B N 1
ATOM 5254 C CA . THR B 1 206 ? 2.318 -11.562 -13.75 1 91.31 206 THR B CA 1
ATOM 5255 C C . THR B 1 206 ? 2.705 -11.055 -12.359 1 91.31 206 THR B C 1
ATOM 5257 O O . THR B 1 206 ? 1.928 -10.352 -11.719 1 91.31 206 THR B O 1
ATOM 5260 N N . SER B 1 207 ? 3.941 -11.406 -11.906 1 90.62 207 SER B N 1
ATOM 5261 C CA . SER B 1 207 ? 4.578 -10.867 -10.711 1 90.62 207 SER B CA 1
ATOM 5262 C C . SER B 1 207 ? 3.723 -11.102 -9.469 1 90.62 207 SER B C 1
ATOM 5264 O O . SER B 1 207 ? 3.418 -10.164 -8.727 1 90.62 207 SER B O 1
ATOM 5266 N N . ASN B 1 208 ? 3.307 -12.32 -9.281 1 94.5 208 ASN B N 1
ATOM 5267 C CA . ASN B 1 208 ? 2.738 -12.828 -8.031 1 94.5 208 ASN B CA 1
ATOM 5268 C C . ASN B 1 208 ? 3.705 -13.766 -7.32 1 94.5 208 ASN B C 1
ATOM 5270 O O . ASN B 1 208 ? 4.922 -13.672 -7.508 1 94.5 208 ASN B O 1
ATOM 5274 N N . LYS B 1 209 ? 3.246 -14.523 -6.414 1 94.69 209 LYS B N 1
ATOM 5275 C CA . LYS B 1 209 ? 4.074 -15.477 -5.684 1 94.69 209 LYS B CA 1
ATOM 5276 C C . LYS B 1 209 ? 3.691 -16.922 -6.02 1 94.69 209 LYS B C 1
ATOM 5278 O O . LYS B 1 209 ? 3.686 -17.781 -5.148 1 94.69 209 LYS B O 1
ATOM 5283 N N . LEU B 1 210 ? 3.393 -17.094 -7.242 1 95.94 210 LEU B N 1
ATOM 5284 C CA . LEU B 1 210 ? 2.943 -18.406 -7.684 1 95.94 210 LEU B CA 1
ATOM 5285 C C . LEU B 1 210 ? 4.133 -19.328 -7.969 1 95.94 210 LEU B C 1
ATOM 5287 O O . LEU B 1 210 ? 5.035 -18.953 -8.727 1 95.94 210 LEU B O 1
ATOM 5291 N N . HIS B 1 211 ? 4.082 -20.531 -7.391 1 95.88 211 HIS B N 1
ATOM 5292 C CA . HIS B 1 211 ? 5.105 -21.531 -7.672 1 95.88 211 HIS B CA 1
ATOM 5293 C C . HIS B 1 211 ? 4.691 -22.438 -8.828 1 95.88 211 HIS B C 1
ATOM 5295 O O . HIS B 1 211 ? 5.527 -23.125 -9.414 1 95.88 211 HIS B O 1
ATOM 5301 N N . LYS B 1 212 ? 3.412 -22.453 -9.023 1 94.62 212 LYS B N 1
ATOM 5302 C CA . LYS B 1 212 ? 2.869 -23.266 -10.109 1 94.62 212 LYS B CA 1
ATOM 5303 C C . LYS B 1 212 ? 1.563 -22.672 -10.641 1 94.62 212 LYS B C 1
ATOM 5305 O O . LYS B 1 212 ? 0.965 -21.812 -10 1 94.62 212 LYS B O 1
ATOM 5310 N N . LEU B 1 213 ? 1.19 -23.062 -11.82 1 92.75 213 LEU B N 1
ATOM 5311 C CA . LEU B 1 213 ? -0.099 -22.781 -12.438 1 92.75 213 LEU B CA 1
ATOM 5312 C C . LEU B 1 213 ? -0.843 -24.062 -12.773 1 92.75 213 LEU B C 1
ATOM 5314 O O . LEU B 1 213 ? -0.341 -24.891 -13.531 1 92.75 213 LEU B O 1
ATOM 5318 N N . PRO B 1 214 ? -2 -24.188 -12.141 1 92.5 214 PRO B N 1
ATOM 5319 C CA . PRO B 1 214 ? -2.734 -25.406 -12.484 1 92.5 214 PRO B CA 1
ATOM 5320 C C . PRO B 1 214 ? -3.213 -25.422 -13.93 1 92.5 214 PRO B C 1
ATOM 5322 O O . PRO B 1 214 ? -3.58 -24.375 -14.477 1 92.5 214 PRO B O 1
ATOM 5325 N N . PRO B 1 215 ? -3.176 -26.578 -14.453 1 90.25 215 PRO B N 1
ATOM 5326 C CA . PRO B 1 215 ? -3.709 -26.672 -15.812 1 90.25 215 PRO B CA 1
ATOM 5327 C C . PRO B 1 215 ? -5.191 -26.312 -15.891 1 90.25 215 PRO B C 1
ATOM 5329 O O . PRO B 1 215 ? -5.934 -26.531 -14.922 1 90.25 215 PRO B O 1
ATOM 5332 N N . ASP B 1 216 ? -5.531 -25.734 -16.938 1 89.12 216 ASP B N 1
ATOM 5333 C CA . ASP B 1 216 ? -6.91 -25.344 -17.188 1 89.12 216 ASP B CA 1
ATOM 5334 C C . ASP B 1 216 ? -7.25 -25.453 -18.672 1 89.12 216 ASP B C 1
ATOM 5336 O O . ASP B 1 216 ? -6.418 -25.141 -19.531 1 89.12 216 ASP B O 1
ATOM 5340 N N . PRO B 1 217 ? -8.469 -25.969 -18.938 1 83.81 217 PRO B N 1
ATOM 5341 C CA . PRO B 1 217 ? -8.852 -26.094 -20.359 1 83.81 217 PRO B CA 1
ATOM 5342 C C . PRO B 1 217 ? -8.758 -24.781 -21.125 1 83.81 217 PRO B C 1
ATOM 5344 O O . PRO B 1 217 ? -8.492 -24.781 -22.328 1 83.81 217 PRO B O 1
ATOM 5347 N N . VAL B 1 218 ? -8.906 -23.734 -20.438 1 85.31 218 VAL B N 1
ATOM 5348 C CA . VAL B 1 218 ? -8.867 -22.438 -21.094 1 85.31 218 VAL B CA 1
ATOM 5349 C C . VAL B 1 218 ? -7.465 -22.172 -21.625 1 85.31 218 VAL B C 1
ATOM 5351 O O . VAL B 1 218 ? -7.301 -21.5 -22.641 1 85.31 218 VAL B O 1
ATOM 5354 N N . PHE B 1 219 ? -6.438 -22.734 -20.953 1 82.62 219 PHE B N 1
ATOM 5355 C CA . PHE B 1 219 ? -5.055 -22.5 -21.359 1 82.62 219 PHE B CA 1
ATOM 5356 C C . PHE B 1 219 ? -4.707 -23.281 -22.609 1 82.62 219 PHE B C 1
ATOM 5358 O O . PHE B 1 219 ? -3.781 -22.922 -23.344 1 82.62 219 PHE B O 1
ATOM 5365 N N . GLN B 1 220 ? -5.402 -24.312 -22.797 1 73.19 220 GLN B N 1
ATOM 5366 C CA . GLN B 1 220 ? -5.152 -25.141 -23.969 1 73.19 220 GLN B CA 1
ATOM 5367 C C . GLN B 1 220 ? -5.605 -24.438 -25.25 1 73.19 220 GLN B C 1
ATOM 5369 O O . GLN B 1 220 ? -5.109 -24.734 -26.344 1 73.19 220 GLN B O 1
ATOM 5374 N N . ARG B 1 221 ? -6.508 -23.547 -25 1 71 221 ARG B N 1
ATOM 5375 C CA . ARG B 1 221 ? -6.973 -22.75 -26.141 1 71 221 ARG B CA 1
ATOM 5376 C C . ARG B 1 221 ? -5.922 -21.719 -26.547 1 71 221 ARG B C 1
ATOM 5378 O O . ARG B 1 221 ? -5.988 -21.172 -27.656 1 71 221 ARG B O 1
ATOM 5385 N N . ALA B 1 222 ? -5.074 -21.312 -25.594 1 63.16 222 ALA B N 1
ATOM 5386 C CA . ALA B 1 222 ? -4.098 -20.234 -25.797 1 63.16 222 ALA B CA 1
ATOM 5387 C C . ALA B 1 222 ? -3.102 -20.609 -26.891 1 63.16 222 ALA B C 1
ATOM 5389 O O . ALA B 1 222 ? -2.545 -19.719 -27.547 1 63.16 222 ALA B O 1
ATOM 5390 N N . GLY B 1 223 ? -3.371 -21.641 -27.594 1 56.03 223 GLY B N 1
ATOM 5391 C CA . GLY B 1 223 ? -2.377 -22.078 -28.562 1 56.03 223 GLY B CA 1
ATOM 5392 C C . GLY B 1 223 ? -1.018 -21.438 -28.344 1 56.03 223 GLY B C 1
ATOM 5393 O O . GLY B 1 223 ? -0.011 -22.141 -28.219 1 56.03 223 GLY B O 1
ATOM 5394 N N . VAL B 1 224 ? -0.898 -20 -28.578 1 53.44 224 VAL B N 1
ATOM 5395 C CA . VAL B 1 224 ? 0.313 -19.203 -28.469 1 53.44 224 VAL B CA 1
ATOM 5396 C C . VAL B 1 224 ? 0.198 -18.266 -27.266 1 53.44 224 VAL B C 1
ATOM 5398 O O . VAL B 1 224 ? -0.757 -17.484 -27.172 1 53.44 224 VAL B O 1
ATOM 5401 N N . LEU B 1 225 ? 0.829 -18.641 -26.203 1 55.5 225 LEU B N 1
ATOM 5402 C CA . LEU B 1 225 ? 0.889 -17.719 -25.062 1 55.5 225 LEU B CA 1
ATOM 5403 C C . LEU B 1 225 ? 1.443 -16.359 -25.5 1 55.5 225 LEU B C 1
ATOM 5405 O O . LEU B 1 225 ? 2.607 -16.266 -25.891 1 55.5 225 LEU B O 1
ATOM 5409 N N . ALA B 1 226 ? 0.627 -15.633 -26.406 1 50.56 226 ALA B N 1
ATOM 5410 C CA . ALA B 1 226 ? 1.042 -14.398 -27.062 1 50.56 226 ALA B CA 1
ATOM 5411 C C . ALA B 1 226 ? 1.297 -13.289 -26.062 1 50.56 226 ALA B C 1
ATOM 5413 O O . ALA B 1 226 ? 0.65 -13.234 -25 1 50.56 226 ALA B O 1
ATOM 5414 N N . THR B 1 227 ? 2.441 -12.711 -25.984 1 51.66 227 THR B N 1
ATOM 5415 C CA . THR B 1 227 ? 2.635 -11.391 -25.406 1 51.66 227 THR B CA 1
ATOM 5416 C C . THR B 1 227 ? 1.567 -10.414 -25.906 1 51.66 227 THR B C 1
ATOM 5418 O O . THR B 1 227 ? 0.891 -10.688 -26.906 1 51.66 227 THR B O 1
ATOM 5421 N N . SER B 1 228 ? 1.418 -9.172 -25.281 1 49.22 228 SER B N 1
ATOM 5422 C CA . SER B 1 228 ? 0.445 -8.094 -25.422 1 49.22 228 SER B CA 1
ATOM 5423 C C . SER B 1 228 ? 0.108 -7.832 -26.875 1 49.22 228 SER B C 1
ATOM 5425 O O . SER B 1 228 ? -0.686 -6.945 -27.188 1 49.22 228 SER B O 1
ATOM 5427 N N . GLY B 1 229 ? 0.889 -8.297 -27.797 1 46.5 229 GLY B N 1
ATOM 5428 C CA . GLY B 1 229 ? 0.621 -7.723 -29.109 1 46.5 229 GLY B CA 1
ATOM 5429 C C . GLY B 1 229 ? -0.68 -8.211 -29.719 1 46.5 229 GLY B C 1
ATOM 5430 O O . GLY B 1 229 ? -1.515 -8.797 -29.031 1 46.5 229 GLY B O 1
ATOM 5431 N N . VAL B 1 230 ? -0.825 -8.117 -31.125 1 47.69 230 VAL B N 1
ATOM 5432 C CA . VAL B 1 230 ? -1.954 -8.234 -32.031 1 47.69 230 VAL B CA 1
ATOM 5433 C C . VAL B 1 230 ? -2.551 -9.633 -31.969 1 47.69 230 VAL B C 1
ATOM 5435 O O . VAL B 1 230 ? -1.925 -10.609 -32.375 1 47.69 230 VAL B O 1
ATOM 5438 N N . LEU B 1 231 ? -3.254 -9.875 -30.922 1 52.38 231 LEU B N 1
ATOM 5439 C CA . LEU B 1 231 ? -3.939 -11.156 -30.812 1 52.38 231 LEU B CA 1
ATOM 5440 C C . LEU B 1 231 ? -4.984 -11.312 -31.906 1 52.38 231 LEU B C 1
ATOM 5442 O O . LEU B 1 231 ? -5.742 -10.383 -32.188 1 52.38 231 LEU B O 1
ATOM 5446 N N . GLY B 1 232 ? -4.82 -12.102 -32.719 1 52.84 232 GLY B N 1
ATOM 5447 C CA . GLY B 1 232 ? -5.945 -12.422 -33.562 1 52.84 232 GLY B CA 1
ATOM 5448 C C . GLY B 1 232 ? -7.223 -12.719 -32.812 1 52.84 232 GLY B C 1
ATOM 5449 O O . GLY B 1 232 ? -7.207 -12.797 -31.578 1 52.84 232 GLY B O 1
ATOM 5450 N N . PRO B 1 233 ? -8.406 -12.68 -33.344 1 54.5 233 PRO B N 1
ATOM 5451 C CA . PRO B 1 233 ? -9.742 -12.766 -32.75 1 54.5 233 PRO B CA 1
ATOM 5452 C C . PRO B 1 233 ? -9.906 -13.961 -31.828 1 54.5 233 PRO B C 1
ATOM 5454 O O . PRO B 1 233 ? -10.703 -13.914 -30.875 1 54.5 233 PRO B O 1
ATOM 5457 N N . SER B 1 234 ? -9.25 -15.156 -31.969 1 58.78 234 SER B N 1
ATOM 5458 C CA . SER B 1 234 ? -9.508 -16.375 -31.203 1 58.78 234 SER B CA 1
ATOM 5459 C C . SER B 1 234 ? -8.422 -16.594 -30.156 1 58.78 234 SER B C 1
ATOM 5461 O O . SER B 1 234 ? -8.453 -17.594 -29.422 1 58.78 234 SER B O 1
ATOM 5463 N N . SER B 1 235 ? -7.629 -15.57 -29.922 1 70.44 235 SER B N 1
ATOM 5464 C CA . SER B 1 235 ? -6.402 -15.898 -29.203 1 70.44 235 SER B CA 1
ATOM 5465 C C . SER B 1 235 ? -6.492 -15.508 -27.734 1 70.44 235 SER B C 1
ATOM 5467 O O . SER B 1 235 ? -7.082 -14.477 -27.391 1 70.44 235 SER B O 1
ATOM 5469 N N . PHE B 1 236 ? -6.406 -16.578 -26.859 1 82.75 236 PHE B N 1
ATOM 5470 C CA . PHE B 1 236 ? -6.297 -16.422 -25.406 1 82.75 236 PHE B CA 1
ATOM 5471 C C . PHE B 1 236 ? -4.883 -16.016 -25.016 1 82.75 236 PHE B C 1
ATOM 5473 O O . PHE B 1 236 ? -3.908 -16.641 -25.453 1 82.75 236 PHE B O 1
ATOM 5480 N N . ALA B 1 237 ? -4.781 -14.859 -24.297 1 85 237 ALA B N 1
ATOM 5481 C CA . ALA B 1 237 ? -3.479 -14.367 -23.859 1 85 237 ALA B CA 1
ATOM 5482 C C . ALA B 1 237 ? -3.275 -14.617 -22.359 1 85 237 ALA B C 1
ATOM 5484 O O . ALA B 1 237 ? -4.078 -14.172 -21.547 1 85 237 ALA B O 1
ATOM 5485 N N . LEU B 1 238 ? -2.256 -15.383 -21.984 1 88.38 238 LEU B N 1
ATOM 5486 C CA . LEU B 1 238 ? -1.885 -15.656 -20.609 1 88.38 238 LEU B CA 1
ATOM 5487 C C . LEU B 1 238 ? -0.527 -15.047 -20.281 1 88.38 238 LEU B C 1
ATOM 5489 O O . LEU B 1 238 ? 0.455 -15.289 -20.984 1 88.38 238 LEU B O 1
ATOM 5493 N N . SER B 1 239 ? -0.461 -14.18 -19.312 1 87 239 SER B N 1
ATOM 5494 C CA . SER B 1 239 ? 0.792 -13.625 -18.812 1 87 239 SER B CA 1
ATOM 5495 C C . SER B 1 239 ? 1.069 -14.094 -17.391 1 87 239 SER B C 1
ATOM 5497 O O . SER B 1 239 ? 0.195 -14.023 -16.516 1 87 239 SER B O 1
ATOM 5499 N N . PHE B 1 240 ? 2.238 -14.594 -17.109 1 89.69 240 PHE B N 1
ATOM 5500 C CA . PHE B 1 240 ? 2.523 -15.133 -15.781 1 89.69 240 PHE B CA 1
ATOM 5501 C C . PHE B 1 240 ? 3.98 -14.898 -15.406 1 89.69 240 PHE B C 1
ATOM 5503 O O . PHE B 1 240 ? 4.504 -15.547 -14.492 1 89.69 240 PHE B O 1
ATOM 5510 N N . GLY B 1 241 ? 4.59 -14 -16.062 1 86.44 241 GLY B N 1
ATOM 5511 C CA . GLY B 1 241 ? 5.988 -13.711 -15.781 1 86.44 241 GLY B CA 1
ATOM 5512 C C . GLY B 1 241 ? 6.227 -13.172 -14.383 1 86.44 241 GLY B C 1
ATOM 5513 O O . GLY B 1 241 ? 5.324 -12.594 -13.773 1 86.44 241 GLY B O 1
ATOM 5514 N N . GLY B 1 242 ? 7.484 -13.453 -13.828 1 89.19 242 GLY B N 1
ATOM 5515 C CA . GLY B 1 242 ? 7.871 -12.859 -12.562 1 89.19 242 GLY B CA 1
ATOM 5516 C C . GLY B 1 242 ? 7.43 -13.672 -11.359 1 89.19 242 GLY B C 1
ATOM 5517 O O . GLY B 1 242 ? 7.617 -13.25 -10.211 1 89.19 242 GLY B O 1
ATOM 5518 N N . ASN B 1 243 ? 6.742 -14.734 -11.594 1 92.19 243 ASN B N 1
ATOM 5519 C CA . ASN B 1 243 ? 6.398 -15.648 -10.508 1 92.19 243 ASN B CA 1
ATOM 5520 C C . ASN B 1 243 ? 7.555 -16.594 -10.188 1 92.19 243 ASN B C 1
ATOM 5522 O O . ASN B 1 243 ? 8.281 -17.016 -11.086 1 92.19 243 ASN B O 1
ATOM 5526 N N . PRO B 1 244 ? 7.797 -16.828 -8.898 1 93.88 244 PRO B N 1
ATOM 5527 C CA . PRO B 1 244 ? 8.852 -17.781 -8.547 1 93.88 244 PRO B CA 1
ATOM 5528 C C . PRO B 1 244 ? 8.453 -19.219 -8.836 1 93.88 244 PRO B C 1
ATOM 5530 O O . PRO B 1 244 ? 8.234 -20 -7.898 1 93.88 244 PRO B O 1
ATOM 5533 N N . LEU B 1 245 ? 8.484 -19.609 -10.062 1 95.25 245 LEU B N 1
ATOM 5534 C CA . LEU B 1 245 ? 7.98 -20.906 -10.531 1 95.25 245 LEU B CA 1
ATOM 5535 C C . LEU B 1 245 ? 8.875 -22.047 -10.047 1 95.25 245 LEU B C 1
ATOM 5537 O O . LEU B 1 245 ? 10.102 -21.922 -10.078 1 95.25 245 LEU B O 1
ATOM 5541 N N . HIS B 1 246 ? 8.258 -23.031 -9.531 1 96.75 246 HIS B N 1
ATOM 5542 C CA . HIS B 1 246 ? 8.914 -24.297 -9.25 1 96.75 246 HIS B CA 1
ATOM 5543 C C . HIS B 1 246 ? 8.836 -25.234 -10.453 1 96.75 246 HIS B C 1
ATOM 5545 O O . HIS B 1 246 ? 7.82 -25.906 -10.648 1 96.75 246 HIS B O 1
ATOM 5551 N N . CYS B 1 247 ? 9.922 -25.312 -11.148 1 95.88 247 CYS B N 1
ATOM 5552 C CA . CYS B 1 247 ? 9.914 -26 -12.438 1 95.88 247 CYS B CA 1
ATOM 5553 C C . CYS B 1 247 ? 10.062 -27.5 -12.25 1 95.88 247 CYS B C 1
ATOM 5555 O O . CYS B 1 247 ? 11.148 -28.047 -12.414 1 95.88 247 CYS B O 1
ATOM 5557 N N . ASN B 1 248 ? 8.945 -28.109 -11.961 1 96.5 248 ASN B N 1
ATOM 5558 C CA . ASN B 1 248 ? 8.859 -29.562 -11.844 1 96.5 248 ASN B CA 1
ATOM 5559 C C . ASN B 1 248 ? 7.75 -30.141 -12.719 1 96.5 248 ASN B C 1
ATOM 5561 O O . ASN B 1 248 ? 7.285 -29.469 -13.648 1 96.5 248 ASN B O 1
ATOM 5565 N N . CYS B 1 249 ? 7.309 -31.406 -12.516 1 95.5 249 CYS B N 1
ATOM 5566 C CA . CYS B 1 249 ? 6.379 -32.094 -13.406 1 95.5 249 CYS B CA 1
ATOM 5567 C C . CYS B 1 249 ? 5.031 -31.391 -13.438 1 95.5 249 CYS B C 1
ATOM 5569 O O . CYS B 1 249 ? 4.281 -31.516 -14.414 1 95.5 249 CYS B O 1
ATOM 5571 N N . GLU B 1 250 ? 4.777 -30.625 -12.398 1 94.81 250 GLU B N 1
ATOM 5572 C CA . GLU B 1 250 ? 3.48 -29.953 -12.312 1 94.81 250 GLU B CA 1
ATOM 5573 C C . GLU B 1 250 ? 3.371 -28.828 -13.336 1 94.81 250 GLU B C 1
ATOM 5575 O O . GLU B 1 250 ? 2.268 -28.375 -13.648 1 94.81 250 GLU B O 1
ATOM 5580 N N . LEU B 1 251 ? 4.504 -28.375 -13.844 1 94.38 251 LEU B N 1
ATOM 5581 C CA . LEU B 1 251 ? 4.504 -27.281 -14.805 1 94.38 251 LEU B CA 1
ATOM 5582 C C . LEU B 1 251 ? 4.809 -27.781 -16.203 1 94.38 251 LEU B C 1
ATOM 5584 O O . LEU B 1 251 ? 4.98 -26.984 -17.141 1 94.38 251 LEU B O 1
ATOM 5588 N N . LEU B 1 252 ? 4.879 -29.062 -16.391 1 92.81 252 LEU B N 1
ATOM 5589 C CA . LEU B 1 252 ? 5.203 -29.656 -17.688 1 92.81 252 LEU B CA 1
ATOM 5590 C C . LEU B 1 252 ? 4.176 -29.25 -18.734 1 92.81 252 LEU B C 1
ATOM 5592 O O . LEU B 1 252 ? 4.531 -29 -19.891 1 92.81 252 LEU B O 1
ATOM 5596 N N . TRP B 1 253 ? 2.912 -29.203 -18.344 1 89.56 253 TRP B N 1
ATOM 5597 C CA . TRP B 1 253 ? 1.854 -28.812 -19.266 1 89.56 253 TRP B CA 1
ATOM 5598 C C . TRP B 1 253 ? 2.104 -27.422 -19.844 1 89.56 253 TRP B C 1
ATOM 5600 O O . TRP B 1 253 ? 1.855 -27.172 -21.016 1 89.56 253 TRP B O 1
ATOM 5610 N N . LEU B 1 254 ? 2.557 -26.562 -18.984 1 89.5 254 LEU B N 1
ATOM 5611 C CA . LEU B 1 254 ? 2.84 -25.188 -19.375 1 89.5 254 LEU B CA 1
ATOM 5612 C C . LEU B 1 254 ? 4.039 -25.125 -20.312 1 89.5 254 LEU B C 1
ATOM 5614 O O . LEU B 1 254 ? 4.031 -24.375 -21.281 1 89.5 254 LEU B O 1
ATOM 5618 N N . ARG B 1 255 ? 5.059 -25.859 -20 1 89.19 255 ARG B N 1
ATOM 5619 C CA . ARG B 1 255 ? 6.262 -25.938 -20.812 1 89.19 255 ARG B CA 1
ATOM 5620 C C . ARG B 1 255 ? 5.934 -26.391 -22.234 1 89.19 255 ARG B C 1
ATOM 5622 O O . ARG B 1 255 ? 6.602 -25.984 -23.188 1 89.19 255 ARG B O 1
ATOM 5629 N N . ARG B 1 256 ? 4.879 -27.047 -22.422 1 86.62 256 ARG B N 1
ATOM 5630 C CA . ARG B 1 256 ? 4.512 -27.625 -23.703 1 86.62 256 ARG B CA 1
ATOM 5631 C C . ARG B 1 256 ? 3.768 -26.609 -24.578 1 86.62 256 ARG B C 1
ATOM 5633 O O . ARG B 1 256 ? 3.596 -26.828 -25.781 1 86.62 256 ARG B O 1
ATOM 5640 N N . LEU B 1 257 ? 3.48 -25.578 -23.906 1 80.5 257 LEU B N 1
ATOM 5641 C CA . LEU B 1 257 ? 2.816 -24.531 -24.672 1 80.5 257 LEU B CA 1
ATOM 5642 C C . LEU B 1 257 ? 3.826 -23.734 -25.484 1 80.5 257 LEU B C 1
ATOM 5644 O O . LEU B 1 257 ? 4.996 -23.625 -25.109 1 80.5 257 LEU B O 1
ATOM 5648 N N . ARG B 1 258 ? 3.486 -23.234 -26.641 1 72.38 258 ARG B N 1
ATOM 5649 C CA . ARG B 1 258 ? 4.391 -22.469 -27.5 1 72.38 258 ARG B CA 1
ATOM 5650 C C . ARG B 1 258 ? 4.438 -21 -27.062 1 72.38 258 ARG B C 1
ATOM 5652 O O . ARG B 1 258 ? 3.404 -20.406 -26.766 1 72.38 258 ARG B O 1
ATOM 5659 N N . ARG B 1 259 ? 5.633 -20.641 -26.75 1 71.19 259 ARG B N 1
ATOM 5660 C CA . ARG B 1 259 ? 5.727 -19.219 -26.391 1 71.19 259 ARG B CA 1
ATOM 5661 C C . ARG B 1 259 ? 6.828 -18.531 -27.188 1 71.19 259 ARG B C 1
ATOM 5663 O O . ARG B 1 259 ? 7.871 -19.125 -27.469 1 71.19 259 ARG B O 1
ATOM 5670 N N . GLU B 1 260 ? 6.426 -17.25 -27.719 1 63.12 260 GLU B N 1
ATOM 5671 C CA . GLU B 1 260 ? 7.391 -16.453 -28.453 1 63.12 260 GLU B CA 1
ATOM 5672 C C . GLU B 1 260 ? 8.359 -15.742 -27.516 1 63.12 260 GLU B C 1
ATOM 5674 O O . GLU B 1 260 ? 9.531 -15.555 -27.844 1 63.12 260 GLU B O 1
ATOM 5679 N N . ASP B 1 261 ? 7.809 -15.211 -26.391 1 59.44 261 ASP B N 1
ATOM 5680 C CA . ASP B 1 261 ? 8.648 -14.414 -25.516 1 59.44 261 ASP B CA 1
ATOM 5681 C C . ASP B 1 261 ? 9.062 -15.211 -24.281 1 59.44 261 ASP B C 1
ATOM 5683 O O . ASP B 1 261 ? 8.227 -15.852 -23.641 1 59.44 261 ASP B O 1
ATOM 5687 N N . ASP B 1 262 ? 10.352 -15.398 -24 1 62.59 262 ASP B N 1
ATOM 5688 C CA . ASP B 1 262 ? 11.031 -16.312 -23.094 1 62.59 262 ASP B CA 1
ATOM 5689 C C . ASP B 1 262 ? 11.547 -15.586 -21.859 1 62.59 262 ASP B C 1
ATOM 5691 O O . ASP B 1 262 ? 12.672 -15.828 -21.422 1 62.59 262 ASP B O 1
ATOM 5695 N N . LEU B 1 263 ? 10.727 -14.719 -21.297 1 72.06 263 LEU B N 1
ATOM 5696 C CA . LEU B 1 263 ? 11.414 -14.016 -20.219 1 72.06 263 LEU B CA 1
ATOM 5697 C C . LEU B 1 263 ? 11.102 -14.656 -18.875 1 72.06 263 LEU B C 1
ATOM 5699 O O . LEU B 1 263 ? 11.656 -14.258 -17.844 1 72.06 263 LEU B O 1
ATOM 5703 N N . GLU B 1 264 ? 10.352 -15.75 -18.891 1 83.38 264 GLU B N 1
ATOM 5704 C CA . GLU B 1 264 ? 10.055 -16.406 -17.625 1 83.38 264 GLU B CA 1
ATOM 5705 C C . GLU B 1 264 ? 11.211 -17.312 -17.188 1 83.38 264 GLU B C 1
ATOM 5707 O O . GLU B 1 264 ? 11.859 -17.938 -18.016 1 83.38 264 GLU B O 1
ATOM 5712 N N . THR B 1 265 ? 11.516 -17.25 -15.891 1 87 265 THR B N 1
ATOM 5713 C CA . THR B 1 265 ? 12.609 -18.062 -15.367 1 87 265 THR B CA 1
ATOM 5714 C C . THR B 1 265 ? 12.117 -18.969 -14.234 1 87 265 THR B C 1
ATOM 5716 O O . THR B 1 265 ? 11.055 -18.719 -13.656 1 87 265 THR B O 1
ATOM 5719 N N . CYS B 1 266 ? 12.859 -19.953 -14.031 1 91.94 266 CYS B N 1
ATOM 5720 C CA . CYS B 1 266 ? 12.562 -20.844 -12.922 1 91.94 266 CYS B CA 1
ATOM 5721 C C . CYS B 1 266 ? 13.188 -20.328 -11.633 1 91.94 266 CYS B C 1
ATOM 5723 O O . CYS B 1 266 ? 14.312 -19.828 -11.641 1 91.94 266 CYS B O 1
ATOM 5725 N N . ALA B 1 267 ? 12.469 -20.422 -10.617 1 93.06 267 ALA B N 1
ATOM 5726 C CA . ALA B 1 267 ? 12.992 -20.047 -9.305 1 93.06 267 ALA B CA 1
ATOM 5727 C C . ALA B 1 267 ? 13.523 -21.266 -8.562 1 93.06 267 ALA B C 1
ATOM 5729 O O . ALA B 1 267 ? 14.477 -21.156 -7.781 1 93.06 267 ALA B O 1
ATOM 5730 N N . ALA B 1 268 ? 12.898 -22.359 -8.734 1 94.19 268 ALA B N 1
ATOM 5731 C CA . ALA B 1 268 ? 13.25 -23.641 -8.156 1 94.19 268 ALA B CA 1
ATOM 5732 C C . ALA B 1 268 ? 12.938 -24.781 -9.117 1 94.19 268 ALA B C 1
ATOM 5734 O O . ALA B 1 268 ? 12.133 -24.625 -10.039 1 94.19 268 ALA B O 1
ATOM 5735 N N . PRO B 1 269 ? 13.594 -25.812 -8.844 1 94.38 269 PRO B N 1
ATOM 5736 C CA . PRO B 1 269 ? 14.594 -26.188 -7.84 1 94.38 269 PRO B CA 1
ATOM 5737 C C . PRO B 1 269 ? 15.945 -25.516 -8.07 1 94.38 269 PRO B C 1
ATOM 5739 O O . PRO B 1 269 ? 16.125 -24.828 -9.07 1 94.38 269 PRO B O 1
ATOM 5742 N N . GLN B 1 270 ? 16.906 -25.797 -7.238 1 91.31 270 GLN B N 1
ATOM 5743 C CA . GLN B 1 270 ? 18.172 -25.062 -7.211 1 91.31 270 GLN B CA 1
ATOM 5744 C C . GLN B 1 270 ? 18.938 -25.234 -8.523 1 91.31 270 GLN B C 1
ATOM 5746 O O . GLN B 1 270 ? 19.484 -24.281 -9.055 1 91.31 270 GLN B O 1
ATOM 5751 N N . HIS B 1 271 ? 18.891 -26.422 -9.078 1 92.38 271 HIS B N 1
ATOM 5752 C CA . HIS B 1 271 ? 19.672 -26.703 -10.273 1 92.38 271 HIS B CA 1
ATOM 5753 C C . HIS B 1 271 ? 19.062 -26.047 -11.508 1 92.38 271 HIS B C 1
ATOM 5755 O O . HIS B 1 271 ? 19.734 -25.875 -12.523 1 92.38 271 HIS B O 1
ATOM 5761 N N . LEU B 1 272 ? 17.828 -25.594 -11.406 1 93.56 272 LEU B N 1
ATOM 5762 C CA . LEU B 1 272 ? 17.172 -24.953 -12.531 1 93.56 272 LEU B CA 1
ATOM 5763 C C . LEU B 1 272 ? 16.938 -23.469 -12.25 1 93.56 272 LEU B C 1
ATOM 5765 O O . LEU B 1 272 ? 16.422 -22.75 -13.109 1 93.56 272 LEU B O 1
ATOM 5769 N N . ALA B 1 273 ? 17.344 -23.047 -11.102 1 89.44 273 ALA B N 1
ATOM 5770 C CA . ALA B 1 273 ? 17.078 -21.672 -10.688 1 89.44 273 ALA B CA 1
ATOM 5771 C C . ALA B 1 273 ? 17.781 -20.688 -11.617 1 89.44 273 ALA B C 1
ATOM 5773 O O . ALA B 1 273 ? 18.969 -20.828 -11.898 1 89.44 273 ALA B O 1
ATOM 5774 N N . GLY B 1 274 ? 16.953 -19.703 -12.164 1 82.69 274 GLY B N 1
ATOM 5775 C CA . GLY B 1 274 ? 17.531 -18.656 -13 1 82.69 274 GLY B CA 1
ATOM 5776 C C . GLY B 1 274 ? 17.5 -19 -14.477 1 82.69 274 GLY B C 1
ATOM 5777 O O . GLY B 1 274 ? 17.734 -18.125 -15.328 1 82.69 274 GLY B O 1
ATOM 5778 N N . ARG B 1 275 ? 17.25 -20.25 -14.758 1 87.06 275 ARG B N 1
ATOM 5779 C CA . ARG B 1 275 ? 17.172 -20.641 -16.156 1 87.06 275 ARG B CA 1
ATOM 5780 C C . ARG B 1 275 ? 15.852 -20.203 -16.781 1 87.06 275 ARG B C 1
ATOM 5782 O O . ARG B 1 275 ? 14.82 -20.188 -16.109 1 87.06 275 ARG B O 1
ATOM 5789 N N . TYR B 1 276 ? 15.906 -19.859 -17.984 1 85.75 276 TYR B N 1
ATOM 5790 C CA . TYR B 1 276 ? 14.688 -19.484 -18.703 1 85.75 276 TYR B CA 1
ATOM 5791 C C . TYR B 1 276 ? 13.766 -20.672 -18.859 1 85.75 276 TYR B C 1
ATOM 5793 O O . TYR B 1 276 ? 14.219 -21.781 -19.203 1 85.75 276 TYR B O 1
ATOM 5801 N N . PHE B 1 277 ? 12.578 -20.453 -18.688 1 89.19 277 PHE B N 1
ATOM 5802 C CA . PHE B 1 277 ? 11.539 -21.484 -18.594 1 89.19 277 PHE B CA 1
ATOM 5803 C C . PHE B 1 277 ? 11.484 -22.328 -19.859 1 89.19 277 PHE B C 1
ATOM 5805 O O . PHE B 1 277 ? 11.414 -23.547 -19.781 1 89.19 277 PHE B O 1
ATOM 5812 N N . TRP B 1 278 ? 11.609 -21.766 -21.016 1 87.81 278 TRP B N 1
ATOM 5813 C CA . TRP B 1 278 ? 11.414 -22.469 -22.281 1 87.81 278 TRP B CA 1
ATOM 5814 C C . TRP B 1 278 ? 12.734 -23.031 -22.797 1 87.81 278 TRP B C 1
ATOM 5816 O O . TRP B 1 278 ? 12.766 -23.734 -23.812 1 87.81 278 TRP B O 1
ATOM 5826 N N . THR B 1 279 ? 13.844 -22.703 -22.109 1 87.38 279 THR B N 1
ATOM 5827 C CA . THR B 1 279 ? 15.125 -23.312 -22.453 1 87.38 279 THR B CA 1
ATOM 5828 C C . THR B 1 279 ? 15.32 -24.625 -21.719 1 87.38 279 THR B C 1
ATOM 5830 O O . THR B 1 279 ? 16.156 -25.453 -22.109 1 87.38 279 THR B O 1
ATOM 5833 N N . VAL B 1 280 ? 14.609 -24.781 -20.688 1 91.38 280 VAL B N 1
ATOM 5834 C CA . VAL B 1 280 ? 14.688 -26.031 -19.938 1 91.38 280 VAL B CA 1
ATOM 5835 C C . VAL B 1 280 ? 13.984 -27.141 -20.703 1 91.38 280 VAL B C 1
ATOM 5837 O O . VAL B 1 280 ? 12.859 -26.969 -21.172 1 91.38 280 VAL B O 1
ATOM 5840 N N . SER B 1 281 ? 14.586 -28.234 -20.828 1 93.88 281 SER B N 1
ATOM 5841 C CA . SER B 1 281 ? 14 -29.359 -21.562 1 93.88 281 SER B CA 1
ATOM 5842 C C . SER B 1 281 ? 12.836 -29.969 -20.781 1 93.88 281 SER B C 1
ATOM 5844 O O . SER B 1 281 ? 12.797 -29.891 -19.547 1 93.88 281 SER B O 1
ATOM 5846 N N . GLU B 1 282 ? 11.883 -30.516 -21.484 1 94.12 282 GLU B N 1
ATOM 5847 C CA . GLU B 1 282 ? 10.711 -31.141 -20.875 1 94.12 282 GLU B CA 1
ATOM 5848 C C . GLU B 1 282 ? 11.117 -32.25 -19.922 1 94.12 282 GLU B C 1
ATOM 5850 O O . GLU B 1 282 ? 10.461 -32.469 -18.906 1 94.12 282 GLU B O 1
ATOM 5855 N N . GLU B 1 283 ? 12.297 -32.906 -20.203 1 95.19 283 GLU B N 1
ATOM 5856 C CA . GLU B 1 283 ? 12.758 -34.031 -19.422 1 95.19 283 GLU B CA 1
ATOM 5857 C C . GLU B 1 283 ? 13.273 -33.594 -18.047 1 95.19 283 GLU B C 1
ATOM 5859 O O . GLU B 1 283 ? 13.383 -34.406 -17.125 1 95.19 283 GLU B O 1
ATOM 5864 N N . GLU B 1 284 ? 13.508 -32.344 -17.953 1 95.56 284 GLU B N 1
ATOM 5865 C CA . GLU B 1 284 ? 14.062 -31.828 -16.703 1 95.56 284 GLU B CA 1
ATOM 5866 C C . GLU B 1 284 ? 12.961 -31.453 -15.719 1 95.56 284 GLU B C 1
ATOM 5868 O O . GLU B 1 284 ? 13.227 -31.203 -14.539 1 95.56 284 GLU B O 1
ATOM 5873 N N . PHE B 1 285 ? 11.75 -31.438 -16.203 1 95.88 285 PHE B N 1
ATOM 5874 C CA . PHE B 1 285 ? 10.609 -31.172 -15.336 1 95.88 285 PHE B CA 1
ATOM 5875 C C . PHE B 1 285 ? 10.203 -32.438 -14.586 1 95.88 285 PHE B C 1
ATOM 5877 O O . PHE B 1 285 ? 9.219 -33.094 -14.945 1 95.88 285 PHE B O 1
ATOM 5884 N N . LEU B 1 286 ? 10.906 -32.719 -13.492 1 95.06 286 LEU B N 1
ATOM 5885 C CA . LEU B 1 286 ? 10.727 -34 -12.805 1 95.06 286 LEU B CA 1
ATOM 5886 C C . LEU B 1 286 ? 10.156 -33.781 -11.406 1 95.06 286 LEU B C 1
ATOM 5888 O O . LEU B 1 286 ? 10.398 -32.75 -10.781 1 95.06 286 LEU B O 1
ATOM 5892 N N . CYS B 1 287 ? 9.352 -34.688 -11.039 1 95.69 287 CYS B N 1
ATOM 5893 C CA . CYS B 1 287 ? 8.852 -34.75 -9.672 1 95.69 287 CYS B CA 1
ATOM 5894 C C . CYS B 1 287 ? 9.5 -35.938 -8.93 1 95.69 287 CYS B C 1
ATOM 5896 O O . CYS B 1 287 ? 9.992 -36.875 -9.555 1 95.69 287 CYS B O 1
ATOM 5898 N N . GLU B 1 288 ? 9.641 -35.812 -7.625 1 95.69 288 GLU B N 1
ATOM 5899 C CA . GLU B 1 288 ? 10.18 -36.875 -6.77 1 95.69 288 GLU B CA 1
ATOM 5900 C C . GLU B 1 288 ? 9.086 -37.469 -5.898 1 95.69 288 GLU B C 1
ATOM 5902 O O . GLU B 1 288 ? 8.336 -36.75 -5.234 1 95.69 288 GLU B O 1
ATOM 5907 N N . PRO B 1 289 ? 8.977 -38.75 -5.934 1 96.06 289 PRO B N 1
ATOM 5908 C CA . PRO B 1 289 ? 7.965 -39.375 -5.102 1 96.06 289 PRO B CA 1
ATOM 5909 C C . PRO B 1 289 ? 8.203 -39.156 -3.607 1 96.06 289 PRO B C 1
ATOM 5911 O O . PRO B 1 289 ? 9.336 -38.906 -3.189 1 96.06 289 PRO B O 1
ATOM 5914 N N . PRO B 1 290 ? 7.141 -39.219 -2.895 1 96.5 290 PRO B N 1
ATOM 5915 C CA . PRO B 1 290 ? 7.262 -39 -1.451 1 96.5 290 PRO B CA 1
ATOM 5916 C C . PRO B 1 290 ? 8.086 -40.094 -0.757 1 96.5 290 PRO B C 1
ATOM 5918 O O . PRO B 1 290 ? 8.023 -41.281 -1.145 1 96.5 290 PRO B O 1
ATOM 5921 N N . LEU B 1 291 ? 8.898 -39.719 0.176 1 96.44 291 LEU B N 1
ATOM 5922 C CA . LEU B 1 291 ? 9.656 -40.562 1.067 1 96.44 291 LEU B CA 1
ATOM 5923 C C . LEU B 1 291 ? 9.398 -40.219 2.527 1 96.44 291 LEU B C 1
ATOM 5925 O O . LEU B 1 291 ? 9.695 -39.094 2.955 1 96.44 291 LEU B O 1
ATOM 5929 N N . ILE B 1 292 ? 8.836 -41.125 3.197 1 95.75 292 ILE B N 1
ATOM 5930 C CA . ILE B 1 292 ? 8.57 -40.875 4.609 1 95.75 292 ILE B CA 1
ATOM 5931 C C . ILE B 1 292 ? 9.883 -40.906 5.395 1 95.75 292 ILE B C 1
ATOM 5933 O O . ILE B 1 292 ? 10.57 -41.938 5.414 1 95.75 292 ILE B O 1
ATOM 5937 N N . THR B 1 293 ? 10.227 -39.781 5.957 1 95 293 THR B N 1
ATOM 5938 C CA . THR B 1 293 ? 11.523 -39.656 6.621 1 95 293 THR B CA 1
ATOM 5939 C C . THR B 1 293 ? 11.375 -39.844 8.125 1 95 293 THR B C 1
ATOM 5941 O O . THR B 1 293 ? 12.297 -40.344 8.781 1 95 293 THR B O 1
ATOM 5944 N N . ARG B 1 294 ? 10.344 -39.406 8.68 1 94.06 294 ARG B N 1
ATOM 5945 C CA . ARG B 1 294 ? 10.125 -39.531 10.117 1 94.06 294 ARG B CA 1
ATOM 5946 C C . ARG B 1 294 ? 8.695 -40 10.414 1 94.06 294 ARG B C 1
ATOM 5948 O O . ARG B 1 294 ? 7.754 -39.562 9.727 1 94.06 294 ARG B O 1
ATOM 5955 N N . HIS B 1 295 ? 8.508 -40.844 11.359 1 93.38 295 HIS B N 1
ATOM 5956 C CA . HIS B 1 295 ? 7.195 -41.312 11.82 1 93.38 295 HIS B CA 1
ATOM 5957 C C . HIS B 1 295 ? 7.254 -41.781 13.258 1 93.38 295 HIS B C 1
ATOM 5959 O O . HIS B 1 295 ? 8.32 -42.188 13.75 1 93.38 295 HIS B O 1
ATOM 5965 N N . SER B 1 296 ? 6.18 -41.625 13.82 1 93.62 296 SER B N 1
ATOM 5966 C CA . SER B 1 296 ? 6.09 -42.156 15.188 1 93.62 296 SER B CA 1
ATOM 5967 C C . SER B 1 296 ? 6.234 -43.656 15.219 1 93.62 296 SER B C 1
ATOM 5969 O O . SER B 1 296 ? 5.797 -44.344 14.297 1 93.62 296 SER B O 1
ATOM 5971 N N . GLN B 1 297 ? 6.934 -44.125 16.25 1 89.75 297 GLN B N 1
ATOM 5972 C CA . GLN B 1 297 ? 7.016 -45.562 16.484 1 89.75 297 GLN B CA 1
ATOM 5973 C C . GLN B 1 297 ? 5.844 -46.031 17.328 1 89.75 297 GLN B C 1
ATOM 5975 O O . GLN B 1 297 ? 4.93 -45.281 17.641 1 89.75 297 GLN B O 1
ATOM 5980 N N . GLU B 1 298 ? 5.914 -47.281 17.625 1 91.06 298 GLU B N 1
ATOM 5981 C CA . GLU B 1 298 ? 4.84 -47.812 18.438 1 91.06 298 GLU B CA 1
ATOM 5982 C C . GLU B 1 298 ? 4.574 -46.969 19.672 1 91.06 298 GLU B C 1
ATOM 5984 O O . GLU B 1 298 ? 5.492 -46.656 20.438 1 91.06 298 GLU B O 1
ATOM 5989 N N . THR B 1 299 ? 3.316 -46.5 19.688 1 91.19 299 THR B N 1
ATOM 5990 C CA . THR B 1 299 ? 2.928 -45.594 20.75 1 91.19 299 THR B CA 1
ATOM 5991 C C . THR B 1 299 ? 1.901 -46.219 21.672 1 91.19 299 THR B C 1
ATOM 5993 O O . THR B 1 299 ? 0.961 -46.875 21.203 1 91.19 299 THR B O 1
ATOM 5996 N N . ARG B 1 300 ? 2.102 -46.094 22.984 1 91.69 300 ARG B N 1
ATOM 5997 C CA . ARG B 1 300 ? 1.182 -46.625 23.984 1 91.69 300 ARG B CA 1
ATOM 5998 C C . ARG B 1 300 ? 0.544 -45.469 24.781 1 91.69 300 ARG B C 1
ATOM 6000 O O . ARG B 1 300 ? 1.194 -44.469 25.062 1 91.69 300 ARG B O 1
ATOM 6007 N N . ALA B 1 301 ? -0.74 -45.625 24.969 1 91.56 301 ALA B N 1
ATOM 6008 C CA . ALA B 1 301 ? -1.438 -44.594 25.734 1 91.56 301 ALA B CA 1
ATOM 6009 C C . ALA B 1 301 ? -2.592 -45.188 26.531 1 91.56 301 ALA B C 1
ATOM 6011 O O . ALA B 1 301 ? -3.023 -46.312 26.25 1 91.56 301 ALA B O 1
ATOM 6012 N N . LEU B 1 302 ? -2.928 -44.406 27.641 1 88.88 302 LEU B N 1
ATOM 6013 C CA . LEU B 1 302 ? -4.109 -44.781 28.406 1 88.88 302 LEU B CA 1
ATOM 6014 C C . LEU B 1 302 ? -5.371 -44.219 27.797 1 88.88 302 LEU B C 1
ATOM 6016 O O . LEU B 1 302 ? -5.32 -43.156 27.125 1 88.88 302 LEU B O 1
ATOM 6020 N N . GLU B 1 303 ? -6.391 -44.938 28.016 1 89.12 303 GLU B N 1
ATOM 6021 C CA . GLU B 1 303 ? -7.664 -44.469 27.5 1 89.12 303 GLU B CA 1
ATOM 6022 C C . GLU B 1 303 ? -7.949 -43.031 28 1 89.12 303 GLU B C 1
ATOM 6024 O O . GLU B 1 303 ? -7.754 -42.75 29.172 1 89.12 303 GLU B O 1
ATOM 6029 N N . GLY B 1 304 ? -8.266 -42.156 27.094 1 87.12 304 GLY B N 1
ATOM 6030 C CA . GLY B 1 304 ? -8.602 -40.781 27.453 1 87.12 304 GLY B CA 1
ATOM 6031 C C . GLY B 1 304 ? -7.441 -39.812 27.281 1 87.12 304 GLY B C 1
ATOM 6032 O O . GLY B 1 304 ? -7.641 -38.625 27.234 1 87.12 304 GLY B O 1
ATOM 6033 N N . GLN B 1 305 ? -6.273 -40.438 27.094 1 89.88 305 GLN B N 1
ATOM 6034 C CA . GLN B 1 305 ? -5.074 -39.594 26.984 1 89.88 305 GLN B CA 1
ATOM 6035 C C . GLN B 1 305 ? -4.922 -39.062 25.562 1 89.88 305 GLN B C 1
ATOM 6037 O O . GLN B 1 305 ? -5.324 -39.719 24.594 1 89.88 305 GLN B O 1
ATOM 6042 N N . GLN B 1 306 ? -4.371 -37.906 25.5 1 93.44 306 GLN B N 1
ATOM 6043 C CA . GLN B 1 306 ? -4.07 -37.344 24.188 1 93.44 306 GLN B CA 1
ATOM 6044 C C . GLN B 1 306 ? -2.838 -38 23.562 1 93.44 306 GLN B C 1
ATOM 6046 O O . GLN B 1 306 ? -1.831 -38.188 24.25 1 93.44 306 GLN B O 1
ATOM 6051 N N . VAL B 1 307 ? -3.021 -38.438 22.312 1 94.31 307 VAL B N 1
ATOM 6052 C CA . VAL B 1 307 ? -1.92 -39.094 21.625 1 94.31 307 VAL B CA 1
ATOM 6053 C C . VAL B 1 307 ? -1.598 -38.344 20.328 1 94.31 307 VAL B C 1
ATOM 6055 O O . VAL B 1 307 ? -2.502 -37.844 19.641 1 94.31 307 VAL B O 1
ATOM 6058 N N . SER B 1 308 ? -0.315 -38.125 20.078 1 95.69 308 SER B N 1
ATOM 6059 C CA . SER B 1 308 ? 0.132 -37.5 18.844 1 95.69 308 SER B CA 1
ATOM 6060 C C . SER B 1 308 ? 0.93 -38.469 17.969 1 95.69 308 SER B C 1
ATOM 6062 O O . SER B 1 308 ? 1.921 -39.031 18.438 1 95.69 308 SER B O 1
ATOM 6064 N N . LEU B 1 309 ? 0.417 -38.719 16.828 1 95.94 309 LEU B N 1
ATOM 6065 C CA . LEU B 1 309 ? 1.122 -39.531 15.852 1 95.94 309 LEU B CA 1
ATOM 6066 C C . LEU B 1 309 ? 1.801 -38.656 14.805 1 95.94 309 LEU B C 1
ATOM 6068 O O . LEU B 1 309 ? 1.146 -37.844 14.156 1 95.94 309 LEU B O 1
ATOM 6072 N N . ARG B 1 310 ? 3.025 -38.812 14.617 1 96.31 310 ARG B N 1
ATOM 6073 C CA . ARG B 1 310 ? 3.799 -37.969 13.711 1 96.31 310 ARG B CA 1
ATOM 6074 C C . ARG B 1 310 ? 4.152 -38.688 12.43 1 96.31 310 ARG B C 1
ATOM 6076 O O . ARG B 1 310 ? 4.406 -39.906 12.461 1 96.31 310 ARG B O 1
ATOM 6083 N N . CYS B 1 311 ? 4.098 -38.031 11.352 1 95 311 CYS B N 1
ATOM 6084 C CA . CYS B 1 311 ? 4.477 -38.531 10.031 1 95 311 CYS B CA 1
ATOM 6085 C C . CYS B 1 311 ? 5.004 -37.406 9.156 1 95 311 CYS B C 1
ATOM 6087 O O . CYS B 1 311 ? 4.289 -36.438 8.875 1 95 311 CYS B O 1
ATOM 6089 N N . LYS B 1 312 ? 6.277 -37.5 8.781 1 95.62 312 LYS B N 1
ATOM 6090 C CA . LYS B 1 312 ? 6.891 -36.5 7.914 1 95.62 312 LYS B CA 1
ATOM 6091 C C . LYS B 1 312 ? 7.414 -37.125 6.625 1 95.62 312 LYS B C 1
ATOM 6093 O O . LYS B 1 312 ? 7.984 -38.219 6.652 1 95.62 312 LYS B O 1
ATOM 6098 N N . ALA B 1 313 ? 7.086 -36.5 5.578 1 95.75 313 ALA B N 1
ATOM 6099 C CA . ALA B 1 313 ? 7.527 -37 4.281 1 95.75 313 ALA B CA 1
ATOM 6100 C C . ALA B 1 313 ? 8.164 -35.906 3.451 1 95.75 313 ALA B C 1
ATOM 6102 O O . ALA B 1 313 ? 7.859 -34.719 3.635 1 95.75 313 ALA B O 1
ATOM 6103 N N . ARG B 1 314 ? 9.133 -36.344 2.691 1 95.06 314 ARG B N 1
ATOM 6104 C CA . ARG B 1 314 ? 9.773 -35.406 1.752 1 95.06 314 ARG B CA 1
ATOM 6105 C C . ARG B 1 314 ? 9.492 -35.812 0.311 1 95.06 314 ARG B C 1
ATOM 6107 O O . ARG B 1 314 ? 9.312 -37 0.02 1 95.06 314 ARG B O 1
ATOM 6114 N N . GLY B 1 315 ? 9.289 -34.875 -0.53 1 95 315 GLY B N 1
ATOM 6115 C CA . GLY B 1 315 ? 9.047 -35.062 -1.95 1 95 315 GLY B CA 1
ATOM 6116 C C . GLY B 1 315 ? 8.984 -33.75 -2.729 1 95 315 GLY B C 1
ATOM 6117 O O . GLY B 1 315 ? 9.047 -32.688 -2.145 1 95 315 GLY B O 1
ATOM 6118 N N . ASP B 1 316 ? 8.875 -33.969 -4.039 1 94.31 316 ASP B N 1
ATOM 6119 C CA . ASP B 1 316 ? 8.719 -32.812 -4.906 1 94.31 316 ASP B CA 1
ATOM 6120 C C . ASP B 1 316 ? 7.562 -33 -5.887 1 94.31 316 ASP B C 1
ATOM 6122 O O . ASP B 1 316 ? 7.676 -33.781 -6.828 1 94.31 316 ASP B O 1
ATOM 6126 N N . PRO B 1 317 ? 6.574 -32.281 -5.738 1 94.06 317 PRO B N 1
ATOM 6127 C CA . PRO B 1 317 ? 6.27 -31.281 -4.711 1 94.06 317 PRO B CA 1
ATOM 6128 C C . PRO B 1 317 ? 6.062 -31.906 -3.33 1 94.06 317 PRO B C 1
ATOM 6130 O O . PRO B 1 317 ? 6.012 -33.125 -3.203 1 94.06 317 PRO B O 1
ATOM 6133 N N . ASP B 1 318 ? 5.969 -31.047 -2.363 1 93.44 318 ASP B N 1
ATOM 6134 C CA . ASP B 1 318 ? 5.727 -31.531 -1.007 1 93.44 318 ASP B CA 1
ATOM 6135 C C . ASP B 1 318 ? 4.469 -32.406 -0.946 1 93.44 318 ASP B C 1
ATOM 6137 O O . ASP B 1 318 ? 3.398 -31.969 -1.388 1 93.44 318 ASP B O 1
ATOM 6141 N N . PRO B 1 319 ? 4.578 -33.531 -0.41 1 95.06 319 PRO B N 1
ATOM 6142 C CA . PRO B 1 319 ? 3.436 -34.469 -0.385 1 95.06 319 PRO B CA 1
ATOM 6143 C C . PRO B 1 319 ? 2.357 -34.031 0.609 1 95.06 319 PRO B C 1
ATOM 6145 O O . PRO B 1 319 ? 2.662 -33.406 1.616 1 95.06 319 PRO B O 1
ATOM 6148 N N . VAL B 1 320 ? 1.215 -34.438 0.27 1 93.19 320 VAL B N 1
ATOM 6149 C CA . VAL B 1 320 ? 0.098 -34.25 1.19 1 93.19 320 VAL B CA 1
ATOM 6150 C C . VAL B 1 320 ? -0.067 -35.5 2.059 1 93.19 320 VAL B C 1
ATOM 6152 O O . VAL B 1 320 ? -0.078 -36.625 1.549 1 93.19 320 VAL B O 1
ATOM 6155 N N . ILE B 1 321 ? -0.208 -35.281 3.389 1 95.06 321 ILE B N 1
ATOM 6156 C CA . ILE B 1 321 ? -0.255 -36.375 4.32 1 95.06 321 ILE B CA 1
ATOM 6157 C C . ILE B 1 321 ? -1.699 -36.656 4.746 1 95.06 321 ILE B C 1
ATOM 6159 O O . ILE B 1 321 ? -2.42 -35.719 5.113 1 95.06 321 ILE B O 1
ATOM 6163 N N . HIS B 1 322 ? -2.043 -37.875 4.625 1 95.12 322 HIS B N 1
ATOM 6164 C CA . HIS B 1 322 ? -3.334 -38.344 5.098 1 95.12 322 HIS B CA 1
ATOM 6165 C C . HIS B 1 322 ? -3.164 -39.531 6.047 1 95.12 322 HIS B C 1
ATOM 6167 O O . HIS B 1 322 ? -2.158 -40.25 5.984 1 95.12 322 HIS B O 1
ATOM 6173 N N . TRP B 1 323 ? -4.215 -39.688 6.918 1 96.06 323 TRP B N 1
ATOM 6174 C CA . TRP B 1 323 ? -4.16 -40.812 7.855 1 96.06 323 TRP B CA 1
ATOM 6175 C C . TRP B 1 323 ? -5.355 -41.719 7.664 1 96.06 323 TRP B C 1
ATOM 6177 O O . TRP B 1 323 ? -6.48 -41.281 7.453 1 96.06 323 TRP B O 1
ATOM 6187 N N . ILE B 1 324 ? -4.996 -43.031 7.723 1 95.62 324 ILE B N 1
ATOM 6188 C CA . ILE B 1 324 ? -6.023 -44.062 7.68 1 95.62 324 ILE B CA 1
ATOM 6189 C C . ILE B 1 324 ? -6.121 -44.75 9.039 1 95.62 324 ILE B C 1
ATOM 6191 O O . ILE B 1 324 ? -5.121 -45.25 9.562 1 95.62 324 ILE B O 1
ATOM 6195 N N . ALA B 1 325 ? -7.289 -44.719 9.516 1 94.19 325 ALA B N 1
ATOM 6196 C CA . ALA B 1 325 ? -7.535 -45.312 10.812 1 94.19 325 ALA B CA 1
ATOM 6197 C C . ALA B 1 325 ? -7.457 -46.844 10.719 1 94.19 325 ALA B C 1
ATOM 6199 O O . ALA B 1 325 ? -7.426 -47.406 9.617 1 94.19 325 ALA B O 1
ATOM 6200 N N . PRO B 1 326 ? -7.348 -47.531 11.898 1 93.62 326 PRO B N 1
ATOM 6201 C CA . PRO B 1 326 ? -7.27 -49 11.898 1 93.62 326 PRO B CA 1
ATOM 6202 C C . PRO B 1 326 ? -8.477 -49.625 11.227 1 93.62 326 PRO B C 1
ATOM 6204 O O . PRO B 1 326 ? -8.367 -50.75 10.711 1 93.62 326 PRO B O 1
ATOM 6207 N N . ASP B 1 327 ? -9.578 -48.906 11.172 1 91.75 327 ASP B N 1
ATOM 6208 C CA . ASP B 1 327 ? -10.773 -49.469 10.555 1 91.75 327 ASP B CA 1
ATOM 6209 C C . ASP B 1 327 ? -10.758 -49.25 9.039 1 91.75 327 ASP B C 1
ATOM 6211 O O . ASP B 1 327 ? -11.695 -49.625 8.344 1 91.75 327 ASP B O 1
ATOM 6215 N N . GLY B 1 328 ? -9.727 -48.656 8.539 1 91.88 328 GLY B N 1
ATOM 6216 C CA . GLY B 1 328 ? -9.555 -48.469 7.105 1 91.88 328 GLY B CA 1
ATOM 6217 C C . GLY B 1 328 ? -10.125 -47.156 6.582 1 91.88 328 GLY B C 1
ATOM 6218 O O . GLY B 1 328 ? -10.047 -46.875 5.387 1 91.88 328 GLY B O 1
ATOM 6219 N N . LYS B 1 329 ? -10.633 -46.469 7.453 1 92.94 329 LYS B N 1
ATOM 6220 C CA . LYS B 1 329 ? -11.25 -45.219 7.027 1 92.94 329 LYS B CA 1
ATOM 6221 C C . LYS B 1 329 ? -10.266 -44.062 7.125 1 92.94 329 LYS B C 1
ATOM 6223 O O . LYS B 1 329 ? -9.391 -44.031 7.992 1 92.94 329 LYS B O 1
ATOM 6228 N N . LEU B 1 330 ? -10.469 -43.125 6.246 1 93.81 330 LEU B N 1
ATOM 6229 C CA . LEU B 1 330 ? -9.648 -41.906 6.273 1 93.81 330 LEU B CA 1
ATOM 6230 C C . LEU B 1 330 ? -10 -41.062 7.477 1 93.81 330 LEU B C 1
ATOM 6232 O O . LEU B 1 330 ? -11.18 -40.875 7.805 1 93.81 330 LEU B O 1
ATOM 6236 N N . VAL B 1 331 ? -8.977 -40.562 8.07 1 92.38 331 VAL B N 1
ATOM 6237 C CA . VAL B 1 331 ? -9.18 -39.75 9.258 1 92.38 331 VAL B CA 1
ATOM 6238 C C . VAL B 1 331 ? -9.445 -38.312 8.859 1 92.38 331 VAL B C 1
ATOM 6240 O O . VAL B 1 331 ? -8.711 -37.719 8.055 1 92.38 331 VAL B O 1
ATOM 6243 N N . PHE B 1 332 ? -10.523 -37.75 9.375 1 90 332 PHE B N 1
ATOM 6244 C CA . PHE B 1 332 ? -10.852 -36.375 9.141 1 90 332 PHE B CA 1
ATOM 6245 C C . PHE B 1 332 ? -10.852 -35.594 10.453 1 90 332 PHE B C 1
ATOM 6247 O O . PHE B 1 332 ? -10.875 -36.188 11.531 1 90 332 PHE B O 1
ATOM 6254 N N . ASN B 1 333 ? -10.695 -34.25 10.219 1 90.12 333 ASN B N 1
ATOM 6255 C CA . ASN B 1 333 ? -10.773 -33.406 11.406 1 90.12 333 ASN B CA 1
ATOM 6256 C C . ASN B 1 333 ? -12.148 -33.5 12.062 1 90.12 333 ASN B C 1
ATOM 6258 O O . ASN B 1 333 ? -13.172 -33.438 11.383 1 90.12 333 ASN B O 1
ATOM 6262 N N . SER B 1 334 ? -12.094 -33.812 13.312 1 89.88 334 SER B N 1
ATOM 6263 C CA . SER B 1 334 ? -13.289 -33.938 14.133 1 89.88 334 SER B CA 1
ATOM 6264 C C . SER B 1 334 ? -13.062 -33.344 15.523 1 89.88 334 SER B C 1
ATOM 6266 O O . SER B 1 334 ? -12.055 -32.688 15.773 1 89.88 334 SER B O 1
ATOM 6268 N N . SER B 1 335 ? -14.008 -33.531 16.375 1 89 335 SER B N 1
ATOM 6269 C CA . SER B 1 335 ? -13.844 -33.094 17.766 1 89 335 SER B CA 1
ATOM 6270 C C . SER B 1 335 ? -12.773 -33.906 18.484 1 89 335 SER B C 1
ATOM 6272 O O . SER B 1 335 ? -12.172 -33.438 19.453 1 89 335 SER B O 1
ATOM 6274 N N . ARG B 1 336 ? -12.539 -35.031 17.969 1 91.5 336 ARG B N 1
ATOM 6275 C CA . ARG B 1 336 ? -11.609 -35.906 18.672 1 91.5 336 ARG B CA 1
ATOM 6276 C C . ARG B 1 336 ? -10.258 -35.938 17.953 1 91.5 336 ARG B C 1
ATOM 6278 O O . ARG B 1 336 ? -9.25 -36.375 18.547 1 91.5 336 ARG B O 1
ATOM 6285 N N . THR B 1 337 ? -10.289 -35.625 16.641 1 93.12 337 THR B N 1
ATOM 6286 C CA . THR B 1 337 ? -9.055 -35.781 15.867 1 93.12 337 THR B CA 1
ATOM 6287 C C . THR B 1 337 ? -8.742 -34.469 15.133 1 93.12 337 THR B C 1
ATOM 6289 O O . THR B 1 337 ? -9.641 -33.812 14.633 1 93.12 337 THR B O 1
ATOM 6292 N N . VAL B 1 338 ? -7.457 -34.125 15.148 1 94.75 338 VAL B N 1
ATOM 6293 C CA . VAL B 1 338 ? -6.992 -32.938 14.445 1 94.75 338 VAL B CA 1
ATOM 6294 C C . VAL B 1 338 ? -5.75 -33.281 13.617 1 94.75 338 VAL B C 1
ATOM 6296 O O . VAL B 1 338 ? -4.742 -33.719 14.164 1 94.75 338 VAL B O 1
ATOM 6299 N N . LEU B 1 339 ? -5.992 -33.125 12.336 1 93.62 339 LEU B N 1
ATOM 6300 C CA . LEU B 1 339 ? -4.855 -33.281 11.445 1 93.62 339 LEU B CA 1
ATOM 6301 C C . LEU B 1 339 ? -4.188 -31.953 11.148 1 93.62 339 LEU B C 1
ATOM 6303 O O . LEU B 1 339 ? -4.824 -31.047 10.602 1 93.62 339 LEU B O 1
ATOM 6307 N N . HIS B 1 340 ? -2.844 -31.891 11.43 1 91.56 340 HIS B N 1
ATOM 6308 C CA . HIS B 1 340 ? -2.09 -30.656 11.219 1 91.56 340 HIS B CA 1
ATOM 6309 C C . HIS B 1 340 ? -1.44 -30.656 9.836 1 91.56 340 HIS B C 1
ATOM 6311 O O . HIS B 1 340 ? -1.286 -31.703 9.211 1 91.56 340 HIS B O 1
ATOM 6317 N N . SER B 1 341 ? -0.974 -29.484 9.414 1 88.06 341 SER B N 1
ATOM 6318 C CA . SER B 1 341 ? -0.382 -29.281 8.094 1 88.06 341 SER B CA 1
ATOM 6319 C C . SER B 1 341 ? 0.974 -29.984 7.992 1 88.06 341 SER B C 1
ATOM 6321 O O . SER B 1 341 ? 1.407 -30.344 6.898 1 88.06 341 SER B O 1
ATOM 6323 N N . ASP B 1 342 ? 1.505 -30.172 9.141 1 87.5 342 ASP B N 1
ATOM 6324 C CA . ASP B 1 342 ? 2.826 -30.797 9.109 1 87.5 342 ASP B CA 1
ATOM 6325 C C . ASP B 1 342 ? 2.721 -32.312 9.055 1 87.5 342 ASP B C 1
ATOM 6327 O O . ASP B 1 342 ? 3.736 -33 9 1 87.5 342 ASP B O 1
ATOM 6331 N N . GLY B 1 343 ? 1.486 -32.812 9.117 1 92 343 GLY B N 1
ATOM 6332 C CA . GLY B 1 343 ? 1.279 -34.25 9 1 92 343 GLY B CA 1
ATOM 6333 C C . GLY B 1 343 ? 1.028 -34.938 10.336 1 92 343 GLY B C 1
ATOM 6334 O O . GLY B 1 343 ? 0.762 -36.125 10.383 1 92 343 GLY B O 1
ATOM 6335 N N . THR B 1 344 ? 1.045 -34.156 11.367 1 94.19 344 THR B N 1
ATOM 6336 C CA . THR B 1 344 ? 0.819 -34.719 12.695 1 94.19 344 THR B CA 1
ATOM 6337 C C . THR B 1 344 ? -0.671 -34.938 12.953 1 94.19 344 THR B C 1
ATOM 6339 O O . THR B 1 344 ? -1.486 -34.062 12.656 1 94.19 344 THR B O 1
ATOM 6342 N N . LEU B 1 345 ? -0.951 -36.062 13.461 1 95.69 345 LEU B N 1
ATOM 6343 C CA . LEU B 1 345 ? -2.32 -36.375 13.852 1 95.69 345 LEU B CA 1
ATOM 6344 C C . LEU B 1 345 ? -2.465 -36.406 15.367 1 95.69 345 LEU B C 1
ATOM 6346 O O . LEU B 1 345 ? -1.836 -37.188 16.047 1 95.69 345 LEU B O 1
ATOM 6350 N N . ASP B 1 346 ? -3.309 -35.562 15.828 1 95.19 346 ASP B N 1
ATOM 6351 C CA . ASP B 1 346 ? -3.582 -35.531 17.266 1 95.19 346 ASP B CA 1
ATOM 6352 C C . ASP B 1 346 ? -4.934 -36.156 17.578 1 95.19 346 ASP B C 1
ATOM 6354 O O . ASP B 1 346 ? -5.965 -35.75 17.062 1 95.19 346 ASP B O 1
ATOM 6358 N N . ILE B 1 347 ? -4.859 -37.156 18.391 1 94.81 347 ILE B N 1
ATOM 6359 C CA . ILE B 1 347 ? -6.066 -37.75 18.953 1 94.81 347 ILE B CA 1
ATOM 6360 C C . ILE B 1 347 ? -6.301 -37.188 20.359 1 94.81 347 ILE B C 1
ATOM 6362 O O . ILE B 1 347 ? -5.602 -37.531 21.312 1 94.81 347 ILE B O 1
ATOM 6366 N N . LEU B 1 348 ? -7.223 -36.344 20.438 1 93.75 348 LEU B N 1
ATOM 6367 C CA . LEU B 1 348 ? -7.441 -35.594 21.672 1 93.75 348 LEU B CA 1
ATOM 6368 C C . LEU B 1 348 ? -8.008 -36.469 22.766 1 93.75 348 LEU B C 1
ATOM 6370 O O . LEU B 1 348 ? -7.652 -36.312 23.938 1 93.75 348 LEU B O 1
ATOM 6374 N N . ILE B 1 349 ? -8.938 -37.312 22.359 1 90.12 349 ILE B N 1
ATOM 6375 C CA . ILE B 1 349 ? -9.516 -38.281 23.281 1 90.12 349 ILE B CA 1
ATOM 6376 C C . ILE B 1 349 ? -9.375 -39.688 22.703 1 90.12 349 ILE B C 1
ATOM 6378 O O . ILE B 1 349 ? -10.133 -40.094 21.797 1 90.12 349 ILE B O 1
ATOM 6382 N N . SER B 1 350 ? -8.5 -40.406 23.281 1 91.56 350 SER B N 1
ATOM 6383 C CA . SER B 1 350 ? -8.266 -41.75 22.781 1 91.56 350 SER B CA 1
ATOM 6384 C C . SER B 1 350 ? -9.234 -42.75 23.375 1 91.56 350 SER B C 1
ATOM 6386 O O . SER B 1 350 ? -9.617 -42.625 24.547 1 91.56 350 SER B O 1
ATOM 6388 N N . THR B 1 351 ? -9.727 -43.594 22.625 1 90.06 351 THR B N 1
ATOM 6389 C CA . THR B 1 351 ? -10.57 -44.719 23.062 1 90.06 351 THR B CA 1
ATOM 6390 C C . THR B 1 351 ? -9.945 -46.031 22.688 1 90.06 351 THR B C 1
ATOM 6392 O O . THR B 1 351 ? -8.984 -46.094 21.906 1 90.06 351 THR B O 1
ATOM 6395 N N . VAL B 1 352 ? -10.492 -47.094 23.297 1 89.88 352 VAL B N 1
ATOM 6396 C CA . VAL B 1 352 ? -9.969 -48.438 23.031 1 89.88 352 VAL B CA 1
ATOM 6397 C C . VAL B 1 352 ? -10.148 -48.75 21.547 1 89.88 352 VAL B C 1
ATOM 6399 O O . VAL B 1 352 ? -9.375 -49.531 20.984 1 89.88 352 VAL B O 1
ATOM 6402 N N . LYS B 1 353 ? -11.102 -48.094 20.922 1 88.06 353 LYS B N 1
ATOM 6403 C CA . LYS B 1 353 ? -11.359 -48.344 19.5 1 88.06 353 LYS B CA 1
ATOM 6404 C C . LYS B 1 353 ? -10.227 -47.781 18.641 1 88.06 353 LYS B C 1
ATOM 6406 O O . LYS B 1 353 ? -10.07 -48.188 17.484 1 88.06 353 LYS B O 1
ATOM 6411 N N . ASP B 1 354 ? -9.453 -46.969 19.234 1 91.56 354 ASP B N 1
ATOM 6412 C CA . ASP B 1 354 ? -8.352 -46.344 18.516 1 91.56 354 ASP B CA 1
ATOM 6413 C C . ASP B 1 354 ? -7.117 -47.219 18.516 1 91.56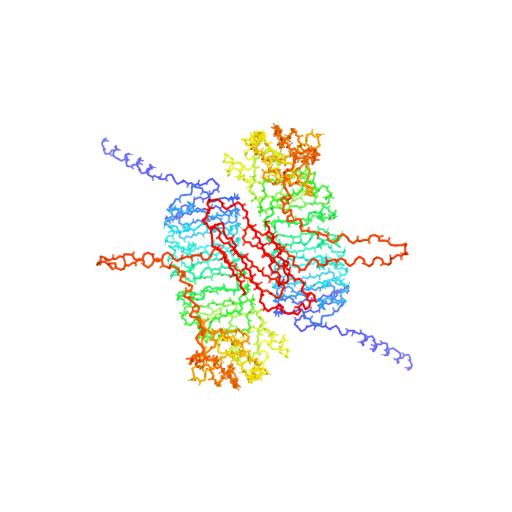 354 ASP B C 1
ATOM 6415 O O . ASP B 1 354 ? -6.117 -46.906 17.859 1 91.56 354 ASP B O 1
ATOM 6419 N N . SER B 1 355 ? -7.234 -48.281 19.281 1 92.75 355 SER B N 1
ATOM 6420 C CA . SER B 1 355 ? -6.094 -49.188 19.312 1 92.75 355 SER B CA 1
ATOM 6421 C C . SER B 1 355 ? -5.949 -49.906 17.984 1 92.75 355 SER B C 1
ATOM 6423 O O . SER B 1 355 ? -6.938 -50.406 17.422 1 92.75 355 SER B O 1
ATOM 6425 N N . GLY B 1 356 ? -4.789 -49.875 17.375 1 93.94 356 GLY B N 1
ATOM 6426 C CA . GLY B 1 356 ? -4.523 -50.531 16.109 1 93.94 356 GLY B CA 1
ATOM 6427 C C . GLY B 1 356 ? -3.455 -49.812 15.289 1 93.94 356 GLY B C 1
ATOM 6428 O O . GLY B 1 356 ? -2.674 -49.031 15.836 1 93.94 356 GLY B O 1
ATOM 6429 N N . SER B 1 357 ? -3.473 -50.281 14.008 1 94.62 357 SER B N 1
ATOM 6430 C CA . SER B 1 357 ? -2.445 -49.719 13.125 1 94.62 357 SER B CA 1
ATOM 6431 C C . SER B 1 357 ? -2.979 -48.562 12.305 1 94.62 357 SER B C 1
ATOM 6433 O O . SER B 1 357 ? -3.869 -48.75 11.469 1 94.62 357 SER B O 1
ATOM 6435 N N . PHE B 1 358 ? -2.406 -47.438 12.609 1 96.19 358 PHE B N 1
ATOM 6436 C CA . PHE B 1 358 ? -2.68 -46.25 11.781 1 96.19 358 PHE B CA 1
ATOM 6437 C C . PHE B 1 358 ? -1.723 -46.219 10.602 1 96.19 358 PHE B C 1
ATOM 6439 O O . PHE B 1 358 ? -0.541 -46.531 10.727 1 96.19 358 PHE B O 1
ATOM 6446 N N . THR B 1 359 ? -2.285 -45.812 9.484 1 96.5 359 THR B N 1
ATOM 6447 C CA . THR B 1 359 ? -1.436 -45.75 8.297 1 96.5 359 THR B CA 1
ATOM 6448 C C . THR B 1 359 ? -1.331 -44.281 7.816 1 96.5 359 THR B C 1
ATOM 6450 O O . THR B 1 359 ? -2.348 -43.656 7.551 1 96.5 359 THR B O 1
ATOM 6453 N N . CYS B 1 360 ? -0.144 -43.812 7.789 1 96.12 360 CYS B N 1
ATOM 6454 C CA . CYS B 1 360 ? 0.111 -42.5 7.211 1 96.12 360 CYS B CA 1
ATOM 6455 C C . CYS B 1 360 ? 0.429 -42.594 5.727 1 96.12 360 CYS B C 1
ATOM 6457 O O . CYS B 1 360 ? 1.327 -43.344 5.332 1 96.12 360 CYS B O 1
ATOM 6459 N N . VAL B 1 361 ? -0.348 -41.938 4.953 1 96.62 361 VAL B N 1
ATOM 6460 C CA . VAL B 1 361 ? -0.167 -41.969 3.508 1 96.62 361 VAL B CA 1
ATOM 6461 C C . VAL B 1 361 ? 0.293 -40.625 3.004 1 96.62 361 VAL B C 1
ATOM 6463 O O . VAL B 1 361 ? -0.429 -39.625 3.135 1 96.62 361 VAL B O 1
ATOM 6466 N N . ALA B 1 362 ? 1.504 -40.531 2.453 1 96.75 362 ALA B N 1
ATOM 6467 C CA . ALA B 1 362 ? 2.02 -39.344 1.788 1 96.75 362 ALA B CA 1
ATOM 6468 C C . ALA B 1 362 ? 1.848 -39.438 0.275 1 96.75 362 ALA B C 1
ATOM 6470 O O . ALA B 1 362 ? 2.289 -40.406 -0.345 1 96.75 362 ALA B O 1
ATOM 6471 N N . SER B 1 363 ? 1.162 -38.438 -0.241 1 95.62 363 SER B N 1
ATOM 6472 C CA . SER B 1 363 ? 0.868 -38.531 -1.666 1 95.62 363 SER B CA 1
ATOM 6473 C C . SER B 1 363 ? 1.249 -37.25 -2.402 1 95.62 363 SER B C 1
ATOM 6475 O O . SER B 1 363 ? 1.079 -36.156 -1.875 1 95.62 363 SER B O 1
ATOM 6477 N N . ASN B 1 364 ? 1.852 -37.406 -3.623 1 94.12 364 ASN B N 1
ATOM 6478 C CA . ASN B 1 364 ? 2.053 -36.344 -4.59 1 94.12 364 ASN B CA 1
ATOM 6479 C C . ASN B 1 364 ? 1.912 -36.844 -6.023 1 94.12 364 ASN B C 1
ATOM 6481 O O . ASN B 1 364 ? 1.588 -38 -6.25 1 94.12 364 ASN B O 1
ATOM 6485 N N . PRO B 1 365 ? 2.066 -36.031 -7.07 1 91.56 365 PRO B N 1
ATOM 6486 C CA . PRO B 1 365 ? 1.808 -36.438 -8.453 1 91.56 365 PRO B CA 1
ATOM 6487 C C . PRO B 1 365 ? 2.748 -37.531 -8.93 1 91.56 365 PRO B C 1
ATOM 6489 O O . PRO B 1 365 ? 2.443 -38.25 -9.898 1 91.56 365 PRO B O 1
ATOM 6492 N N . SER B 1 366 ? 3.756 -37.719 -8.219 1 94 366 SER B N 1
ATOM 6493 C CA . SER B 1 366 ? 4.734 -38.719 -8.656 1 94 366 SER B CA 1
ATOM 6494 C C . SER B 1 366 ? 4.477 -40.062 -8 1 94 366 SER B C 1
ATOM 6496 O O . SER B 1 366 ? 4.992 -41.094 -8.461 1 94 366 SER B O 1
ATOM 6498 N N . GLY B 1 367 ? 3.77 -39.938 -6.812 1 94.44 367 GLY B N 1
ATOM 6499 C CA . GLY B 1 367 ? 3.484 -41.219 -6.199 1 94.44 367 GLY B CA 1
ATOM 6500 C C . GLY B 1 367 ? 3.002 -41.125 -4.766 1 94.44 367 GLY B C 1
ATOM 6501 O O . GLY B 1 367 ? 2.482 -40.062 -4.359 1 94.44 367 GLY B O 1
ATOM 6502 N N . GLU B 1 368 ? 2.982 -42.312 -4.16 1 96.19 368 GLU B N 1
ATOM 6503 C CA . GLU B 1 368 ? 2.529 -42.375 -2.773 1 96.19 368 GLU B CA 1
ATOM 6504 C C . GLU B 1 368 ? 3.471 -43.219 -1.932 1 96.19 368 GLU B C 1
ATOM 6506 O O . GLU B 1 368 ? 4.145 -44.125 -2.455 1 96.19 368 GLU B O 1
ATOM 6511 N N . ALA B 1 369 ? 3.582 -42.875 -0.727 1 96.88 369 ALA B N 1
ATOM 6512 C CA . ALA B 1 369 ? 4.301 -43.625 0.28 1 96.88 369 ALA B CA 1
ATOM 6513 C C . ALA B 1 369 ? 3.451 -43.844 1.531 1 96.88 369 ALA B C 1
ATOM 6515 O O . ALA B 1 369 ? 2.658 -42.969 1.895 1 96.88 369 ALA B O 1
ATOM 6516 N N . GLN B 1 370 ? 3.584 -45.031 2.055 1 96.44 370 GLN B N 1
ATOM 6517 C CA . GLN B 1 370 ? 2.781 -45.312 3.236 1 96.44 370 GLN B CA 1
ATOM 6518 C C . GLN B 1 370 ? 3.645 -45.875 4.367 1 96.44 370 GLN B C 1
ATOM 6520 O O . GLN B 1 370 ? 4.676 -46.5 4.113 1 96.44 370 GLN B O 1
ATOM 6525 N N . GLN B 1 371 ? 3.309 -45.594 5.547 1 95.56 371 GLN B N 1
ATOM 6526 C CA . GLN B 1 371 ? 3.928 -46.125 6.758 1 95.56 371 GLN B CA 1
ATOM 6527 C C . GLN B 1 371 ? 2.889 -46.344 7.848 1 95.56 371 GLN B C 1
ATOM 6529 O O . GLN B 1 371 ? 1.976 -45.562 8.031 1 95.56 371 GLN B O 1
ATOM 6534 N N . THR B 1 372 ? 3.008 -47.469 8.5 1 95.25 372 THR B N 1
ATOM 6535 C CA . THR B 1 372 ? 2.055 -47.812 9.547 1 95.25 372 THR B CA 1
ATOM 6536 C C . THR B 1 372 ? 2.623 -47.469 10.93 1 95.25 372 THR B C 1
ATOM 6538 O O . THR B 1 372 ? 3.822 -47.625 11.164 1 95.25 372 THR B O 1
ATOM 6541 N N . VAL B 1 373 ? 1.778 -46.969 11.781 1 94.88 373 VAL B N 1
ATOM 6542 C CA . VAL B 1 373 ? 2.115 -46.656 13.172 1 94.88 373 VAL B CA 1
ATOM 6543 C C . VAL B 1 373 ? 1.143 -47.375 14.102 1 94.88 373 VAL B C 1
ATOM 6545 O O . VAL B 1 373 ? -0.072 -47.188 14.016 1 94.88 373 VAL B O 1
ATOM 6548 N N . ASP B 1 374 ? 1.733 -48.156 15.031 1 95.06 374 ASP B N 1
ATOM 6549 C CA . ASP B 1 374 ? 0.89 -48.906 15.945 1 95.06 374 ASP B CA 1
ATOM 6550 C C . ASP B 1 374 ? 0.583 -48.125 17.203 1 95.06 374 ASP B C 1
ATOM 6552 O O . ASP B 1 374 ? 1.491 -47.562 17.844 1 95.06 374 ASP B O 1
ATOM 6556 N N . LEU B 1 375 ? -0.661 -48.031 17.438 1 95.25 375 LEU B N 1
ATOM 6557 C CA . LEU B 1 375 ? -1.126 -47.406 18.656 1 95.25 375 LEU B CA 1
ATOM 6558 C C . LEU B 1 375 ? -1.816 -48.406 19.578 1 95.25 375 LEU B C 1
ATOM 6560 O O . LEU B 1 375 ? -2.758 -49.094 19.156 1 95.25 375 LEU B O 1
ATOM 6564 N N . LEU B 1 376 ? -1.293 -48.5 20.844 1 93.44 376 LEU B N 1
ATOM 6565 C CA . LEU B 1 376 ? -1.885 -49.375 21.828 1 93.44 376 LEU B CA 1
ATOM 6566 C C . LEU B 1 376 ? -2.498 -48.594 22.984 1 93.44 376 LEU B C 1
ATOM 6568 O O . LEU B 1 376 ? -1.794 -47.875 23.688 1 93.44 376 LEU B O 1
ATOM 6572 N N . ILE B 1 377 ? -3.758 -48.75 23.062 1 92.31 377 ILE B N 1
ATOM 6573 C CA . ILE B 1 377 ? -4.457 -48.062 24.141 1 92.31 377 ILE B CA 1
ATOM 6574 C C . ILE B 1 377 ? -4.809 -49.062 25.25 1 92.31 377 ILE B C 1
ATOM 6576 O O . ILE B 1 377 ? -5.43 -50.094 24.984 1 92.31 377 ILE B O 1
ATOM 6580 N N . THR B 1 378 ? -4.426 -48.75 26.484 1 89 378 THR B N 1
ATOM 6581 C CA . THR B 1 378 ? -4.75 -49.594 27.641 1 89 378 THR B CA 1
ATOM 6582 C C . THR B 1 378 ? -5.965 -49.031 28.375 1 89 378 THR B C 1
ATOM 6584 O O . THR B 1 378 ? -6.066 -47.812 28.609 1 89 378 THR B O 1
ATOM 6587 N N . LYS B 1 379 ? -6.848 -49.875 28.609 1 82.69 379 LYS B N 1
ATOM 6588 C CA . LYS B 1 379 ? -8.062 -49.5 29.328 1 82.69 379 LYS B CA 1
ATOM 6589 C C . LYS B 1 379 ? -7.754 -49.156 30.781 1 82.69 379 LYS B C 1
ATOM 6591 O O . LYS B 1 379 ? -6.867 -49.75 31.391 1 82.69 379 LYS B O 1
ATOM 6596 N N . LEU B 1 380 ? -8.32 -48.125 31.188 1 73.31 380 LEU B N 1
ATOM 6597 C CA . LEU B 1 380 ? -8.18 -47.75 32.594 1 73.31 380 LEU B CA 1
ATOM 6598 C C . LEU B 1 380 ? -8.734 -48.875 33.5 1 73.31 380 LEU B C 1
ATOM 6600 O O . LEU B 1 380 ? -9.82 -49.375 33.219 1 73.31 380 LEU B O 1
ATOM 6604 N N . PRO B 1 381 ? -7.914 -49.5 34.281 1 61.06 381 PRO B N 1
ATOM 6605 C CA . PRO B 1 381 ? -8.43 -50.531 35.188 1 61.06 381 PRO B CA 1
ATOM 6606 C C . PRO B 1 381 ? -9.688 -50.094 35.938 1 61.06 381 PRO B C 1
ATOM 6608 O O . PRO B 1 381 ? -9.766 -48.969 36.406 1 61.06 381 PRO B O 1
ATOM 6611 N N . HIS B 1 382 ? -10.75 -50.562 35.438 1 51.38 382 HIS B N 1
ATOM 6612 C CA . HIS B 1 382 ? -11.898 -50.375 36.312 1 51.38 382 HIS B CA 1
ATOM 6613 C C . HIS B 1 382 ? -11.648 -51 37.688 1 51.38 382 HIS B C 1
ATOM 6615 O O . HIS B 1 382 ? -11.344 -52.219 37.75 1 51.38 382 HIS B O 1
ATOM 6621 N N . PHE B 1 383 ? -11.172 -50.375 38.594 1 39.88 383 PHE B N 1
ATOM 6622 C CA . PHE B 1 383 ? -11.172 -50.969 39.906 1 39.88 383 PHE B CA 1
ATOM 6623 C C . PHE B 1 383 ? -12.555 -51.5 40.281 1 39.88 383 PHE B C 1
ATOM 6625 O O . PHE B 1 383 ? -13.523 -50.75 40.281 1 39.88 383 PHE B O 1
ATOM 6632 N N . THR B 1 384 ? -12.859 -52.719 39.781 1 35.38 384 THR B N 1
ATOM 6633 C CA . THR B 1 384 ? -14.031 -53.312 40.438 1 35.38 384 THR B CA 1
ATOM 6634 C C . THR B 1 384 ? -13.898 -53.188 41.969 1 35.38 384 THR B C 1
ATOM 6636 O O . THR B 1 384 ? -12.875 -53.594 42.531 1 35.38 384 THR B O 1
ATOM 6639 N N . ASN B 1 385 ? -14.547 -52.312 42.562 1 35.34 385 ASN B N 1
ATOM 6640 C CA . ASN B 1 385 ? -14.844 -52.406 44 1 35.34 385 ASN B CA 1
ATOM 6641 C C . ASN B 1 385 ? -15.359 -53.812 44.344 1 35.34 385 ASN B C 1
ATOM 6643 O O . ASN B 1 385 ? -16.5 -54.156 44 1 35.34 385 ASN B O 1
ATOM 6647 N N . ASP B 1 386 ? -14.609 -54.906 44.219 1 32.31 386 ASP B N 1
ATOM 6648 C CA . ASP B 1 386 ? -15.031 -56.031 45.031 1 32.31 386 ASP B CA 1
ATOM 6649 C C . ASP B 1 386 ? -15.133 -55.656 46.5 1 32.31 386 ASP B C 1
ATOM 6651 O O . ASP B 1 386 ? -14.125 -55.656 47.219 1 32.31 386 ASP B O 1
ATOM 6655 N N . THR B 1 387 ? -15.945 -54.75 47 1 32.47 387 THR B N 1
ATOM 6656 C CA . THR B 1 387 ? -16.578 -54.656 48.312 1 32.47 387 THR B CA 1
ATOM 6657 C C . THR B 1 387 ? -17.25 -55.969 48.688 1 32.47 387 THR B C 1
ATOM 6659 O O . THR B 1 387 ? -18.359 -56.25 48.25 1 32.47 387 THR B O 1
ATOM 6662 N N . SER B 1 388 ? -16.797 -57.25 48.781 1 30.92 388 SER B N 1
ATOM 6663 C CA . SER B 1 388 ? -17.234 -57.969 49.969 1 30.92 388 SER B CA 1
ATOM 6664 C C . SER B 1 388 ? -17.125 -57.094 51.219 1 30.92 388 SER B C 1
ATOM 6666 O O . SER B 1 388 ? -16.562 -56 51.188 1 30.92 388 SER B O 1
ATOM 6668 N N . MET B 1 389 ? -16.828 -57.844 52.75 1 28.72 389 MET B N 1
ATOM 6669 C CA . MET B 1 389 ? -17.25 -57.469 54.094 1 28.72 389 MET B CA 1
ATOM 6670 C C . MET B 1 389 ? -16.672 -56.094 54.469 1 28.72 389 MET B C 1
ATOM 6672 O O . MET B 1 389 ? -17 -55.562 55.531 1 28.72 389 MET B O 1
ATOM 6676 N N . VAL B 1 390 ? -15.359 -55.812 54.406 1 29.59 390 VAL B N 1
ATOM 6677 C CA . VAL B 1 390 ? -15.133 -54.781 55.406 1 29.59 390 VAL B CA 1
ATOM 6678 C C . VAL B 1 390 ? -16.047 -53.594 55.125 1 29.59 390 VAL B C 1
ATOM 6680 O O . VAL B 1 390 ? -16.125 -53.094 54 1 29.59 390 VAL B O 1
ATOM 6683 N N . GLN B 1 391 ? -17.109 -53.438 55.969 1 27.77 391 GLN B N 1
ATOM 6684 C CA . GLN B 1 391 ? -18.156 -52.438 56.25 1 27.77 391 GLN B CA 1
ATOM 6685 C C . GLN B 1 391 ? -17.641 -51.031 56.062 1 27.77 391 GLN B C 1
ATOM 6687 O O . GLN B 1 391 ? -17.266 -50.375 57.031 1 27.77 391 GLN B O 1
ATOM 6692 N N . GLU B 1 392 ? -16.422 -50.812 55.5 1 29.23 392 GLU B N 1
ATOM 6693 C CA . GLU B 1 392 ? -16.25 -49.406 55.812 1 29.23 392 GLU B CA 1
ATOM 6694 C C . GLU B 1 392 ? -17.469 -48.594 55.406 1 29.23 392 GLU B C 1
ATOM 6696 O O . GLU B 1 392 ? -18.062 -48.844 54.375 1 29.23 392 GLU B O 1
ATOM 6701 N N . PRO B 1 393 ? -18.125 -47.875 56.438 1 26.55 393 PRO B N 1
ATOM 6702 C CA . PRO B 1 393 ? -19.344 -47.094 56.312 1 26.55 393 PRO B CA 1
ATOM 6703 C C . PRO B 1 393 ? -19.391 -46.281 55 1 26.55 393 PRO B C 1
ATOM 6705 O O . PRO B 1 393 ? -18.359 -46 54.406 1 26.55 393 PRO B O 1
ATOM 6708 N N . ASP B 1 394 ? -20.547 -46.344 54.312 1 24.38 394 ASP B N 1
ATOM 6709 C CA . ASP B 1 394 ? -21.031 -45.656 53.094 1 24.38 394 ASP B CA 1
ATOM 6710 C C . ASP B 1 394 ? -20.594 -44.188 53.062 1 24.38 394 ASP B C 1
ATOM 6712 O O . ASP B 1 394 ? -20.969 -43.406 53.938 1 24.38 394 ASP B O 1
ATOM 6716 N N . PRO B 1 395 ? -19.203 -43.906 53.094 1 25.98 395 PRO B N 1
ATOM 6717 C CA . PRO B 1 395 ? -19.156 -42.469 53.156 1 25.98 395 PRO B CA 1
ATOM 6718 C C . PRO B 1 395 ? -20.141 -41.781 52.188 1 25.98 395 PRO B C 1
ATOM 6720 O O . PRO B 1 395 ? -20.312 -42.25 51.062 1 25.98 395 PRO B O 1
ATOM 6723 N N . GLY B 1 396 ? -21.375 -41.438 52.719 1 20.23 396 GLY B N 1
ATOM 6724 C CA . GLY B 1 396 ? -22.547 -40.781 52.125 1 20.23 396 GLY B CA 1
ATOM 6725 C C . GLY B 1 396 ? -22.203 -39.875 50.969 1 20.23 396 GLY B C 1
ATOM 6726 O O . GLY B 1 396 ? -21.047 -39.5 50.781 1 20.23 396 GLY B O 1
ATOM 6727 N N . SER B 1 397 ? -23.172 -39.844 49.969 1 21.53 397 SER B N 1
ATOM 6728 C CA . SER B 1 397 ? -23.531 -39.125 48.719 1 21.53 397 SER B CA 1
ATOM 6729 C C . SER B 1 397 ? -23.312 -37.625 48.875 1 21.53 397 SER B C 1
ATOM 6731 O O . SER B 1 397 ? -23.891 -37 49.75 1 21.53 397 SER B O 1
ATOM 6733 N N . SER B 1 398 ? -22.141 -37.125 49.031 1 19.59 398 SER B N 1
ATOM 6734 C CA . SER B 1 398 ? -22.156 -35.688 49.094 1 19.59 398 SER B CA 1
ATOM 6735 C C . SER B 1 398 ? -23.109 -35.094 48.062 1 19.59 398 SER B C 1
ATOM 6737 O O . SER B 1 398 ? -22.891 -35.219 46.875 1 19.59 398 SER B O 1
ATOM 6739 N N . ASP B 1 399 ? -24.5 -35.125 48.281 1 19.59 399 ASP B N 1
ATOM 6740 C CA . ASP B 1 399 ? -25.719 -34.688 47.625 1 19.59 399 ASP B CA 1
ATOM 6741 C C . ASP B 1 399 ? -25.625 -33.219 47.219 1 19.59 399 ASP B C 1
ATOM 6743 O O . ASP B 1 399 ? -25.688 -32.312 48.062 1 19.59 399 ASP B O 1
ATOM 6747 N N . ILE B 1 400 ? -24.688 -32.688 46.594 1 21.14 400 ILE B N 1
ATOM 6748 C CA . ILE B 1 400 ? -25.031 -31.297 46.281 1 21.14 400 ILE B CA 1
ATOM 6749 C C . ILE B 1 400 ? -26.375 -31.234 45.531 1 21.14 400 ILE B C 1
ATOM 6751 O O . ILE B 1 400 ? -26.562 -31.953 44.562 1 21.14 400 ILE B O 1
ATOM 6755 N N . ALA B 1 401 ? -27.5 -30.781 46.125 1 19.52 401 ALA B N 1
ATOM 6756 C CA . ALA B 1 401 ? -28.938 -30.672 45.938 1 19.52 401 ALA B CA 1
ATOM 6757 C C . ALA B 1 401 ? -29.266 -29.953 44.625 1 19.52 401 ALA B C 1
ATOM 6759 O O . ALA B 1 401 ? -29.031 -28.75 44.5 1 19.52 401 ALA B O 1
ATOM 6760 N N . THR B 1 402 ? -28.969 -30.438 43.438 1 18.81 402 THR B N 1
ATOM 6761 C CA . THR B 1 402 ? -29.578 -29.859 42.25 1 18.81 402 THR B CA 1
ATOM 6762 C C . THR B 1 402 ? -31.094 -29.859 42.375 1 18.81 402 THR B C 1
ATOM 6764 O O . THR B 1 402 ? -31.703 -30.875 42.719 1 18.81 402 THR B O 1
ATOM 6767 N N . SER B 1 403 ? -31.75 -28.656 42.656 1 19.92 403 SER B N 1
ATOM 6768 C CA . SER B 1 403 ? -33.188 -28.516 42.75 1 19.92 403 SER B CA 1
ATOM 6769 C C . SER B 1 403 ? -33.906 -29.203 41.594 1 19.92 403 SER B C 1
ATOM 6771 O O . SER B 1 403 ? -33.656 -28.906 40.438 1 19.92 403 SER B O 1
ATOM 6773 N N . ALA B 1 404 ? -34.094 -30.359 41.719 1 18.89 404 ALA B N 1
ATOM 6774 C CA . ALA B 1 404 ? -34.844 -31.188 40.75 1 18.89 404 ALA B CA 1
ATOM 6775 C C . ALA B 1 404 ? -36.281 -30.719 40.656 1 18.89 404 ALA B C 1
ATOM 6777 O O . ALA B 1 404 ? -37.062 -30.891 41.594 1 18.89 404 ALA B O 1
ATOM 6778 N N . LYS B 1 405 ? -36.5 -29.422 40.094 1 22.34 405 LYS B N 1
ATOM 6779 C CA . LYS B 1 405 ? -37.938 -29.141 39.875 1 22.34 405 LYS B CA 1
ATOM 6780 C C . LYS B 1 405 ? -38.625 -30.344 39.25 1 22.34 405 LYS B C 1
ATOM 6782 O O . LYS B 1 405 ? -38.094 -30.953 38.312 1 22.34 405 LYS B O 1
ATOM 6787 N N . THR B 1 406 ? -39.344 -30.922 39.969 1 20.58 406 THR B N 1
ATOM 6788 C CA . THR B 1 406 ? -40.281 -32 39.688 1 20.58 406 THR B CA 1
ATOM 6789 C C . THR B 1 406 ? -41.156 -31.625 38.5 1 20.58 406 THR B C 1
ATOM 6791 O O . THR B 1 406 ? -41.531 -30.469 38.312 1 20.58 406 THR B O 1
ATOM 6794 N N . GLY B 1 407 ? -41.156 -32.438 37.469 1 19.41 407 GLY B N 1
ATOM 6795 C CA . GLY B 1 407 ? -41.875 -32.562 36.188 1 19.41 407 GLY B CA 1
ATOM 6796 C C . GLY B 1 407 ? -43.375 -32.438 36.312 1 19.41 407 GLY B C 1
ATOM 6797 O O . GLY B 1 407 ? -44.125 -32.875 35.438 1 19.41 407 GLY B O 1
ATOM 6798 N N . GLY B 1 408 ? -43.906 -31.594 37.25 1 20.78 408 GLY B N 1
ATOM 6799 C CA . GLY B 1 408 ? -45.281 -32 37.062 1 20.78 408 GLY B CA 1
ATOM 6800 C C . GLY B 1 408 ? -45.75 -31.953 35.625 1 20.78 408 GLY B C 1
ATOM 6801 O O . GLY B 1 408 ? -44.906 -31.875 34.719 1 20.78 408 GLY B O 1
ATOM 6802 N N . ASP B 1 409 ? -46.906 -31.328 35.344 1 23.34 409 ASP B N 1
ATOM 6803 C CA . ASP B 1 409 ? -48 -31.422 34.406 1 23.34 409 ASP B CA 1
ATOM 6804 C C . ASP B 1 409 ? -47.594 -30.875 33.031 1 23.34 409 ASP B C 1
ATOM 6806 O O . ASP B 1 409 ? -46.594 -30.156 32.906 1 23.34 409 ASP B O 1
ATOM 6810 N N . GLY B 1 410 ? -48.5 -30.922 31.891 1 22.64 410 GLY B N 1
ATOM 6811 C CA . GLY B 1 410 ? -48.5 -31.125 30.453 1 22.64 410 GLY B CA 1
ATOM 6812 C C . GLY B 1 410 ? -47.906 -29.969 29.688 1 22.64 410 GLY B C 1
ATOM 6813 O O . GLY B 1 410 ? -47.562 -30.109 28.5 1 22.64 410 GLY B O 1
ATOM 6814 N N . GLY B 1 411 ? -48.062 -28.688 30.141 1 25.62 411 GLY B N 1
ATOM 6815 C CA . GLY B 1 411 ? -48.219 -27.781 29.031 1 25.62 411 GLY B CA 1
ATOM 6816 C C . GLY B 1 411 ? -46.906 -27.484 28.312 1 25.62 411 GLY B C 1
ATOM 6817 O O . GLY B 1 411 ? -45.812 -27.766 28.844 1 25.62 411 GLY B O 1
ATOM 6818 N N . PRO B 1 412 ? -46.75 -27.203 26.875 1 27.23 412 PRO B N 1
ATOM 6819 C CA . PRO B 1 412 ? -45.688 -27.188 25.875 1 27.23 412 PRO B CA 1
ATOM 6820 C C . PRO B 1 412 ? -44.562 -26.25 26.25 1 27.23 412 PRO B C 1
ATOM 6822 O O . PRO B 1 412 ? -44.75 -25.031 26.328 1 27.23 412 PRO B O 1
ATOM 6825 N N . SER B 1 413 ? -43.75 -26.516 27.375 1 24.83 413 SER B N 1
ATOM 6826 C CA . SER B 1 413 ? -42.906 -25.5 27.984 1 24.83 413 SER B CA 1
ATOM 6827 C C . SER B 1 413 ? -41.75 -25.125 27.062 1 24.83 413 SER B C 1
ATOM 6829 O O . SER B 1 413 ? -41.062 -25.984 26.531 1 24.83 413 SER B O 1
ATOM 6831 N N . MET B 1 414 ? -41.688 -23.906 26.375 1 24.16 414 MET B N 1
ATOM 6832 C CA . MET B 1 414 ? -40.781 -23.234 25.438 1 24.16 414 MET B CA 1
ATOM 6833 C C . MET B 1 414 ? -39.375 -23.141 26 1 24.16 414 MET B C 1
ATOM 6835 O O . MET B 1 414 ? -39.156 -22.562 27.062 1 24.16 414 MET B O 1
ATOM 6839 N N . GLY B 1 415 ? -38.5 -24.172 25.984 1 23.19 415 GLY B N 1
ATOM 6840 C CA . GLY B 1 415 ? -37.156 -24.422 26.5 1 23.19 415 GLY B CA 1
ATOM 6841 C C . GLY B 1 415 ? -36.156 -23.406 26.047 1 23.19 415 GLY B C 1
ATOM 6842 O O . GLY B 1 415 ? -35.781 -23.375 24.875 1 23.19 415 GLY B O 1
ATOM 6843 N N . ASN B 1 416 ? -36.125 -22.094 26.5 1 23.94 416 ASN B N 1
ATOM 6844 C CA . ASN B 1 416 ? -35.156 -21.078 26.141 1 23.94 416 ASN B CA 1
ATOM 6845 C C . ASN B 1 416 ? -33.75 -21.453 26.578 1 23.94 416 ASN B C 1
ATOM 6847 O O . ASN B 1 416 ? -33.469 -21.5 27.781 1 23.94 416 ASN B O 1
ATOM 6851 N N . LYS B 1 417 ? -32.969 -22.406 26.016 1 27.31 417 LYS B N 1
ATOM 6852 C CA . LYS B 1 417 ? -31.609 -22.844 26.25 1 27.31 417 LYS B CA 1
ATOM 6853 C C . LYS B 1 417 ? -30.641 -21.656 26.219 1 27.31 417 LYS B C 1
ATOM 6855 O O . LYS B 1 417 ? -30.359 -21.109 25.156 1 27.31 417 LYS B O 1
ATOM 6860 N N . GLY B 1 418 ? -30.656 -20.656 27.141 1 26.48 418 GLY B N 1
ATOM 6861 C CA . GLY B 1 418 ? -29.688 -19.578 27.172 1 26.48 418 GLY B CA 1
ATOM 6862 C C . GLY B 1 418 ? -28.266 -20.078 27.328 1 26.48 418 GLY B C 1
ATOM 6863 O O . GLY B 1 418 ? -27.969 -20.859 28.234 1 26.48 418 GLY B O 1
ATOM 6864 N N . GLY B 1 419 ? -27.453 -20.469 26.281 1 30.06 419 GLY B N 1
ATOM 6865 C CA . GLY B 1 419 ? -26.047 -20.781 26.188 1 30.06 419 GLY B CA 1
ATOM 6866 C C . GLY B 1 419 ? -25.172 -19.922 27.062 1 30.06 419 GLY B C 1
ATOM 6867 O O . GLY B 1 419 ? -25.219 -18.688 26.984 1 30.06 419 GLY B O 1
ATOM 6868 N N . GLN B 1 420 ? -24.875 -20.344 28.312 1 31.55 420 GLN B N 1
ATOM 6869 C CA . GLN B 1 420 ? -24 -19.703 29.297 1 31.55 420 GLN B CA 1
ATOM 6870 C C . GLN B 1 420 ? -22.625 -19.391 28.688 1 31.55 420 GLN B C 1
ATOM 6872 O O . GLN B 1 420 ? -21.922 -20.312 28.266 1 31.55 420 GLN B O 1
ATOM 6877 N N . GLU B 1 421 ? -22.375 -18.328 27.906 1 37.09 421 GLU B N 1
ATOM 6878 C CA . GLU B 1 421 ? -21.141 -17.734 27.406 1 37.09 421 GLU B CA 1
ATOM 6879 C C . GLU B 1 421 ? -20.031 -17.797 28.469 1 37.09 421 GLU B C 1
ATOM 6881 O O . GLU B 1 421 ? -20.219 -17.328 29.594 1 37.09 421 GLU B O 1
ATOM 6886 N N . LYS B 1 422 ? -19.203 -18.734 28.422 1 44.03 422 LYS B N 1
ATOM 6887 C CA . LYS B 1 422 ? -18.016 -18.891 29.25 1 44.03 422 LYS B CA 1
ATOM 6888 C C . LYS B 1 422 ? -17.25 -17.578 29.391 1 44.03 422 LYS B C 1
ATOM 6890 O O . LYS B 1 422 ? -16.828 -17 28.391 1 44.03 422 LYS B O 1
ATOM 6895 N N . ARG B 1 423 ? -17.312 -16.828 30.5 1 47.16 423 ARG B N 1
ATOM 6896 C CA . ARG B 1 423 ? -16.906 -15.461 30.797 1 47.16 423 ARG B CA 1
ATOM 6897 C C . ARG B 1 423 ? -15.398 -15.336 30.859 1 47.16 423 ARG B C 1
ATOM 6899 O O . ARG B 1 423 ? -14.844 -14.289 30.5 1 47.16 423 ARG B O 1
ATOM 6906 N N . VAL B 1 424 ? -14.586 -16.375 31.406 1 47 424 VAL B N 1
ATOM 6907 C CA . VAL B 1 424 ? -13.125 -16.312 31.422 1 47 424 VAL B CA 1
ATOM 6908 C C . VAL B 1 424 ? -12.555 -17.469 30.594 1 47 424 VAL B C 1
ATOM 6910 O O . VAL B 1 424 ? -12.977 -18.625 30.766 1 47 424 VAL B O 1
ATOM 6913 N N . LEU B 1 425 ? -11.844 -17.156 29.562 1 58.41 425 LEU B N 1
ATOM 6914 C CA . LEU B 1 425 ? -11.141 -18.094 28.703 1 58.41 425 LEU B CA 1
ATOM 6915 C C . LEU B 1 425 ? -9.633 -18.047 28.953 1 58.41 425 LEU B C 1
ATOM 6917 O O . LEU B 1 425 ? -9.047 -16.969 28.984 1 58.41 425 LEU B O 1
ATOM 6921 N N . ILE B 1 426 ? -8.953 -19.078 29.531 1 53.66 426 ILE B N 1
ATOM 6922 C CA . ILE B 1 426 ? -7.504 -19.188 29.625 1 53.66 426 ILE B CA 1
ATOM 6923 C C . ILE B 1 426 ? -6.953 -19.797 28.328 1 53.66 426 ILE B C 1
ATOM 6925 O O . ILE B 1 426 ? -7.414 -20.844 27.875 1 53.66 426 ILE B O 1
ATOM 6929 N N . SER B 1 427 ? -6.141 -19.094 27.672 1 64.44 427 SER B N 1
ATOM 6930 C CA . SER B 1 427 ? -5.504 -19.547 26.438 1 64.44 427 SER B CA 1
ATOM 6931 C C . SER B 1 427 ? -3.99 -19.359 26.516 1 64.44 427 SER B C 1
ATOM 6933 O O . SER B 1 427 ? -3.477 -18.719 27.422 1 64.44 427 SER B O 1
ATOM 6935 N N . GLU B 1 428 ? -3.146 -19.953 25.75 1 58.5 428 GLU B N 1
ATOM 6936 C CA . GLU B 1 428 ? -1.71 -19.828 25.531 1 58.5 428 GLU B CA 1
ATOM 6937 C C . GLU B 1 428 ? -0.917 -20.297 26.75 1 58.5 428 GLU B C 1
ATOM 6939 O O . GLU B 1 428 ? -0.085 -19.547 27.266 1 58.5 428 GLU B O 1
ATOM 6944 N N . ILE B 1 429 ? -1.347 -21.406 27.297 1 53.41 429 ILE B N 1
ATOM 6945 C CA . ILE B 1 429 ? -0.684 -21.984 28.453 1 53.41 429 ILE B CA 1
ATOM 6946 C C . ILE B 1 429 ? 0.628 -22.641 28.031 1 53.41 429 ILE B C 1
ATOM 6948 O O . ILE B 1 429 ? 0.644 -23.469 27.109 1 53.41 429 ILE B O 1
ATOM 6952 N N . THR B 1 430 ? 1.715 -22.031 28.375 1 57.47 430 THR B N 1
ATOM 6953 C CA . THR B 1 430 ? 3.016 -22.656 28.203 1 57.47 430 THR B CA 1
ATOM 6954 C C . THR B 1 430 ? 3.533 -23.203 29.531 1 57.47 430 THR B C 1
ATOM 6956 O O . THR B 1 430 ? 2.844 -23.125 30.547 1 57.47 430 THR B O 1
ATOM 6959 N N . ALA B 1 431 ? 4.789 -23.75 29.625 1 59.22 431 ALA B N 1
ATOM 6960 C CA . ALA B 1 431 ? 5.395 -24.297 30.844 1 59.22 431 ALA B CA 1
ATOM 6961 C C . ALA B 1 431 ? 5.613 -23.203 31.891 1 59.22 431 ALA B C 1
ATOM 6963 O O . ALA B 1 431 ? 5.68 -23.484 33.094 1 59.22 431 ALA B O 1
ATOM 6964 N N . SER B 1 432 ? 5.672 -21.953 31.375 1 57.56 432 SER B N 1
ATOM 6965 C CA . SER B 1 432 ? 6.008 -20.875 32.281 1 57.56 432 SER B CA 1
ATOM 6966 C C . SER B 1 432 ? 5.023 -19.719 32.156 1 57.56 432 SER B C 1
ATOM 6968 O O . SER B 1 432 ? 5.105 -18.734 32.906 1 57.56 432 SER B O 1
ATOM 6970 N N . THR B 1 433 ? 4.027 -19.797 31.141 1 64.75 433 THR B N 1
ATOM 6971 C CA . THR B 1 433 ? 3.127 -18.656 30.953 1 64.75 433 THR B CA 1
ATOM 6972 C C . THR B 1 433 ? 1.721 -19.141 30.609 1 64.75 433 THR B C 1
ATOM 6974 O O . THR B 1 433 ? 1.549 -20.219 30.031 1 64.75 433 THR B O 1
ATOM 6977 N N . ALA B 1 434 ? 0.604 -18.578 31.141 1 63.69 434 ALA B N 1
ATOM 6978 C CA . ALA B 1 434 ? -0.774 -18.766 30.688 1 63.69 434 ALA B CA 1
ATOM 6979 C C . ALA B 1 434 ? -1.454 -17.422 30.438 1 63.69 434 ALA B C 1
ATOM 6981 O O . ALA B 1 434 ? -1.278 -16.484 31.219 1 63.69 434 ALA B O 1
ATOM 6982 N N . LEU B 1 435 ? -2.152 -17.266 29.25 1 66.44 435 LEU B N 1
ATOM 6983 C CA . LEU B 1 435 ? -2.994 -16.125 28.938 1 66.44 435 LEU B CA 1
ATOM 6984 C C . LEU B 1 435 ? -4.43 -16.359 29.406 1 66.44 435 LEU B C 1
ATOM 6986 O O . LEU B 1 435 ? -5.062 -17.328 28.984 1 66.44 435 LEU B O 1
ATOM 6990 N N . VAL B 1 436 ? -4.988 -15.562 30.297 1 61 436 VAL B N 1
ATOM 6991 C CA . VAL B 1 436 ? -6.359 -15.602 30.797 1 61 436 VAL B CA 1
ATOM 6992 C C . VAL B 1 436 ? -7.18 -14.5 30.125 1 61 436 VAL B C 1
ATOM 6994 O O . VAL B 1 436 ? -6.824 -13.32 30.219 1 61 436 VAL B O 1
ATOM 6997 N N . LYS B 1 437 ? -8.156 -14.859 29.312 1 62.47 437 LYS B N 1
ATOM 6998 C CA . LYS B 1 437 ? -9.109 -13.938 28.688 1 62.47 437 LYS B CA 1
ATOM 6999 C C . LYS B 1 437 ? -10.461 -13.992 29.391 1 62.47 437 LYS B C 1
ATOM 7001 O O . LYS B 1 437 ? -10.969 -15.078 29.688 1 62.47 437 LYS B O 1
ATOM 7006 N N . P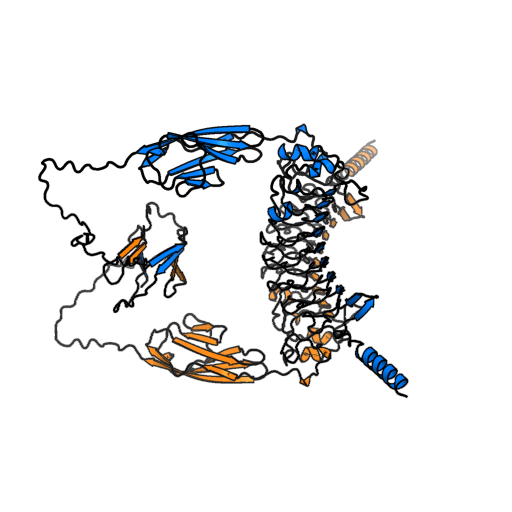HE B 1 438 ? -11.047 -12.891 29.859 1 55.66 438 PHE B N 1
ATOM 7007 C CA . PHE B 1 438 ? -12.359 -12.898 30.484 1 55.66 438 PHE B CA 1
ATOM 7008 C C . PHE B 1 438 ? -13.266 -11.844 29.859 1 55.66 438 PHE B C 1
ATOM 7010 O O . PHE B 1 438 ? -12.797 -10.789 29.438 1 55.66 438 PHE B O 1
ATOM 7017 N N . ASN B 1 439 ? -14.367 -12.18 29.156 1 47.59 439 ASN B N 1
ATOM 7018 C CA . ASN B 1 439 ? -15.367 -11.305 28.562 1 47.59 439 ASN B CA 1
ATOM 7019 C C . ASN B 1 439 ? -16.438 -10.891 29.578 1 47.59 439 ASN B C 1
ATOM 7021 O O . ASN B 1 439 ? -17.172 -11.734 30.078 1 47.59 439 ASN B O 1
ATOM 7025 N N . PHE B 1 440 ? -16.312 -9.711 30.203 1 42.16 440 PHE B N 1
ATOM 7026 C CA . PHE B 1 440 ? -17.312 -9.211 31.156 1 42.16 440 PHE B CA 1
ATOM 7027 C C . PHE B 1 440 ? -18.516 -8.625 30.406 1 42.16 440 PHE B C 1
ATOM 7029 O O . PHE B 1 440 ? -18.484 -7.477 29.969 1 42.16 440 PHE B O 1
ATOM 7036 N N . GLN B 1 441 ? -19.078 -9.195 29.516 1 41.28 441 GLN B N 1
ATOM 7037 C CA . GLN B 1 441 ? -20.203 -8.477 28.906 1 41.28 441 GLN B CA 1
ATOM 7038 C C . GLN B 1 441 ? -21.125 -7.91 29.984 1 41.28 441 GLN B C 1
ATOM 7040 O O . GLN B 1 441 ? -21.781 -6.883 29.781 1 41.28 441 GLN B O 1
ATOM 7045 N N . ARG B 1 442 ? -21.625 -8.68 30.906 1 39.47 442 ARG B N 1
ATOM 7046 C CA . ARG B 1 442 ? -22.656 -8.156 31.797 1 39.47 442 ARG B CA 1
ATOM 7047 C C . ARG B 1 442 ? -22.031 -7.559 33.062 1 39.47 442 ARG B C 1
ATOM 7049 O O . ARG B 1 442 ? -21.141 -8.156 33.656 1 39.47 442 ARG B O 1
ATOM 7056 N N . ASN B 1 443 ? -22 -6.141 33.156 1 38.31 443 ASN B N 1
ATOM 7057 C CA . ASN B 1 443 ? -21.703 -5.41 34.375 1 38.31 443 ASN B CA 1
ATOM 7058 C C . ASN B 1 443 ? -22.312 -6.09 35.594 1 38.31 443 ASN B C 1
ATOM 7060 O O . ASN B 1 443 ? -23.531 -6.156 35.75 1 38.31 443 ASN B O 1
ATOM 7064 N N . ILE B 1 444 ? -21.828 -7.227 35.969 1 38.41 444 ILE B N 1
ATOM 7065 C CA . ILE B 1 444 ? -22.406 -7.707 37.188 1 38.41 444 ILE B CA 1
ATOM 7066 C C . ILE B 1 444 ? -22.203 -6.672 38.312 1 38.41 444 ILE B C 1
ATOM 7068 O O . ILE B 1 444 ? -21.062 -6.375 38.688 1 38.41 444 ILE B O 1
ATOM 7072 N N . PRO B 1 445 ? -23.234 -5.828 38.594 1 38.94 445 PRO B N 1
ATOM 7073 C CA . PRO B 1 445 ? -23.219 -4.836 39.688 1 38.94 445 PRO B CA 1
ATOM 7074 C C . PRO B 1 445 ? -22.703 -5.414 41 1 38.94 445 PRO B C 1
ATOM 7076 O O . PRO B 1 445 ? -23.047 -6.543 41.375 1 38.94 445 PRO B O 1
ATOM 7079 N N . GLY B 1 446 ? -21.516 -4.973 41.594 1 37.09 446 GLY B N 1
ATOM 7080 C CA . GLY B 1 446 ? -20.938 -5.312 42.906 1 37.09 446 GLY B CA 1
ATOM 7081 C C . GLY B 1 446 ? -19.547 -5.914 42.812 1 37.09 446 GLY B C 1
ATOM 7082 O O . GLY B 1 446 ? -19 -6.363 43.812 1 37.09 446 GLY B O 1
ATOM 7083 N N . ILE B 1 447 ? -19.125 -6.25 41.562 1 36.91 447 ILE B N 1
ATOM 7084 C CA . ILE B 1 447 ? -17.781 -6.82 41.531 1 36.91 447 ILE B CA 1
ATOM 7085 C C . ILE B 1 447 ? -16.75 -5.707 41.688 1 36.91 447 ILE B C 1
ATOM 7087 O O . ILE B 1 447 ? -16.688 -4.797 40.844 1 36.91 447 ILE B O 1
ATOM 7091 N N . ARG B 1 448 ? -16.125 -5.395 42.844 1 34.75 448 ARG B N 1
ATOM 7092 C CA . ARG B 1 448 ? -15.18 -4.309 43.125 1 34.75 448 ARG B CA 1
ATOM 7093 C C . ARG B 1 448 ? -13.742 -4.758 42.906 1 34.75 448 ARG B C 1
ATOM 7095 O O . ARG B 1 448 ? -12.867 -3.936 42.625 1 34.75 448 ARG B O 1
ATOM 7102 N N . MET B 1 449 ? -13.234 -5.988 43.312 1 36.5 449 MET B N 1
ATOM 7103 C CA . MET B 1 449 ? -11.828 -6.363 43.25 1 36.5 449 MET B CA 1
ATOM 7104 C C . MET B 1 449 ? -11.648 -7.727 42.594 1 36.5 449 MET B C 1
ATOM 7106 O O . MET B 1 449 ? -12.547 -8.57 42.656 1 36.5 449 MET B O 1
ATOM 7110 N N . PHE B 1 450 ? -10.773 -7.867 41.562 1 36.06 450 PHE B N 1
ATOM 7111 C CA . PHE B 1 450 ? -10.344 -9.148 41.031 1 36.06 450 PHE B CA 1
ATOM 7112 C C . PHE B 1 450 ? -9.086 -9.641 41.75 1 36.06 450 PHE B C 1
ATOM 7114 O O . PHE B 1 450 ? -8.18 -8.859 42.031 1 36.06 450 PHE B O 1
ATOM 7121 N N . GLN B 1 451 ? -9.086 -10.844 42.5 1 41.09 451 GLN B N 1
ATOM 7122 C CA . GLN B 1 451 ? -7.934 -11.438 43.188 1 41.09 451 GLN B CA 1
ATOM 7123 C C . GLN B 1 451 ? -7.422 -12.656 42.406 1 41.09 451 GLN B C 1
ATOM 7125 O O . GLN B 1 451 ? -8.211 -13.5 42 1 41.09 451 GLN B O 1
ATOM 7130 N N . VAL B 1 452 ? -6.227 -12.664 41.875 1 40.72 452 VAL B N 1
ATOM 7131 C CA . VAL B 1 452 ? -5.516 -13.797 41.281 1 40.72 452 VAL B CA 1
ATOM 7132 C C . VAL B 1 452 ? -4.633 -14.453 42.344 1 40.72 452 VAL B C 1
ATOM 7134 O O . VAL B 1 452 ? -3.809 -13.789 42.969 1 40.72 452 VAL B O 1
ATOM 7137 N N . GLN B 1 453 ? -5.062 -15.758 42.812 1 40.31 453 GLN B N 1
ATOM 7138 C CA . GLN B 1 453 ? -4.348 -16.484 43.875 1 40.31 453 GLN B CA 1
ATOM 7139 C C . GLN B 1 453 ? -3.609 -17.688 43.281 1 40.31 453 GLN B C 1
ATOM 7141 O O . GLN B 1 453 ? -4.152 -18.422 42.469 1 40.31 453 GLN B O 1
ATOM 7146 N N . TYR B 1 454 ? -2.225 -17.656 43.344 1 36.41 454 TYR B N 1
ATOM 7147 C CA . TYR B 1 454 ? -1.324 -18.766 43.062 1 36.41 454 TYR B CA 1
ATOM 7148 C C . TYR B 1 454 ? -1.103 -19.625 44.312 1 36.41 454 TYR B C 1
ATOM 7150 O O . TYR B 1 454 ? -0.651 -19.125 45.344 1 36.41 454 TYR B O 1
ATOM 7158 N N . ASN B 1 455 ? -1.841 -20.828 44.312 1 36.19 455 ASN B N 1
ATOM 7159 C CA . ASN B 1 455 ? -1.635 -21.75 45.406 1 36.19 455 ASN B CA 1
ATOM 7160 C C . ASN B 1 455 ? -0.535 -22.766 45.094 1 36.19 455 ASN B C 1
ATOM 7162 O O . ASN B 1 455 ? -0.629 -23.5 44.125 1 36.19 455 ASN B O 1
ATOM 7166 N N . GLY B 1 456 ? 0.743 -22.453 45.469 1 33.91 456 GLY B N 1
ATOM 7167 C CA . GLY B 1 456 ? 1.81 -23.438 45.406 1 33.91 456 GLY B CA 1
ATOM 7168 C C . GLY B 1 456 ? 1.589 -24.625 46.312 1 33.91 456 GLY B C 1
ATOM 7169 O O . GLY B 1 456 ? 0.715 -24.594 47.188 1 33.91 456 GLY B O 1
ATOM 7170 N N . THR B 1 457 ? 1.968 -25.828 45.875 1 37.72 457 THR B N 1
ATOM 7171 C CA . THR B 1 457 ? 1.839 -26.984 46.75 1 37.72 457 THR B CA 1
ATOM 7172 C C . THR B 1 457 ? 2.186 -26.609 48.188 1 37.72 457 THR B C 1
ATOM 7174 O O . THR B 1 457 ? 1.603 -27.156 49.125 1 37.72 457 THR B O 1
ATOM 7177 N N . TYR B 1 458 ? 3.379 -26.078 48.375 1 35 458 TYR B N 1
ATOM 7178 C CA . TYR B 1 458 ? 3.695 -25.703 49.75 1 35 458 TYR B CA 1
ATOM 7179 C C . TYR B 1 458 ? 3.107 -24.328 50.094 1 35 458 TYR B C 1
ATOM 7181 O O . TYR B 1 458 ? 3.287 -23.375 49.312 1 35 458 TYR B O 1
ATOM 7189 N N . ASP B 1 459 ? 2.035 -24.312 50.906 1 37.62 459 ASP B N 1
ATOM 7190 C CA . ASP B 1 459 ? 1.176 -23.391 51.625 1 37.62 459 ASP B CA 1
ATOM 7191 C C . ASP B 1 459 ? 1.312 -21.969 51.094 1 37.62 459 ASP B C 1
ATOM 7193 O O . ASP B 1 459 ? 0.829 -21.016 51.688 1 37.62 459 ASP B O 1
ATOM 7197 N N . ASP B 1 460 ? 2.252 -21.719 50.094 1 37.34 460 ASP B N 1
ATOM 7198 C CA . ASP B 1 460 ? 2.389 -20.297 49.781 1 37.34 460 ASP B CA 1
ATOM 7199 C C . ASP B 1 460 ? 1.436 -19.891 48.656 1 37.34 460 ASP B C 1
ATOM 7201 O O . ASP B 1 460 ? 1.354 -20.562 47.625 1 37.34 460 ASP B O 1
ATOM 7205 N N . SER B 1 461 ? 0.185 -19.5 48.906 1 38.84 461 SER B N 1
ATOM 7206 C CA . SER B 1 461 ? -0.786 -18.953 47.969 1 38.84 461 SER B CA 1
ATOM 7207 C C . SER B 1 461 ? -0.449 -17.5 47.625 1 38.84 461 SER B C 1
ATOM 7209 O O . SER B 1 461 ? -0.082 -16.719 48.469 1 38.84 461 SER B O 1
ATOM 7211 N N . LEU B 1 462 ? 0.133 -17.25 46.438 1 37.5 462 LEU B N 1
ATOM 7212 C CA . LEU B 1 462 ? 0.315 -15.859 46.031 1 37.5 462 LEU B CA 1
ATOM 7213 C C . LEU B 1 462 ? -0.978 -15.289 45.469 1 37.5 462 LEU B C 1
ATOM 7215 O O . LEU B 1 462 ? -1.626 -15.922 44.625 1 37.5 462 LEU B O 1
ATOM 7219 N N . VAL B 1 463 ? -1.729 -14.477 46.219 1 39.25 463 VAL B N 1
ATOM 7220 C CA . VAL B 1 463 ? -2.98 -13.82 45.844 1 39.25 463 VAL B CA 1
ATOM 7221 C C . VAL B 1 463 ? -2.691 -12.438 45.281 1 39.25 463 VAL B C 1
ATOM 7223 O O . VAL B 1 463 ? -1.986 -11.633 45.875 1 39.25 463 VAL B O 1
ATOM 7226 N N . TYR B 1 464 ? -2.793 -12.297 43.969 1 37.69 46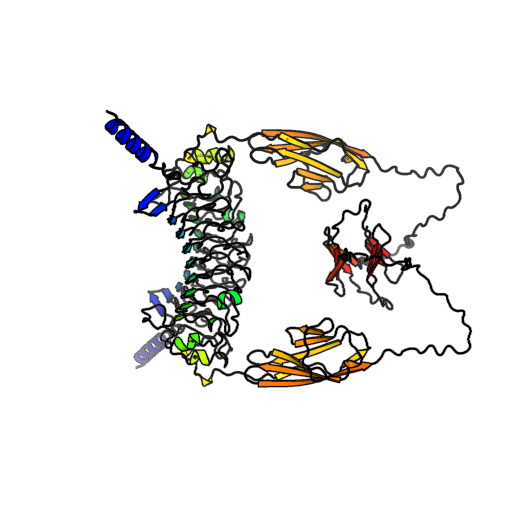4 TYR B N 1
ATOM 7227 C CA . TYR B 1 464 ? -2.752 -10.945 43.438 1 37.69 464 TYR B CA 1
ATOM 7228 C C . TYR B 1 464 ? -4.156 -10.375 43.281 1 37.69 464 TYR B C 1
ATOM 7230 O O . TYR B 1 464 ? -5.051 -11.062 42.781 1 37.69 464 TYR B O 1
ATOM 7238 N N . ARG B 1 465 ? -4.555 -9.234 43.906 1 39.69 465 ARG B N 1
ATOM 7239 C CA . ARG B 1 465 ? -5.812 -8.492 43.844 1 39.69 465 ARG B CA 1
ATOM 7240 C C . ARG B 1 465 ? -5.727 -7.387 42.781 1 39.69 465 ARG B C 1
ATOM 7242 O O . ARG B 1 465 ? -4.703 -6.707 42.688 1 39.69 465 ARG B O 1
#

Solvent-accessible surface area (backbone atoms only — not comparable to full-atom values): 49154 Å² total; per-residue (Å²): 113,69,67,59,50,53,52,50,50,50,49,50,50,52,58,60,56,51,64,78,78,52,61,42,89,92,38,46,70,44,74,58,88,92,44,31,32,37,42,41,52,65,61,41,35,58,52,73,68,88,53,58,47,49,72,29,24,34,40,34,48,23,48,28,25,26,39,53,44,48,47,72,67,44,55,72,20,47,56,23,30,37,41,35,48,28,41,28,46,27,47,47,69,38,72,47,21,41,41,40,26,45,49,22,30,33,41,33,52,20,38,28,44,32,38,66,43,48,52,40,45,45,32,50,23,44,49,24,27,34,44,35,45,25,41,29,48,30,49,42,53,37,66,51,27,57,72,41,42,73,43,29,27,33,42,31,53,23,42,29,51,25,48,60,68,39,54,71,50,56,34,66,36,47,54,23,30,36,41,32,49,20,39,26,46,31,47,74,66,68,75,56,47,53,58,55,29,80,51,46,33,34,39,31,45,24,35,25,47,24,36,70,63,64,76,41,71,58,60,66,56,16,59,44,38,44,66,94,60,92,62,59,96,81,48,23,30,56,43,55,44,44,21,53,22,44,53,19,44,78,36,43,72,62,62,70,47,47,61,87,74,69,47,33,36,19,51,23,50,78,93,43,40,71,38,39,49,79,74,52,56,78,85,65,29,52,51,39,48,31,41,75,76,45,61,44,62,80,41,76,43,47,50,55,38,68,45,76,46,42,41,36,64,46,38,36,60,73,40,50,64,43,43,28,40,62,88,67,44,74,63,61,75,52,96,40,28,46,71,46,95,73,31,31,34,36,31,56,56,35,43,69,82,63,37,36,50,30,33,40,37,29,36,41,99,60,32,67,30,74,49,72,29,43,32,45,45,43,73,69,78,71,76,70,81,72,76,67,80,80,75,72,74,74,74,79,69,83,65,82,73,75,82,73,80,76,75,75,85,84,68,93,69,85,75,76,76,74,74,79,70,74,40,67,44,75,45,72,70,55,100,38,33,38,34,37,36,36,60,74,78,68,81,64,85,83,69,83,76,66,58,48,47,44,64,48,80,66,88,50,59,47,69,43,102,110,66,68,59,50,53,52,49,48,51,50,49,49,52,58,60,56,52,64,77,78,51,60,41,88,90,38,46,70,43,73,58,86,93,44,31,32,39,43,41,52,64,61,40,35,57,53,74,68,86,54,59,48,49,72,31,24,34,40,34,48,23,48,30,27,26,40,52,44,48,48,72,66,43,56,72,20,46,57,21,30,37,42,34,47,26,42,28,46,28,46,44,68,39,72,46,21,41,41,40,26,45,49,22,30,35,42,32,53,21,37,29,43,32,38,65,42,48,52,39,45,46,32,50,22,42,48,22,27,36,44,35,45,25,40,29,48,28,48,43,52,38,66,52,28,57,72,42,42,72,42,30,28,33,40,31,51,22,42,28,51,25,47,59,69,40,54,71,49,57,34,65,35,46,54,22,30,35,42,35,49,21,40,25,45,30,47,74,67,69,75,56,45,51,58,55,29,79,49,45,32,34,40,31,46,25,35,24,47,27,37,69,61,64,75,41,71,57,60,66,56,15,62,46,39,43,67,95,60,92,61,58,97,81,46,22,30,55,42,54,44,44,20,52,23,43,54,21,45,77,36,43,72,62,63,70,46,48,63,84,73,67,48,33,36,20,53,22,51,78,93,44,41,72,38,40,50,80,73,52,55,76,84,65,31,54,50,40,48,31,41,74,76,47,62,44,61,79,40,76,43,49,51,55,39,68,44,77,45,44,40,37,62,47,36,38,60,74,40,48,65,42,42,27,39,62,87,68,41,74,63,61,73,51,96,42,29,44,70,46,94,74,31,34,36,35,30,54,56,35,42,65,83,62,38,35,51,30,34,40,36,28,36,39,98,59,31,68,30,75,48,72,29,41,33,45,45,43,74,69,77,71,76,72,80,77,72,69,78,81,71,70,72,75,80,71,77,84,69,78,80,70,82,70,77,72,74,73,83,85,71,89,73,85,78,78,78,77,78,82,74,79,40,66,44,75,46,72,70,56,101,37,32,39,33,38,35,40,59,74,78,68,80,61,87,83,66,84,77,64,56,48,47,44,63,46,86,70,85,49,58,49,66,45,104